Protein AF-A0A921GFJ2-F1 (afdb_monomer)

Sequence (1252 aa):
MSRNPRRTAALLASVALAALLACLGPRHALGQPVSKVVDPDTSSRWTSVFGDGSEGGYSTDQAGRIWVDKSVYASSQEARNAGLDVTLEDEQHGFVVGLSALSSAVSVREEGGPAHDVIFVVSTNRVLSDLPYGGRPQAAYLADALNASIARLMEQNDGAPVPTRVGVVGYSSDVVTLMPLDVYEPDAEGHYVRFSPGTGGTPGSLEVVASSMSGSGTENAALGSGSYLQRAVHVAADELVGAAGDQGSGSREPVLVAMGIETPPMASTSLFDPPSYEGDGTGFLGPLPGSRQTGYGTDALLATLLTMRYEAGRVSDAWGGAGGELSLYTVGLDTSETAAYLLETPLEQAAHELPGSGAAAGQDLRDNLRGAAQAYADAAAAGEQSVTLDLFGSGAGGLVAASVTLPTKDGLVPAGDPLALSPVDDYLPARSARALTWALGSAVGRSLGISYAAPASGGPDEDMPGGSRVQLSDRVGAGMRVARVDGIVYGSHLLSGALAAQAVKISLEDPYHPDATHEFSYLVEAMNARYGLGSETYDLFYQALADGQFSYASDDDFSNHASWYVNGTHGMVPSQGRSYTFATQEEVDAATDGDWKDRAPESVRARIEAAQAAGAAAVCETYFYIGNYRSQYDGGDVTLYDFVVMVETDLATGRQELLLSVPVEAVPALRADVSVREDGSATMSLDHALETTPIRLAYQVEPTPALSTLLKRMEAGEVVSDAELEGALGESPASNGLAGRLVYASAFTGSGDSAEAGATGGAWASQANPYYAFTRDTPLFERRGDAYVPLATMPVAGRTYYFERTVYSASFPSPDDTVPARVERAYAPYVMAVDDEDAPRHFAVRDGQCVALAGTPRRIAAEALGSVGKDPNATASAPYVERLSVEAPESGGVHLVSSLGNNGALVVPLGVRTGSLRVRKDVDGGPTGASFSFSVTLRDEDGEPLSGQVTYRVGDSAATAALDGDGSFSARLAGGQELVVEGLPAGTRYLVREDDYSGSGYLSLQTGGEGAIEADGEALASFTNAWRAGDLGIASVMAGNDAEPDRAVSFEVVVRGLFAAHPDEDALAFEATRHAGDQVSEERIVFSRVGGGTDGVARVEGLTGGSGVLVSGLPEGASYAVSEVDADALIADGYVIYAGSAEEVASGREATSAEGAIAGGDAVSAAYFVHVRERGSEPAPGPDPGPDPTPGPEPDPTPTPAGEVTDGQTDAEPLPESGDATSSLAVLLAAGACGTALAASGIAIVRRRGGR

Secondary structure (DSSP, 8-state):
------SHHHHHHHHHHHHHHTTTS-----PPPPEEEEPPP-TTTHHHHHS-SSTTEEEGGGTT-EEEEEEEESSHHHHHHTT-----S-TTT-EEEEEEEEEEEEEEEETTPPEEEEEEEEE-BTHHHHSEETTEEHHHHHHHHHHHHHHHHHHTTTT-SS--EEEEEEESSSEEEEEEEE-EE--TTS-SEEEE---TTPPPEEEE--EETT-PPP--EE-BSS--HHHHHHHHHHHHHHHTTSTTGGGEEEEEEEEEESSPPPEES-TTSPPP--S--TTEESPPTT---BS--HHHHHHHHHHHHHHHHHHHHHHTTTS-PPEEEEEEES--HHHHHHHS-HHHHHH---B--GGGTTSBHHHHHHHHHHHHHHHHHTT-SEEEEEEEE-BBTB-EEEEEEEE--TTSS-TT-TTTT---SEEEEESSGGGHHHHHHHHHHHHTT-----SEES-TT--STT--EEEEEEEBPTTEEEEEEEEEEETTEEE-SHHHHHHHHHHHH-TT-HHHHHHHHHHHHHHHHHH--TTHHHHHHHHHHHHTSEEEEETTEEEEEEEEEE-TTSPBPPBTTBS--B--HHHHHHHHTS-HHHHS-HHHHHHHHHHHHTT--EEEEEE----EEE-SSS-SEEETTS-EEEEEEETTT--EEEEEEEEGGGS-EEEEEEEE-TTS-EEEEEETTTT---EEEEEEEEE-HHHHHHHHHHHTT----HHHHHHHHSSPPEE-SSSEEEEESB-EES-GGG-EESEEEEEEEPTT-TTTB-SS-EEEEEEETTEEEE--S---TT-EEEEEEEEEEEE-SSTT--EEEEEEEEEEEEE--S-TTTHHHHEEEETTEEEEPTT-BS--S-EEEEEEE-SS-TT-S-SEEEEEEE---STT-EEEEEEE---EEEEEE----EEEEEEEEEEESSSTT-EEEEEEEEE-SSSPBP-SEEEEEETTEEEEEE--TTSEEEEEEETT-EEEEEEEETT-EEEEEE---GGGTEEEEEE--EEEPPTT-EEEEEEEEEE-TT-EEEEEEEESTT--TT--EEEEEEETTTTTT-TT-SEEEEEEEEEETTEEEEEEEEEEESTTSS-EEEEEEEE-TTEEEEE-SPPTT-EEEEEETTHHHHHHTT-EEEEESHHHHHTT-B-SEEEEEPPPTTPPEEEEEEEE---PPPPPPPPPPPP-PPP---------------------PPPP------HHHHHHHTTT--------------------

Organism: NCBI:txid1852386

Radius of gyration: 41.83 Å; Cα contacts (8 Å, |Δi|>4): 3041; chains: 1; bounding box: 129×104×136 Å

Foldseek 3Di:
DDDDDDPPVVVVVVVVVVVVVVVPDPPPPQFDAWDWDFFDFCQPVVCVVQAPPDDQKGWCLQALPKDKFKGKALACVRCVVSQRNDHDPPSGFKMKMKIFIFHAHEFEAAQLAFAAFEEEEEELALQQQVDDDPNHRLVQLLQVLCLLLLLVQLVSQVVHPDHHWYWYWYDFLAIDGQGQTARKDAPPVSGQWGWAPDPPPFAIKIHGRIAGPVRDDGDIGGHHHHAAQLVSLLVLLVSLLVCLPDPRLLRYAYEYEYEFEAAAHKFFLALAHTDRCPPDCVRIFADDPPDLWDEHKLVRLLSSLLSNLVSQVSSQVSRVPRHHGYAYEYEYELDDASRQLSRDALVVVVVGFHAFDDVRHPHGLSVLQLVQLLQLQVCQVVVHQKDWGFIWGTDNGGIDTDTRIHGHHHPSRDNVCSSRSHPHPYYFYASHSNLSSQLSNLSSCVSSSNAIDQFFDLADPDPQVQSFWKKKKFWFFFQKDFPWFQAKDAQSDGFRQLLLLVLLVCCVVPVPPVPSVVQPVLLVVLCCSPQVQVPCSNVQSVVCVVLQCRDHDDPVDTHFKFKFFAAPVRAAQDDPPGRHGGDHVLLLLLLLLLPVCPPNDPVSNVSLVVSVVSHGQWMKIWGFTFDWDQQPRNSYTDTPRNWTWIWIQGNNGSIIMIMTIGRSSRRHHFYKYWYAYPVRWIKIATDPNVRGRIIITMTMMRGDPQVVVVSVCSSVVDADDQVSVCVSRVHGFPDLLWQFTKTWRTDWDDADQPIFGSMKMKGWTFLCRVNWHAQAFFFKFDDDPPDTHFDQDQDAAQDKIWTKDKMWMDRDPDNRDTGTIDIDIDIDIAHHHDHPVCSVVQWDRDPRGITGHRSQTSDQAKDWPDWAARVAPQNSGHRTQKTKIWHHDDPRITMIMMTGTIIMITTHGNPAFWFKEKEAEAEADDDPPDKWKKKKWKAALVRAGRFHKWWKDWVPRIDIDGAHNRNMDMDMDDHGIMMMTTRGGFNIKMAMAIFDCQVQQWDKFKAQRIETGHGHYYRYIYIYIYGDAQWEKEYEAFAEHPTDQQDKWKKKKKWPQQCVVPLPDQKDWFWKWKDDPPDIDIDIWIWGDDPSHRMTMTMDIGHGHRIMMITPDGDAFIKMKMFIPCVVVLVVVAKFKAKEFLVRLLVLHRDRMYIDGRHHDRGYHYIYIYIYHYDDDDPDDDDDDPDDDDDDDDDDDDDDDDDDDDDDDDDDDDDDDDDDDPPSNVVSNRRHPHDDDDDDDDDDDDDDDDDD

Structure (mmCIF, N/CA/C/O backbone):
data_AF-A0A921GFJ2-F1
#
_entry.id   AF-A0A921GFJ2-F1
#
loop_
_atom_site.group_PDB
_atom_site.id
_atom_site.type_symbol
_atom_site.label_atom_id
_atom_site.label_alt_id
_atom_site.label_comp_id
_atom_site.label_asym_id
_atom_site.label_entity_id
_atom_site.label_seq_id
_atom_site.pdbx_PDB_ins_code
_atom_site.Cartn_x
_atom_site.Cartn_y
_atom_site.Cartn_z
_atom_site.occupancy
_atom_site.B_iso_or_equiv
_atom_site.auth_seq_id
_atom_site.auth_comp_id
_atom_site.auth_asym_id
_atom_site.auth_atom_id
_atom_site.pdbx_PDB_model_num
ATOM 1 N N . MET A 1 1 ? 20.291 -11.175 83.871 1.00 34.06 1 MET A N 1
ATOM 2 C CA . MET A 1 1 ? 20.021 -9.825 83.331 1.00 34.06 1 MET A CA 1
ATOM 3 C C . MET A 1 1 ? 19.312 -10.035 82.004 1.00 34.06 1 MET A C 1
ATOM 5 O O . MET A 1 1 ? 19.823 -10.824 81.236 1.00 34.06 1 MET A O 1
ATOM 9 N N . SER A 1 2 ? 18.176 -9.472 81.626 1.00 28.05 2 SER A N 1
ATOM 10 C CA . SER A 1 2 ? 17.088 -8.698 82.229 1.00 28.05 2 SER A CA 1
ATOM 11 C C . SER A 1 2 ? 16.191 -8.368 81.026 1.00 28.05 2 SER A C 1
ATOM 13 O O . SER A 1 2 ? 16.696 -7.957 79.987 1.00 28.05 2 SER A O 1
ATOM 15 N N . ARG A 1 3 ? 14.889 -8.605 81.159 1.00 36.38 3 ARG A N 1
ATOM 16 C CA . ARG A 1 3 ? 13.836 -8.486 80.138 1.00 36.38 3 ARG A CA 1
ATOM 17 C C . ARG A 1 3 ? 13.773 -7.119 79.433 1.00 36.38 3 ARG A C 1
ATOM 19 O O . ARG A 1 3 ? 14.025 -6.103 80.073 1.00 36.38 3 ARG A O 1
ATOM 26 N N . ASN A 1 4 ? 13.212 -7.092 78.215 1.00 26.41 4 ASN A N 1
ATOM 27 C CA . ASN A 1 4 ? 12.184 -6.092 77.880 1.00 26.41 4 ASN A CA 1
ATOM 28 C C . ASN A 1 4 ? 11.219 -6.558 76.753 1.00 26.41 4 ASN A C 1
ATOM 30 O O . ASN A 1 4 ? 11.607 -6.558 75.589 1.00 26.41 4 ASN A O 1
ATOM 34 N N . PRO A 1 5 ? 9.954 -6.922 77.065 1.00 31.17 5 PRO A N 1
ATOM 35 C CA . PRO A 1 5 ? 8.949 -7.394 76.110 1.00 31.17 5 PRO A CA 1
ATOM 36 C C . PRO A 1 5 ? 7.910 -6.295 75.810 1.00 31.17 5 PRO A C 1
ATOM 38 O O . PRO A 1 5 ? 6.738 -6.430 76.150 1.00 31.17 5 PRO A O 1
ATOM 41 N N . ARG A 1 6 ? 8.333 -5.152 75.253 1.00 29.98 6 ARG A N 1
ATOM 42 C CA . ARG A 1 6 ? 7.422 -4.010 74.997 1.00 29.98 6 ARG A CA 1
ATOM 43 C C . ARG A 1 6 ? 7.423 -3.452 73.570 1.00 29.98 6 ARG A C 1
ATOM 45 O O . ARG A 1 6 ? 6.707 -2.494 73.321 1.00 29.98 6 ARG A O 1
ATOM 52 N N . ARG A 1 7 ? 8.165 -4.038 72.620 1.00 30.73 7 ARG A N 1
ATOM 53 C CA . ARG A 1 7 ? 8.193 -3.551 71.221 1.00 30.73 7 ARG A CA 1
ATOM 54 C C . ARG A 1 7 ? 7.410 -4.399 70.214 1.00 30.73 7 ARG A C 1
ATOM 56 O O . ARG A 1 7 ? 7.023 -3.873 69.184 1.00 30.73 7 ARG A O 1
ATOM 63 N N . THR A 1 8 ? 7.080 -5.648 70.531 1.00 33.88 8 THR A N 1
ATOM 64 C CA . THR A 1 8 ? 6.290 -6.523 69.644 1.00 33.88 8 THR A CA 1
ATOM 65 C C . THR A 1 8 ? 4.775 -6.328 69.774 1.00 33.88 8 THR A C 1
ATOM 67 O O . THR A 1 8 ? 4.062 -6.499 68.796 1.00 33.88 8 THR A O 1
ATOM 70 N N . ALA A 1 9 ? 4.270 -5.874 70.927 1.00 30.89 9 ALA A N 1
ATOM 71 C CA . ALA A 1 9 ? 2.833 -5.630 71.114 1.00 30.89 9 ALA A CA 1
ATOM 72 C C . ALA A 1 9 ? 2.329 -4.324 70.459 1.00 30.89 9 ALA A C 1
ATOM 74 O O . ALA A 1 9 ? 1.153 -4.223 70.131 1.00 30.89 9 ALA A O 1
ATOM 75 N N . ALA A 1 10 ? 3.206 -3.338 70.233 1.00 30.81 10 ALA A N 1
ATOM 76 C CA . ALA A 1 10 ? 2.831 -2.073 69.592 1.00 30.81 10 ALA A CA 1
ATOM 77 C C . ALA A 1 10 ? 2.768 -2.175 68.057 1.00 30.81 10 ALA A C 1
ATOM 79 O O . ALA A 1 10 ? 1.974 -1.466 67.447 1.00 30.81 10 ALA A O 1
ATOM 80 N N . LEU A 1 11 ? 3.554 -3.075 67.446 1.00 34.09 11 LEU A N 1
ATOM 81 C CA . LEU A 1 11 ? 3.565 -3.306 65.995 1.00 34.09 11 LEU A CA 1
ATOM 82 C C . LEU A 1 11 ? 2.366 -4.161 65.541 1.00 34.09 11 LEU A C 1
ATOM 84 O O . LEU A 1 11 ? 1.743 -3.871 64.530 1.00 34.09 11 LEU A O 1
ATOM 88 N N . LEU A 1 12 ? 1.978 -5.165 66.338 1.00 33.78 12 LEU A N 1
ATOM 89 C CA . LEU A 1 12 ? 0.798 -5.999 66.067 1.00 33.78 12 LEU A CA 1
ATOM 90 C C . LEU A 1 12 ? -0.527 -5.240 66.265 1.00 33.78 12 LEU A C 1
ATOM 92 O O . LEU A 1 12 ? -1.475 -5.468 65.523 1.00 33.78 12 LEU A O 1
ATOM 96 N N . ALA A 1 13 ? -0.585 -4.287 67.203 1.00 31.19 13 ALA A N 1
ATOM 97 C CA . ALA A 1 13 ? -1.766 -3.442 67.396 1.00 31.19 13 ALA A CA 1
ATOM 98 C C . ALA A 1 13 ? -1.923 -2.357 66.312 1.00 31.19 13 ALA A C 1
ATOM 100 O O . ALA A 1 13 ? -3.045 -1.962 66.018 1.00 31.19 13 ALA A O 1
ATOM 101 N N . SER A 1 14 ? -0.831 -1.889 65.695 1.00 31.73 14 SER A N 1
ATOM 102 C CA . SER A 1 14 ? -0.886 -0.897 64.607 1.00 31.73 14 SER A CA 1
ATOM 103 C C . SER A 1 14 ? -1.180 -1.529 63.243 1.00 31.73 14 SER A C 1
ATOM 105 O O . SER A 1 14 ? -1.891 -0.917 62.453 1.00 31.73 14 SER A O 1
ATOM 107 N N . VAL A 1 15 ? -0.758 -2.777 63.003 1.00 39.94 15 VAL A N 1
ATOM 108 C CA . VAL A 1 15 ? -1.163 -3.550 61.811 1.00 39.94 15 VAL A CA 1
ATOM 109 C C . VAL A 1 15 ? -2.628 -4.001 61.905 1.00 39.94 15 VAL A C 1
ATOM 111 O O . VAL A 1 15 ? -3.358 -3.895 60.926 1.00 39.94 15 VAL A O 1
ATOM 114 N N . ALA A 1 16 ? -3.110 -4.398 63.090 1.00 32.12 16 ALA A N 1
ATOM 115 C CA . ALA A 1 16 ? -4.524 -4.734 63.287 1.00 32.12 16 ALA A CA 1
ATOM 116 C C . ALA A 1 16 ? -5.454 -3.504 63.228 1.00 32.12 16 ALA A C 1
ATOM 118 O O . ALA A 1 16 ? -6.573 -3.612 62.739 1.00 32.12 16 ALA A O 1
ATOM 119 N N . LEU A 1 17 ? -4.997 -2.324 63.677 1.00 30.31 17 LEU A N 1
ATOM 120 C CA . LEU A 1 17 ? -5.777 -1.083 63.592 1.00 30.31 17 LEU A CA 1
ATOM 121 C C . LEU A 1 17 ? -5.765 -0.487 62.169 1.00 30.31 17 LEU A C 1
ATOM 123 O O . LEU A 1 17 ? -6.775 0.068 61.756 1.00 30.31 17 LEU A O 1
ATOM 127 N N . ALA A 1 18 ? -4.690 -0.671 61.391 1.00 33.38 18 ALA A N 1
ATOM 128 C CA . ALA A 1 18 ? -4.658 -0.332 59.962 1.00 33.38 18 ALA A CA 1
ATOM 129 C C . ALA A 1 18 ? -5.535 -1.275 59.113 1.00 33.38 18 ALA A C 1
ATOM 131 O O . ALA A 1 18 ? -6.222 -0.808 58.209 1.00 33.38 18 ALA A O 1
ATOM 132 N N . ALA A 1 19 ? -5.599 -2.568 59.456 1.00 33.88 19 ALA A N 1
ATOM 133 C CA . ALA A 1 19 ? -6.513 -3.522 58.821 1.00 33.88 19 ALA A CA 1
ATOM 134 C C . ALA A 1 19 ? -7.995 -3.263 59.175 1.00 33.88 19 ALA A C 1
ATOM 136 O O . ALA A 1 19 ? -8.866 -3.440 58.329 1.00 33.88 19 ALA A O 1
ATOM 137 N N . LEU A 1 20 ? -8.295 -2.777 60.391 1.00 28.03 20 LEU A N 1
ATOM 138 C CA . LEU A 1 20 ? -9.662 -2.396 60.787 1.00 28.03 20 LEU A CA 1
ATOM 139 C C . LEU A 1 20 ? -10.108 -1.023 60.250 1.00 28.03 20 LEU A C 1
ATOM 141 O O . LEU A 1 20 ? -11.296 -0.845 59.994 1.00 28.03 20 LEU A O 1
ATOM 145 N N . LEU A 1 21 ? -9.195 -0.065 60.041 1.00 28.48 21 LEU A N 1
ATOM 146 C CA . LEU A 1 21 ? -9.516 1.217 59.390 1.00 28.48 21 LEU A CA 1
ATOM 147 C C . LEU A 1 21 ? -9.661 1.100 57.863 1.00 28.48 21 LEU A C 1
ATOM 149 O O . LEU A 1 21 ? -10.386 1.900 57.279 1.00 28.48 21 LEU A O 1
ATOM 153 N N . ALA A 1 22 ? -9.080 0.072 57.234 1.00 30.84 22 ALA A N 1
ATOM 154 C CA . ALA A 1 22 ? -9.350 -0.277 55.835 1.00 30.84 22 ALA A CA 1
ATOM 155 C C . ALA A 1 22 ? -10.758 -0.876 55.611 1.00 30.84 22 ALA A C 1
ATOM 157 O O . ALA A 1 22 ? -11.228 -0.919 54.480 1.00 30.84 22 ALA A O 1
ATOM 158 N N . CYS A 1 23 ? -11.457 -1.291 56.676 1.00 28.94 23 CYS A N 1
ATOM 159 C CA . CYS A 1 23 ? -12.802 -1.877 56.594 1.00 28.94 23 CYS A CA 1
ATOM 160 C C . CYS A 1 23 ? -13.945 -0.899 56.943 1.00 28.94 23 CYS A C 1
ATOM 162 O O . CYS A 1 23 ? -15.105 -1.301 56.915 1.00 28.94 23 CYS A O 1
ATOM 164 N N . LEU A 1 24 ? -13.652 0.358 57.308 1.00 28.03 24 LEU A N 1
ATOM 165 C CA . LEU A 1 24 ? -14.655 1.323 57.808 1.00 28.03 24 LEU A CA 1
ATOM 166 C C . LEU A 1 24 ? -14.545 2.738 57.207 1.00 28.03 24 LEU A C 1
ATOM 168 O O . LEU A 1 24 ? -15.257 3.643 57.643 1.00 28.03 24 LEU A O 1
ATOM 172 N N . GLY A 1 25 ? -13.687 2.951 56.207 1.00 24.30 25 GLY A N 1
ATOM 173 C CA . GLY A 1 25 ? -13.802 4.135 55.353 1.00 24.30 25 GLY A CA 1
ATOM 174 C C . GLY A 1 25 ? -15.041 4.006 54.458 1.00 24.30 25 GLY A C 1
ATOM 175 O O . GLY A 1 25 ? -15.358 2.882 54.060 1.00 24.30 25 GLY A O 1
ATOM 176 N N . PRO A 1 26 ? -15.758 5.098 54.126 1.00 25.86 26 PRO A N 1
ATOM 177 C CA . PRO A 1 26 ? -16.715 5.035 53.032 1.00 25.86 26 PRO A CA 1
ATOM 178 C C . PRO A 1 26 ? -15.967 4.474 51.821 1.00 25.86 26 PRO A C 1
ATOM 180 O O . PRO A 1 26 ? -14.937 5.024 51.426 1.00 25.86 26 PRO A O 1
ATOM 183 N N . ARG A 1 27 ? -16.442 3.343 51.286 1.00 30.50 27 ARG A N 1
ATOM 184 C CA . ARG A 1 27 ? -16.060 2.881 49.953 1.00 30.50 27 ARG A CA 1
ATOM 185 C C . ARG A 1 27 ? -16.503 3.992 49.007 1.00 30.50 27 ARG A C 1
ATOM 187 O O . ARG A 1 27 ? -17.652 4.025 48.585 1.00 30.50 27 ARG A O 1
ATOM 194 N N . HIS A 1 28 ? -15.632 4.964 48.755 1.00 28.77 28 HIS A N 1
ATOM 195 C CA . HIS A 1 28 ? -15.742 5.726 47.529 1.00 28.77 28 HIS A CA 1
ATOM 196 C C . HIS A 1 28 ? -15.616 4.677 46.434 1.00 28.77 28 HIS A C 1
ATOM 198 O O . HIS A 1 28 ? -14.606 3.975 46.385 1.00 28.77 28 HIS A O 1
ATOM 204 N N . ALA A 1 29 ? -16.681 4.498 45.653 1.00 36.25 29 ALA A N 1
ATOM 205 C CA . ALA A 1 29 ? -16.585 3.806 44.385 1.00 36.25 29 ALA A CA 1
ATOM 206 C C . ALA A 1 29 ? -15.440 4.493 43.636 1.00 36.25 29 ALA A C 1
ATOM 208 O O . ALA A 1 29 ? -15.558 5.656 43.256 1.00 36.25 29 ALA A O 1
ATOM 209 N N . LEU A 1 30 ? -14.281 3.837 43.562 1.00 37.72 30 LEU A N 1
ATOM 210 C CA . LEU A 1 30 ? -13.256 4.235 42.614 1.00 37.72 30 LEU A CA 1
ATOM 211 C C . LEU A 1 30 ? -13.945 4.088 41.261 1.00 37.72 30 LEU A C 1
ATOM 213 O O . LEU A 1 30 ? -14.386 2.985 40.934 1.00 37.72 30 LEU A O 1
ATOM 217 N N . GLY A 1 31 ? -14.148 5.203 40.556 1.00 46.19 31 GLY A N 1
ATOM 218 C CA . GLY A 1 31 ? -14.683 5.164 39.199 1.00 46.19 31 GLY A CA 1
ATOM 219 C C . GLY A 1 31 ? -13.863 4.164 38.392 1.00 46.19 31 GLY A C 1
ATOM 220 O O . GLY A 1 31 ? -12.639 4.116 38.543 1.00 46.19 31 GLY A O 1
ATOM 221 N N . GLN A 1 32 ? -14.530 3.307 37.617 1.00 56.31 32 GLN A N 1
ATOM 222 C CA . GLN A 1 32 ? -13.812 2.401 36.727 1.00 56.31 32 GLN A CA 1
ATOM 223 C C . GLN A 1 32 ? -12.907 3.242 35.810 1.00 56.31 32 GLN A C 1
ATOM 225 O O . GLN A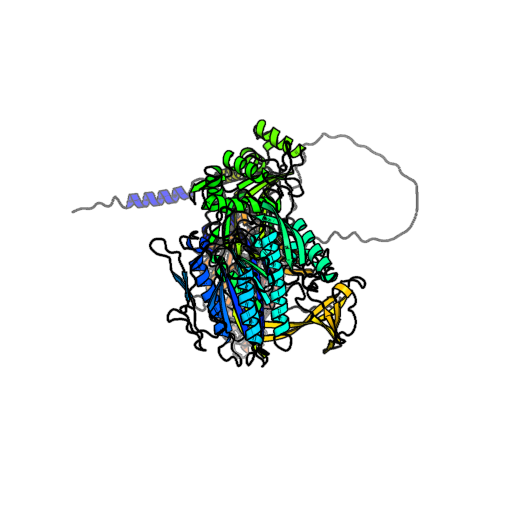 1 32 ? -13.362 4.265 35.302 1.00 56.31 32 GLN A O 1
ATOM 230 N N . PRO A 1 33 ? -11.625 2.884 35.643 1.00 67.25 33 PRO A N 1
ATOM 231 C CA . PRO A 1 33 ? -10.735 3.643 34.778 1.00 67.25 33 PRO A CA 1
ATOM 232 C C . PRO A 1 33 ? -11.185 3.515 33.320 1.00 67.25 33 PRO A C 1
ATOM 234 O O . PRO A 1 33 ? -11.686 2.465 32.911 1.00 67.25 33 PRO A O 1
ATOM 237 N N . VAL A 1 34 ? -10.966 4.572 32.536 1.00 82.44 34 VAL A N 1
ATOM 238 C CA . VAL A 1 34 ? -11.046 4.487 31.073 1.00 82.44 34 VAL A CA 1
ATOM 239 C C . VAL A 1 34 ? -10.042 3.426 30.623 1.00 82.44 34 VAL A C 1
ATOM 241 O O . VAL A 1 34 ? -8.900 3.405 31.085 1.00 82.44 34 VAL A O 1
ATOM 244 N N . SER A 1 35 ? -10.477 2.508 29.765 1.00 85.50 35 SER A N 1
ATOM 245 C CA . SER A 1 35 ? -9.622 1.439 29.239 1.00 85.50 35 SER A CA 1
ATOM 246 C C . SER A 1 35 ? -9.631 1.436 27.717 1.00 85.50 35 SER A C 1
ATOM 248 O O . SER A 1 35 ? -10.490 2.059 27.098 1.00 85.50 35 SER A O 1
ATOM 250 N N . LYS A 1 36 ? -8.655 0.760 27.111 1.00 90.88 36 LYS A N 1
ATOM 251 C CA . LYS A 1 36 ? -8.543 0.607 25.660 1.00 90.88 36 LYS A CA 1
ATOM 252 C C . LYS A 1 36 ? -8.832 -0.829 25.263 1.00 90.88 36 LYS A C 1
ATOM 254 O O . LYS A 1 36 ? -8.357 -1.756 25.913 1.00 90.88 36 LYS A O 1
ATOM 259 N N . VAL A 1 37 ? -9.566 -0.990 24.172 1.00 90.19 37 VAL A N 1
ATOM 260 C CA . VAL A 1 37 ? -9.749 -2.262 23.480 1.00 90.19 37 VAL A CA 1
ATOM 261 C C . VAL A 1 37 ? -9.349 -2.088 22.020 1.00 90.19 37 VAL A C 1
ATOM 263 O O . VAL A 1 37 ? -9.644 -1.061 21.413 1.00 90.19 37 VAL A O 1
ATOM 266 N N . VAL A 1 38 ? -8.649 -3.071 21.464 1.00 93.69 38 VAL A N 1
ATOM 267 C CA . VAL A 1 38 ? -8.256 -3.116 20.051 1.00 93.69 38 VAL A CA 1
ATOM 268 C C . VAL A 1 38 ? -8.571 -4.490 19.486 1.00 93.69 38 VAL A C 1
ATOM 270 O O . VAL A 1 38 ? -8.568 -5.486 20.216 1.00 93.69 38 VAL A O 1
ATOM 273 N N . ASP A 1 39 ? -8.871 -4.529 18.194 1.00 93.62 39 ASP A N 1
ATOM 274 C CA . ASP A 1 39 ? -9.025 -5.784 17.467 1.00 93.62 39 ASP A CA 1
ATOM 275 C C . ASP A 1 39 ? -7.667 -6.496 17.284 1.00 93.62 39 ASP A C 1
ATOM 277 O O . ASP A 1 39 ? -6.615 -5.869 17.445 1.00 93.62 39 ASP A O 1
ATOM 281 N N . PRO A 1 40 ? -7.652 -7.804 16.958 1.00 90.88 40 PRO A N 1
ATOM 282 C CA . PRO A 1 40 ? -6.409 -8.540 16.730 1.00 90.88 40 PRO A CA 1
ATOM 283 C C . PRO A 1 40 ? -5.528 -7.921 15.630 1.00 90.88 40 PRO A C 1
ATOM 285 O O . PRO A 1 40 ? -6.027 -7.516 14.581 1.00 90.88 40 PRO A O 1
ATOM 288 N N . ASP A 1 41 ? -4.209 -7.913 15.845 1.00 93.25 41 ASP A N 1
ATOM 289 C CA . ASP A 1 41 ? -3.224 -7.461 14.851 1.00 93.25 41 ASP A CA 1
ATOM 290 C C . ASP A 1 41 ? -3.204 -8.392 13.629 1.00 93.25 41 ASP A C 1
ATOM 292 O O . ASP A 1 41 ? -2.971 -9.598 13.745 1.00 93.25 41 ASP A O 1
ATOM 296 N N . THR A 1 42 ? -3.424 -7.823 12.444 1.00 93.31 42 THR A N 1
ATOM 297 C CA . THR A 1 42 ? -3.487 -8.550 11.166 1.00 93.31 42 THR A CA 1
ATOM 298 C C . THR A 1 42 ? -2.385 -8.141 10.197 1.00 93.31 42 THR A C 1
ATOM 300 O O . THR A 1 42 ? -2.338 -8.644 9.071 1.00 93.31 42 THR A O 1
ATOM 303 N N . SER A 1 43 ? -1.428 -7.326 10.647 1.00 90.69 43 SER A N 1
ATOM 304 C CA . SER A 1 43 ? -0.340 -6.791 9.821 1.00 90.69 43 SER A CA 1
ATOM 305 C C . SER A 1 43 ? 0.579 -7.853 9.194 1.00 90.69 43 SER A C 1
ATOM 307 O O . SER A 1 43 ? 1.245 -7.588 8.194 1.00 90.69 43 SER A O 1
ATOM 309 N N . SER A 1 44 ? 0.597 -9.080 9.728 1.00 90.12 44 SER A N 1
ATOM 310 C CA . SER A 1 44 ? 1.373 -10.223 9.207 1.00 90.12 44 SER A CA 1
ATOM 311 C C . SER A 1 44 ? 0.558 -11.201 8.350 1.00 90.12 44 SER A C 1
ATOM 313 O O . SER A 1 44 ? 1.094 -12.181 7.822 1.00 90.12 44 SER A O 1
ATOM 315 N N . ARG A 1 45 ? -0.745 -10.951 8.171 1.00 89.62 45 ARG A N 1
ATOM 316 C CA . ARG A 1 45 ? -1.677 -11.897 7.546 1.00 89.62 45 ARG A CA 1
ATOM 317 C C . ARG A 1 45 ? -1.422 -12.132 6.057 1.00 89.62 45 ARG A C 1
ATOM 319 O O . ARG A 1 45 ? -1.805 -13.183 5.539 1.00 89.62 45 ARG A O 1
ATOM 326 N N . TRP A 1 46 ? -0.735 -11.213 5.384 1.00 88.94 46 TRP A N 1
ATOM 327 C CA . TRP A 1 46 ? -0.296 -11.372 3.996 1.00 88.94 46 TRP A CA 1
ATOM 328 C C . TRP A 1 46 ? 0.467 -12.686 3.752 1.00 88.94 46 TRP A C 1
ATOM 330 O O . TRP A 1 46 ? 0.333 -13.277 2.683 1.00 88.94 46 TRP A O 1
ATOM 340 N N . THR A 1 47 ? 1.187 -13.201 4.756 1.00 86.38 47 THR A N 1
ATOM 341 C CA . THR A 1 47 ? 1.899 -14.492 4.684 1.00 86.38 47 THR A CA 1
ATOM 342 C C . THR A 1 47 ? 0.952 -15.658 4.395 1.00 86.38 47 THR A C 1
ATOM 344 O O . THR A 1 47 ? 1.252 -16.519 3.574 1.00 86.38 47 THR A O 1
ATOM 347 N N . SER A 1 48 ? -0.236 -15.654 5.004 1.00 85.19 48 SER A N 1
ATOM 348 C CA . SER A 1 48 ? -1.281 -16.650 4.742 1.00 85.19 48 SER A CA 1
ATOM 349 C C . SER A 1 48 ? -1.963 -16.455 3.386 1.00 85.19 48 SER A C 1
ATOM 351 O O . SER A 1 48 ? -2.429 -17.423 2.794 1.00 85.19 48 SER A O 1
ATOM 353 N N . VAL A 1 49 ? -2.018 -15.213 2.888 1.00 86.25 49 VAL A N 1
ATOM 354 C CA . VAL A 1 49 ? -2.646 -14.878 1.602 1.00 86.25 49 VAL A CA 1
ATOM 355 C C . VAL A 1 49 ? -1.774 -15.339 0.437 1.00 86.25 49 VAL A C 1
ATOM 357 O O . VAL A 1 49 ? -2.307 -15.865 -0.534 1.00 86.25 49 VAL A O 1
ATOM 360 N N . PHE A 1 50 ? -0.455 -15.161 0.525 1.00 86.94 50 PHE A N 1
ATOM 361 C CA . PHE A 1 50 ? 0.488 -15.556 -0.531 1.00 86.94 50 PHE A CA 1
ATOM 362 C C . PHE A 1 50 ? 1.104 -16.950 -0.320 1.00 86.94 50 PHE A C 1
ATOM 364 O O . PHE A 1 50 ? 1.821 -17.454 -1.188 1.00 86.94 50 PHE A O 1
ATOM 371 N N . GLY A 1 51 ? 0.811 -17.590 0.813 1.00 82.31 51 GLY A N 1
ATOM 372 C CA . GLY A 1 51 ? 1.252 -18.946 1.115 1.00 82.31 51 GLY A CA 1
ATOM 373 C C . GLY A 1 51 ? 0.440 -20.040 0.418 1.00 82.31 51 GLY A C 1
ATOM 374 O O . GLY A 1 51 ? -0.620 -19.798 -0.154 1.00 82.31 51 GLY A O 1
ATOM 375 N N . ASP A 1 52 ? 0.921 -21.282 0.495 1.00 78.19 52 ASP A N 1
ATOM 376 C CA . ASP A 1 52 ? 0.211 -22.473 -0.008 1.00 78.19 52 ASP A CA 1
ATOM 377 C C . ASP A 1 52 ? -0.569 -23.235 1.089 1.00 78.19 52 ASP A C 1
ATOM 379 O O . ASP A 1 52 ? -1.100 -24.321 0.851 1.00 78.19 52 ASP A O 1
ATOM 383 N N . GLY A 1 53 ? -0.632 -22.666 2.300 1.00 74.81 53 GLY A N 1
ATOM 384 C CA . GLY A 1 53 ? -1.225 -23.276 3.494 1.00 74.81 53 GLY A CA 1
ATOM 385 C C . GLY A 1 53 ? -0.245 -24.086 4.353 1.00 74.81 53 GLY A C 1
ATOM 386 O O . GLY A 1 53 ? -0.628 -24.527 5.437 1.00 74.81 53 GLY A O 1
ATOM 387 N N . SER A 1 54 ? 1.005 -24.267 3.910 1.00 78.00 54 SER A N 1
ATOM 388 C CA . SER A 1 54 ? 2.097 -24.824 4.717 1.00 78.00 54 SER A CA 1
ATOM 389 C C . SER A 1 54 ? 2.976 -23.729 5.335 1.00 78.00 54 SER A C 1
ATOM 391 O O . SER A 1 54 ? 3.068 -22.610 4.829 1.00 78.00 54 SER A O 1
ATOM 393 N N . GLU A 1 55 ? 3.625 -24.041 6.458 1.00 76.69 55 GLU A N 1
ATOM 394 C CA . GLU A 1 55 ? 4.592 -23.141 7.093 1.00 76.69 55 GLU A CA 1
ATOM 395 C C . GLU A 1 55 ? 5.798 -22.930 6.160 1.00 76.69 55 GLU A C 1
ATOM 397 O O . GLU A 1 55 ? 6.429 -23.896 5.731 1.00 76.69 55 GLU A O 1
ATOM 402 N N . GLY A 1 56 ? 6.092 -21.672 5.810 1.00 75.88 56 GLY A N 1
ATOM 403 C CA . GLY A 1 56 ? 7.142 -21.332 4.838 1.00 75.88 56 GLY A CA 1
ATOM 404 C C . GLY A 1 56 ? 6.808 -21.692 3.383 1.00 75.88 56 GLY A C 1
ATOM 405 O O . GLY A 1 56 ? 7.706 -21.749 2.541 1.00 75.88 56 GLY A O 1
ATOM 406 N N . GLY A 1 57 ? 5.541 -21.981 3.077 1.00 84.50 57 GLY A N 1
ATOM 407 C CA . GLY A 1 57 ? 5.075 -22.242 1.719 1.00 84.50 57 GLY A CA 1
ATOM 408 C C . GLY A 1 57 ? 4.708 -20.976 0.951 1.00 84.50 57 GLY A C 1
ATOM 409 O O . GLY A 1 57 ? 4.239 -20.007 1.543 1.00 84.50 57 GLY A O 1
ATOM 410 N N . TYR A 1 58 ? 4.874 -21.002 -0.371 1.00 89.25 58 TYR A N 1
ATOM 411 C CA . TYR A 1 58 ? 4.443 -19.954 -1.301 1.00 89.25 58 TYR A CA 1
ATOM 412 C C . TYR A 1 58 ? 3.685 -20.566 -2.478 1.00 89.25 58 TYR A C 1
ATOM 414 O O . TYR A 1 58 ? 4.049 -21.637 -2.977 1.00 89.25 58 TYR A O 1
ATOM 422 N N . SER A 1 59 ? 2.655 -19.864 -2.956 1.00 90.38 59 SER A N 1
ATOM 423 C CA . SER A 1 59 ? 1.926 -20.238 -4.165 1.00 90.38 59 SER A CA 1
ATOM 424 C C . SER A 1 59 ? 1.749 -19.064 -5.119 1.00 90.38 59 SER A C 1
ATOM 426 O O . SER A 1 59 ? 1.292 -17.984 -4.756 1.00 90.38 59 SER A O 1
ATOM 428 N N . THR A 1 60 ? 2.000 -19.328 -6.398 1.00 90.50 60 THR A N 1
ATOM 429 C CA . THR A 1 60 ? 1.739 -18.380 -7.495 1.00 90.50 60 THR A CA 1
ATOM 430 C C . THR A 1 60 ? 0.248 -18.228 -7.827 1.00 90.50 60 THR A C 1
ATOM 432 O O . THR A 1 60 ? -0.103 -17.454 -8.714 1.00 90.50 60 THR A O 1
ATOM 435 N N . ASP A 1 61 ? -0.655 -18.925 -7.125 1.00 87.81 61 ASP A N 1
ATOM 436 C CA . ASP A 1 61 ? -2.106 -18.819 -7.339 1.00 87.81 61 ASP A CA 1
ATOM 437 C C . ASP A 1 61 ? -2.639 -17.394 -7.125 1.00 87.81 61 ASP A C 1
ATOM 439 O O . ASP A 1 61 ? -3.572 -16.959 -7.803 1.00 87.81 61 ASP A O 1
ATOM 443 N N . GLN A 1 62 ? -2.018 -16.662 -6.199 1.00 86.81 62 GLN A N 1
ATOM 444 C CA . GLN A 1 62 ? -2.350 -15.275 -5.887 1.00 86.81 62 GLN A CA 1
ATOM 445 C C . GLN A 1 62 ? -1.381 -14.275 -6.532 1.00 86.81 62 GLN A C 1
ATOM 447 O O . GLN A 1 62 ? -1.457 -13.095 -6.210 1.00 86.81 62 GLN A O 1
ATOM 452 N N . ALA A 1 63 ? -0.498 -14.710 -7.441 1.00 86.06 63 ALA A N 1
ATOM 453 C CA . ALA A 1 63 ? 0.512 -13.845 -8.046 1.00 86.06 63 ALA A CA 1
ATOM 454 C C . ALA A 1 63 ? -0.122 -12.647 -8.769 1.00 86.06 63 ALA A C 1
ATOM 456 O O . ALA A 1 63 ? -0.947 -12.823 -9.667 1.00 86.06 63 ALA A O 1
ATOM 457 N N . GLY A 1 64 ? 0.283 -11.437 -8.382 1.00 84.25 64 GLY A N 1
ATOM 458 C CA . GLY A 1 64 ? -0.277 -10.166 -8.844 1.00 84.25 64 GLY A CA 1
ATOM 459 C C . GLY A 1 64 ? -1.353 -9.590 -7.916 1.00 84.25 64 GLY A C 1
ATOM 460 O O . GLY A 1 64 ? -1.744 -8.434 -8.068 1.00 84.25 64 GLY A O 1
ATOM 461 N N . ARG A 1 65 ? -1.849 -10.342 -6.930 1.00 89.31 65 ARG A N 1
ATOM 462 C CA . ARG A 1 65 ? -2.862 -9.830 -6.002 1.00 89.31 65 ARG A CA 1
ATOM 463 C C . ARG A 1 65 ? -2.275 -8.743 -5.098 1.00 89.31 65 ARG A C 1
ATOM 465 O O . ARG A 1 65 ? -1.269 -8.963 -4.430 1.00 89.31 65 ARG A O 1
ATOM 472 N N . ILE A 1 66 ? -2.975 -7.611 -5.040 1.00 90.81 66 ILE A N 1
ATOM 473 C CA . ILE A 1 66 ? -2.741 -6.526 -4.080 1.00 90.81 66 ILE A CA 1
ATOM 474 C C . ILE A 1 66 ? -3.410 -6.900 -2.756 1.00 90.81 66 ILE A C 1
ATOM 476 O O . ILE A 1 66 ? -4.576 -7.298 -2.735 1.00 90.81 66 ILE A O 1
ATOM 480 N N . TRP A 1 67 ? -2.659 -6.778 -1.670 1.00 93.38 67 TRP A N 1
ATOM 481 C CA . TRP A 1 67 ? -3.102 -6.940 -0.295 1.00 93.38 67 TRP A CA 1
ATOM 482 C C . TRP A 1 67 ? -3.001 -5.599 0.428 1.00 93.38 67 TRP A C 1
ATOM 484 O O . TRP A 1 67 ? -1.990 -4.902 0.324 1.00 93.38 67 TRP A O 1
ATOM 494 N N . VAL A 1 68 ? -4.048 -5.257 1.169 1.00 95.38 68 VAL A N 1
ATOM 495 C CA . VAL A 1 68 ? -4.105 -4.064 2.011 1.00 95.38 68 VAL A CA 1
ATOM 496 C C . VAL A 1 68 ? -4.625 -4.433 3.393 1.00 95.38 68 VAL A C 1
ATOM 498 O O . VAL A 1 68 ? -5.381 -5.392 3.543 1.00 95.38 68 VAL A O 1
ATOM 501 N N . ASP A 1 69 ? -4.211 -3.682 4.407 1.00 96.12 69 ASP A N 1
ATOM 502 C CA . ASP A 1 69 ? -4.588 -3.939 5.795 1.00 96.12 69 ASP A CA 1
ATOM 503 C C . ASP A 1 69 ? -4.658 -2.656 6.612 1.00 96.12 69 ASP A C 1
ATOM 505 O O . ASP A 1 69 ? -3.941 -1.686 6.354 1.00 96.12 69 ASP A O 1
ATOM 509 N N . LYS A 1 70 ? -5.502 -2.698 7.640 1.00 97.25 70 LYS A N 1
ATOM 510 C CA . LYS A 1 70 ? -5.500 -1.743 8.736 1.00 97.25 70 LYS A CA 1
ATOM 511 C C . LYS A 1 70 ? -5.302 -2.504 10.039 1.00 97.25 70 LYS A C 1
ATOM 513 O O . LYS A 1 70 ? -6.016 -3.464 10.311 1.00 97.25 70 LYS A O 1
ATOM 518 N N . SER A 1 71 ? -4.392 -2.022 10.873 1.00 96.50 71 SER A N 1
ATOM 519 C CA . SER A 1 71 ? -4.169 -2.542 12.223 1.00 96.50 71 SER A CA 1
ATOM 520 C C . SER A 1 71 ? -4.110 -1.383 13.220 1.00 96.50 71 SER A C 1
ATOM 522 O O . SER A 1 71 ? -3.604 -0.310 12.889 1.00 96.50 71 SER A O 1
ATOM 524 N N . VAL A 1 72 ? -4.648 -1.577 14.427 1.00 97.88 72 VAL A N 1
ATOM 525 C CA . VAL A 1 72 ? -4.708 -0.549 15.480 1.00 97.88 72 VAL A CA 1
ATOM 526 C C . VAL A 1 72 ? -4.058 -1.084 16.750 1.00 97.88 72 VAL A C 1
ATOM 528 O O . VAL A 1 72 ? -4.322 -2.214 17.150 1.00 97.88 72 VAL A O 1
ATOM 531 N N . TYR A 1 73 ? -3.222 -0.272 17.393 1.00 97.56 73 TYR A N 1
ATOM 532 C CA . TYR A 1 73 ? -2.445 -0.656 18.570 1.00 97.56 73 TYR A CA 1
ATOM 533 C C . TYR A 1 73 ? -2.786 0.237 19.758 1.00 97.56 73 TYR A C 1
ATOM 535 O O . TYR A 1 73 ? -2.865 1.463 19.629 1.00 97.56 73 TYR A O 1
ATOM 543 N N . ALA A 1 74 ? -2.960 -0.375 20.930 1.00 95.81 74 ALA A N 1
ATOM 544 C CA . ALA A 1 74 ? -3.316 0.334 22.151 1.00 95.81 74 ALA A CA 1
ATOM 545 C C . ALA A 1 74 ? -2.091 0.911 22.868 1.00 95.81 74 ALA A C 1
ATOM 547 O O . ALA A 1 74 ? -2.259 1.722 23.770 1.00 95.81 74 ALA A O 1
ATOM 548 N N . SER A 1 75 ? -0.864 0.516 22.529 1.00 95.69 75 SER A N 1
ATOM 549 C CA . SER A 1 75 ? 0.343 1.052 23.170 1.00 95.69 75 SER A CA 1
ATOM 550 C C . SER A 1 75 ? 1.526 1.157 22.217 1.00 95.69 75 SER A C 1
ATOM 552 O O . SER A 1 75 ? 1.617 0.433 21.222 1.00 95.69 75 SER A O 1
ATOM 554 N N . SER A 1 76 ? 2.494 1.995 22.587 1.00 96.06 76 SER A N 1
ATOM 555 C CA . SER A 1 76 ? 3.783 2.110 21.902 1.00 96.06 76 SER A CA 1
ATOM 556 C C . SER A 1 76 ? 4.526 0.770 21.847 1.00 96.06 76 SER A C 1
ATOM 558 O O . SER A 1 76 ? 5.235 0.470 20.889 1.00 96.06 76 SER A O 1
ATOM 560 N N . GLN A 1 77 ? 4.378 -0.063 22.884 1.00 95.31 77 GLN A N 1
ATOM 561 C CA . GLN A 1 77 ? 5.031 -1.369 22.940 1.00 95.31 77 GLN A CA 1
ATOM 562 C C . GLN A 1 77 ? 4.389 -2.382 21.986 1.00 95.31 77 GLN A C 1
ATOM 564 O O . GLN A 1 77 ? 5.112 -3.155 21.361 1.00 95.31 77 GLN A O 1
ATOM 569 N N . GLU A 1 78 ? 3.060 -2.388 21.870 1.00 95.25 78 GLU A N 1
ATOM 570 C CA . GLU A 1 78 ? 2.347 -3.229 20.901 1.00 95.25 78 GLU A CA 1
ATOM 571 C C . GLU A 1 78 ? 2.718 -2.852 19.466 1.00 95.25 78 GLU A C 1
ATOM 573 O O . GLU A 1 78 ? 3.092 -3.730 18.692 1.00 95.25 78 GLU A O 1
ATOM 578 N N . ALA A 1 79 ? 2.721 -1.553 19.147 1.00 94.44 79 ALA A N 1
ATOM 579 C CA . ALA A 1 79 ? 3.142 -1.055 17.840 1.00 94.44 79 ALA A CA 1
ATOM 580 C C . ALA A 1 79 ? 4.587 -1.481 17.506 1.00 94.44 79 ALA A C 1
ATOM 582 O O . ALA A 1 79 ? 4.837 -2.037 16.435 1.00 94.44 79 ALA A O 1
ATOM 583 N N . ARG A 1 80 ? 5.523 -1.335 18.459 1.00 93.19 80 ARG A N 1
ATOM 584 C CA . ARG A 1 80 ? 6.920 -1.784 18.307 1.00 93.19 80 ARG A CA 1
ATOM 585 C C . ARG A 1 80 ? 7.044 -3.285 18.074 1.00 93.19 80 ARG A C 1
ATOM 587 O O . ARG A 1 80 ? 7.828 -3.707 17.228 1.00 93.19 80 ARG A O 1
ATOM 594 N N . ASN A 1 81 ? 6.267 -4.096 18.792 1.00 92.06 81 ASN A N 1
ATOM 595 C CA . ASN A 1 81 ? 6.251 -5.548 18.591 1.00 92.06 81 ASN A CA 1
ATOM 596 C C . ASN A 1 81 ? 5.741 -5.927 17.192 1.00 92.06 81 ASN A C 1
ATOM 598 O O . ASN A 1 81 ? 6.199 -6.921 16.634 1.00 92.06 81 ASN A O 1
ATOM 602 N N . ALA A 1 82 ? 4.840 -5.123 16.626 1.00 90.50 82 ALA A N 1
ATOM 603 C CA . ALA A 1 82 ? 4.336 -5.276 15.266 1.00 90.50 82 ALA A CA 1
ATOM 604 C C . ALA A 1 82 ? 5.242 -4.637 14.193 1.00 90.50 82 ALA A C 1
ATOM 606 O O . ALA A 1 82 ? 4.874 -4.617 13.021 1.00 90.50 82 ALA A O 1
ATOM 607 N N . GLY A 1 83 ? 6.416 -4.105 14.557 1.00 89.12 83 GLY A N 1
ATOM 608 C CA . GLY A 1 83 ? 7.377 -3.514 13.620 1.00 89.12 83 GLY A CA 1
ATOM 609 C C . GLY A 1 83 ? 7.163 -2.030 13.304 1.00 89.12 83 GLY A C 1
ATOM 610 O O . GLY A 1 83 ? 7.752 -1.533 12.349 1.00 89.12 83 GLY A O 1
ATOM 611 N N . LEU A 1 84 ? 6.346 -1.314 14.083 1.00 91.25 84 LEU A N 1
ATOM 612 C CA . LEU A 1 84 ? 6.207 0.144 14.011 1.00 91.25 84 LEU A CA 1
ATOM 613 C C . LEU A 1 84 ? 6.950 0.788 15.188 1.00 91.25 84 LEU A C 1
ATOM 615 O O . LEU A 1 84 ? 6.451 0.798 16.315 1.00 91.25 84 LEU A O 1
ATOM 619 N N . ASP A 1 85 ? 8.150 1.318 14.944 1.00 89.12 85 ASP A N 1
ATOM 620 C CA . ASP A 1 85 ? 8.954 1.982 15.980 1.00 89.12 85 ASP A CA 1
ATOM 621 C C . ASP A 1 85 ? 8.475 3.416 16.240 1.00 89.12 85 ASP A C 1
ATOM 623 O O . ASP A 1 85 ? 9.089 4.396 15.825 1.00 89.12 85 ASP A O 1
ATOM 627 N N . VAL A 1 86 ? 7.317 3.522 16.893 1.00 89.44 86 VAL A N 1
ATOM 628 C CA . VAL A 1 86 ? 6.661 4.788 17.236 1.00 89.44 86 VAL A CA 1
ATOM 629 C C . VAL A 1 86 ? 6.408 4.886 18.740 1.00 89.44 86 VAL A C 1
ATOM 631 O O . VAL A 1 86 ? 6.411 3.887 19.471 1.00 89.44 86 VAL A O 1
ATOM 634 N N . THR A 1 87 ? 6.218 6.113 19.224 1.00 91.88 87 THR A N 1
ATOM 635 C CA . THR A 1 87 ? 5.872 6.395 20.623 1.00 91.88 87 THR A CA 1
ATOM 636 C C . THR A 1 87 ? 4.657 7.310 20.669 1.00 91.88 87 THR A C 1
ATOM 638 O O . THR A 1 87 ? 4.688 8.382 20.069 1.00 91.88 87 THR A O 1
ATOM 641 N N . LEU A 1 88 ? 3.609 6.878 21.373 1.00 94.00 88 LEU A N 1
ATOM 642 C CA . LEU A 1 88 ? 2.374 7.633 21.552 1.00 94.00 88 LEU A CA 1
ATOM 643 C C . LEU A 1 88 ? 2.601 8.892 22.389 1.00 94.00 88 LEU A C 1
ATOM 645 O O . LEU A 1 88 ? 3.263 8.847 23.429 1.00 94.00 88 LEU A O 1
ATOM 649 N N . GLU A 1 89 ? 1.989 9.998 21.968 1.00 91.75 89 GLU A N 1
ATOM 650 C CA . GLU A 1 89 ? 1.954 11.232 22.761 1.00 91.75 89 GLU A CA 1
ATOM 651 C C . GLU A 1 89 ? 1.032 11.095 23.985 1.00 91.75 89 GLU A C 1
ATOM 653 O O . GLU A 1 89 ? 1.422 11.439 25.104 1.00 91.75 89 GLU A O 1
ATOM 658 N N . ASP A 1 90 ? -0.156 10.514 23.792 1.00 93.56 90 ASP A N 1
ATOM 659 C CA . ASP A 1 90 ? -1.080 10.128 24.861 1.00 93.56 90 ASP A CA 1
ATOM 660 C C . ASP A 1 90 ? -1.143 8.597 24.980 1.00 93.56 90 ASP A C 1
ATOM 662 O O . ASP A 1 90 ? -1.984 7.921 24.388 1.00 93.56 90 ASP A O 1
ATOM 666 N N . GLU A 1 91 ? -0.249 8.021 25.786 1.00 93.62 91 GLU A N 1
ATOM 667 C CA . GLU A 1 91 ? -0.228 6.574 26.037 1.00 93.62 91 GLU A CA 1
ATOM 668 C C . GLU A 1 91 ? -1.506 6.081 26.750 1.00 93.62 91 GLU A C 1
ATOM 670 O O . GLU A 1 91 ? -1.808 4.887 26.716 1.00 93.62 91 GLU A O 1
ATOM 675 N N . GLN A 1 92 ? -2.275 6.961 27.401 1.00 91.44 92 GLN A N 1
ATOM 676 C CA . GLN A 1 92 ? -3.483 6.578 28.134 1.00 91.44 92 GLN A CA 1
ATOM 677 C C . GLN A 1 92 ? -4.699 6.490 27.211 1.00 91.44 92 GLN A C 1
ATOM 679 O O . GLN A 1 92 ? -5.437 5.508 27.285 1.00 91.44 92 GLN A O 1
ATOM 684 N N . HIS A 1 93 ? -4.875 7.460 26.312 1.00 94.56 93 HIS A N 1
ATOM 685 C CA . HIS A 1 93 ? -6.089 7.578 25.499 1.00 94.56 93 HIS A CA 1
ATOM 686 C C . HIS A 1 93 ? -5.867 7.532 23.984 1.00 94.56 93 HIS A C 1
ATOM 688 O O . HIS A 1 93 ? -6.837 7.405 23.239 1.00 94.56 93 HIS A O 1
ATOM 694 N N . GLY A 1 94 ? -4.621 7.612 23.521 1.00 96.62 94 GLY A N 1
ATOM 695 C CA . GLY A 1 94 ? -4.275 7.531 22.107 1.00 96.62 94 GLY A CA 1
ATOM 696 C C . GLY A 1 94 ? -4.123 6.100 21.586 1.00 96.62 94 GLY A C 1
ATOM 697 O O . GLY A 1 94 ? -3.956 5.147 22.362 1.00 96.62 94 GLY A O 1
ATOM 698 N N . PHE A 1 95 ? -4.152 5.971 20.259 1.00 98.38 95 PHE A N 1
ATOM 699 C CA . PHE A 1 95 ? -3.915 4.736 19.506 1.00 98.38 95 PHE A CA 1
ATOM 700 C C . PHE A 1 95 ? -2.940 4.984 18.359 1.00 98.38 95 PHE A C 1
ATOM 702 O O . PHE A 1 95 ? -2.949 6.059 17.762 1.00 98.38 95 PHE A O 1
ATOM 709 N N . VAL A 1 96 ? -2.144 3.970 18.015 1.00 98.12 96 VAL A N 1
ATOM 710 C CA . VAL A 1 96 ? -1.378 3.953 16.759 1.00 98.12 96 VAL A CA 1
ATOM 711 C C . VAL A 1 96 ? -2.206 3.214 15.720 1.00 98.12 96 VAL A C 1
ATOM 713 O O . VAL A 1 96 ? -2.671 2.107 15.986 1.00 98.12 96 VAL A O 1
ATOM 716 N N . VAL A 1 97 ? -2.354 3.786 14.532 1.00 98.25 97 VAL A N 1
ATOM 717 C CA . VAL A 1 97 ? -2.996 3.137 13.390 1.00 98.25 97 VAL A CA 1
ATOM 718 C C . VAL A 1 97 ? -1.958 2.908 12.296 1.00 98.25 97 VAL A C 1
ATOM 720 O O . VAL A 1 97 ? -1.197 3.806 11.936 1.00 98.25 97 VAL A O 1
ATOM 723 N N . GLY A 1 98 ? -1.916 1.676 11.790 1.00 97.25 98 GLY A N 1
ATOM 724 C CA . GLY A 1 98 ? -1.066 1.256 10.685 1.00 97.25 98 GLY A CA 1
ATOM 725 C C . GLY A 1 98 ? -1.896 0.928 9.448 1.00 97.25 98 GLY A C 1
ATOM 726 O O . GLY A 1 98 ? -2.674 -0.025 9.488 1.00 97.25 98 GLY A O 1
ATOM 727 N N . LEU A 1 99 ? -1.698 1.660 8.350 1.00 97.75 99 LEU A N 1
ATOM 728 C CA . LEU A 1 99 ? -2.271 1.339 7.034 1.00 97.75 99 LEU A CA 1
ATOM 729 C C . LEU A 1 99 ? -1.197 0.691 6.170 1.00 97.75 99 LEU A C 1
ATOM 731 O O . LEU A 1 99 ? -0.159 1.306 5.938 1.00 97.75 99 LEU A O 1
ATOM 735 N N . SER A 1 100 ? -1.427 -0.540 5.720 1.00 95.75 100 SER A N 1
ATOM 736 C CA . SER A 1 100 ? -0.401 -1.370 5.081 1.00 95.75 100 SER A CA 1
ATOM 737 C C . SER A 1 100 ? -0.788 -1.763 3.658 1.00 95.75 100 SER A C 1
ATOM 739 O O . SER A 1 100 ? -1.957 -2.034 3.390 1.00 95.75 100 SER A O 1
ATOM 741 N N . ALA A 1 101 ? 0.199 -1.854 2.765 1.00 94.25 101 ALA A N 1
ATOM 742 C CA . ALA A 1 101 ? 0.033 -2.375 1.411 1.00 94.25 101 ALA A CA 1
ATOM 743 C C . ALA A 1 101 ? 1.185 -3.318 1.030 1.00 94.25 101 ALA A C 1
ATOM 745 O O . ALA A 1 101 ? 2.349 -3.078 1.356 1.00 94.25 101 ALA A O 1
ATOM 746 N N . LEU A 1 102 ? 0.857 -4.400 0.327 1.00 92.81 102 LEU A N 1
ATOM 747 C CA . LEU A 1 102 ? 1.806 -5.364 -0.225 1.00 92.81 102 LEU A CA 1
ATOM 748 C C . LEU A 1 102 ? 1.221 -5.981 -1.499 1.00 92.81 102 LEU A C 1
ATOM 750 O O . LEU A 1 102 ? 0.009 -6.026 -1.685 1.00 92.81 102 LEU A O 1
ATOM 754 N N . SER A 1 103 ? 2.069 -6.503 -2.370 1.00 91.25 103 SER A N 1
ATOM 755 C CA . SER A 1 103 ? 1.666 -7.287 -3.532 1.00 91.25 103 SER A CA 1
ATOM 756 C C . SER A 1 103 ? 2.433 -8.607 -3.598 1.00 91.25 103 SER A C 1
ATOM 758 O O . SER A 1 103 ? 3.328 -8.885 -2.800 1.00 91.25 103 SER A O 1
ATOM 760 N N . SER A 1 104 ? 2.105 -9.424 -4.589 1.00 88.38 104 SER A N 1
ATOM 761 C CA . SER A 1 104 ? 2.920 -10.556 -5.018 1.00 88.38 104 SER A CA 1
ATOM 762 C C . SER A 1 104 ? 3.222 -10.436 -6.506 1.00 88.38 104 SER A C 1
ATOM 764 O O . SER A 1 104 ? 2.437 -9.867 -7.266 1.00 88.38 104 SER A O 1
ATOM 766 N N . ALA A 1 105 ? 4.349 -10.984 -6.944 1.00 84.62 105 ALA A N 1
ATOM 767 C CA . ALA A 1 105 ? 4.718 -10.998 -8.352 1.00 84.62 105 ALA A CA 1
ATOM 768 C C . ALA A 1 105 ? 5.376 -12.329 -8.719 1.00 84.62 105 ALA A C 1
ATOM 770 O O . ALA A 1 105 ? 5.989 -12.985 -7.881 1.00 84.62 105 ALA A O 1
ATOM 771 N N . VAL A 1 106 ? 5.242 -12.738 -9.978 1.00 85.12 106 VAL A N 1
ATOM 772 C CA . VAL A 1 106 ? 5.853 -13.970 -10.479 1.00 85.12 106 VAL A CA 1
ATOM 773 C C . VAL A 1 106 ? 6.493 -13.722 -11.833 1.00 85.12 106 VAL A C 1
ATOM 775 O O . VAL A 1 106 ? 5.897 -13.069 -12.689 1.00 85.12 106 VAL A O 1
ATOM 778 N N . SER A 1 107 ? 7.675 -14.292 -12.021 1.00 82.56 107 SER A N 1
ATOM 779 C CA . SER A 1 107 ? 8.317 -14.466 -13.316 1.00 82.56 107 SER A CA 1
ATOM 780 C C . SER A 1 107 ? 8.422 -15.962 -13.607 1.00 82.56 107 SER A C 1
ATOM 782 O O . SER A 1 107 ? 8.806 -16.741 -12.736 1.00 82.56 107 SER A O 1
ATOM 784 N N . VAL A 1 108 ? 8.043 -16.387 -14.813 1.00 83.06 108 VAL A N 1
ATOM 785 C CA . VAL A 1 108 ? 8.139 -17.791 -15.239 1.00 83.06 108 VAL A CA 1
ATOM 786 C C . VAL A 1 108 ? 8.998 -17.860 -16.490 1.00 83.06 108 VAL A C 1
ATOM 788 O O . VAL A 1 108 ? 8.641 -17.288 -17.518 1.00 83.06 108 VAL A O 1
ATOM 791 N N . ARG A 1 109 ? 10.102 -18.598 -16.406 1.00 80.38 109 ARG A N 1
ATOM 792 C CA . ARG A 1 109 ? 11.066 -18.797 -17.486 1.00 80.38 109 ARG A CA 1
ATOM 793 C C . ARG A 1 109 ? 11.194 -20.277 -17.833 1.00 80.38 109 ARG A C 1
ATOM 795 O O . ARG A 1 109 ? 11.235 -21.118 -16.944 1.00 80.38 109 ARG A O 1
ATOM 802 N N . GLU A 1 110 ? 11.332 -20.583 -19.117 1.00 76.12 110 GLU A N 1
ATOM 803 C CA . GLU A 1 110 ? 11.712 -21.916 -19.602 1.00 76.12 110 GLU A CA 1
ATOM 804 C C . GLU A 1 110 ? 13.257 -22.010 -19.712 1.00 76.12 110 GLU A C 1
ATOM 806 O O . GLU A 1 110 ? 13.906 -21.145 -20.309 1.00 76.12 110 GLU A O 1
ATOM 811 N N . GLU A 1 111 ? 13.875 -23.032 -19.110 1.00 69.88 111 GLU A N 1
ATOM 812 C CA . GLU A 1 111 ? 15.295 -23.368 -19.275 1.00 69.88 111 GLU A CA 1
ATOM 813 C C . GLU A 1 111 ? 15.545 -23.832 -20.720 1.00 69.88 111 GLU A C 1
ATOM 815 O O . GLU A 1 111 ? 14.754 -24.580 -21.293 1.00 69.88 111 GLU A O 1
ATOM 820 N N . GLY A 1 112 ? 16.668 -23.403 -21.308 1.00 59.69 112 GLY A N 1
ATOM 821 C CA . GLY A 1 112 ? 16.996 -23.679 -22.714 1.00 59.69 112 GLY A CA 1
ATOM 822 C C . GLY A 1 112 ? 16.583 -22.581 -23.703 1.00 59.69 112 GLY A C 1
ATOM 823 O O . GLY A 1 112 ? 16.681 -22.796 -24.910 1.00 59.69 112 GLY A O 1
ATOM 824 N N . GLY A 1 113 ? 16.155 -21.408 -23.213 1.00 64.12 113 GLY A N 1
ATOM 825 C CA . GLY A 1 113 ? 16.017 -20.192 -24.028 1.00 64.12 113 GLY A CA 1
ATOM 826 C C . GLY A 1 113 ? 17.325 -19.789 -24.737 1.00 64.12 113 GLY A C 1
ATOM 827 O O . GLY A 1 113 ? 18.392 -20.311 -24.393 1.00 64.12 113 GLY A O 1
ATOM 828 N N . PRO A 1 114 ? 17.264 -18.892 -25.739 1.00 73.06 114 PRO A N 1
ATOM 829 C CA . PRO A 1 114 ? 18.443 -18.489 -26.500 1.00 73.06 114 PRO A CA 1
ATOM 830 C C . PRO A 1 114 ? 19.517 -17.892 -25.580 1.00 73.06 114 PRO A C 1
ATOM 832 O O . PRO A 1 114 ? 19.228 -17.326 -24.526 1.00 73.06 114 PRO A O 1
ATOM 835 N N . ALA A 1 115 ? 20.781 -18.061 -25.959 1.00 86.38 115 ALA A N 1
ATOM 836 C CA . ALA A 1 115 ? 21.875 -17.325 -25.333 1.00 86.38 115 ALA A CA 1
ATOM 837 C C . ALA A 1 115 ? 21.833 -15.853 -25.783 1.00 86.38 115 ALA A C 1
ATOM 839 O O . ALA A 1 115 ? 21.076 -15.501 -26.679 1.00 86.38 115 ALA A O 1
ATOM 840 N N . HIS A 1 116 ? 22.638 -14.978 -25.187 1.00 90.75 116 HIS A N 1
ATOM 841 C CA . HIS A 1 116 ? 22.587 -13.550 -25.526 1.00 90.75 116 HIS A CA 1
ATOM 842 C C . HIS A 1 116 ? 23.966 -13.002 -25.866 1.00 90.75 116 HIS A C 1
ATOM 844 O O . HIS A 1 116 ? 24.971 -13.441 -25.308 1.00 90.75 116 HIS A O 1
ATOM 850 N N . ASP A 1 117 ? 24.003 -12.031 -26.769 1.00 94.81 117 ASP A N 1
ATOM 851 C CA . ASP A 1 117 ? 25.154 -11.164 -26.984 1.00 94.81 117 ASP A CA 1
ATOM 852 C C . ASP A 1 117 ? 24.793 -9.771 -26.469 1.00 94.81 117 ASP A C 1
ATOM 854 O O . ASP A 1 117 ? 24.098 -9.013 -27.143 1.00 94.81 117 ASP A O 1
ATOM 858 N N . VAL A 1 118 ? 25.230 -9.459 -25.245 1.00 97.25 118 VAL A N 1
ATOM 859 C CA . VAL A 1 118 ? 24.845 -8.231 -24.536 1.00 97.25 118 VAL A CA 1
ATOM 860 C C . VAL A 1 118 ? 25.986 -7.223 -24.564 1.00 97.25 118 VAL A C 1
ATOM 862 O O . VAL A 1 118 ? 27.073 -7.515 -24.069 1.00 97.25 118 VAL A O 1
ATOM 865 N N . ILE A 1 119 ? 25.757 -6.015 -25.077 1.00 98.56 119 ILE A N 1
ATOM 866 C CA . ILE A 1 119 ? 26.730 -4.917 -24.977 1.00 98.56 119 ILE A CA 1
ATOM 867 C C . ILE A 1 119 ? 26.188 -3.812 -24.076 1.00 98.56 119 ILE A C 1
ATOM 869 O O . ILE A 1 119 ? 25.124 -3.256 -24.330 1.00 98.56 119 ILE A O 1
ATOM 873 N N . PHE A 1 120 ? 26.956 -3.456 -23.046 1.00 98.69 120 PHE A N 1
ATOM 874 C CA . PHE A 1 120 ? 26.707 -2.276 -22.224 1.00 98.69 120 PHE A CA 1
ATOM 875 C C . PHE A 1 120 ? 27.426 -1.064 -22.819 1.00 98.69 120 PHE A C 1
ATOM 877 O O . PHE A 1 120 ? 28.652 -1.052 -22.910 1.00 98.69 120 PHE A O 1
ATOM 884 N N . VAL A 1 121 ? 26.684 -0.025 -23.189 1.00 98.56 121 VAL A N 1
ATOM 885 C CA . VAL A 1 121 ? 27.223 1.294 -23.540 1.00 98.56 121 VAL A CA 1
ATOM 886 C C . VAL A 1 121 ? 27.076 2.192 -22.319 1.00 98.56 121 VAL A C 1
ATOM 888 O O . VAL A 1 121 ? 25.959 2.494 -21.929 1.00 98.56 121 VAL A O 1
ATOM 891 N N . VAL A 1 122 ? 28.172 2.612 -21.690 1.00 97.81 122 VAL A N 1
ATOM 892 C CA . VAL A 1 122 ? 28.138 3.357 -20.419 1.00 97.81 122 VAL A CA 1
ATOM 893 C C . VAL A 1 122 ? 28.860 4.692 -20.500 1.00 97.81 122 VAL A C 1
ATOM 895 O O . VAL A 1 122 ? 29.938 4.803 -21.086 1.00 97.81 122 VAL A O 1
ATOM 898 N N . SER A 1 123 ? 28.294 5.715 -19.862 1.00 95.38 123 SER A N 1
ATOM 899 C CA . SER A 1 123 ? 28.969 7.003 -19.731 1.00 95.38 123 SER A CA 1
ATOM 900 C C . SER A 1 123 ? 30.248 6.858 -18.902 1.00 95.38 123 SER A C 1
ATOM 902 O O . SER A 1 123 ? 30.250 6.333 -17.790 1.00 95.38 123 SER A O 1
ATOM 904 N N . THR A 1 124 ? 31.352 7.368 -19.432 1.00 95.12 124 THR A N 1
ATOM 905 C CA . THR A 1 124 ? 32.623 7.588 -18.735 1.00 95.12 124 THR A CA 1
ATOM 906 C C . THR A 1 124 ? 32.879 9.086 -18.597 1.00 95.12 124 THR A C 1
ATOM 908 O O . THR A 1 124 ? 34.008 9.565 -18.677 1.00 95.12 124 THR A O 1
ATOM 911 N N . ASN A 1 125 ? 31.821 9.871 -18.394 1.00 91.75 125 ASN A N 1
ATOM 912 C CA . ASN A 1 125 ? 31.959 11.299 -18.161 1.00 91.75 125 ASN A CA 1
ATOM 913 C C . ASN A 1 125 ? 32.553 11.584 -16.769 1.00 91.75 125 ASN A C 1
ATOM 915 O O . ASN A 1 125 ? 32.231 10.939 -15.770 1.00 91.75 125 ASN A O 1
ATOM 919 N N . ARG A 1 126 ? 33.402 12.608 -16.691 1.00 89.31 126 ARG A N 1
ATOM 920 C CA . ARG A 1 126 ? 34.086 13.065 -15.480 1.00 89.31 126 ARG A CA 1
ATOM 921 C C . ARG A 1 126 ? 33.137 13.437 -14.339 1.00 89.31 126 ARG A C 1
ATOM 923 O O . ARG A 1 126 ? 33.522 13.278 -13.182 1.00 89.31 126 ARG A O 1
ATOM 930 N N . VAL A 1 127 ? 31.908 13.856 -14.643 1.00 87.19 127 VAL A N 1
ATOM 931 C CA . VAL A 1 127 ? 30.858 14.125 -13.647 1.00 87.19 127 VAL A CA 1
ATOM 932 C C . VAL A 1 127 ? 30.689 12.950 -12.675 1.00 87.19 127 VAL A C 1
ATOM 934 O O . VAL A 1 127 ? 30.611 13.177 -11.472 1.00 87.19 127 VAL A O 1
ATOM 937 N N . LEU A 1 128 ? 30.788 11.705 -13.156 1.00 89.44 128 LEU A N 1
ATOM 938 C CA . LEU A 1 128 ? 30.682 10.505 -12.318 1.00 89.44 128 LEU A CA 1
ATOM 939 C C . LEU A 1 128 ? 31.791 10.392 -11.255 1.00 89.44 128 LEU A C 1
ATOM 941 O O . LEU A 1 128 ? 31.624 9.712 -10.242 1.00 89.44 128 LEU A O 1
ATOM 945 N N . SER A 1 129 ? 32.943 11.025 -11.481 1.00 86.56 129 SER A N 1
ATOM 946 C CA . SER A 1 129 ? 34.044 11.081 -10.513 1.00 86.56 129 SER A CA 1
ATOM 947 C C . SER A 1 129 ? 33.981 12.314 -9.615 1.00 86.56 129 SER A C 1
ATOM 949 O O . SER A 1 129 ? 34.492 12.255 -8.496 1.00 86.56 129 SER A O 1
ATOM 951 N N . ASP A 1 130 ? 33.457 13.430 -10.124 1.00 82.56 130 ASP A N 1
ATOM 952 C CA . ASP A 1 130 ? 33.505 14.732 -9.455 1.00 82.56 130 ASP A CA 1
ATOM 953 C C . ASP A 1 130 ? 32.280 14.960 -8.540 1.00 82.56 130 ASP A C 1
ATOM 955 O O . ASP A 1 130 ? 32.408 15.668 -7.540 1.00 82.56 130 ASP A O 1
ATOM 959 N N . LEU A 1 131 ? 31.126 14.339 -8.828 1.00 79.12 131 LEU A N 1
ATOM 960 C CA . LEU A 1 131 ? 29.930 14.378 -7.977 1.00 79.12 131 LEU A CA 1
ATOM 961 C C . LEU A 1 131 ? 29.870 13.140 -7.064 1.00 79.12 131 LEU A C 1
ATOM 963 O O . LEU A 1 131 ? 29.748 12.016 -7.558 1.00 79.12 131 LEU A O 1
ATOM 967 N N . PRO A 1 132 ? 29.977 13.294 -5.732 1.00 77.19 132 PRO A N 1
ATOM 968 C CA . PRO A 1 132 ? 29.762 12.193 -4.805 1.00 77.19 132 PRO A CA 1
ATOM 969 C C . PRO A 1 132 ? 28.266 11.977 -4.524 1.00 77.19 132 PRO A C 1
ATOM 971 O O . PRO A 1 132 ? 27.498 12.926 -4.439 1.00 77.19 132 PRO A O 1
ATOM 974 N N . TYR A 1 133 ? 27.873 10.727 -4.286 1.00 72.12 133 TYR A N 1
ATOM 975 C CA . TYR A 1 133 ? 26.573 10.332 -3.744 1.00 72.12 133 TYR A CA 1
ATOM 976 C C . TYR A 1 133 ? 26.786 9.413 -2.534 1.00 72.12 133 TYR A C 1
ATOM 978 O O . TYR A 1 133 ? 27.550 8.442 -2.607 1.00 72.12 133 TYR A O 1
ATOM 986 N N . GLY A 1 134 ? 26.172 9.725 -1.389 1.00 67.75 134 GLY A N 1
ATOM 987 C CA . GLY A 1 134 ? 26.382 8.967 -0.145 1.00 67.75 134 GLY A CA 1
ATOM 988 C C . GLY A 1 134 ? 27.853 8.912 0.300 1.00 67.75 134 GLY A C 1
ATOM 989 O O . GLY A 1 134 ? 28.309 7.906 0.839 1.00 67.75 134 GLY A O 1
ATOM 990 N N . GLY A 1 135 ? 28.636 9.956 -0.001 1.00 77.00 135 GLY A N 1
ATOM 991 C CA . GLY A 1 135 ? 30.071 10.025 0.308 1.00 77.00 135 GLY A CA 1
ATOM 992 C C . GLY A 1 135 ? 30.990 9.203 -0.611 1.00 77.00 135 GLY A C 1
ATOM 993 O O . GLY A 1 135 ? 32.189 9.119 -0.336 1.00 77.00 135 GLY A O 1
ATOM 994 N N . ARG A 1 136 ? 30.468 8.610 -1.696 1.00 84.12 136 ARG A N 1
ATOM 995 C CA . ARG A 1 136 ? 31.226 7.823 -2.692 1.00 84.12 136 ARG A CA 1
ATOM 996 C C . ARG A 1 136 ? 31.060 8.438 -4.093 1.00 84.12 136 ARG A C 1
ATOM 998 O O . ARG A 1 136 ? 29.963 8.892 -4.396 1.00 84.12 136 ARG A O 1
ATOM 1005 N N . PRO A 1 137 ? 32.074 8.438 -4.975 1.00 89.12 137 PRO A N 1
ATOM 1006 C CA . PRO A 1 137 ? 31.894 8.861 -6.369 1.00 89.12 137 PRO A CA 1
ATOM 1007 C C . PRO A 1 137 ? 30.863 7.994 -7.104 1.00 89.12 137 PRO A C 1
ATOM 1009 O O . PRO A 1 137 ? 30.869 6.772 -6.935 1.00 89.12 137 PRO A O 1
ATOM 1012 N N . GLN A 1 138 ? 30.022 8.593 -7.952 1.00 90.31 138 GLN A N 1
ATOM 1013 C CA . GLN A 1 138 ? 29.003 7.865 -8.726 1.00 90.31 138 GLN A CA 1
ATOM 1014 C C . GLN A 1 138 ? 29.607 6.763 -9.623 1.00 90.31 138 GLN A C 1
ATOM 1016 O O . GLN A 1 138 ? 29.027 5.690 -9.769 1.00 90.31 138 GLN A O 1
ATOM 1021 N N . ALA A 1 139 ? 30.826 6.966 -10.134 1.00 92.56 139 ALA A N 1
ATOM 1022 C CA . ALA A 1 139 ? 31.567 5.987 -10.935 1.00 92.56 139 ALA A CA 1
ATOM 1023 C C . ALA A 1 139 ? 31.831 4.655 -10.205 1.00 92.56 139 ALA A C 1
ATOM 1025 O O . ALA A 1 139 ? 31.938 3.611 -10.847 1.00 92.56 139 ALA A O 1
ATOM 1026 N N . ALA A 1 140 ? 31.928 4.672 -8.870 1.00 93.44 140 ALA A N 1
ATOM 1027 C CA . ALA A 1 140 ? 32.063 3.447 -8.085 1.00 93.44 140 ALA A CA 1
ATOM 1028 C C . ALA A 1 140 ? 30.774 2.613 -8.127 1.00 93.44 140 ALA A C 1
ATOM 1030 O O . ALA A 1 140 ? 30.844 1.402 -8.300 1.00 93.44 140 ALA A O 1
ATOM 1031 N N . TYR A 1 141 ? 29.608 3.263 -8.049 1.00 92.50 141 TYR A N 1
ATOM 1032 C CA . TYR A 1 141 ? 28.320 2.580 -8.167 1.00 92.50 141 TYR A CA 1
ATOM 1033 C C . TYR A 1 141 ? 28.104 2.011 -9.572 1.00 92.50 141 TYR A C 1
ATOM 1035 O O . TYR A 1 141 ? 27.593 0.906 -9.699 1.00 92.50 141 TYR A O 1
ATOM 1043 N N . LEU A 1 142 ? 28.552 2.711 -10.621 1.00 95.44 142 LEU A N 1
ATOM 1044 C CA . LEU A 1 142 ? 28.536 2.172 -11.986 1.00 95.44 142 LEU A CA 1
ATOM 1045 C C . LEU A 1 142 ? 29.367 0.882 -12.102 1.00 95.44 142 LEU A C 1
ATOM 1047 O O . LEU A 1 142 ? 28.926 -0.075 -12.732 1.00 95.44 142 LEU A O 1
ATOM 1051 N N . ALA A 1 143 ? 30.553 0.835 -11.485 1.00 96.81 143 ALA A N 1
ATOM 1052 C CA . ALA A 1 143 ? 31.374 -0.376 -11.470 1.00 96.81 143 ALA A CA 1
ATOM 1053 C C . ALA A 1 143 ? 30.685 -1.525 -10.710 1.00 96.81 143 ALA A C 1
ATOM 1055 O O . ALA A 1 143 ? 30.651 -2.646 -11.215 1.00 96.81 143 ALA A O 1
ATOM 1056 N N . ASP A 1 144 ? 30.102 -1.244 -9.539 1.00 94.38 144 ASP A N 1
ATOM 1057 C CA . ASP A 1 144 ? 29.329 -2.218 -8.753 1.00 94.38 144 ASP A CA 1
ATOM 1058 C C . ASP A 1 144 ? 28.147 -2.775 -9.585 1.00 94.38 144 ASP A C 1
ATOM 1060 O O . ASP A 1 144 ? 27.943 -3.989 -9.657 1.00 94.38 144 ASP A O 1
ATOM 1064 N N . ALA A 1 145 ? 27.430 -1.897 -10.292 1.00 93.38 145 ALA A N 1
ATOM 1065 C CA . ALA A 1 145 ? 26.287 -2.235 -11.134 1.00 93.38 145 ALA A CA 1
ATOM 1066 C C . ALA A 1 145 ? 26.652 -3.107 -12.345 1.00 93.38 145 ALA A C 1
ATOM 1068 O O . ALA A 1 145 ? 25.982 -4.107 -12.624 1.00 93.38 145 ALA A O 1
ATOM 1069 N N . LEU A 1 146 ? 27.736 -2.759 -13.046 1.00 97.44 146 LEU A N 1
ATOM 1070 C CA . LEU A 1 146 ? 28.269 -3.559 -14.150 1.00 97.44 146 LEU A CA 1
ATOM 1071 C C . LEU A 1 146 ? 28.729 -4.933 -13.663 1.00 97.44 146 LEU A C 1
ATOM 1073 O O . LEU A 1 146 ? 28.412 -5.933 -14.299 1.00 97.44 146 LEU A O 1
ATOM 1077 N N . ASN A 1 147 ? 29.423 -5.008 -12.524 1.00 97.62 147 ASN A N 1
ATOM 1078 C CA . ASN A 1 147 ? 29.874 -6.281 -11.963 1.00 97.62 147 ASN A CA 1
ATOM 1079 C C . ASN A 1 147 ? 28.704 -7.220 -11.652 1.00 97.62 147 ASN A C 1
ATOM 1081 O O . ASN A 1 147 ? 28.749 -8.383 -12.047 1.00 97.62 147 ASN A O 1
ATOM 1085 N N . ALA A 1 148 ? 27.651 -6.715 -11.003 1.00 91.12 148 ALA A N 1
ATOM 1086 C CA . ALA A 1 148 ? 26.455 -7.502 -10.705 1.00 91.12 148 ALA A CA 1
ATOM 1087 C C . ALA A 1 148 ? 25.746 -7.982 -11.986 1.00 91.12 148 ALA A C 1
ATOM 1089 O O . ALA A 1 148 ? 25.409 -9.159 -12.113 1.00 91.12 148 ALA A O 1
ATOM 1090 N N . SER A 1 149 ? 25.583 -7.086 -12.963 1.00 93.81 149 SER A N 1
ATOM 1091 C CA . SER A 1 149 ? 24.908 -7.376 -14.236 1.00 93.81 149 SER A CA 1
ATOM 1092 C C . SER A 1 149 ? 25.678 -8.396 -15.082 1.00 93.81 149 SER A C 1
ATOM 1094 O O . SER A 1 149 ? 25.095 -9.340 -15.615 1.00 93.81 149 SER A O 1
ATOM 1096 N N . ILE A 1 150 ? 27.004 -8.253 -15.167 1.00 96.12 150 ILE A N 1
ATOM 1097 C CA . ILE A 1 150 ? 27.875 -9.186 -15.888 1.00 96.12 150 ILE A CA 1
ATOM 1098 C C . ILE A 1 150 ? 27.906 -10.547 -15.184 1.00 96.12 150 ILE A C 1
ATOM 1100 O O . ILE A 1 150 ? 27.772 -11.569 -15.854 1.00 96.12 150 ILE A O 1
ATOM 1104 N N . ALA A 1 151 ? 28.028 -10.583 -13.851 1.00 91.81 151 ALA A N 1
ATOM 1105 C CA . ALA A 1 151 ? 27.996 -11.832 -13.090 1.00 91.81 151 ALA A CA 1
ATOM 1106 C C . ALA A 1 151 ? 26.716 -12.628 -13.376 1.00 91.81 151 ALA A C 1
ATOM 1108 O O . ALA A 1 151 ? 26.790 -13.804 -13.731 1.00 91.81 151 ALA A O 1
ATOM 1109 N N . ARG A 1 152 ? 25.561 -11.953 -13.337 1.00 86.50 152 ARG A N 1
ATOM 1110 C CA . ARG A 1 152 ? 24.249 -12.541 -13.627 1.00 86.50 152 ARG A CA 1
ATOM 1111 C C . ARG A 1 152 ? 24.167 -13.159 -15.026 1.00 86.50 152 ARG A C 1
ATOM 1113 O O . ARG A 1 152 ? 23.578 -14.228 -15.193 1.00 86.50 152 ARG A O 1
ATOM 1120 N N . LEU A 1 153 ? 24.746 -12.497 -16.031 1.00 89.62 153 LEU A N 1
ATOM 1121 C CA . LEU A 1 153 ? 24.826 -13.017 -17.399 1.00 89.62 153 LEU A CA 1
ATOM 1122 C C . LEU A 1 153 ? 25.777 -14.215 -17.500 1.00 89.62 153 LEU A C 1
ATOM 1124 O O . LEU A 1 153 ? 25.464 -15.176 -18.197 1.00 89.62 153 LEU A O 1
ATOM 1128 N N . MET A 1 154 ? 26.918 -14.191 -16.807 1.00 91.88 154 MET A N 1
ATOM 1129 C CA . MET A 1 154 ? 27.885 -15.296 -16.832 1.00 91.88 154 MET A CA 1
ATOM 1130 C C . MET A 1 154 ? 27.364 -16.550 -16.119 1.00 91.88 154 MET A C 1
ATOM 1132 O O . MET A 1 154 ? 27.645 -17.656 -16.573 1.00 91.88 154 MET A O 1
ATOM 1136 N N . GLU A 1 155 ? 26.537 -16.406 -15.080 1.00 85.00 155 GLU A N 1
ATOM 1137 C CA . GLU A 1 155 ? 25.829 -17.526 -14.437 1.00 85.00 155 GLU A CA 1
ATOM 1138 C C . GLU A 1 155 ? 24.929 -18.302 -15.410 1.00 85.00 155 GLU A C 1
ATOM 1140 O O . GLU A 1 155 ? 24.729 -19.502 -15.236 1.00 85.00 155 GLU A O 1
ATOM 1145 N N . GLN A 1 156 ? 24.419 -17.658 -16.471 1.00 79.06 156 GLN A N 1
ATOM 1146 C CA . GLN A 1 156 ? 23.615 -18.335 -17.500 1.00 79.06 156 GLN A CA 1
ATOM 1147 C C . GLN A 1 156 ? 24.401 -19.383 -18.290 1.00 79.06 156 GLN A C 1
ATOM 1149 O O . GLN A 1 156 ? 23.801 -20.231 -18.946 1.00 79.06 156 GLN A O 1
ATOM 1154 N N . ASN A 1 157 ? 25.732 -19.329 -18.251 1.00 86.19 157 ASN A N 1
ATOM 1155 C CA . ASN A 1 157 ? 26.579 -20.221 -19.031 1.00 86.19 157 ASN A CA 1
ATOM 1156 C C . ASN A 1 157 ? 26.766 -21.597 -18.381 1.00 86.19 157 ASN A C 1
ATOM 1158 O O . ASN A 1 157 ? 27.270 -22.508 -19.043 1.00 86.19 157 ASN A O 1
ATOM 1162 N N . ASP A 1 158 ? 26.373 -21.775 -17.117 1.00 78.19 158 ASP A N 1
ATOM 1163 C CA . ASP A 1 158 ? 26.623 -23.017 -16.391 1.00 78.19 158 ASP A CA 1
ATOM 1164 C C . ASP A 1 158 ? 25.746 -24.159 -16.942 1.00 78.19 158 ASP A C 1
ATOM 1166 O O . ASP A 1 158 ? 24.527 -24.189 -16.785 1.00 78.19 158 ASP A O 1
ATOM 1170 N N . GLY A 1 159 ? 26.368 -25.091 -17.673 1.00 66.31 159 GLY A N 1
ATOM 1171 C CA . GLY A 1 159 ? 25.673 -26.186 -18.364 1.00 66.31 159 GLY A CA 1
ATOM 1172 C C . GLY A 1 159 ? 25.008 -25.819 -19.702 1.00 66.31 159 GLY A C 1
ATOM 1173 O O . GLY A 1 159 ? 24.395 -26.694 -20.319 1.00 66.31 159 GLY A O 1
ATOM 1174 N N . ALA A 1 160 ? 25.155 -24.581 -20.189 1.00 74.06 160 ALA A N 1
ATOM 1175 C CA . ALA A 1 160 ? 24.551 -24.130 -21.445 1.00 74.06 160 ALA A CA 1
ATOM 1176 C C . ALA A 1 160 ? 25.314 -24.636 -22.694 1.00 74.06 160 ALA A C 1
ATOM 1178 O O . ALA A 1 160 ? 26.548 -24.618 -22.725 1.00 74.06 160 ALA A O 1
ATOM 1179 N N . PRO A 1 161 ? 24.617 -25.065 -23.769 1.00 75.94 161 PRO A N 1
ATOM 1180 C CA . PRO A 1 161 ? 25.258 -25.550 -24.996 1.00 75.94 161 PRO A CA 1
ATOM 1181 C C . PRO A 1 161 ? 25.881 -24.429 -25.845 1.00 75.94 161 PRO A C 1
ATOM 1183 O O . PRO A 1 161 ? 26.844 -24.671 -26.575 1.00 75.94 161 PRO A O 1
ATOM 1186 N N . VAL A 1 162 ? 25.333 -23.215 -25.760 1.00 85.62 162 VAL A N 1
ATOM 1187 C CA . VAL A 1 162 ? 25.836 -21.996 -26.402 1.00 85.62 162 VAL A CA 1
ATOM 1188 C C . VAL A 1 162 ? 25.970 -20.943 -25.302 1.00 85.62 162 VAL A C 1
ATOM 1190 O O . VAL A 1 162 ? 24.979 -20.694 -24.621 1.00 85.62 162 VAL A O 1
ATOM 1193 N N . PRO A 1 163 ? 27.156 -20.345 -25.088 1.00 90.00 163 PRO A N 1
ATOM 1194 C CA . PRO A 1 163 ? 27.329 -19.369 -24.022 1.00 90.00 163 PRO A CA 1
ATOM 1195 C C . PRO A 1 163 ? 26.832 -17.983 -24.443 1.00 90.00 163 PRO A C 1
ATOM 1197 O O . PRO A 1 163 ? 27.047 -17.559 -25.588 1.00 90.00 163 PRO A O 1
ATOM 1200 N N . THR A 1 164 ? 26.240 -17.283 -23.481 1.00 91.62 164 THR A N 1
ATOM 1201 C CA . THR A 1 164 ? 26.029 -15.835 -23.454 1.00 91.62 164 THR A CA 1
ATOM 1202 C C . THR A 1 164 ? 27.374 -15.114 -23.391 1.00 91.62 164 THR A C 1
ATOM 1204 O O . THR A 1 164 ? 28.266 -15.511 -22.633 1.00 91.62 164 THR A O 1
ATOM 1207 N N . ARG A 1 165 ? 27.514 -14.049 -24.184 1.00 95.06 165 ARG A N 1
ATOM 1208 C CA . ARG A 1 165 ? 28.690 -13.172 -24.229 1.00 95.06 165 ARG A CA 1
ATOM 1209 C C . ARG A 1 165 ? 28.319 -11.764 -23.799 1.00 95.06 165 ARG A C 1
ATOM 1211 O O . ARG A 1 165 ? 27.170 -11.343 -23.928 1.00 95.06 165 ARG A O 1
ATOM 1218 N N . VAL A 1 166 ? 29.312 -11.034 -23.311 1.00 97.62 166 VAL A N 1
ATOM 1219 C CA . VAL A 1 166 ? 29.149 -9.663 -22.846 1.00 97.62 166 VAL A CA 1
ATOM 1220 C C . VAL A 1 166 ? 30.243 -8.756 -23.395 1.00 97.62 166 VAL A C 1
ATOM 1222 O O . VAL A 1 166 ? 31.387 -9.179 -23.537 1.00 97.62 166 VAL A O 1
ATOM 1225 N N . GLY A 1 167 ? 29.888 -7.515 -23.711 1.00 98.00 167 GLY A N 1
ATOM 1226 C CA . GLY A 1 167 ? 30.810 -6.443 -24.070 1.00 98.00 167 GLY A CA 1
ATOM 1227 C C . GLY A 1 167 ? 30.505 -5.163 -23.292 1.00 98.00 167 GLY A C 1
ATOM 1228 O O . GLY A 1 167 ? 29.392 -4.968 -22.804 1.00 98.00 167 GLY A O 1
ATOM 1229 N N . VAL A 1 168 ? 31.495 -4.279 -23.169 1.00 98.62 168 VAL A N 1
ATOM 1230 C CA . VAL A 1 168 ? 31.366 -2.977 -22.499 1.00 98.62 168 VAL A CA 1
ATOM 1231 C C . VAL A 1 168 ? 32.072 -1.905 -23.323 1.00 98.62 168 VAL A C 1
ATOM 1233 O O . VAL A 1 168 ? 33.283 -1.971 -23.545 1.00 98.62 168 VAL A O 1
ATOM 1236 N N . VAL A 1 169 ? 31.317 -0.890 -23.733 1.00 98.69 169 VAL A N 1
ATOM 1237 C CA . VAL A 1 169 ? 31.784 0.297 -24.453 1.00 98.69 169 VAL A CA 1
ATOM 1238 C C . VAL A 1 169 ? 31.574 1.515 -23.558 1.00 98.69 169 VAL A C 1
ATOM 1240 O O . VAL A 1 169 ? 30.459 1.815 -23.146 1.00 98.69 169 VAL A O 1
ATOM 1243 N N . GLY A 1 170 ? 32.648 2.228 -23.240 1.00 97.69 170 GLY A N 1
ATOM 1244 C CA . GLY A 1 170 ? 32.616 3.442 -22.431 1.00 97.69 170 GLY A CA 1
ATOM 1245 C C . GLY A 1 170 ? 32.695 4.686 -23.302 1.00 97.69 170 GLY A C 1
ATOM 1246 O O . GLY A 1 170 ? 33.456 4.701 -24.273 1.00 97.69 170 GLY A O 1
ATOM 1247 N N . TYR A 1 171 ? 31.956 5.740 -22.953 1.00 96.94 171 TYR A N 1
ATOM 1248 C CA . TYR A 1 171 ? 31.950 6.969 -23.745 1.00 96.94 171 TYR A CA 1
ATOM 1249 C C . TYR A 1 171 ? 31.998 8.270 -22.936 1.00 96.94 171 TYR A C 1
ATOM 1251 O O . TYR A 1 171 ? 31.284 8.479 -21.960 1.00 96.94 171 TYR A O 1
ATOM 1259 N N . SER A 1 172 ? 32.815 9.197 -23.421 1.00 94.31 172 SER A N 1
ATOM 1260 C CA . SER A 1 172 ? 32.784 10.624 -23.107 1.00 94.31 172 SER A CA 1
ATOM 1261 C C . SER A 1 172 ? 32.803 11.383 -24.439 1.00 94.31 172 SER A C 1
ATOM 1263 O O . SER A 1 172 ? 31.982 11.083 -25.299 1.00 94.31 172 SER A O 1
ATOM 1265 N N . SER A 1 173 ? 33.731 12.313 -24.675 1.00 92.31 173 SER A N 1
ATOM 1266 C CA . SER A 1 173 ? 34.086 12.708 -26.053 1.00 92.31 173 SER A CA 1
ATOM 1267 C C . SER A 1 173 ? 34.945 11.665 -26.770 1.00 92.31 173 SER A C 1
ATOM 1269 O O . SER A 1 173 ? 34.909 11.592 -27.998 1.00 92.31 173 SER A O 1
ATOM 1271 N N . ASP A 1 174 ? 35.648 10.831 -26.003 1.00 92.69 174 ASP A N 1
ATOM 1272 C CA . ASP A 1 174 ? 36.333 9.634 -26.483 1.00 92.69 174 ASP A CA 1
ATOM 1273 C C . ASP A 1 174 ? 35.441 8.401 -26.279 1.00 92.69 174 ASP A C 1
ATOM 1275 O O . ASP A 1 174 ? 34.718 8.315 -25.285 1.00 92.69 174 ASP A O 1
ATOM 1279 N N . VAL A 1 175 ? 35.509 7.436 -27.199 1.00 96.81 175 VAL A N 1
ATOM 1280 C CA . VAL A 1 175 ? 34.791 6.151 -27.119 1.00 96.81 175 VAL A CA 1
ATOM 1281 C C . VAL A 1 175 ? 35.817 5.027 -27.056 1.00 96.81 175 VAL A C 1
ATOM 1283 O O . VAL A 1 175 ? 36.700 4.962 -27.911 1.00 96.81 175 VAL A O 1
ATOM 1286 N N . VAL A 1 176 ? 35.696 4.156 -26.054 1.00 97.31 176 VAL A N 1
ATOM 1287 C CA . VAL A 1 176 ? 36.630 3.056 -25.777 1.00 97.31 176 VAL A CA 1
ATOM 1288 C C . VAL A 1 176 ? 35.844 1.757 -25.637 1.00 97.31 176 VAL A C 1
ATOM 1290 O O . VAL A 1 176 ? 34.901 1.694 -24.852 1.00 97.31 176 VAL A O 1
ATOM 1293 N N . THR A 1 177 ? 36.244 0.703 -26.347 1.00 98.00 177 THR A N 1
ATOM 1294 C CA . THR A 1 177 ? 35.744 -0.658 -26.099 1.00 98.00 177 THR A CA 1
ATOM 1295 C C . THR A 1 177 ? 36.550 -1.253 -24.947 1.00 98.00 177 THR A C 1
ATOM 1297 O O . THR A 1 177 ? 37.659 -1.740 -25.150 1.00 98.00 177 THR A O 1
ATOM 1300 N N . LEU A 1 178 ? 36.023 -1.171 -23.721 1.00 98.06 178 LEU A N 1
ATOM 1301 C CA . LEU A 1 178 ? 36.693 -1.701 -22.528 1.00 98.06 178 LEU A CA 1
ATOM 1302 C C . LEU A 1 178 ? 36.778 -3.228 -22.595 1.00 98.06 178 LEU A C 1
ATOM 1304 O O . LEU A 1 178 ? 37.826 -3.827 -22.346 1.00 98.06 178 LEU A O 1
ATOM 1308 N N . MET A 1 179 ? 35.651 -3.847 -22.940 1.00 98.31 179 MET A N 1
ATOM 1309 C CA . MET A 1 179 ? 35.489 -5.291 -23.053 1.00 98.31 179 MET A CA 1
ATOM 1310 C C . MET A 1 179 ? 34.882 -5.596 -24.426 1.00 98.31 179 MET A C 1
ATOM 1312 O O . MET A 1 179 ? 33.711 -5.277 -24.639 1.00 98.31 179 MET A O 1
ATOM 1316 N N . PRO A 1 180 ? 35.650 -6.163 -25.371 1.00 97.12 180 PRO A N 1
ATOM 1317 C CA . PRO A 1 180 ? 35.084 -6.740 -26.589 1.00 97.12 180 PRO A CA 1
ATOM 1318 C C . PRO A 1 180 ? 34.072 -7.846 -26.265 1.00 97.12 180 PRO A C 1
ATOM 1320 O O . PRO A 1 180 ? 34.114 -8.429 -25.187 1.00 97.12 180 PRO A O 1
ATOM 1323 N N . LEU A 1 181 ? 33.169 -8.159 -27.190 1.00 96.06 181 LEU A N 1
ATOM 1324 C CA . LEU A 1 181 ? 32.121 -9.149 -26.942 1.00 96.06 181 LEU A CA 1
ATOM 1325 C C . LEU A 1 181 ? 32.703 -10.567 -26.749 1.00 96.06 181 LEU A C 1
ATOM 1327 O O . LEU A 1 181 ? 33.126 -11.214 -27.708 1.00 96.06 181 LEU A O 1
ATOM 1331 N N . ASP A 1 182 ? 32.703 -11.073 -25.512 1.00 95.88 182 ASP A N 1
ATOM 1332 C CA . ASP A 1 182 ? 33.255 -12.391 -25.168 1.00 95.88 182 ASP A CA 1
ATOM 1333 C C . ASP A 1 182 ? 32.656 -12.977 -23.872 1.00 95.88 182 ASP A C 1
ATOM 1335 O O . ASP A 1 182 ? 31.833 -12.359 -23.199 1.00 95.88 182 ASP A O 1
ATOM 1339 N N . VAL A 1 183 ? 33.063 -14.197 -23.517 1.00 95.56 183 VAL A N 1
ATOM 1340 C CA . VAL A 1 183 ? 32.867 -14.788 -22.188 1.00 95.56 183 VAL A CA 1
ATOM 1341 C C . VAL A 1 183 ? 34.021 -14.367 -21.279 1.00 95.56 183 VAL A C 1
ATOM 1343 O O . VAL A 1 183 ? 35.191 -14.468 -21.661 1.00 95.56 183 VAL A O 1
ATOM 1346 N N . TYR A 1 184 ? 33.697 -13.933 -20.063 1.00 96.31 184 TYR A N 1
ATOM 1347 C CA . TYR A 1 184 ? 34.666 -13.397 -19.113 1.00 96.31 184 TYR A CA 1
ATOM 1348 C C . TYR A 1 184 ? 34.666 -14.163 -17.793 1.00 96.31 184 TYR A C 1
ATOM 1350 O O . TYR A 1 184 ? 33.615 -14.548 -17.287 1.00 96.31 184 TYR A O 1
ATOM 1358 N N . GLU A 1 185 ? 35.853 -14.321 -17.211 1.00 95.94 185 GLU A N 1
ATOM 1359 C CA . GLU A 1 185 ? 36.036 -14.758 -15.827 1.00 95.94 185 GLU A CA 1
ATOM 1360 C C . GLU A 1 185 ? 36.373 -13.545 -14.943 1.00 95.94 185 GLU A C 1
ATOM 1362 O O . GLU A 1 185 ? 37.220 -12.725 -15.334 1.00 95.94 185 GLU A O 1
ATOM 1367 N N . PRO A 1 186 ? 35.735 -13.407 -13.766 1.00 96.81 186 PRO A N 1
ATOM 1368 C CA . PRO A 1 186 ? 36.052 -12.334 -12.837 1.00 96.81 186 PRO A CA 1
ATOM 1369 C C . PRO A 1 186 ? 37.412 -12.563 -12.165 1.00 96.81 186 PRO A C 1
ATOM 1371 O O . PRO A 1 186 ? 37.996 -13.648 -12.224 1.00 96.81 186 PRO A O 1
ATOM 1374 N N . ASP A 1 187 ? 37.917 -11.537 -11.485 1.00 95.69 187 ASP A N 1
ATOM 1375 C CA . ASP A 1 187 ? 39.091 -11.677 -10.628 1.00 95.69 187 ASP A CA 1
ATOM 1376 C C . ASP A 1 187 ? 38.801 -12.462 -9.329 1.00 95.69 187 ASP A C 1
ATOM 1378 O O . ASP A 1 187 ? 37.710 -12.988 -9.107 1.00 95.69 187 ASP A O 1
ATOM 1382 N N . ALA A 1 188 ? 39.801 -12.565 -8.447 1.00 93.94 188 ALA A N 1
ATOM 1383 C CA . ALA A 1 188 ? 39.696 -13.333 -7.204 1.00 93.94 188 ALA A CA 1
ATOM 1384 C C . ALA A 1 188 ? 38.639 -12.793 -6.221 1.00 93.94 188 ALA A C 1
ATOM 1386 O O . ALA A 1 188 ? 38.223 -13.521 -5.319 1.00 93.94 188 ALA A O 1
ATOM 1387 N N . GLU A 1 189 ? 38.220 -11.537 -6.381 1.00 93.19 189 GLU A N 1
ATOM 1388 C CA . GLU A 1 189 ? 37.181 -10.896 -5.581 1.00 93.19 189 GLU A CA 1
ATOM 1389 C C . GLU A 1 189 ? 35.802 -10.936 -6.263 1.00 93.19 189 GLU A C 1
ATOM 1391 O O . GLU A 1 189 ? 34.833 -10.436 -5.697 1.00 93.19 189 GLU A O 1
ATOM 1396 N N . GLY A 1 190 ? 35.688 -11.549 -7.446 1.00 93.88 190 GLY A N 1
ATOM 1397 C CA . GLY A 1 190 ? 34.435 -11.635 -8.196 1.00 93.88 190 GLY A CA 1
ATOM 1398 C C . GLY A 1 190 ? 34.143 -10.406 -9.061 1.00 93.88 190 GLY A C 1
ATOM 1399 O O . GLY A 1 190 ? 33.004 -10.221 -9.482 1.00 93.88 190 GLY A O 1
ATOM 1400 N N . HIS A 1 191 ? 35.133 -9.547 -9.326 1.00 97.06 191 HIS A N 1
ATOM 1401 C CA . HIS A 1 191 ? 34.935 -8.312 -10.085 1.00 97.06 191 HIS A CA 1
ATOM 1402 C C . HIS A 1 191 ? 35.354 -8.475 -11.552 1.00 97.06 191 HIS A C 1
ATOM 1404 O O . HIS A 1 191 ? 36.357 -9.118 -11.860 1.00 97.06 191 HIS A O 1
ATOM 1410 N N . TYR A 1 192 ? 34.621 -7.823 -12.455 1.00 97.81 192 TYR A N 1
ATOM 1411 C CA . TYR A 1 192 ? 34.943 -7.708 -13.878 1.00 97.81 192 TYR A CA 1
ATOM 1412 C C . TYR A 1 192 ? 35.559 -6.345 -14.217 1.00 97.81 192 TYR A C 1
ATOM 1414 O O . TYR A 1 192 ? 36.521 -6.261 -14.985 1.00 97.81 192 TYR A O 1
ATOM 1422 N N . VAL A 1 193 ? 35.043 -5.284 -13.592 1.00 97.81 193 VAL A N 1
ATOM 1423 C CA . VAL A 1 193 ? 35.522 -3.901 -13.697 1.00 97.81 193 VAL A CA 1
ATOM 1424 C C . VAL A 1 193 ? 35.725 -3.275 -12.312 1.00 97.81 193 VAL A C 1
ATOM 1426 O O . VAL A 1 193 ? 35.109 -3.682 -11.325 1.00 97.81 193 VAL A O 1
ATOM 1429 N N . ARG A 1 194 ? 36.589 -2.261 -12.214 1.00 96.56 194 ARG A N 1
ATOM 1430 C CA . ARG A 1 194 ? 36.832 -1.479 -10.993 1.00 96.56 194 ARG A CA 1
ATOM 1431 C C . ARG A 1 194 ? 36.921 0.010 -11.294 1.00 96.56 194 ARG A C 1
ATOM 1433 O O . ARG A 1 194 ? 37.523 0.417 -12.281 1.00 96.56 194 ARG A O 1
ATOM 1440 N N . PHE A 1 195 ? 36.390 0.831 -10.393 1.00 95.31 195 PHE A N 1
ATOM 1441 C CA . PHE A 1 195 ? 36.665 2.263 -10.407 1.00 95.31 195 PHE A CA 1
ATOM 1442 C C . PHE A 1 195 ? 37.987 2.571 -9.694 1.00 95.31 195 PHE A C 1
ATOM 1444 O O . PHE A 1 195 ? 38.204 2.163 -8.551 1.00 95.31 195 PHE A O 1
ATOM 1451 N N . SER A 1 196 ? 38.846 3.335 -10.361 1.00 93.50 196 SER A N 1
ATOM 1452 C CA . SER A 1 196 ? 40.127 3.809 -9.848 1.00 93.50 196 SER A CA 1
ATOM 1453 C C . SER A 1 196 ? 40.073 5.334 -9.693 1.00 93.50 196 SER A C 1
ATOM 1455 O O . SER A 1 196 ? 39.941 6.052 -10.693 1.00 93.50 196 SER A O 1
ATOM 1457 N N . PRO A 1 197 ? 40.125 5.874 -8.459 1.00 87.06 197 PRO A N 1
ATOM 1458 C CA . PRO A 1 197 ? 40.101 7.313 -8.252 1.00 87.06 197 PRO A CA 1
ATOM 1459 C C . PRO A 1 197 ? 41.405 7.935 -8.761 1.00 87.06 197 PRO A C 1
ATOM 1461 O O . PRO A 1 197 ? 42.506 7.509 -8.404 1.00 87.06 197 PRO A O 1
ATOM 1464 N N . GLY A 1 198 ? 41.286 8.979 -9.578 1.00 81.06 198 GLY A N 1
ATOM 1465 C CA . GLY A 1 198 ? 42.443 9.702 -10.099 1.00 81.06 198 GLY A CA 1
ATOM 1466 C C . GLY A 1 198 ? 43.268 10.340 -8.975 1.00 81.06 198 GLY A C 1
ATOM 1467 O O . GLY A 1 198 ? 42.737 10.741 -7.937 1.00 81.06 198 GLY A O 1
ATOM 1468 N N . THR A 1 199 ? 44.585 10.463 -9.164 1.00 76.56 199 THR A N 1
ATOM 1469 C CA . THR A 1 199 ? 45.489 11.060 -8.162 1.00 76.56 199 THR A CA 1
ATOM 1470 C C . THR A 1 199 ? 46.180 12.312 -8.698 1.00 76.56 199 THR A C 1
ATOM 1472 O O . THR A 1 199 ? 46.588 12.393 -9.855 1.00 76.56 199 THR A O 1
ATOM 1475 N N . GLY A 1 200 ? 46.311 13.345 -7.859 1.00 67.19 200 GLY A N 1
ATOM 1476 C CA . GLY A 1 200 ? 47.068 14.552 -8.218 1.00 67.19 200 GLY A CA 1
ATOM 1477 C C . GLY A 1 200 ? 46.537 15.312 -9.444 1.00 67.19 200 GLY A C 1
ATOM 1478 O O . GLY A 1 200 ? 47.332 15.903 -10.170 1.00 67.19 200 GLY A O 1
ATOM 1479 N N . GLY A 1 201 ? 45.221 15.291 -9.685 1.00 66.25 201 GLY A N 1
ATOM 1480 C CA . GLY A 1 201 ? 44.576 15.999 -10.799 1.00 66.25 201 GLY A CA 1
ATOM 1481 C C . GLY A 1 201 ? 44.402 15.182 -12.084 1.00 66.25 201 GLY A C 1
ATOM 1482 O O . GLY A 1 201 ? 43.829 15.699 -13.041 1.00 66.25 201 GLY A O 1
ATOM 1483 N N . THR A 1 202 ? 44.839 13.917 -12.119 1.00 77.25 202 THR A N 1
ATOM 1484 C CA . THR A 1 202 ? 44.391 12.989 -13.174 1.00 77.25 202 THR A CA 1
ATOM 1485 C C . THR A 1 202 ? 42.905 12.660 -12.995 1.00 77.25 202 THR A C 1
ATOM 1487 O O . THR A 1 202 ? 42.438 12.596 -11.855 1.00 77.25 202 THR A O 1
ATOM 1490 N N . PRO A 1 203 ? 42.132 12.509 -14.087 1.00 79.44 203 PRO A N 1
ATOM 1491 C CA . PRO A 1 203 ? 40.781 11.959 -14.003 1.00 79.44 203 PRO A CA 1
ATOM 1492 C C . PRO A 1 203 ? 40.818 10.529 -13.452 1.00 79.44 203 PRO A C 1
ATOM 1494 O O . PRO A 1 203 ? 41.814 9.827 -13.635 1.00 79.44 203 PRO A O 1
ATOM 1497 N N . GLY A 1 204 ? 39.748 10.111 -12.772 1.00 90.44 204 GLY A N 1
ATOM 1498 C CA . GLY A 1 204 ? 39.556 8.696 -12.444 1.00 90.44 204 GLY A CA 1
ATOM 1499 C C . GLY A 1 204 ? 39.386 7.841 -13.699 1.00 90.44 204 GLY A C 1
ATOM 1500 O O . GLY A 1 204 ? 39.219 8.373 -14.797 1.00 90.44 204 GLY A O 1
ATOM 1501 N N . SER A 1 205 ? 39.415 6.523 -13.543 1.00 94.81 205 SER A N 1
ATOM 1502 C CA . SER A 1 205 ? 39.234 5.563 -14.638 1.00 94.81 205 SER A CA 1
ATOM 1503 C C . SER A 1 205 ? 38.326 4.403 -14.241 1.00 94.81 205 SER A C 1
ATOM 1505 O O . SER A 1 205 ? 38.267 4.017 -13.073 1.00 94.81 205 SER A O 1
ATOM 1507 N N . LEU A 1 206 ? 37.637 3.841 -15.233 1.00 96.56 206 LEU A N 1
ATOM 1508 C CA . LEU A 1 206 ? 37.000 2.532 -15.156 1.00 96.56 206 LEU A CA 1
ATOM 1509 C C . LEU A 1 206 ? 37.970 1.505 -15.755 1.00 96.56 206 LEU A C 1
ATOM 1511 O O . LEU A 1 206 ? 38.336 1.594 -16.928 1.00 96.56 206 LEU A O 1
ATOM 1515 N N . GLU A 1 207 ? 38.443 0.583 -14.924 1.00 97.00 207 GLU A N 1
ATOM 1516 C CA . GLU A 1 207 ? 39.492 -0.380 -15.255 1.00 97.00 207 GLU A CA 1
ATOM 1517 C C . GLU A 1 207 ? 38.920 -1.793 -15.375 1.00 97.00 207 GLU A C 1
ATOM 1519 O O . GLU A 1 207 ? 38.153 -2.222 -14.514 1.00 97.00 207 GLU A O 1
ATOM 1524 N N . VAL A 1 208 ? 39.311 -2.532 -16.413 1.00 97.62 208 VAL A N 1
ATOM 1525 C CA . VAL A 1 208 ? 38.908 -3.934 -16.590 1.00 97.62 208 VAL A CA 1
ATOM 1526 C C . VAL A 1 208 ? 39.886 -4.836 -15.848 1.00 97.62 208 VAL A C 1
ATOM 1528 O O . VAL A 1 208 ? 41.097 -4.770 -16.057 1.00 97.62 208 VAL A O 1
ATOM 1531 N N . VAL A 1 209 ? 39.350 -5.695 -14.984 1.00 97.25 209 VAL A N 1
ATOM 1532 C CA . VAL A 1 209 ? 40.114 -6.681 -14.202 1.00 97.25 209 VAL A CA 1
ATOM 1533 C C . VAL A 1 209 ? 39.768 -8.128 -14.574 1.00 97.25 209 VAL A C 1
ATOM 1535 O O . VAL A 1 209 ? 40.495 -9.042 -14.188 1.00 97.25 209 VAL A O 1
ATOM 1538 N N . ALA A 1 210 ? 38.703 -8.327 -15.359 1.00 95.81 210 ALA A N 1
ATOM 1539 C CA . ALA A 1 210 ? 38.297 -9.620 -15.898 1.00 95.81 210 ALA A CA 1
ATOM 1540 C C . ALA A 1 210 ? 39.314 -10.210 -16.887 1.00 95.81 210 ALA A C 1
ATOM 1542 O O . ALA A 1 210 ? 40.030 -9.488 -17.586 1.00 95.81 210 ALA A O 1
ATOM 1543 N N . SER A 1 211 ? 39.296 -11.537 -17.019 1.00 94.88 211 SER A N 1
ATOM 1544 C CA . SER A 1 211 ? 40.027 -12.264 -18.061 1.00 94.88 211 SER A CA 1
ATOM 1545 C C . SER A 1 211 ? 39.070 -12.770 -19.140 1.00 94.88 211 SER A C 1
ATOM 1547 O O . SER A 1 211 ? 38.077 -13.422 -18.837 1.00 94.88 211 SER A O 1
ATOM 1549 N N . SER A 1 212 ? 39.372 -12.476 -20.405 1.00 95.25 212 SER A N 1
ATOM 1550 C CA . SER A 1 212 ? 38.615 -12.976 -21.560 1.00 95.25 212 SER A CA 1
ATOM 1551 C C . SER A 1 212 ? 38.968 -14.440 -21.851 1.00 95.25 212 SER A C 1
ATOM 1553 O O . SER A 1 212 ? 40.147 -14.803 -21.921 1.00 95.25 212 SER A O 1
ATOM 1555 N N . MET A 1 213 ? 37.952 -15.274 -22.083 1.00 90.62 213 MET A N 1
ATOM 1556 C CA . MET A 1 213 ? 38.121 -16.699 -22.389 1.00 90.62 213 MET A CA 1
ATOM 1557 C C . MET A 1 213 ? 38.711 -16.944 -23.783 1.00 90.62 213 MET A C 1
ATOM 1559 O O . MET A 1 213 ? 39.443 -17.916 -23.984 1.00 90.62 213 MET A O 1
ATOM 1563 N N . SER A 1 214 ? 38.433 -16.062 -24.749 1.00 87.00 214 SER A N 1
ATOM 1564 C CA . SER A 1 214 ? 39.036 -16.115 -26.089 1.00 87.00 214 SER A CA 1
ATOM 1565 C C . SER A 1 214 ? 40.446 -15.508 -26.155 1.00 87.00 214 SER A C 1
ATOM 1567 O O . SER A 1 214 ? 41.152 -15.699 -27.149 1.00 87.00 214 SER A O 1
ATOM 1569 N N . GLY A 1 215 ? 40.881 -14.804 -25.102 1.00 85.81 215 GLY A N 1
ATOM 1570 C CA . GLY A 1 215 ? 42.131 -14.040 -25.076 1.00 85.81 215 GLY A CA 1
ATOM 1571 C C . GLY A 1 215 ? 42.044 -12.682 -25.786 1.00 85.81 215 GLY A C 1
ATOM 1572 O O . GLY A 1 215 ? 43.072 -12.160 -26.226 1.00 85.81 215 GLY A O 1
ATOM 1573 N N . SER A 1 216 ? 40.838 -12.126 -25.919 1.00 87.62 216 SER A N 1
ATOM 1574 C CA . SER A 1 216 ? 40.589 -10.783 -26.445 1.00 87.62 216 SER A CA 1
ATOM 1575 C C . SER A 1 216 ? 41.234 -9.712 -25.559 1.00 87.62 216 SER A C 1
ATOM 1577 O O . 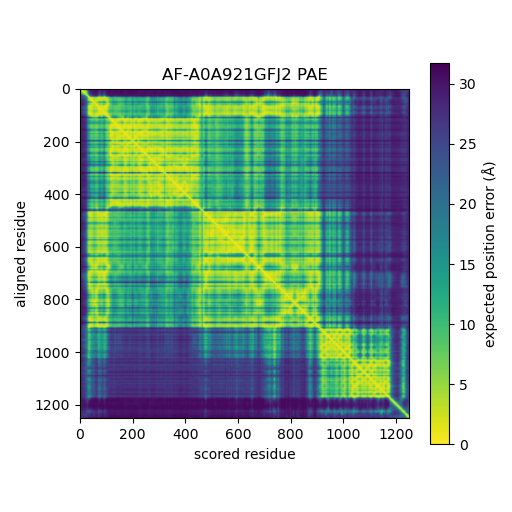SER A 1 216 ? 41.240 -9.812 -24.332 1.00 87.62 216 SER A O 1
ATOM 1579 N N . GLY A 1 217 ? 41.817 -8.687 -26.188 1.00 87.94 217 GLY A N 1
ATOM 1580 C CA . GLY A 1 217 ? 42.458 -7.581 -25.474 1.00 87.94 217 GLY A CA 1
ATOM 1581 C C . GLY A 1 217 ? 41.422 -6.664 -24.828 1.00 87.94 217 GLY A C 1
ATOM 1582 O O . GLY A 1 217 ? 40.497 -6.230 -25.506 1.00 87.94 217 GLY A O 1
ATOM 1583 N N . THR A 1 218 ? 41.583 -6.372 -23.538 1.00 94.62 218 THR A N 1
ATOM 1584 C CA . THR A 1 218 ? 40.747 -5.425 -22.786 1.00 94.62 218 THR A CA 1
ATOM 1585 C C . THR A 1 218 ? 41.457 -4.082 -22.612 1.00 94.62 218 THR A C 1
ATOM 1587 O O . THR A 1 218 ? 42.691 -4.013 -22.629 1.00 94.62 218 THR A O 1
ATOM 1590 N N . GLU A 1 219 ? 40.685 -3.009 -22.436 1.00 96.25 219 GLU A N 1
ATOM 1591 C CA . GLU A 1 219 ? 41.194 -1.647 -22.228 1.00 96.25 219 GLU A CA 1
ATOM 1592 C C . GLU A 1 219 ? 40.540 -0.958 -21.019 1.00 96.25 219 GLU A C 1
ATOM 1594 O O . GLU A 1 219 ? 39.441 -1.304 -20.595 1.00 96.25 219 GLU A O 1
ATOM 1599 N N . ASN A 1 220 ? 41.218 0.056 -20.471 1.00 95.69 220 ASN A N 1
ATOM 1600 C CA . ASN A 1 220 ? 40.692 0.906 -19.400 1.00 95.69 220 ASN A CA 1
ATOM 1601 C C . ASN A 1 220 ? 40.202 2.234 -19.986 1.00 95.69 220 ASN A C 1
ATOM 1603 O O . ASN A 1 220 ? 40.880 2.818 -20.832 1.00 95.69 220 ASN A O 1
ATOM 1607 N N . ALA A 1 221 ? 39.094 2.768 -19.476 1.00 95.12 221 ALA A N 1
ATOM 1608 C CA . ALA A 1 221 ? 38.570 4.062 -19.904 1.00 95.12 221 ALA A CA 1
ATOM 1609 C C . ALA A 1 221 ? 38.820 5.144 -18.846 1.00 95.12 221 ALA A C 1
ATOM 1611 O O . ALA A 1 221 ? 38.381 5.031 -17.701 1.00 95.12 221 ALA A O 1
ATOM 1612 N N . ALA A 1 222 ? 39.509 6.221 -19.226 1.00 93.56 222 ALA A N 1
ATOM 1613 C CA . ALA A 1 222 ? 39.618 7.414 -18.389 1.00 93.56 222 ALA A CA 1
ATOM 1614 C C . ALA A 1 222 ? 38.290 8.186 -18.382 1.00 93.56 222 ALA A C 1
ATOM 1616 O O . ALA A 1 222 ? 37.624 8.285 -19.412 1.00 93.56 222 ALA A O 1
ATOM 1617 N N . LEU A 1 223 ? 37.928 8.770 -17.238 1.00 92.94 223 LEU A N 1
ATOM 1618 C CA . LEU A 1 223 ? 36.714 9.566 -17.119 1.00 92.94 223 LEU A CA 1
ATOM 1619 C C . LEU A 1 223 ? 36.936 10.978 -17.694 1.00 92.94 223 LEU A C 1
ATOM 1621 O O . LEU A 1 223 ? 37.617 11.816 -17.093 1.00 92.94 223 LEU A O 1
ATOM 1625 N N . GLY A 1 224 ? 36.390 11.225 -18.886 1.00 90.56 224 GLY A N 1
ATOM 1626 C CA . GLY A 1 224 ? 36.643 12.403 -19.725 1.00 90.56 224 GLY A CA 1
ATOM 1627 C C . GLY A 1 224 ? 35.490 13.413 -19.770 1.00 90.56 224 GLY A C 1
ATOM 1628 O O . GLY A 1 224 ? 34.446 13.227 -19.159 1.00 90.56 224 GLY A O 1
ATOM 1629 N N . SER A 1 225 ? 35.659 14.524 -20.490 1.00 88.50 225 SER A N 1
ATOM 1630 C CA . SER A 1 225 ? 34.575 15.498 -20.726 1.00 88.50 225 SER A CA 1
ATOM 1631 C C . SER A 1 225 ? 33.780 15.169 -21.991 1.00 88.50 225 SER A C 1
ATOM 1633 O O . SER A 1 225 ? 34.362 14.640 -22.933 1.00 88.50 225 SER A O 1
ATOM 1635 N N . GLY A 1 226 ? 32.519 15.599 -22.074 1.00 88.38 226 GLY A N 1
ATOM 1636 C CA . GLY A 1 226 ? 31.655 15.399 -23.248 1.00 88.38 226 GLY A CA 1
ATOM 1637 C C . GLY A 1 226 ? 30.799 14.131 -23.157 1.00 88.38 226 GLY A C 1
ATOM 1638 O O . GLY A 1 226 ? 31.023 13.294 -22.285 1.00 88.38 226 GLY A O 1
ATOM 1639 N N . SER A 1 227 ? 29.800 14.018 -24.033 1.00 91.69 227 SER A N 1
ATOM 1640 C CA . SER A 1 227 ? 28.809 12.931 -24.029 1.00 91.69 227 SER A CA 1
ATOM 1641 C C . SER A 1 227 ? 28.489 12.499 -25.465 1.00 91.69 227 SER A C 1
ATOM 1643 O O . SER A 1 227 ? 27.512 12.944 -26.059 1.00 91.69 227 SER A O 1
ATOM 1645 N N . TYR A 1 228 ? 29.360 11.688 -26.070 1.00 95.81 228 TYR A N 1
ATOM 1646 C CA . TYR A 1 228 ? 29.284 11.291 -27.480 1.00 95.81 228 TYR A CA 1
ATOM 1647 C C . TYR A 1 228 ? 28.577 9.939 -27.682 1.00 95.81 228 TYR A C 1
ATOM 1649 O O . TYR A 1 228 ? 29.091 9.032 -28.345 1.00 95.81 228 TYR A O 1
ATOM 1657 N N . LEU A 1 229 ? 27.377 9.808 -27.105 1.00 96.12 229 LEU A N 1
ATOM 1658 C CA . LEU A 1 229 ? 26.580 8.575 -27.125 1.00 96.12 229 LEU A CA 1
ATOM 1659 C C . LEU A 1 229 ? 26.329 8.057 -28.552 1.00 96.12 229 LEU A C 1
ATOM 1661 O O . LEU A 1 229 ? 26.412 6.854 -28.787 1.00 96.12 229 LEU A O 1
ATOM 1665 N N . GLN A 1 230 ? 26.110 8.959 -29.517 1.00 97.25 230 GLN A N 1
ATOM 1666 C CA . GLN A 1 230 ? 25.913 8.616 -30.931 1.00 97.25 230 GLN A CA 1
ATOM 1667 C C . GLN A 1 230 ? 27.002 7.673 -31.468 1.00 97.25 230 GLN A C 1
ATOM 1669 O O . GLN A 1 230 ? 26.700 6.655 -32.087 1.00 97.25 230 GLN A O 1
ATOM 1674 N N . ARG A 1 231 ? 28.278 7.997 -31.223 1.00 97.62 231 ARG A N 1
ATOM 1675 C CA . ARG A 1 231 ? 29.407 7.177 -31.682 1.00 97.62 231 ARG A CA 1
ATOM 1676 C C . ARG A 1 231 ? 29.538 5.893 -30.869 1.00 97.62 231 ARG A C 1
ATOM 1678 O O . ARG A 1 231 ? 29.912 4.868 -31.425 1.00 97.62 231 ARG A O 1
ATOM 1685 N N . ALA A 1 232 ? 29.234 5.937 -29.576 1.00 98.12 232 ALA A N 1
ATOM 1686 C CA . ALA A 1 232 ? 29.299 4.762 -28.714 1.00 98.12 232 ALA A CA 1
ATOM 1687 C C . ALA A 1 232 ? 28.306 3.673 -29.148 1.00 98.12 232 ALA A C 1
ATOM 1689 O O . ALA A 1 232 ? 28.686 2.508 -29.251 1.00 98.12 232 ALA A O 1
ATOM 1690 N N . VAL A 1 233 ? 27.076 4.065 -29.496 1.00 98.06 233 VAL A N 1
ATOM 1691 C CA . VAL A 1 233 ? 26.062 3.160 -30.061 1.00 98.06 233 VAL A CA 1
ATOM 1692 C C . VAL A 1 233 ? 26.513 2.594 -31.408 1.00 98.06 233 VAL A C 1
ATOM 1694 O O . VAL A 1 233 ? 26.372 1.397 -31.630 1.00 98.06 233 VAL A O 1
ATOM 1697 N N . HIS A 1 234 ? 27.118 3.410 -32.277 1.00 98.38 234 HIS A N 1
ATOM 1698 C CA . HIS A 1 234 ? 27.679 2.932 -33.546 1.00 98.38 234 HIS A CA 1
ATOM 1699 C C . HIS A 1 234 ? 28.771 1.866 -33.348 1.00 98.38 234 HIS A C 1
ATOM 1701 O O . HIS A 1 234 ? 28.725 0.816 -33.983 1.00 98.38 234 HIS A O 1
ATOM 1707 N N . VAL A 1 235 ? 29.715 2.097 -32.428 1.00 98.44 235 VAL A N 1
ATOM 1708 C CA . VAL A 1 235 ? 30.780 1.129 -32.105 1.00 98.44 235 VAL A CA 1
ATOM 1709 C C . VAL A 1 235 ? 30.201 -0.164 -31.523 1.00 98.44 235 VAL A C 1
ATOM 1711 O O . VAL A 1 235 ? 30.614 -1.251 -31.915 1.00 98.44 235 VAL A O 1
ATOM 1714 N N . ALA A 1 236 ? 29.214 -0.073 -30.629 1.00 98.31 236 ALA A N 1
ATOM 1715 C CA . ALA A 1 236 ? 28.539 -1.254 -30.092 1.00 98.31 236 ALA A CA 1
ATOM 1716 C C . ALA A 1 236 ? 27.774 -2.034 -31.177 1.00 98.31 236 ALA A C 1
ATOM 1718 O O . ALA A 1 236 ? 27.824 -3.262 -31.226 1.00 98.31 236 ALA A O 1
ATOM 1719 N N . ALA A 1 237 ? 27.101 -1.333 -32.088 1.00 97.62 237 ALA A N 1
ATOM 1720 C CA . ALA A 1 237 ? 26.400 -1.956 -33.200 1.00 97.62 237 ALA A CA 1
ATOM 1721 C C . ALA A 1 237 ? 27.359 -2.623 -34.200 1.00 97.62 237 ALA A C 1
ATOM 1723 O O . ALA A 1 237 ? 27.014 -3.663 -34.754 1.00 97.62 237 ALA A O 1
ATOM 1724 N N . ASP A 1 238 ? 28.553 -2.068 -34.439 1.00 97.19 238 ASP A N 1
ATOM 1725 C CA . ASP A 1 238 ? 29.593 -2.713 -35.258 1.00 97.19 238 ASP A CA 1
ATOM 1726 C C . ASP A 1 238 ? 30.009 -4.071 -34.667 1.00 97.19 238 ASP A C 1
ATOM 1728 O O . ASP A 1 238 ? 30.101 -5.059 -35.401 1.00 97.19 238 ASP A O 1
ATOM 1732 N N . GLU A 1 239 ? 30.201 -4.142 -33.345 1.00 96.56 239 GLU A N 1
ATOM 1733 C CA . GLU A 1 239 ? 30.515 -5.388 -32.631 1.00 96.56 239 GLU A CA 1
ATOM 1734 C C . GLU A 1 239 ? 29.379 -6.420 -32.776 1.00 96.56 239 GLU A C 1
ATOM 1736 O O . GLU A 1 239 ? 29.631 -7.566 -33.153 1.00 96.56 239 GLU A O 1
ATOM 1741 N N . LEU A 1 240 ? 28.115 -6.018 -32.576 1.00 96.19 240 LEU A N 1
ATOM 1742 C CA . LEU A 1 240 ? 26.954 -6.911 -32.732 1.00 96.19 240 LEU A CA 1
ATOM 1743 C C . LEU A 1 240 ? 26.743 -7.374 -34.181 1.00 96.19 240 LEU A C 1
ATOM 1745 O O . LEU A 1 240 ? 26.404 -8.534 -34.419 1.00 96.19 240 LEU A O 1
ATOM 1749 N N . VAL A 1 241 ? 26.952 -6.505 -35.174 1.00 95.38 241 VAL A N 1
ATOM 1750 C CA . VAL A 1 241 ? 26.888 -6.888 -36.596 1.00 95.38 241 VAL A CA 1
ATOM 1751 C C . VAL A 1 241 ? 28.008 -7.873 -36.939 1.00 95.38 241 VAL A C 1
ATOM 1753 O O . VAL A 1 241 ? 27.772 -8.834 -37.673 1.00 95.38 241 VAL A O 1
ATOM 1756 N N . GLY A 1 242 ? 29.213 -7.675 -36.397 1.00 93.31 242 GLY A N 1
ATOM 1757 C CA . GLY A 1 242 ? 30.313 -8.632 -36.527 1.00 93.31 242 GLY A CA 1
ATOM 1758 C C . GLY A 1 242 ? 29.961 -9.998 -35.931 1.00 93.31 242 GLY A C 1
ATOM 1759 O O . GLY A 1 242 ? 30.153 -11.028 -36.582 1.00 93.31 242 GLY A O 1
ATOM 1760 N N . ALA A 1 243 ? 29.365 -9.989 -34.738 1.00 92.50 243 ALA A N 1
ATOM 1761 C CA . ALA A 1 243 ? 28.962 -11.174 -33.988 1.00 92.50 243 ALA A CA 1
ATOM 1762 C C . ALA A 1 243 ? 27.876 -12.019 -34.677 1.00 92.50 243 ALA A C 1
ATOM 1764 O O . ALA A 1 243 ? 27.848 -13.241 -34.504 1.00 92.50 243 ALA A O 1
ATOM 1765 N N . ALA A 1 244 ? 27.036 -11.416 -35.526 1.00 89.75 244 ALA A N 1
ATOM 1766 C CA . ALA A 1 244 ? 26.034 -12.136 -36.318 1.00 89.75 244 ALA A CA 1
ATOM 1767 C C . ALA A 1 244 ? 26.652 -13.248 -37.195 1.00 89.75 244 ALA A C 1
ATOM 1769 O O . ALA A 1 244 ? 26.010 -14.263 -37.488 1.00 89.75 244 ALA A O 1
ATOM 1770 N N . GLY A 1 245 ? 27.916 -13.076 -37.603 1.00 86.00 245 GLY A N 1
ATOM 1771 C CA . GLY A 1 245 ? 28.674 -14.045 -38.396 1.00 86.00 245 GLY A CA 1
ATOM 1772 C C . GLY A 1 245 ? 29.302 -15.197 -37.600 1.00 86.00 245 GLY A C 1
ATOM 1773 O O . GLY A 1 245 ? 29.847 -16.119 -38.216 1.00 86.00 245 GLY A O 1
ATOM 1774 N N . ASP A 1 246 ? 29.246 -15.167 -36.267 1.00 87.19 246 ASP A N 1
ATOM 1775 C CA . ASP A 1 246 ? 29.911 -16.149 -35.414 1.00 87.19 246 ASP A CA 1
ATOM 1776 C C . ASP A 1 246 ? 29.186 -17.498 -35.356 1.00 87.19 246 ASP A C 1
ATOM 1778 O O . ASP A 1 246 ? 27.976 -17.631 -35.554 1.00 87.19 246 ASP A O 1
ATOM 1782 N N . GLN A 1 247 ? 29.935 -18.550 -35.016 1.00 77.25 247 GLN A N 1
ATOM 1783 C CA . GLN A 1 247 ? 29.348 -19.866 -34.795 1.00 77.25 247 GLN A CA 1
ATOM 1784 C C . GLN A 1 247 ? 28.390 -19.831 -33.588 1.00 77.25 247 GLN A C 1
ATOM 1786 O O . GLN A 1 247 ? 28.778 -19.469 -32.476 1.00 77.25 247 GLN A O 1
ATOM 1791 N N . GLY A 1 248 ? 27.143 -20.259 -33.808 1.00 75.88 248 GLY A N 1
ATOM 1792 C CA . GLY A 1 248 ? 26.097 -20.277 -32.779 1.00 75.88 248 GLY A CA 1
ATOM 1793 C C . GLY A 1 248 ? 25.253 -19.000 -32.696 1.00 75.88 248 GLY A C 1
ATOM 1794 O O . GLY A 1 248 ? 24.377 -18.951 -31.842 1.00 75.88 248 GLY A O 1
ATOM 1795 N N . SER A 1 249 ? 25.458 -18.010 -33.579 1.00 81.50 249 SER A N 1
ATOM 1796 C CA . SER A 1 249 ? 24.659 -16.769 -33.612 1.00 81.50 249 SER A CA 1
ATOM 1797 C C . SER A 1 249 ? 23.158 -17.014 -33.807 1.00 81.50 249 SER A C 1
ATOM 1799 O O . SER A 1 249 ? 22.347 -16.357 -33.178 1.00 81.50 249 SER A O 1
ATOM 1801 N N . GLY A 1 250 ? 22.763 -18.038 -34.572 1.00 78.50 250 GLY A N 1
ATOM 1802 C CA . GLY A 1 250 ? 21.353 -18.441 -34.718 1.00 78.50 250 GLY A CA 1
ATOM 1803 C C . GLY A 1 250 ? 20.719 -19.091 -33.478 1.00 78.50 250 GLY A C 1
ATOM 1804 O O . GLY A 1 250 ? 19.616 -19.618 -33.560 1.00 78.50 250 GLY A O 1
ATOM 1805 N N . SER A 1 251 ? 21.439 -19.145 -32.360 1.00 83.12 251 SER A N 1
ATOM 1806 C CA . SER A 1 251 ? 20.928 -19.536 -31.041 1.00 83.12 251 SER A CA 1
ATOM 1807 C C . SER A 1 251 ? 21.216 -18.455 -29.997 1.00 83.12 251 SER A C 1
ATOM 1809 O O . SER A 1 251 ? 21.170 -18.740 -28.799 1.00 83.12 251 SER A O 1
ATOM 1811 N N . ARG A 1 252 ? 21.561 -17.247 -30.460 1.00 86.75 252 ARG A N 1
ATOM 1812 C CA . ARG A 1 252 ? 21.759 -16.060 -29.643 1.00 86.75 252 ARG A CA 1
ATOM 1813 C C . ARG A 1 252 ? 20.796 -14.952 -30.053 1.00 86.75 252 ARG A C 1
ATOM 1815 O O . ARG A 1 252 ? 20.385 -14.913 -31.209 1.00 86.75 252 ARG A O 1
ATOM 1822 N N . GLU A 1 253 ? 20.518 -14.047 -29.127 1.00 90.38 253 GLU A N 1
ATOM 1823 C CA . GLU A 1 253 ? 19.808 -12.793 -29.385 1.00 90.38 253 GLU A CA 1
ATOM 1824 C C . GLU A 1 253 ? 20.723 -11.585 -29.100 1.00 90.38 253 GLU A C 1
ATOM 1826 O O . GLU A 1 253 ? 21.459 -11.600 -28.102 1.00 90.38 253 GLU A O 1
ATOM 1831 N N . PRO A 1 254 ? 20.736 -10.555 -29.971 1.00 94.56 254 PRO A N 1
ATOM 1832 C CA . PRO A 1 254 ? 21.523 -9.347 -29.770 1.00 94.56 254 PRO A CA 1
ATOM 1833 C C . PRO A 1 254 ? 20.810 -8.393 -28.809 1.00 94.56 254 PRO A C 1
ATOM 1835 O O . PRO A 1 254 ? 19.632 -8.082 -28.979 1.00 94.56 254 PRO A O 1
ATOM 1838 N N . VAL A 1 255 ? 21.547 -7.880 -27.823 1.00 96.06 255 VAL A N 1
ATOM 1839 C CA . VAL A 1 255 ? 21.026 -6.957 -26.808 1.00 96.06 255 VAL A CA 1
ATOM 1840 C C . VAL A 1 255 ? 21.984 -5.785 -26.629 1.00 96.06 255 VAL A C 1
ATOM 1842 O O . VAL A 1 255 ? 23.192 -5.965 -26.454 1.00 96.06 255 VAL A O 1
ATOM 1845 N N . LEU A 1 256 ? 21.443 -4.571 -26.615 1.00 98.06 256 LEU A N 1
ATOM 1846 C CA . LEU A 1 256 ? 22.183 -3.346 -26.337 1.00 98.06 256 LEU A CA 1
ATOM 1847 C C . LEU A 1 256 ? 21.574 -2.647 -25.119 1.00 98.06 256 LEU A C 1
ATOM 1849 O O . LEU A 1 256 ? 20.379 -2.375 -25.089 1.00 98.06 256 LEU A O 1
ATOM 1853 N N . VAL A 1 257 ? 22.400 -2.348 -24.117 1.00 97.88 257 VAL A N 1
ATOM 1854 C CA . VAL A 1 257 ? 21.996 -1.607 -22.914 1.00 97.88 257 VAL A CA 1
ATOM 1855 C C . VAL A 1 257 ? 22.769 -0.295 -22.869 1.00 97.88 257 VAL A C 1
ATOM 1857 O O . VAL A 1 257 ? 23.971 -0.302 -22.605 1.00 97.88 257 VAL A O 1
ATOM 1860 N N . ALA A 1 258 ? 22.113 0.832 -23.145 1.00 97.44 258 ALA A N 1
ATOM 1861 C CA . ALA A 1 258 ? 22.754 2.143 -23.234 1.00 97.44 258 ALA A CA 1
ATOM 1862 C C . ALA A 1 258 ? 22.436 3.035 -22.027 1.00 97.44 258 ALA A C 1
ATOM 1864 O O . ALA A 1 258 ? 21.293 3.401 -21.780 1.00 97.44 258 ALA A O 1
ATOM 1865 N N . MET A 1 259 ? 23.465 3.427 -21.284 1.00 95.75 259 MET A N 1
ATOM 1866 C CA . MET A 1 259 ? 23.364 4.246 -20.084 1.00 95.75 259 MET A CA 1
ATOM 1867 C C . MET A 1 259 ? 23.805 5.688 -20.348 1.00 95.75 259 MET A C 1
ATOM 1869 O O . MET A 1 259 ? 24.929 5.921 -20.797 1.00 95.75 259 MET A O 1
ATOM 1873 N N . GLY A 1 260 ? 22.931 6.644 -20.024 1.00 92.75 260 GLY A N 1
ATOM 1874 C CA . GLY A 1 260 ? 23.180 8.083 -20.082 1.00 92.75 260 GLY A CA 1
ATOM 1875 C C . GLY A 1 260 ? 23.148 8.760 -18.709 1.00 92.75 260 GLY A C 1
ATOM 1876 O O . GLY A 1 260 ? 22.740 8.172 -17.710 1.00 92.75 260 GLY A O 1
ATOM 1877 N N . ILE A 1 261 ? 23.613 10.010 -18.668 1.00 90.38 261 ILE A N 1
ATOM 1878 C CA . ILE A 1 261 ? 23.613 10.883 -17.482 1.00 90.38 261 ILE A CA 1
ATOM 1879 C C . ILE A 1 261 ? 23.143 12.288 -17.884 1.00 90.38 261 ILE A C 1
ATOM 1881 O O . ILE A 1 261 ? 23.185 12.608 -19.076 1.00 90.38 261 ILE A O 1
ATOM 1885 N N . GLU A 1 262 ? 22.809 13.142 -16.912 1.00 87.75 262 GLU A N 1
ATOM 1886 C CA . GLU A 1 262 ? 22.417 14.553 -17.099 1.00 87.75 262 GLU A CA 1
ATOM 1887 C C . GLU A 1 262 ? 23.553 15.426 -17.673 1.00 87.75 262 GLU A C 1
ATOM 1889 O O . GLU A 1 262 ? 24.209 16.222 -16.997 1.00 87.75 262 GLU A O 1
ATOM 1894 N N . THR A 1 263 ? 23.844 15.228 -18.959 1.00 87.00 263 THR A N 1
ATOM 1895 C CA . THR A 1 263 ? 24.832 15.985 -19.725 1.00 87.00 263 THR A CA 1
ATOM 1896 C C . THR A 1 263 ? 24.347 16.194 -21.156 1.00 87.00 263 THR A C 1
ATOM 1898 O O . THR A 1 263 ? 23.894 15.240 -21.792 1.00 87.00 263 THR A O 1
ATOM 1901 N N . PRO A 1 264 ? 24.497 17.405 -21.721 1.00 87.31 264 PRO A N 1
ATOM 1902 C CA . PRO A 1 264 ? 24.102 17.648 -23.101 1.00 87.31 264 PRO A CA 1
ATOM 1903 C C . PRO A 1 264 ? 24.836 16.740 -24.100 1.00 87.31 264 PRO A C 1
ATOM 1905 O O . PRO A 1 264 ? 26.065 16.608 -24.007 1.00 87.31 264 PRO A O 1
ATOM 1908 N N . PRO A 1 265 ? 24.118 16.145 -25.072 1.00 91.31 265 PRO A N 1
ATOM 1909 C CA . PRO A 1 265 ? 24.716 15.230 -26.029 1.00 91.31 265 PRO A CA 1
ATOM 1910 C C . PRO A 1 265 ? 25.619 15.969 -27.020 1.00 91.31 265 PRO A C 1
ATOM 1912 O O . PRO A 1 265 ? 25.314 17.063 -27.496 1.00 91.31 265 PRO A O 1
ATOM 1915 N N . MET A 1 266 ? 26.731 15.326 -27.357 1.00 93.25 266 MET A N 1
ATOM 1916 C CA . MET A 1 266 ? 27.584 15.639 -28.497 1.00 93.25 266 MET A CA 1
ATOM 1917 C C . MET A 1 266 ? 27.214 14.702 -29.646 1.00 93.25 266 MET A C 1
ATOM 1919 O O . MET A 1 266 ? 27.038 13.502 -29.438 1.00 93.25 266 MET A O 1
ATOM 1923 N N . ALA A 1 267 ? 27.171 15.236 -30.865 1.00 95.69 267 ALA A N 1
ATOM 1924 C CA . ALA A 1 267 ? 26.908 14.445 -32.060 1.00 95.69 267 ALA A CA 1
ATOM 1925 C C . ALA A 1 267 ? 27.739 14.917 -33.262 1.00 95.69 267 ALA A C 1
ATOM 1927 O O . ALA A 1 267 ? 28.421 15.939 -33.223 1.00 95.69 267 ALA A O 1
ATOM 1928 N N . SER A 1 268 ? 27.649 14.177 -34.357 1.00 96.38 268 SER A N 1
ATOM 1929 C CA . SER A 1 268 ? 28.189 14.481 -35.669 1.00 96.38 268 SER A CA 1
ATOM 1930 C C . SER A 1 268 ? 27.081 14.432 -36.714 1.00 96.38 268 SER A C 1
ATOM 1932 O O . SER A 1 268 ? 26.151 13.627 -36.651 1.00 96.38 268 SER A O 1
ATOM 1934 N N . THR A 1 269 ? 27.229 15.279 -37.728 1.00 96.38 269 THR A N 1
ATOM 1935 C CA . THR A 1 269 ? 26.398 15.262 -38.940 1.00 96.38 269 THR A CA 1
ATOM 1936 C C . THR A 1 269 ? 26.596 13.996 -39.790 1.00 96.38 269 THR A C 1
ATOM 1938 O O . THR A 1 269 ? 25.742 13.678 -40.618 1.00 96.38 269 THR A O 1
ATOM 1941 N N . SER A 1 270 ? 27.678 13.237 -39.573 1.00 95.75 270 SER A N 1
ATOM 1942 C CA . SER A 1 270 ? 27.916 11.929 -40.199 1.00 95.75 270 SER A CA 1
ATOM 1943 C C . SER A 1 270 ? 27.116 10.824 -39.499 1.00 95.75 270 SER A C 1
ATOM 1945 O O . SER A 1 270 ? 27.667 10.041 -38.735 1.00 95.75 270 SER A O 1
ATOM 1947 N N . LEU A 1 271 ? 25.809 10.757 -39.767 1.00 94.44 271 LEU A N 1
ATOM 1948 C CA . LEU A 1 271 ? 24.878 9.868 -39.049 1.00 94.44 271 LEU A CA 1
ATOM 1949 C C . LEU A 1 271 ? 25.221 8.371 -39.136 1.00 94.44 271 LEU A C 1
ATOM 1951 O O . LEU A 1 271 ? 25.024 7.642 -38.177 1.00 94.44 271 LEU A O 1
ATOM 1955 N N . PHE A 1 272 ? 25.705 7.897 -40.286 1.00 95.19 272 PHE A N 1
ATOM 1956 C CA . PHE A 1 272 ? 25.870 6.457 -40.556 1.00 95.19 272 PHE A CA 1
ATOM 1957 C C . PHE A 1 272 ? 27.297 5.933 -40.329 1.00 95.19 272 PHE A C 1
ATOM 1959 O O . PHE A 1 272 ? 27.541 4.742 -40.503 1.00 95.19 272 PHE A O 1
ATOM 1966 N N . ASP A 1 273 ? 28.229 6.835 -40.017 1.00 95.69 273 ASP A N 1
ATOM 1967 C CA . ASP A 1 273 ? 29.648 6.564 -39.744 1.00 95.69 273 ASP A CA 1
ATOM 1968 C C . ASP A 1 273 ? 30.232 7.752 -38.940 1.00 95.69 273 ASP A C 1
ATOM 1970 O O . ASP A 1 273 ? 30.947 8.604 -39.488 1.00 95.69 273 ASP A O 1
ATOM 1974 N N . PRO A 1 274 ? 29.820 7.926 -37.668 1.00 96.62 274 PRO A N 1
ATOM 1975 C CA . PRO A 1 274 ? 30.226 9.066 -36.850 1.00 96.62 274 PRO A CA 1
ATOM 1976 C C . PRO A 1 274 ? 31.730 9.003 -36.491 1.00 96.62 274 PRO A C 1
ATOM 1978 O O . PRO A 1 274 ? 32.173 8.048 -35.846 1.00 96.62 274 PRO A O 1
ATOM 1981 N N . PRO A 1 275 ? 32.546 10.024 -36.833 1.00 96.12 275 PRO A N 1
ATOM 1982 C CA . PRO A 1 275 ? 34.006 10.009 -36.663 1.00 96.12 275 PRO A CA 1
ATOM 1983 C C . PRO A 1 275 ? 34.460 10.258 -35.216 1.00 96.12 275 PRO A C 1
ATOM 1985 O O . PRO A 1 275 ? 33.678 10.733 -34.390 1.00 96.12 275 PRO A O 1
ATOM 1988 N N . SER A 1 276 ? 35.731 9.952 -34.899 1.00 94.06 276 SER A N 1
ATOM 1989 C CA . SER A 1 276 ? 36.316 10.250 -33.583 1.00 94.06 276 SER A CA 1
ATOM 1990 C C . SER A 1 276 ? 36.499 11.751 -33.440 1.00 94.06 276 SER A C 1
ATOM 1992 O O . SER A 1 276 ? 36.760 12.456 -34.419 1.00 94.06 276 SER A O 1
ATOM 1994 N N . TYR A 1 277 ? 36.353 12.255 -32.218 1.00 92.50 277 TYR A N 1
ATOM 1995 C CA . TYR A 1 277 ? 36.579 13.665 -31.953 1.00 92.50 277 TYR A CA 1
ATOM 1996 C C . TYR A 1 277 ? 38.065 13.934 -31.686 1.00 92.50 277 TYR A C 1
ATOM 1998 O O . TYR A 1 277 ? 38.565 13.744 -30.587 1.00 92.50 277 TYR A O 1
ATOM 2006 N N . GLU A 1 278 ? 38.770 14.443 -32.695 1.00 90.00 278 GLU A N 1
ATOM 2007 C CA . GLU A 1 278 ? 40.208 14.756 -32.612 1.00 90.00 278 GLU A CA 1
ATOM 2008 C C . GLU A 1 278 ? 40.484 16.229 -32.219 1.00 90.00 278 GLU A C 1
ATOM 2010 O O . GLU A 1 278 ? 41.571 16.762 -32.451 1.00 90.00 278 GLU A O 1
ATOM 2015 N N . GLY A 1 279 ? 39.483 16.931 -31.668 1.00 85.62 279 GLY A N 1
ATOM 2016 C CA . GLY A 1 279 ? 39.581 18.341 -31.261 1.00 85.62 279 GLY A CA 1
ATOM 2017 C C . GLY A 1 279 ? 39.177 19.380 -32.320 1.00 85.62 279 GLY A C 1
ATOM 2018 O O . GLY A 1 279 ? 39.147 20.572 -32.007 1.00 85.62 279 GLY A O 1
ATOM 2019 N N . ASP A 1 280 ? 38.859 18.963 -33.551 1.00 86.12 280 ASP A N 1
ATOM 2020 C CA . ASP A 1 280 ? 38.243 19.817 -34.579 1.00 86.12 280 ASP A CA 1
ATOM 2021 C C . ASP A 1 280 ? 36.716 19.688 -34.519 1.00 86.12 280 ASP A C 1
ATOM 2023 O O . ASP A 1 280 ? 36.165 18.608 -34.705 1.00 86.12 280 ASP A O 1
ATOM 2027 N N . GLY A 1 281 ? 36.027 20.802 -34.262 1.00 84.69 281 GLY A N 1
ATOM 2028 C CA . GLY A 1 281 ? 34.566 20.851 -34.174 1.00 84.69 281 GLY A CA 1
ATOM 2029 C C . GLY A 1 281 ? 33.835 20.853 -35.517 1.00 84.69 281 GLY A C 1
ATOM 2030 O O . GLY A 1 281 ? 32.607 20.916 -35.542 1.00 84.69 281 GLY A O 1
ATOM 2031 N N . THR A 1 282 ? 34.548 20.830 -36.645 1.00 88.94 282 THR A N 1
ATOM 2032 C CA . THR A 1 282 ? 33.926 20.845 -37.974 1.00 88.94 282 THR A CA 1
ATOM 2033 C C . THR A 1 282 ? 33.067 19.595 -38.191 1.00 88.94 282 THR A C 1
ATOM 2035 O O . THR A 1 282 ? 33.568 18.477 -38.171 1.00 88.94 282 THR A O 1
ATOM 2038 N N . GLY A 1 283 ? 31.768 19.787 -38.438 1.00 90.56 283 GLY A N 1
ATOM 2039 C CA . GLY A 1 283 ? 30.817 18.688 -38.651 1.00 90.56 283 GLY A CA 1
ATOM 2040 C C . GLY A 1 283 ? 30.272 18.054 -37.366 1.00 90.56 283 GLY A C 1
ATOM 2041 O O . GLY A 1 283 ? 29.497 17.100 -37.468 1.00 90.56 283 GLY A O 1
ATOM 2042 N N . PHE A 1 284 ? 30.637 18.589 -36.196 1.00 94.69 284 PHE A N 1
ATOM 2043 C CA . PHE A 1 284 ? 30.095 18.208 -34.893 1.00 94.69 284 PHE A CA 1
ATOM 2044 C C . PHE A 1 284 ? 29.004 19.181 -34.421 1.00 94.69 284 PHE A C 1
ATOM 2046 O O . PHE A 1 284 ? 28.974 20.348 -34.816 1.00 94.69 284 PHE A O 1
ATOM 2053 N N . LEU A 1 285 ? 28.111 18.671 -33.577 1.00 94.88 285 LEU A N 1
ATOM 2054 C CA . LEU A 1 285 ? 26.929 19.321 -33.017 1.00 94.88 285 LEU A CA 1
ATOM 2055 C C . LEU A 1 285 ? 26.945 19.190 -31.486 1.00 94.88 285 LEU A C 1
ATOM 2057 O O . LEU A 1 285 ? 27.576 18.277 -30.943 1.00 94.88 285 LEU A O 1
ATOM 2061 N N . GLY A 1 286 ? 26.217 20.072 -30.801 1.00 91.06 286 GLY A N 1
ATOM 2062 C CA . GLY A 1 286 ? 26.180 20.111 -29.337 1.00 91.06 286 GLY A CA 1
ATOM 2063 C C . GLY A 1 286 ? 27.451 20.703 -28.706 1.00 91.06 286 GLY A C 1
ATOM 2064 O O . GLY A 1 286 ? 28.314 21.248 -29.404 1.00 91.06 286 GLY A O 1
ATOM 2065 N N . PRO A 1 287 ? 27.590 20.644 -27.370 1.00 90.06 287 PRO A N 1
ATOM 2066 C CA . PRO A 1 287 ? 28.714 21.257 -26.683 1.00 90.06 287 PRO A CA 1
ATOM 2067 C C . PRO A 1 287 ? 29.973 20.396 -26.797 1.00 90.06 287 PRO A C 1
ATOM 2069 O O . PRO A 1 287 ? 30.051 19.270 -26.306 1.00 90.06 287 PRO A O 1
ATOM 2072 N N . LEU A 1 288 ? 31.002 20.972 -27.416 1.00 89.88 288 LEU A N 1
ATOM 2073 C CA . LEU A 1 288 ? 32.281 20.298 -27.628 1.00 89.88 288 LEU A CA 1
ATOM 2074 C C . LEU A 1 288 ? 33.205 20.418 -26.401 1.00 89.88 288 LEU A C 1
ATOM 2076 O O . LEU A 1 288 ? 33.162 21.443 -25.705 1.00 89.88 288 LEU A O 1
ATOM 2080 N N . PRO A 1 289 ? 34.093 19.436 -26.150 1.00 86.12 289 PRO A N 1
ATOM 2081 C CA . PRO A 1 289 ? 35.106 19.499 -25.100 1.00 86.12 289 PRO A CA 1
ATOM 2082 C C . PRO A 1 289 ? 35.896 20.808 -25.112 1.00 86.12 289 PRO A C 1
ATOM 2084 O O . PRO A 1 289 ? 36.407 21.241 -26.145 1.00 86.12 289 PRO A O 1
ATOM 2087 N N . GLY A 1 290 ? 36.001 21.447 -23.945 1.00 78.56 290 GLY A N 1
ATOM 2088 C CA . GLY A 1 290 ? 36.711 22.719 -23.778 1.00 78.56 290 GLY A CA 1
ATOM 2089 C C . GLY A 1 290 ? 35.976 23.954 -24.318 1.00 78.56 290 GLY A C 1
ATOM 2090 O O . GLY A 1 290 ? 36.504 25.065 -24.206 1.00 78.56 290 GLY A O 1
ATOM 2091 N N . SER A 1 291 ? 34.768 23.802 -24.871 1.00 81.81 291 SER A N 1
ATOM 2092 C CA . SER A 1 291 ? 33.906 24.931 -25.228 1.00 81.81 291 SER A CA 1
ATOM 2093 C C . SER A 1 291 ? 33.234 25.543 -23.986 1.00 81.81 291 SER A C 1
ATOM 2095 O O . SER A 1 291 ? 33.173 24.936 -22.920 1.00 81.81 291 SER A O 1
ATOM 2097 N N . ARG A 1 292 ? 32.734 26.781 -24.112 1.00 80.75 292 ARG A N 1
ATOM 2098 C CA . ARG A 1 292 ? 31.847 27.411 -23.110 1.00 80.75 292 ARG A CA 1
ATOM 2099 C C . ARG A 1 292 ? 30.367 27.266 -23.475 1.00 80.75 292 ARG A C 1
ATOM 2101 O O . ARG A 1 292 ? 29.551 28.034 -22.977 1.00 80.75 292 ARG A O 1
ATOM 2108 N N . GLN A 1 293 ? 30.047 26.389 -24.424 1.00 83.56 293 GLN A N 1
ATOM 2109 C CA . GLN A 1 293 ? 28.671 26.157 -24.843 1.00 83.56 293 GLN A CA 1
ATOM 2110 C C . GLN A 1 293 ? 27.979 25.266 -23.818 1.00 83.56 293 GLN A C 1
ATOM 2112 O O . GLN A 1 293 ? 28.580 24.335 -23.286 1.00 83.56 293 GLN A O 1
ATOM 2117 N N . THR A 1 294 ? 26.721 25.573 -23.551 1.00 73.38 294 THR A N 1
ATOM 2118 C CA . THR A 1 294 ? 25.846 24.836 -22.647 1.00 73.38 294 THR A CA 1
ATOM 2119 C C . THR A 1 294 ? 24.462 24.702 -23.289 1.00 73.38 294 THR A C 1
ATOM 2121 O O . THR A 1 294 ? 24.153 25.365 -24.286 1.00 73.38 294 THR A O 1
ATOM 2124 N N . GLY A 1 295 ? 23.627 23.827 -22.732 1.00 78.19 295 GLY A N 1
ATOM 2125 C CA . GLY A 1 295 ? 22.248 23.620 -23.175 1.00 78.19 295 GLY A CA 1
ATOM 2126 C C . GLY A 1 295 ? 22.069 22.454 -24.146 1.00 78.19 295 GLY A C 1
ATOM 2127 O O . GLY A 1 295 ? 22.977 22.102 -24.902 1.00 78.19 295 GLY A O 1
ATOM 2128 N N . TYR A 1 296 ? 20.874 21.875 -24.105 1.00 85.31 296 TYR A N 1
ATOM 2129 C CA . TYR A 1 296 ? 20.472 20.690 -24.852 1.00 85.31 296 TYR A CA 1
ATOM 2130 C C . TYR A 1 296 ? 19.854 21.066 -26.206 1.00 85.31 296 TYR A C 1
ATOM 2132 O O . TYR A 1 296 ? 18.675 21.399 -26.300 1.00 85.31 296 TYR A O 1
ATOM 2140 N N . GLY A 1 297 ? 20.677 21.093 -27.255 1.00 90.38 297 GLY A N 1
ATOM 2141 C CA . GLY A 1 297 ? 20.225 21.419 -28.608 1.00 90.38 297 GLY A CA 1
ATOM 2142 C C . GLY A 1 297 ? 19.443 20.281 -29.267 1.00 90.38 297 GLY A C 1
ATOM 2143 O O . GLY A 1 297 ? 19.808 19.110 -29.141 1.00 90.38 297 GLY A O 1
ATOM 2144 N N . THR A 1 298 ? 18.395 20.625 -30.023 1.00 93.88 298 THR A N 1
ATOM 2145 C CA . THR A 1 298 ? 17.670 19.671 -30.877 1.00 93.88 298 THR A CA 1
ATOM 2146 C C . THR A 1 298 ? 18.523 19.173 -32.047 1.00 93.88 298 THR A C 1
ATOM 2148 O O . THR A 1 298 ? 18.228 18.121 -32.609 1.00 93.88 298 THR A O 1
ATOM 2151 N N . ASP A 1 299 ? 19.610 19.876 -32.388 1.00 94.88 299 ASP A N 1
ATOM 2152 C CA . ASP A 1 299 ? 20.585 19.461 -33.398 1.00 94.88 299 ASP A CA 1
ATOM 2153 C C . ASP A 1 299 ? 21.301 18.149 -33.046 1.00 94.88 299 ASP A C 1
ATOM 2155 O O . ASP A 1 299 ? 21.223 17.173 -33.797 1.00 94.88 299 ASP A O 1
ATOM 2159 N N . ALA A 1 300 ? 21.974 18.103 -31.898 1.00 94.56 300 ALA A N 1
ATOM 2160 C CA . ALA A 1 300 ? 22.708 16.931 -31.445 1.00 94.56 300 ALA A CA 1
ATOM 2161 C C . ALA A 1 300 ? 21.770 15.789 -31.034 1.00 94.56 300 ALA A C 1
ATOM 2163 O O . ALA A 1 300 ? 22.073 14.619 -31.285 1.00 94.56 300 ALA A O 1
ATOM 2164 N N . LEU A 1 301 ? 20.615 16.126 -30.456 1.00 93.81 301 LEU A N 1
ATOM 2165 C CA . LEU A 1 301 ? 19.590 15.163 -30.067 1.00 93.81 301 LEU A CA 1
ATOM 2166 C C . LEU A 1 301 ? 19.047 14.392 -31.281 1.00 93.81 301 LEU A C 1
ATOM 2168 O O . LEU A 1 301 ? 19.109 13.163 -31.307 1.00 93.81 301 LEU A O 1
ATOM 2172 N N . LEU A 1 302 ? 18.596 15.103 -32.323 1.00 94.44 302 LEU A N 1
ATOM 2173 C CA . LEU A 1 302 ? 18.057 14.477 -33.533 1.00 94.44 302 LEU A CA 1
ATOM 2174 C C . LEU A 1 302 ? 19.112 13.628 -34.252 1.00 94.44 302 LEU A C 1
ATOM 2176 O O . LEU A 1 302 ? 18.815 12.515 -34.684 1.00 94.44 302 LEU A O 1
ATOM 2180 N N . ALA A 1 303 ? 20.350 14.122 -34.365 1.00 96.19 303 ALA A N 1
ATOM 2181 C CA . ALA A 1 303 ? 21.436 13.363 -34.983 1.00 96.19 303 ALA A CA 1
ATOM 2182 C C . ALA A 1 303 ? 21.727 12.049 -34.233 1.00 96.19 303 ALA A C 1
ATOM 2184 O O . ALA A 1 303 ? 21.945 11.008 -34.861 1.00 96.19 303 ALA A O 1
ATOM 2185 N N . THR A 1 304 ? 21.674 12.078 -32.899 1.00 96.12 304 THR A N 1
ATOM 2186 C CA . THR A 1 304 ? 21.863 10.887 -32.062 1.00 96.12 304 THR A CA 1
ATOM 2187 C C . THR A 1 304 ? 20.730 9.880 -32.267 1.00 96.12 304 THR A C 1
ATOM 2189 O O . THR A 1 304 ? 21.015 8.733 -32.605 1.00 96.12 304 THR A O 1
ATOM 2192 N N . LEU A 1 305 ? 19.464 10.310 -32.180 1.00 94.38 305 LEU A N 1
ATOM 2193 C CA . LEU A 1 305 ? 18.289 9.442 -32.365 1.00 94.38 305 LEU A CA 1
ATOM 2194 C C . LEU A 1 305 ? 18.254 8.787 -33.755 1.00 94.38 305 LEU A C 1
ATOM 2196 O O . LEU A 1 305 ? 18.052 7.578 -33.871 1.00 94.38 305 LEU A O 1
ATOM 2200 N N . LEU A 1 306 ? 18.527 9.553 -34.819 1.00 95.19 306 LEU A N 1
ATOM 2201 C CA . LEU A 1 306 ? 18.597 9.013 -36.184 1.00 95.19 306 LEU A CA 1
ATOM 2202 C C . LEU A 1 306 ? 19.695 7.953 -36.333 1.00 95.19 306 LEU A C 1
ATOM 2204 O O . LEU A 1 306 ? 19.514 6.977 -37.061 1.00 95.19 306 LEU A O 1
ATOM 2208 N N . THR A 1 307 ? 20.822 8.137 -35.644 1.00 96.56 307 THR A N 1
ATOM 2209 C CA . THR A 1 307 ? 21.916 7.160 -35.645 1.00 96.56 307 THR A CA 1
ATOM 2210 C C . THR A 1 307 ? 21.520 5.912 -34.877 1.00 96.56 307 THR A C 1
ATOM 2212 O O . THR A 1 307 ? 21.626 4.826 -35.428 1.00 96.56 307 THR A O 1
ATOM 2215 N N . MET A 1 308 ? 20.986 6.047 -33.660 1.00 95.62 308 MET A N 1
ATOM 2216 C CA . MET A 1 308 ? 20.502 4.906 -32.874 1.00 95.62 308 MET A CA 1
ATOM 2217 C C . MET A 1 308 ? 19.513 4.064 -33.684 1.00 95.62 308 MET A C 1
ATOM 2219 O O . MET A 1 308 ? 19.636 2.845 -33.732 1.00 95.62 308 MET A O 1
ATOM 2223 N N . ARG A 1 309 ? 18.571 4.709 -34.382 1.00 93.00 309 ARG A N 1
ATOM 2224 C CA . ARG A 1 309 ? 17.573 4.016 -35.204 1.00 93.00 309 ARG A CA 1
ATOM 2225 C C . ARG A 1 309 ? 18.189 3.315 -36.410 1.00 93.00 309 ARG A C 1
ATOM 2227 O O . ARG A 1 309 ? 17.813 2.191 -36.735 1.00 93.00 309 ARG A O 1
ATOM 2234 N N . TYR A 1 310 ? 19.146 3.967 -37.069 1.00 94.75 310 TYR A N 1
ATOM 2235 C CA . TYR A 1 310 ? 19.897 3.359 -38.163 1.00 94.75 310 TYR A CA 1
ATOM 2236 C C . TYR A 1 310 ? 20.649 2.116 -37.685 1.00 94.75 310 TYR A C 1
ATOM 2238 O O . TYR A 1 310 ? 20.612 1.085 -38.357 1.00 94.75 310 TYR A O 1
ATOM 2246 N N . GLU A 1 311 ? 21.294 2.214 -36.525 1.00 96.19 311 GLU A N 1
ATOM 2247 C CA . GLU A 1 311 ? 22.085 1.142 -35.937 1.00 96.19 311 GLU A CA 1
ATOM 2248 C C . GLU A 1 311 ? 21.224 -0.033 -35.468 1.00 96.19 311 GLU A C 1
ATOM 2250 O O . GLU A 1 311 ? 21.547 -1.180 -35.778 1.00 96.19 311 GLU A O 1
ATOM 2255 N N . ALA A 1 312 ? 20.075 0.232 -34.842 1.00 93.25 312 ALA A N 1
ATOM 2256 C CA . ALA A 1 312 ? 19.122 -0.805 -34.451 1.00 93.25 312 ALA A CA 1
ATOM 2257 C C . ALA A 1 312 ? 18.613 -1.615 -35.654 1.00 93.25 312 ALA A C 1
ATOM 2259 O O . ALA A 1 312 ? 18.616 -2.849 -35.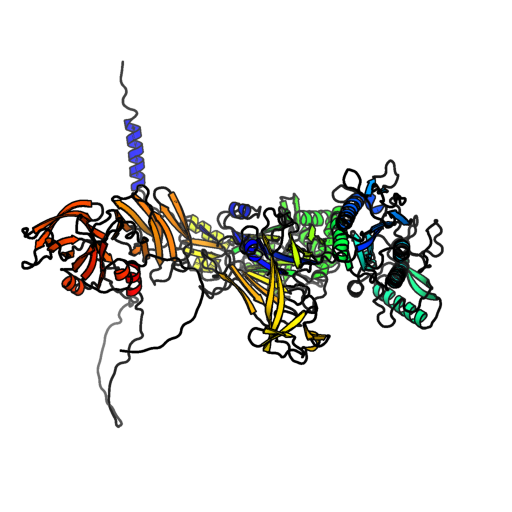629 1.00 93.25 312 ALA A O 1
ATOM 2260 N N . GLY A 1 313 ? 18.264 -0.933 -36.752 1.00 91.62 313 GLY A N 1
ATOM 2261 C CA . GLY A 1 313 ? 17.893 -1.601 -38.000 1.00 91.62 313 GLY A CA 1
ATOM 2262 C C . GLY A 1 313 ? 19.051 -2.401 -38.604 1.00 91.62 313 GLY A C 1
ATOM 2263 O O . GLY A 1 313 ? 18.861 -3.530 -39.043 1.00 91.62 313 GLY A O 1
ATOM 2264 N N . ARG A 1 314 ? 20.273 -1.853 -38.578 1.00 93.00 314 ARG A N 1
ATOM 2265 C CA . ARG A 1 314 ? 21.469 -2.506 -39.135 1.00 93.00 314 ARG A CA 1
ATOM 2266 C C . ARG A 1 314 ? 21.841 -3.788 -38.385 1.00 93.00 314 ARG A C 1
ATOM 2268 O O . ARG A 1 314 ? 22.236 -4.761 -39.028 1.00 93.00 314 ARG A O 1
ATOM 2275 N N . VAL A 1 315 ? 21.715 -3.799 -37.057 1.00 94.62 315 VAL A N 1
ATOM 2276 C CA . VAL A 1 315 ? 21.897 -5.011 -36.245 1.00 94.62 315 VAL A CA 1
ATOM 2277 C C . VAL A 1 315 ? 20.781 -6.008 -36.552 1.00 94.62 315 VAL A C 1
ATOM 2279 O O . VAL A 1 315 ? 21.074 -7.135 -36.936 1.00 94.62 315 VAL A O 1
ATOM 2282 N N . SER A 1 316 ? 19.516 -5.594 -36.495 1.00 91.75 316 SER A N 1
ATOM 2283 C CA . SER A 1 316 ? 18.375 -6.487 -36.750 1.00 91.75 316 SER A CA 1
ATOM 2284 C C . SER A 1 316 ? 18.440 -7.153 -38.134 1.00 91.75 316 SER A C 1
ATOM 2286 O O . SER A 1 316 ? 18.244 -8.363 -38.260 1.00 91.75 316 SER A O 1
ATOM 2288 N N . ASP A 1 317 ? 18.832 -6.406 -39.171 1.00 90.31 317 ASP A N 1
ATOM 2289 C CA . ASP A 1 317 ? 19.049 -6.931 -40.525 1.00 90.31 317 ASP A CA 1
ATOM 2290 C C . ASP A 1 317 ? 20.164 -7.994 -40.582 1.00 90.31 317 ASP A C 1
ATOM 2292 O O . ASP A 1 317 ? 20.072 -8.956 -41.351 1.00 90.31 317 ASP A O 1
ATOM 2296 N N . ALA A 1 318 ? 21.224 -7.840 -39.782 1.00 91.00 318 ALA A N 1
ATOM 2297 C CA . ALA A 1 318 ? 22.323 -8.804 -39.722 1.00 91.00 318 ALA A CA 1
ATOM 2298 C C . ALA A 1 318 ? 21.915 -10.118 -39.024 1.00 91.00 318 ALA A C 1
ATOM 2300 O O . ALA A 1 318 ? 22.434 -11.180 -39.376 1.00 91.00 318 ALA A O 1
ATOM 2301 N N . TRP A 1 319 ? 20.966 -10.061 -38.085 1.00 88.50 319 TRP A N 1
ATOM 2302 C CA . TRP A 1 319 ? 20.552 -11.181 -37.229 1.00 88.50 319 TRP A CA 1
ATOM 2303 C C . TRP A 1 319 ? 19.266 -11.912 -37.695 1.00 88.50 319 TRP A C 1
ATOM 2305 O O . TRP A 1 319 ? 19.072 -13.093 -37.376 1.00 88.50 319 TRP A O 1
ATOM 2315 N N . GLY A 1 320 ? 18.435 -11.281 -38.539 1.00 64.75 320 GLY A N 1
ATOM 2316 C CA . GLY A 1 320 ? 17.079 -11.707 -38.948 1.00 64.75 320 GLY A CA 1
ATOM 2317 C C . GLY A 1 320 ? 16.909 -13.040 -39.708 1.00 64.75 320 GLY A C 1
ATOM 2318 O O . GLY A 1 320 ? 15.816 -13.350 -40.180 1.00 64.75 320 GLY A O 1
ATOM 2319 N N . GLY A 1 321 ? 17.953 -13.863 -39.837 1.00 53.59 321 GLY A N 1
ATOM 2320 C CA . GLY A 1 321 ? 17.848 -15.230 -40.367 1.00 53.59 321 GLY A CA 1
ATOM 2321 C C . GLY A 1 321 ? 17.567 -16.307 -39.309 1.00 53.59 321 GLY A C 1
ATOM 2322 O O . GLY A 1 321 ? 17.039 -17.363 -39.662 1.00 53.59 321 GLY A O 1
ATOM 2323 N N . ALA A 1 322 ? 17.939 -16.062 -38.044 1.00 48.94 322 ALA A N 1
ATOM 2324 C CA . ALA A 1 322 ? 17.799 -17.023 -36.941 1.00 48.94 322 ALA A CA 1
ATOM 2325 C C . ALA A 1 322 ? 17.956 -16.435 -35.516 1.00 48.94 322 ALA A C 1
ATOM 2327 O O . ALA A 1 322 ? 17.698 -17.171 -34.572 1.00 48.94 322 ALA A O 1
ATOM 2328 N N . GLY A 1 323 ? 18.385 -15.176 -35.337 1.00 52.03 323 GLY A N 1
ATOM 2329 C CA . GLY A 1 323 ? 18.808 -14.645 -34.030 1.00 52.03 323 GLY A CA 1
ATOM 2330 C C . GLY A 1 323 ? 18.049 -13.415 -33.515 1.00 52.03 323 GLY A C 1
ATOM 2331 O O . GLY A 1 323 ? 18.594 -12.675 -32.713 1.00 52.03 323 GLY A O 1
ATOM 2332 N N . GLY A 1 324 ? 16.812 -13.187 -33.965 1.00 64.69 324 GLY A N 1
ATOM 2333 C CA . GLY A 1 324 ? 15.939 -12.144 -33.403 1.00 64.69 324 GLY A CA 1
ATOM 2334 C C . GLY A 1 324 ? 16.204 -10.712 -33.895 1.00 64.69 324 GLY A C 1
ATOM 2335 O O . GLY A 1 324 ? 17.094 -10.464 -34.710 1.00 64.69 324 GLY A O 1
ATOM 2336 N N . GLU A 1 325 ? 15.354 -9.789 -33.442 1.00 84.56 325 GLU A N 1
ATOM 2337 C CA . GLU A 1 325 ? 15.493 -8.331 -33.590 1.00 84.56 325 GLU A CA 1
ATOM 2338 C C . GLU A 1 325 ? 16.386 -7.795 -32.454 1.00 84.56 325 GLU A C 1
ATOM 2340 O O . GLU A 1 325 ? 16.514 -8.455 -31.423 1.00 84.56 325 GLU A O 1
ATOM 2345 N N . LEU A 1 326 ? 17.049 -6.645 -32.636 1.00 92.06 326 LEU A N 1
ATOM 2346 C CA . LEU A 1 326 ? 17.821 -6.035 -31.547 1.00 92.06 326 LEU A CA 1
ATOM 2347 C C . LEU A 1 326 ? 16.885 -5.593 -30.423 1.00 92.06 326 LEU A C 1
ATOM 2349 O O . LEU A 1 326 ? 16.054 -4.724 -30.656 1.00 92.06 326 LEU A O 1
ATOM 2353 N N . SER A 1 327 ? 17.130 -6.087 -29.209 1.00 92.94 327 SER A N 1
ATOM 2354 C CA . SER A 1 327 ? 16.561 -5.503 -27.993 1.00 92.94 327 SER A CA 1
ATOM 2355 C C . SER A 1 327 ? 17.447 -4.353 -27.505 1.00 92.94 327 SER A C 1
ATOM 2357 O O . SER A 1 327 ? 18.619 -4.568 -27.167 1.00 92.94 327 SER A O 1
ATOM 2359 N N . LEU A 1 328 ? 16.911 -3.136 -27.460 1.00 94.88 328 LEU A N 1
ATOM 2360 C CA . LEU A 1 328 ? 17.588 -1.926 -27.004 1.00 94.88 328 LEU A CA 1
ATOM 2361 C C . LEU A 1 328 ? 16.935 -1.370 -25.736 1.00 94.88 328 LEU A C 1
ATOM 2363 O O . LEU A 1 328 ? 15.870 -0.756 -25.775 1.00 94.88 328 LEU A O 1
ATOM 2367 N N . TYR A 1 329 ? 17.649 -1.501 -24.623 1.00 94.69 329 TYR A N 1
ATOM 2368 C CA . TYR A 1 329 ? 17.270 -0.942 -23.328 1.00 94.69 329 TYR A CA 1
ATOM 2369 C C . TYR A 1 329 ? 18.125 0.276 -22.998 1.00 94.69 329 TYR A C 1
ATOM 2371 O O . TYR A 1 329 ? 19.328 0.293 -23.283 1.00 94.69 329 TYR A O 1
ATOM 2379 N N . THR A 1 330 ? 17.548 1.280 -22.346 1.00 95.31 330 THR A N 1
ATOM 2380 C CA . THR A 1 330 ? 18.296 2.454 -21.881 1.00 95.31 330 THR A CA 1
ATOM 2381 C C . THR A 1 330 ? 18.215 2.630 -20.370 1.00 95.31 330 THR A C 1
ATOM 2383 O O . THR A 1 330 ? 17.248 2.235 -19.725 1.00 95.31 330 THR A O 1
ATOM 2386 N N . VAL A 1 331 ? 19.261 3.217 -19.784 1.00 92.69 331 VAL A N 1
ATOM 2387 C CA . VAL A 1 331 ? 19.339 3.540 -18.351 1.00 92.69 331 VAL A CA 1
ATOM 2388 C C . VAL A 1 331 ? 19.710 5.009 -18.178 1.00 92.69 331 VAL A C 1
ATOM 2390 O O . VAL A 1 331 ? 20.733 5.450 -18.696 1.00 92.69 331 VAL A O 1
ATOM 2393 N N . GLY A 1 332 ? 18.917 5.774 -17.433 1.00 90.69 332 GLY A N 1
ATOM 2394 C CA . GLY A 1 332 ? 19.169 7.203 -17.205 1.00 90.69 332 GLY A CA 1
ATOM 2395 C C . GLY A 1 332 ? 19.594 7.498 -15.773 1.00 90.69 332 GLY A C 1
ATOM 2396 O O . GLY A 1 332 ? 18.767 7.414 -14.873 1.00 90.69 332 GLY A O 1
ATOM 2397 N N . LEU A 1 333 ? 20.862 7.843 -15.527 1.00 88.50 333 LEU A N 1
ATOM 2398 C CA . LEU A 1 333 ? 21.307 8.268 -14.194 1.00 88.50 333 LEU A CA 1
ATOM 2399 C C . LEU A 1 333 ? 21.015 9.746 -13.970 1.00 88.50 333 LEU A C 1
ATOM 2401 O O . LEU A 1 333 ? 21.669 10.597 -14.579 1.00 88.50 333 LEU A O 1
ATOM 2405 N N . ASP A 1 334 ? 20.100 10.010 -13.040 1.00 78.38 334 ASP A N 1
ATOM 2406 C CA . ASP A 1 334 ? 19.704 11.357 -12.620 1.00 78.38 334 ASP A CA 1
ATOM 2407 C C . ASP A 1 334 ? 19.321 12.250 -13.816 1.00 78.38 334 ASP A C 1
ATOM 2409 O O . ASP A 1 334 ? 19.602 13.442 -13.844 1.00 78.38 334 ASP A O 1
ATOM 2413 N N . THR A 1 335 ? 18.751 11.640 -14.862 1.00 84.06 335 THR A N 1
ATOM 2414 C CA . THR A 1 335 ? 18.402 12.316 -16.114 1.00 84.06 335 THR A CA 1
ATOM 2415 C C . THR A 1 335 ? 17.021 12.953 -16.036 1.00 84.06 335 THR A C 1
ATOM 2417 O O . THR A 1 335 ? 16.053 12.309 -15.633 1.00 84.06 335 THR A O 1
ATOM 2420 N N . SER A 1 336 ? 16.923 14.186 -16.518 1.00 76.38 336 SER A N 1
ATOM 2421 C CA . SER A 1 336 ? 15.714 15.004 -16.589 1.00 76.38 336 SER A CA 1
ATOM 2422 C C . SER A 1 336 ? 15.591 15.680 -17.960 1.00 76.38 336 SER A C 1
ATOM 2424 O O . SER A 1 336 ? 16.550 15.725 -18.740 1.00 76.38 336 SER A O 1
ATOM 2426 N N . GLU A 1 337 ? 14.392 16.174 -18.279 1.00 80.44 337 GLU A N 1
ATOM 2427 C CA . GLU A 1 337 ? 14.086 16.917 -19.508 1.00 80.44 337 GLU A CA 1
ATOM 2428 C C . GLU A 1 337 ? 14.692 16.272 -20.776 1.00 80.44 337 GLU A C 1
ATOM 2430 O O . GLU A 1 337 ? 14.303 15.191 -21.215 1.00 80.44 337 GLU A O 1
ATOM 2435 N N . THR A 1 338 ? 15.695 16.922 -21.378 1.00 81.06 338 THR A N 1
ATOM 2436 C CA . THR A 1 338 ? 16.236 16.511 -22.676 1.00 81.06 338 THR A CA 1
ATOM 2437 C C . THR A 1 338 ? 17.166 15.299 -22.591 1.00 81.06 338 THR A C 1
ATOM 2439 O O . THR A 1 338 ? 17.281 14.558 -23.569 1.00 81.06 338 THR A O 1
ATOM 2442 N N . ALA A 1 339 ? 17.846 15.084 -21.459 1.00 85.50 339 ALA A N 1
ATOM 2443 C CA . ALA A 1 339 ? 18.689 13.902 -21.284 1.00 85.50 339 ALA A CA 1
ATOM 2444 C C . ALA A 1 339 ? 17.832 12.633 -21.169 1.00 85.50 339 ALA A C 1
ATOM 2446 O O . ALA A 1 339 ? 18.169 11.622 -21.780 1.00 85.50 339 ALA A O 1
ATOM 2447 N N . ALA A 1 340 ? 16.705 12.716 -20.452 1.00 86.81 340 ALA A N 1
ATOM 2448 C CA . ALA A 1 340 ? 15.720 11.640 -20.362 1.00 86.81 340 ALA A CA 1
ATOM 2449 C C . ALA A 1 340 ? 15.037 11.397 -21.718 1.00 86.81 340 ALA A C 1
ATOM 2451 O O . ALA A 1 340 ? 15.050 10.269 -22.204 1.00 86.81 340 ALA A O 1
ATOM 2452 N N . TYR A 1 341 ? 14.598 12.456 -22.412 1.00 89.19 341 TYR A N 1
ATOM 2453 C CA . TYR A 1 341 ? 13.983 12.339 -23.741 1.00 89.19 341 TYR A CA 1
ATOM 2454 C C . TYR A 1 341 ? 14.848 11.568 -24.748 1.00 89.19 341 TYR A C 1
ATOM 2456 O O . TYR A 1 341 ? 14.324 10.816 -25.561 1.00 89.19 341 TYR A O 1
ATOM 2464 N N . LEU A 1 342 ? 16.179 11.721 -24.722 1.00 91.06 342 LEU A N 1
ATOM 2465 C CA . LEU A 1 342 ? 17.084 10.968 -25.604 1.00 91.06 342 LEU A CA 1
ATOM 2466 C C . LEU A 1 342 ? 17.040 9.447 -25.364 1.00 91.06 342 LEU A C 1
ATOM 2468 O O . LEU A 1 342 ? 17.316 8.678 -26.284 1.00 91.06 342 LEU A O 1
ATOM 2472 N N . LEU A 1 343 ? 16.758 9.036 -24.130 1.00 92.69 343 LEU A N 1
ATOM 2473 C CA . LEU A 1 343 ? 16.789 7.649 -23.674 1.00 92.69 343 LEU A CA 1
ATOM 2474 C C . LEU A 1 343 ? 15.401 7.000 -23.677 1.00 92.69 343 LEU A C 1
ATOM 2476 O O . LEU A 1 343 ? 15.326 5.782 -23.711 1.00 92.69 343 LEU A O 1
ATOM 2480 N N . GLU A 1 344 ? 14.334 7.788 -23.657 1.00 88.94 344 GLU A N 1
ATOM 2481 C CA . GLU A 1 344 ? 12.943 7.340 -23.566 1.00 88.94 344 GLU A CA 1
ATOM 2482 C C . GLU A 1 344 ? 12.439 6.541 -24.779 1.00 88.94 344 GLU A C 1
ATOM 2484 O O . GLU A 1 344 ? 12.910 6.680 -25.918 1.00 88.94 344 GLU A O 1
ATOM 2489 N N . THR A 1 345 ? 11.409 5.733 -24.533 1.00 87.69 345 THR A N 1
ATOM 2490 C CA . THR A 1 345 ? 10.630 5.043 -25.569 1.00 87.69 345 THR A CA 1
ATOM 2491 C C . THR A 1 345 ? 9.831 6.040 -26.427 1.00 87.69 345 THR A C 1
ATOM 2493 O O . THR A 1 345 ? 9.582 7.177 -26.013 1.00 87.69 345 THR A O 1
ATOM 2496 N N . PRO A 1 346 ? 9.347 5.643 -27.623 1.00 83.25 346 PRO A N 1
ATOM 2497 C CA . PRO A 1 346 ? 8.472 6.501 -28.429 1.00 83.25 346 PRO A CA 1
ATOM 2498 C C . PRO A 1 346 ? 7.204 6.970 -27.697 1.00 83.25 346 PRO A C 1
ATOM 2500 O O . PRO A 1 346 ? 6.718 8.073 -27.954 1.00 83.25 346 PRO A O 1
ATOM 2503 N N . LEU A 1 347 ? 6.662 6.137 -26.797 1.00 77.00 347 LEU A N 1
ATOM 2504 C CA . LEU A 1 347 ? 5.460 6.452 -26.024 1.00 77.00 347 LEU A CA 1
ATOM 2505 C C . LEU A 1 347 ? 5.737 7.559 -25.000 1.00 77.00 347 LEU A C 1
ATOM 2507 O O . LEU A 1 347 ? 5.006 8.546 -24.953 1.00 77.00 347 LEU A O 1
ATOM 2511 N N . GLU A 1 348 ? 6.818 7.431 -24.233 1.00 77.25 348 GLU A N 1
ATOM 2512 C CA . GLU A 1 348 ? 7.224 8.422 -23.229 1.00 77.25 348 GLU A CA 1
ATOM 2513 C C . GLU A 1 348 ? 7.593 9.762 -23.881 1.00 77.25 348 GLU A C 1
ATOM 2515 O O . GLU A 1 348 ? 7.075 10.811 -23.488 1.00 77.25 348 GLU A O 1
ATOM 2520 N N . GLN A 1 349 ? 8.352 9.730 -24.985 1.00 83.25 349 GLN A N 1
ATOM 2521 C CA . GLN A 1 349 ? 8.683 10.924 -25.774 1.00 83.25 349 GLN A CA 1
ATOM 2522 C C . GLN A 1 349 ? 7.440 11.669 -26.285 1.00 83.25 349 GLN A C 1
ATOM 2524 O O . GLN A 1 349 ? 7.469 12.888 -26.497 1.00 83.25 349 GLN A O 1
ATOM 2529 N N . ALA A 1 350 ? 6.336 10.961 -26.541 1.00 78.88 350 ALA A N 1
ATOM 2530 C CA . ALA A 1 350 ? 5.108 11.593 -27.001 1.00 78.88 350 ALA A CA 1
ATOM 2531 C C . ALA A 1 350 ? 4.480 12.477 -25.914 1.00 78.88 350 ALA A C 1
ATOM 2533 O O . ALA A 1 350 ? 3.917 13.522 -26.262 1.00 78.88 350 ALA A O 1
ATOM 2534 N N . ALA A 1 351 ? 4.618 12.100 -24.639 1.00 70.56 351 ALA A N 1
ATOM 2535 C CA . ALA A 1 351 ? 4.052 12.787 -23.480 1.00 70.56 351 ALA A CA 1
ATOM 2536 C C . ALA A 1 351 ? 4.991 13.843 -22.859 1.00 70.56 351 ALA A C 1
ATOM 2538 O O . ALA A 1 351 ? 4.502 14.808 -22.277 1.00 70.56 351 ALA A O 1
ATOM 2539 N N . HIS A 1 352 ? 6.308 13.717 -23.032 1.00 76.62 352 HIS A N 1
ATOM 2540 C CA . HIS A 1 352 ? 7.312 14.583 -22.404 1.00 76.62 352 HIS A CA 1
ATOM 2541 C C . HIS A 1 352 ? 7.376 15.996 -23.029 1.00 76.62 352 HIS A C 1
ATOM 2543 O O . HIS A 1 352 ? 7.670 16.153 -24.215 1.00 76.62 352 HIS A O 1
ATOM 2549 N N . GLU A 1 353 ? 7.120 17.049 -22.245 1.00 79.75 353 GLU A N 1
ATOM 2550 C CA . GLU A 1 353 ? 7.334 18.444 -22.670 1.00 79.75 353 GLU A CA 1
ATOM 2551 C C . GLU A 1 353 ? 8.815 18.848 -22.591 1.00 79.75 353 GLU A C 1
ATOM 2553 O O . GLU A 1 353 ? 9.469 18.629 -21.576 1.00 79.75 353 GLU A O 1
ATOM 2558 N N . LEU A 1 354 ? 9.347 19.504 -23.627 1.00 83.56 354 LEU A N 1
ATOM 2559 C CA . LEU A 1 354 ? 10.738 19.965 -23.650 1.00 83.56 354 LEU A CA 1
ATOM 2560 C C . LEU A 1 354 ? 10.809 21.497 -23.679 1.00 83.56 354 LEU A C 1
ATOM 2562 O O . LEU A 1 354 ? 10.846 22.092 -24.762 1.00 83.56 354 LEU A O 1
ATOM 2566 N N . PRO A 1 355 ? 10.844 22.183 -22.525 1.00 81.06 355 PRO A N 1
ATOM 2567 C CA . PRO A 1 355 ? 10.850 23.638 -22.496 1.00 81.06 355 PRO A CA 1
ATOM 2568 C C . PRO A 1 355 ? 12.129 24.213 -23.124 1.00 81.06 355 PRO A C 1
ATOM 2570 O O . PRO A 1 355 ? 13.257 23.953 -22.711 1.00 81.06 355 PRO A O 1
ATOM 2573 N N . GLY A 1 356 ? 11.958 25.057 -24.138 1.00 84.00 356 GLY A N 1
ATOM 2574 C CA . GLY A 1 356 ? 13.062 25.735 -24.801 1.00 84.00 356 GLY A CA 1
ATOM 2575 C C . GLY A 1 356 ? 13.661 26.866 -23.963 1.00 84.00 356 GLY A C 1
ATOM 2576 O O . GLY A 1 356 ? 12.973 27.585 -23.236 1.00 84.00 356 GLY A O 1
ATOM 2577 N N . SER A 1 357 ? 14.966 27.093 -24.131 1.00 83.81 357 SER A N 1
ATOM 2578 C CA . SER A 1 357 ? 15.702 28.215 -23.532 1.00 83.81 357 SER A CA 1
ATOM 2579 C C . SER A 1 357 ? 16.366 29.091 -24.600 1.00 83.81 357 SER A C 1
ATOM 2581 O O . SER A 1 357 ? 16.409 28.740 -25.779 1.00 83.81 357 SER A O 1
ATOM 2583 N N . GLY A 1 358 ? 16.889 30.262 -24.219 1.00 87.44 358 GLY A N 1
ATOM 2584 C CA . GLY A 1 358 ? 17.593 31.152 -25.152 1.00 87.44 358 GLY A CA 1
ATOM 2585 C C . GLY A 1 358 ? 16.730 31.547 -26.360 1.00 87.44 358 GLY A C 1
ATOM 2586 O O . GLY A 1 358 ? 15.651 32.113 -26.200 1.00 87.44 358 GLY A O 1
ATOM 2587 N N . ALA A 1 359 ? 17.195 31.247 -27.576 1.00 88.50 359 ALA A N 1
ATOM 2588 C CA . ALA A 1 359 ? 16.463 31.499 -28.822 1.00 88.50 359 ALA A CA 1
ATOM 2589 C C . ALA A 1 359 ? 15.161 30.683 -28.961 1.00 88.50 359 ALA A C 1
ATOM 2591 O O . ALA A 1 359 ? 14.309 31.052 -29.769 1.00 88.50 359 ALA A O 1
ATOM 2592 N N . ALA A 1 360 ? 15.003 29.615 -28.177 1.00 87.81 360 ALA A N 1
ATOM 2593 C CA . ALA A 1 360 ? 13.807 28.779 -28.121 1.00 87.81 360 ALA A CA 1
ATOM 2594 C C . ALA A 1 360 ? 12.910 29.083 -26.905 1.00 87.81 360 ALA A C 1
ATOM 2596 O O . ALA A 1 360 ? 11.978 28.334 -26.636 1.00 87.81 360 ALA A O 1
ATOM 2597 N N . ALA A 1 361 ? 13.169 30.162 -26.153 1.00 87.62 361 ALA A N 1
ATOM 2598 C CA . ALA A 1 361 ? 12.397 30.488 -24.954 1.00 87.62 361 ALA A CA 1
ATOM 2599 C C . ALA A 1 361 ? 10.882 30.572 -25.235 1.00 87.62 361 ALA A C 1
ATOM 2601 O O . ALA A 1 361 ? 10.450 31.319 -26.118 1.00 87.62 361 ALA A O 1
ATOM 2602 N N . GLY A 1 362 ? 10.089 29.825 -24.459 1.00 82.62 362 GLY A N 1
ATOM 2603 C CA . GLY A 1 362 ? 8.629 29.752 -24.596 1.00 82.62 362 GLY A CA 1
ATOM 2604 C C . GLY A 1 362 ? 8.123 28.838 -25.720 1.00 82.62 362 GLY A C 1
ATOM 2605 O O . GLY A 1 362 ? 6.947 28.919 -26.065 1.00 82.62 362 GLY A O 1
ATOM 2606 N N . GLN A 1 363 ? 8.990 28.011 -26.310 1.00 86.94 363 GLN A N 1
ATOM 2607 C CA . GLN A 1 363 ? 8.624 26.959 -27.264 1.00 86.94 363 GLN A CA 1
ATOM 2608 C C . GLN A 1 363 ? 8.835 25.583 -26.627 1.00 86.94 363 GLN A C 1
ATOM 2610 O O . GLN A 1 363 ? 9.763 25.422 -25.839 1.00 86.94 363 GLN A O 1
ATOM 2615 N N . ASP A 1 364 ? 8.017 24.602 -27.005 1.00 88.12 364 ASP A N 1
ATOM 2616 C CA . ASP A 1 364 ? 8.277 23.187 -26.729 1.00 88.12 364 ASP A CA 1
ATOM 2617 C C . ASP A 1 364 ? 9.175 22.624 -27.846 1.00 88.12 364 ASP A C 1
ATOM 2619 O O . ASP A 1 364 ? 8.801 22.589 -29.023 1.00 88.12 364 ASP A O 1
ATOM 2623 N N . LEU A 1 365 ? 10.396 22.217 -27.498 1.00 89.94 365 LEU A N 1
ATOM 2624 C CA . LEU A 1 365 ? 11.383 21.678 -28.433 1.00 89.94 365 LEU A CA 1
ATOM 2625 C C . LEU A 1 365 ? 10.930 20.352 -29.059 1.00 89.94 365 LEU A C 1
ATOM 2627 O O . LEU A 1 365 ? 11.392 20.023 -30.156 1.00 89.94 365 LEU A O 1
ATOM 2631 N N . ARG A 1 366 ? 9.990 19.627 -28.438 1.00 88.62 366 ARG A N 1
ATOM 2632 C CA . ARG A 1 366 ? 9.367 18.424 -29.014 1.00 88.62 366 ARG A CA 1
ATOM 2633 C C . ARG A 1 366 ? 8.709 18.720 -30.360 1.00 88.62 366 ARG A C 1
ATOM 2635 O O . ARG A 1 366 ? 8.826 17.929 -31.295 1.00 88.62 366 ARG A O 1
ATOM 2642 N N . ASP A 1 367 ? 8.071 19.881 -30.502 1.00 88.25 367 ASP A N 1
ATOM 2643 C CA . ASP A 1 367 ? 7.441 20.277 -31.764 1.00 88.25 367 ASP A CA 1
ATOM 2644 C C . ASP A 1 367 ? 8.482 20.606 -32.843 1.00 88.25 367 ASP A C 1
ATOM 2646 O O . ASP A 1 367 ? 8.285 20.282 -34.019 1.00 88.25 367 ASP A O 1
ATOM 2650 N N . ASN A 1 368 ? 9.628 21.182 -32.455 1.00 91.81 368 ASN A N 1
ATOM 2651 C CA . ASN A 1 368 ? 10.754 21.385 -33.370 1.00 91.81 368 ASN A CA 1
ATOM 2652 C C . ASN A 1 368 ? 11.315 20.044 -33.875 1.00 91.81 368 ASN A C 1
ATOM 2654 O O . ASN A 1 368 ? 11.532 19.896 -35.078 1.00 91.81 368 ASN A O 1
ATOM 2658 N N . LEU A 1 369 ? 11.481 19.059 -32.987 1.00 91.19 369 LEU A N 1
ATOM 2659 C CA . LEU A 1 369 ? 11.947 17.713 -33.340 1.00 91.19 369 LEU A CA 1
ATOM 2660 C C . LEU A 1 369 ? 10.965 16.986 -34.263 1.00 91.19 369 LEU A C 1
ATOM 2662 O O . LEU A 1 369 ? 11.388 16.463 -35.291 1.00 91.19 369 LEU A O 1
ATOM 2666 N N . ARG A 1 370 ? 9.659 17.015 -33.960 1.00 88.44 370 ARG A N 1
ATOM 2667 C CA . ARG A 1 370 ? 8.606 16.435 -34.816 1.00 88.44 370 ARG A CA 1
ATOM 2668 C C . ARG A 1 370 ? 8.618 17.039 -36.218 1.00 88.44 370 ARG A C 1
ATOM 2670 O O . ARG A 1 370 ? 8.581 16.313 -37.211 1.00 88.44 370 ARG A O 1
ATOM 2677 N N . GLY A 1 371 ? 8.701 18.368 -36.310 1.00 90.31 371 GLY A N 1
ATOM 2678 C CA . GLY A 1 371 ? 8.779 19.068 -37.592 1.00 90.31 371 GLY A CA 1
ATOM 2679 C C . GLY A 1 371 ? 10.030 18.689 -38.390 1.00 90.31 371 GLY A C 1
ATOM 2680 O O . GLY A 1 371 ? 9.950 18.448 -39.595 1.00 90.31 371 GLY A O 1
ATOM 2681 N N . ALA A 1 372 ? 11.176 18.583 -37.716 1.00 92.94 372 ALA A N 1
ATOM 2682 C CA . ALA A 1 372 ? 12.435 18.186 -38.331 1.00 92.94 372 ALA A CA 1
ATOM 2683 C C . ALA A 1 372 ? 12.439 16.717 -38.790 1.00 92.94 372 ALA A C 1
ATOM 2685 O O . ALA A 1 372 ? 12.918 16.423 -39.885 1.00 92.94 372 ALA A O 1
ATOM 2686 N N . ALA A 1 373 ? 11.861 15.809 -38.001 1.00 91.38 373 ALA A N 1
ATOM 2687 C CA . ALA A 1 373 ? 11.700 14.398 -38.341 1.00 91.38 373 ALA A CA 1
ATOM 2688 C C . ALA A 1 373 ? 10.789 14.197 -39.555 1.00 91.38 373 ALA A C 1
ATOM 2690 O O . ALA A 1 373 ? 11.135 13.441 -40.462 1.00 91.38 373 ALA A O 1
ATOM 2691 N N . GLN A 1 374 ? 9.673 14.930 -39.624 1.00 90.88 374 GLN A N 1
ATOM 2692 C CA . GLN A 1 374 ? 8.797 14.909 -40.794 1.00 90.88 374 GLN A CA 1
ATOM 2693 C C . GLN A 1 374 ? 9.523 15.419 -42.043 1.00 90.88 374 GLN A C 1
ATOM 2695 O O . GLN A 1 374 ? 9.489 14.764 -43.080 1.00 90.88 374 GLN A O 1
ATOM 2700 N N . ALA A 1 375 ? 10.229 16.550 -41.945 1.00 92.19 375 ALA A N 1
ATOM 2701 C CA . ALA A 1 375 ? 10.995 17.090 -43.068 1.00 92.19 375 ALA A CA 1
ATOM 2702 C C . ALA A 1 375 ? 12.099 16.124 -43.533 1.00 92.19 375 ALA A C 1
ATOM 2704 O O . ALA A 1 375 ? 12.341 15.989 -44.734 1.00 92.19 375 ALA A O 1
ATOM 2705 N N . TYR A 1 376 ? 12.739 15.417 -42.597 1.00 93.56 376 TYR A N 1
ATOM 2706 C CA . TYR A 1 376 ? 13.685 14.350 -42.907 1.00 93.56 376 TYR A CA 1
ATOM 2707 C C . TYR A 1 376 ? 13.018 13.191 -43.657 1.00 93.56 376 TYR A C 1
ATOM 2709 O O . TYR A 1 376 ? 13.524 12.771 -44.699 1.00 93.56 376 TYR A O 1
ATOM 2717 N N . ALA A 1 377 ? 11.881 12.695 -43.157 1.00 90.81 377 ALA A N 1
ATOM 2718 C CA . ALA A 1 377 ? 11.130 11.603 -43.773 1.00 90.81 377 ALA A CA 1
ATOM 2719 C C . ALA A 1 377 ? 10.643 11.969 -45.185 1.00 90.81 377 ALA A C 1
ATOM 2721 O O . ALA A 1 377 ? 10.789 11.173 -46.113 1.00 90.81 377 ALA A O 1
ATOM 2722 N N . ASP A 1 378 ? 10.140 13.192 -45.373 1.00 90.44 378 ASP A N 1
ATOM 2723 C CA . ASP A 1 378 ? 9.670 13.699 -46.664 1.00 90.44 378 ASP A CA 1
ATOM 2724 C C . ASP A 1 378 ? 10.815 13.790 -47.684 1.00 90.44 378 ASP A C 1
ATOM 2726 O O . ASP A 1 378 ? 10.672 13.342 -48.825 1.00 90.44 378 ASP A O 1
ATOM 2730 N N . ALA A 1 379 ? 11.971 14.327 -47.277 1.00 92.94 379 ALA A N 1
ATOM 2731 C CA . ALA A 1 379 ? 13.155 14.416 -48.129 1.00 92.94 379 ALA A CA 1
ATOM 2732 C C . ALA A 1 379 ? 13.697 13.023 -48.500 1.00 92.94 379 ALA A C 1
ATOM 2734 O O . ALA A 1 379 ? 14.027 12.768 -49.662 1.00 92.94 379 ALA A O 1
ATOM 2735 N N . ALA A 1 380 ? 13.736 12.095 -47.537 1.00 90.69 380 ALA A N 1
ATOM 2736 C CA . ALA A 1 380 ? 14.128 10.708 -47.774 1.00 90.69 380 ALA A CA 1
ATOM 2737 C C . ALA A 1 380 ? 13.175 10.004 -48.759 1.00 90.69 380 ALA A C 1
ATOM 2739 O O . ALA A 1 380 ? 13.638 9.407 -49.732 1.00 90.69 380 ALA A O 1
ATOM 2740 N N . ALA A 1 381 ? 11.857 10.152 -48.578 1.00 89.25 381 ALA A N 1
ATOM 2741 C CA . ALA A 1 381 ? 10.838 9.592 -49.470 1.00 89.25 381 ALA A CA 1
ATOM 2742 C C . ALA A 1 381 ? 10.868 10.216 -50.879 1.00 89.25 381 ALA A C 1
ATOM 2744 O O . ALA A 1 381 ? 10.550 9.554 -51.870 1.00 89.25 381 ALA A O 1
ATOM 2745 N N . ALA A 1 382 ? 11.283 11.481 -50.992 1.00 92.25 382 ALA A N 1
ATOM 2746 C CA . ALA A 1 382 ? 11.524 12.157 -52.266 1.00 92.25 382 ALA A CA 1
ATOM 2747 C C . ALA A 1 382 ? 12.829 11.711 -52.961 1.00 92.25 382 ALA A C 1
ATOM 2749 O O . ALA A 1 382 ? 13.085 12.110 -54.102 1.00 92.25 382 ALA A O 1
ATOM 2750 N N . GLY A 1 383 ? 13.643 10.870 -52.312 1.00 92.44 383 GLY A N 1
ATOM 2751 C CA . GLY A 1 383 ? 14.925 10.393 -52.828 1.00 92.44 383 GLY A CA 1
ATOM 2752 C C . GLY A 1 383 ? 16.035 11.447 -52.792 1.00 92.44 383 GLY A C 1
ATOM 2753 O O . GLY A 1 383 ? 17.007 11.341 -53.547 1.00 92.44 383 GLY A O 1
ATOM 2754 N N . GLU A 1 384 ? 15.898 12.480 -51.957 1.00 95.62 384 GLU A N 1
ATOM 2755 C CA . GLU A 1 384 ? 16.973 13.439 -51.703 1.00 95.62 384 GLU A CA 1
ATOM 2756 C C . GLU A 1 384 ? 18.116 12.748 -50.943 1.00 95.62 384 GLU A C 1
ATOM 2758 O O . GLU A 1 384 ? 17.892 11.753 -50.258 1.00 95.62 384 GLU A O 1
ATOM 2763 N N . GLN A 1 385 ? 19.355 13.239 -51.090 1.00 94.00 385 GLN A N 1
ATOM 2764 C CA . GLN A 1 385 ? 20.546 12.659 -50.430 1.00 94.00 385 GLN A CA 1
ATOM 2765 C C . GLN A 1 385 ? 20.875 13.324 -49.089 1.00 94.00 385 GLN A C 1
ATOM 2767 O O . GLN A 1 385 ? 21.645 12.788 -48.291 1.00 94.00 385 GLN A O 1
ATOM 2772 N N . SER A 1 386 ? 20.334 14.518 -48.866 1.00 95.69 386 SER A N 1
ATOM 2773 C CA . SER A 1 386 ? 20.509 15.285 -47.643 1.00 95.69 386 SER A CA 1
ATOM 2774 C C . SER A 1 386 ? 19.389 16.302 -47.501 1.00 95.69 386 SER A C 1
ATOM 2776 O O . SER A 1 386 ? 18.933 16.836 -48.511 1.00 95.69 386 SER A O 1
ATOM 2778 N N . VAL A 1 387 ? 19.050 16.650 -46.266 1.00 96.44 387 VAL A N 1
ATOM 2779 C CA . VAL A 1 387 ? 18.062 17.674 -45.919 1.00 96.44 387 VAL A CA 1
ATOM 2780 C C . VAL A 1 387 ? 18.705 18.729 -45.018 1.00 96.44 387 VAL A C 1
ATOM 2782 O O . VAL A 1 387 ? 19.516 18.395 -44.154 1.00 96.44 387 VAL A O 1
ATOM 2785 N N . THR A 1 388 ? 18.371 20.005 -45.217 1.00 97.31 388 THR A N 1
ATOM 2786 C CA . THR A 1 388 ? 18.740 21.085 -44.288 1.00 97.31 388 THR A CA 1
ATOM 2787 C C . THR A 1 388 ? 17.557 21.376 -43.372 1.00 97.31 388 THR A C 1
ATOM 2789 O O . THR A 1 388 ? 16.470 21.682 -43.854 1.00 97.31 388 THR A O 1
ATOM 2792 N N . LEU A 1 389 ? 17.780 21.280 -42.064 1.00 96.69 389 LEU A N 1
ATOM 2793 C CA . LEU A 1 389 ? 16.771 21.404 -41.018 1.00 96.69 389 LEU A CA 1
ATOM 2794 C C . LEU A 1 389 ? 17.071 22.625 -40.150 1.00 96.69 389 LEU A C 1
ATOM 2796 O O . LEU A 1 389 ? 18.227 22.866 -39.796 1.00 96.69 389 LEU A O 1
ATOM 2800 N N . ASP A 1 390 ? 16.028 23.367 -39.792 1.00 96.25 390 ASP A N 1
ATOM 2801 C CA . ASP A 1 390 ? 16.120 24.469 -38.837 1.00 96.25 390 ASP A CA 1
ATOM 2802 C C . ASP A 1 390 ? 15.887 23.927 -37.419 1.00 96.25 390 ASP A C 1
ATOM 2804 O O . ASP A 1 390 ? 14.772 23.577 -37.026 1.00 96.25 390 ASP A O 1
ATOM 2808 N N . LEU A 1 391 ? 16.979 23.828 -36.670 1.00 96.00 391 LEU A N 1
ATOM 2809 C CA . LEU A 1 391 ? 17.075 23.250 -35.333 1.00 96.00 391 LEU A CA 1
ATOM 2810 C C . LEU A 1 391 ? 17.617 24.291 -34.345 1.00 96.00 391 LEU A C 1
ATOM 2812 O O . LEU A 1 391 ? 17.894 25.444 -34.692 1.00 96.00 391 LEU A O 1
ATOM 2816 N N . PHE A 1 392 ? 17.793 23.877 -33.097 1.00 95.31 392 PHE A N 1
ATOM 2817 C CA . PHE A 1 392 ? 18.442 24.660 -32.058 1.00 95.31 392 PHE A CA 1
ATOM 2818 C C . PHE A 1 392 ? 19.729 23.970 -31.615 1.00 95.31 392 PHE A C 1
ATOM 2820 O O . PHE A 1 392 ? 19.712 22.784 -31.310 1.00 95.31 392 PHE A O 1
ATOM 2827 N N . GLY A 1 393 ? 20.831 24.716 -31.566 1.00 92.75 393 GLY A N 1
ATOM 2828 C CA . GLY A 1 393 ? 22.130 24.243 -31.093 1.00 92.75 393 GLY A CA 1
ATOM 2829 C C . GLY A 1 393 ? 22.550 24.861 -29.764 1.00 92.75 393 GLY A C 1
ATOM 2830 O O . GLY A 1 393 ? 22.004 25.878 -29.323 1.00 92.75 393 GLY A O 1
ATOM 2831 N N . SER A 1 394 ? 23.549 24.253 -29.126 1.00 91.19 394 SER A N 1
ATOM 2832 C CA . SER A 1 394 ? 24.098 24.703 -27.841 1.00 91.19 394 SER A CA 1
ATOM 2833 C C . SER A 1 394 ? 24.867 26.026 -27.966 1.00 91.19 394 SER A C 1
ATOM 2835 O O . SER A 1 394 ? 25.666 26.240 -28.882 1.00 91.19 394 SER A O 1
ATOM 2837 N N . GLY A 1 395 ? 24.669 26.928 -27.004 1.00 88.00 395 GLY A N 1
ATOM 2838 C CA . GLY A 1 395 ? 25.260 28.268 -26.990 1.00 88.00 395 GLY A CA 1
ATOM 2839 C C . GLY A 1 395 ? 25.810 28.648 -25.617 1.00 88.00 395 GLY A C 1
ATOM 2840 O O . GLY A 1 395 ? 25.582 27.971 -24.626 1.00 88.00 395 GLY A O 1
ATOM 2841 N N . ALA A 1 396 ? 26.560 29.749 -25.523 1.00 83.56 396 ALA A N 1
ATOM 2842 C CA . ALA A 1 396 ? 27.180 30.168 -24.255 1.00 83.56 396 ALA A CA 1
ATOM 2843 C C . ALA A 1 396 ? 26.193 30.748 -23.214 1.00 83.56 396 ALA A C 1
ATOM 2845 O O . ALA A 1 396 ? 26.603 31.078 -22.105 1.00 83.56 396 ALA A O 1
ATOM 2846 N N . GLY A 1 397 ? 24.921 30.934 -23.580 1.00 78.94 397 GLY A N 1
ATOM 2847 C CA . GLY A 1 397 ? 23.880 31.522 -22.730 1.00 78.94 397 GLY A CA 1
ATOM 2848 C C . GLY A 1 397 ? 22.501 30.902 -22.962 1.00 78.94 397 GLY A C 1
ATOM 2849 O O . GLY A 1 397 ? 21.503 31.610 -22.863 1.00 78.94 397 GLY A O 1
ATOM 2850 N N . GLY A 1 398 ? 22.460 29.620 -23.336 1.00 84.12 398 GLY A N 1
ATOM 2851 C CA . GLY A 1 398 ? 21.255 28.907 -23.770 1.00 84.12 398 GLY A CA 1
ATOM 2852 C C . GLY A 1 398 ? 21.264 28.593 -25.267 1.00 84.12 398 GLY A C 1
ATOM 2853 O O . GLY A 1 398 ? 22.280 28.784 -25.944 1.00 84.12 398 GLY A O 1
ATOM 2854 N N . LEU A 1 399 ? 20.131 28.110 -25.779 1.00 91.69 399 LEU A N 1
ATOM 2855 C CA . LEU A 1 399 ? 20.024 27.626 -27.157 1.00 91.69 399 LEU A CA 1
ATOM 2856 C C . LEU A 1 399 ? 20.099 28.751 -28.196 1.00 91.69 399 LEU A C 1
ATOM 2858 O O . LEU A 1 399 ? 19.640 29.873 -27.967 1.00 91.69 399 LEU A O 1
ATOM 2862 N N . VAL A 1 400 ? 20.652 28.436 -29.366 1.00 94.25 400 VAL A N 1
ATOM 2863 C CA . VAL A 1 400 ? 20.743 29.323 -30.535 1.00 94.25 400 VAL A CA 1
ATOM 2864 C C . VAL A 1 400 ? 20.137 28.646 -31.760 1.00 94.25 400 VAL A C 1
ATOM 2866 O O . VAL A 1 400 ? 20.215 27.433 -31.891 1.00 94.25 400 VAL A O 1
ATOM 2869 N N . ALA A 1 401 ? 19.544 29.412 -32.677 1.00 94.06 401 ALA A N 1
ATOM 2870 C CA . ALA A 1 401 ? 19.061 28.851 -33.938 1.00 94.06 401 ALA A CA 1
ATOM 2871 C C . ALA A 1 401 ? 20.232 28.300 -34.772 1.00 94.06 401 ALA A C 1
ATOM 2873 O O . ALA A 1 401 ? 21.261 28.968 -34.920 1.00 94.06 401 ALA A O 1
ATOM 2874 N N . ALA A 1 402 ? 20.059 27.105 -35.330 1.00 92.50 402 ALA A N 1
ATOM 2875 C CA . ALA A 1 402 ? 21.063 26.380 -36.093 1.00 92.50 402 ALA A CA 1
ATOM 2876 C C . ALA A 1 402 ? 20.427 25.745 -37.338 1.00 92.50 402 ALA A C 1
ATOM 2878 O O . ALA A 1 402 ? 19.470 24.989 -37.230 1.00 92.50 402 ALA A O 1
ATOM 2879 N N . SER A 1 403 ? 20.977 26.011 -38.525 1.00 94.56 403 SER A N 1
ATOM 2880 C CA . SER A 1 403 ? 20.589 25.287 -39.742 1.00 94.56 403 SER A CA 1
ATOM 2881 C C . SER A 1 403 ? 21.580 24.151 -39.982 1.00 94.56 403 SER A C 1
ATOM 2883 O O . SER A 1 403 ? 22.759 24.395 -40.256 1.00 94.56 403 SER A O 1
ATOM 2885 N N . VAL A 1 404 ? 21.110 22.911 -39.871 1.00 95.88 404 VAL A N 1
ATOM 2886 C CA . VAL A 1 404 ? 21.941 21.700 -39.895 1.00 95.88 404 VAL A CA 1
ATOM 2887 C C . VAL A 1 404 ? 21.601 20.878 -41.129 1.00 95.88 404 VAL A C 1
ATOM 2889 O O . VAL A 1 404 ? 20.436 20.629 -41.410 1.00 95.88 404 VAL A O 1
ATOM 2892 N N . THR A 1 405 ? 22.614 20.463 -41.891 1.00 96.62 405 THR A N 1
ATOM 2893 C CA . THR A 1 405 ? 22.415 19.578 -43.049 1.00 96.62 405 THR A CA 1
ATOM 2894 C C . THR A 1 405 ? 22.760 18.149 -42.666 1.00 96.62 405 THR A C 1
ATOM 2896 O O . THR A 1 405 ? 23.892 17.890 -42.261 1.00 96.62 405 THR A O 1
ATOM 2899 N N . LEU A 1 406 ? 21.796 17.239 -42.803 1.00 96.19 406 LEU A N 1
ATOM 2900 C CA . LEU A 1 406 ? 21.925 15.827 -42.446 1.00 96.19 406 LEU A CA 1
ATOM 2901 C C . LEU A 1 406 ? 21.719 14.929 -43.675 1.00 96.19 406 LEU A C 1
ATOM 2903 O O . LEU A 1 406 ? 20.876 15.248 -44.518 1.00 96.19 406 LEU A O 1
ATOM 2907 N N . PRO A 1 407 ? 22.454 13.811 -43.803 1.00 96.12 407 PRO A N 1
ATOM 2908 C CA . PRO A 1 407 ? 22.224 12.832 -44.858 1.00 96.12 407 PRO A CA 1
ATOM 2909 C C . PRO A 1 407 ? 20.910 12.072 -44.637 1.00 96.12 407 PRO A C 1
ATOM 2911 O O . PRO A 1 407 ? 20.570 11.704 -43.513 1.00 96.12 407 PRO A O 1
ATOM 2914 N N . THR A 1 408 ? 20.185 11.801 -45.717 1.00 93.44 408 THR A N 1
ATOM 2915 C CA . THR A 1 408 ? 18.891 11.100 -45.691 1.00 93.44 408 THR A CA 1
ATOM 2916 C C . THR A 1 408 ? 19.050 9.625 -46.061 1.00 93.44 408 THR A C 1
ATOM 2918 O O . THR A 1 408 ? 19.873 9.266 -46.907 1.00 93.44 408 THR A O 1
ATOM 2921 N N . LYS A 1 409 ? 18.251 8.750 -45.439 1.00 91.62 409 LYS A N 1
ATOM 2922 C CA . LYS A 1 409 ? 18.128 7.332 -45.806 1.00 91.62 409 LYS A CA 1
ATOM 2923 C C . LYS A 1 409 ? 16.658 6.924 -45.863 1.00 91.62 409 LYS A C 1
ATOM 2925 O O . LYS A 1 409 ? 15.907 7.176 -44.923 1.00 91.62 409 LYS A O 1
ATOM 2930 N N . ASP A 1 410 ? 16.270 6.298 -46.973 1.00 87.31 410 ASP A N 1
ATOM 2931 C CA . ASP A 1 410 ? 14.902 5.818 -47.189 1.00 87.31 410 ASP A CA 1
ATOM 2932 C C . ASP A 1 410 ? 14.492 4.799 -46.115 1.00 87.31 410 ASP A C 1
ATOM 2934 O O . ASP A 1 410 ? 15.300 3.966 -45.697 1.00 87.31 410 ASP A O 1
ATOM 2938 N N . GLY A 1 411 ? 13.247 4.901 -45.650 1.00 82.25 411 GLY A N 1
ATOM 2939 C CA . GLY A 1 411 ? 12.682 4.045 -44.604 1.00 82.25 411 GLY A CA 1
ATOM 2940 C C . GLY A 1 411 ? 13.245 4.242 -43.191 1.00 82.25 411 GLY A C 1
ATOM 2941 O O . GLY A 1 411 ? 12.772 3.567 -42.281 1.00 82.25 411 GLY A O 1
ATOM 2942 N N . LEU A 1 412 ? 14.210 5.151 -42.973 1.00 88.12 412 LEU A N 1
ATOM 2943 C CA . LEU A 1 412 ? 14.784 5.361 -41.640 1.00 88.12 412 LEU A CA 1
ATOM 2944 C C . LEU A 1 412 ? 13.761 5.964 -40.670 1.00 88.12 412 LEU A C 1
ATOM 2946 O O . LEU A 1 412 ? 13.636 5.466 -39.563 1.00 88.12 412 LEU A O 1
ATOM 2950 N N . VAL A 1 413 ? 13.007 6.986 -41.082 1.00 86.88 413 VAL A N 1
ATOM 2951 C CA . VAL A 1 413 ? 11.895 7.560 -40.301 1.00 86.88 413 VAL A CA 1
ATOM 2952 C C . VAL A 1 413 ? 10.580 7.258 -41.033 1.00 86.88 413 VAL A C 1
ATOM 2954 O O . VAL A 1 413 ? 10.457 7.632 -42.204 1.00 86.88 413 VAL A O 1
ATOM 2957 N N . PRO A 1 414 ? 9.598 6.577 -40.410 1.00 73.75 414 PRO A N 1
ATOM 2958 C CA . PRO A 1 414 ? 8.329 6.264 -41.062 1.00 73.75 414 PRO A CA 1
ATOM 2959 C C . PRO A 1 414 ? 7.503 7.527 -41.345 1.00 73.75 414 PRO A C 1
ATOM 2961 O O . PRO A 1 414 ? 7.168 8.279 -40.438 1.00 73.75 414 PRO A O 1
ATOM 2964 N N . ALA A 1 415 ? 7.080 7.728 -42.597 1.00 65.38 415 ALA A N 1
ATOM 2965 C CA . ALA A 1 415 ? 6.320 8.921 -42.997 1.00 65.38 415 ALA A CA 1
ATOM 2966 C C . ALA A 1 415 ? 4.930 9.056 -42.332 1.00 65.38 415 ALA A C 1
ATOM 2968 O O . ALA A 1 415 ? 4.337 10.130 -42.372 1.00 65.38 415 ALA A O 1
ATOM 2969 N N . GLY A 1 416 ? 4.387 7.967 -41.774 1.00 65.94 416 GLY A N 1
ATOM 2970 C CA . GLY A 1 416 ? 3.092 7.947 -41.082 1.00 65.94 416 GLY A CA 1
ATOM 2971 C C . GLY A 1 416 ? 3.179 8.107 -39.563 1.00 65.94 416 GLY A C 1
ATOM 2972 O O . GLY A 1 416 ? 2.135 8.238 -38.932 1.00 65.94 416 GLY A O 1
ATOM 2973 N N . ASP A 1 417 ? 4.389 8.088 -38.998 1.00 67.56 417 ASP A N 1
ATOM 2974 C CA . ASP A 1 417 ? 4.622 8.190 -37.558 1.00 67.56 417 ASP A CA 1
ATOM 2975 C C . ASP A 1 417 ? 5.916 8.980 -37.274 1.00 67.56 417 ASP A C 1
ATOM 2977 O O . ASP A 1 417 ? 6.970 8.399 -37.000 1.00 67.56 417 ASP A O 1
ATOM 2981 N N . PRO A 1 418 ? 5.867 10.322 -37.375 1.00 54.44 418 PRO A N 1
ATOM 2982 C CA . PRO A 1 418 ? 7.026 11.186 -37.142 1.00 54.44 418 PRO A CA 1
ATOM 2983 C C . PRO A 1 418 ? 7.500 11.203 -35.676 1.00 54.44 418 PRO A C 1
ATOM 2985 O O . PRO A 1 418 ? 8.506 11.848 -35.383 1.00 54.44 418 PRO A O 1
ATOM 2988 N N . LEU A 1 419 ? 6.789 10.521 -34.764 1.00 58.94 419 LEU A N 1
ATOM 2989 C CA . LEU A 1 419 ? 7.153 10.334 -33.356 1.00 58.94 419 LEU A CA 1
ATOM 2990 C C . LEU A 1 419 ? 7.947 9.046 -33.100 1.00 58.94 419 LEU A C 1
ATOM 2992 O O . LEU A 1 419 ? 8.609 8.943 -32.071 1.00 58.94 419 LEU A O 1
ATOM 2996 N N . ALA A 1 420 ? 7.978 8.108 -34.047 1.00 67.25 420 ALA A N 1
ATOM 2997 C CA . ALA A 1 420 ? 8.809 6.909 -33.975 1.00 67.25 420 ALA A CA 1
ATOM 2998 C C . ALA A 1 420 ? 10.293 7.212 -34.284 1.00 67.25 420 ALA A C 1
ATOM 3000 O O . ALA A 1 420 ? 10.889 6.618 -35.184 1.00 67.25 420 ALA A O 1
ATOM 3001 N N . LEU A 1 421 ? 10.902 8.174 -33.583 1.00 78.31 421 LEU A N 1
ATOM 3002 C CA . LEU A 1 421 ? 12.335 8.476 -33.686 1.00 78.31 421 LEU A CA 1
ATOM 3003 C C . LEU A 1 421 ? 13.167 7.535 -32.819 1.00 78.31 421 LEU A C 1
ATOM 3005 O O . LEU A 1 421 ? 14.181 7.016 -33.288 1.00 78.31 421 LEU A O 1
ATOM 3009 N N . SER A 1 422 ? 12.732 7.316 -31.577 1.00 88.19 422 SER A N 1
ATOM 3010 C CA . SER A 1 422 ? 13.416 6.428 -30.644 1.00 88.19 422 SER A CA 1
ATOM 3011 C C . SER A 1 422 ? 13.309 4.964 -31.097 1.00 88.19 422 SER A C 1
ATOM 3013 O O . SER A 1 422 ? 12.220 4.513 -31.458 1.00 88.19 422 SER A O 1
ATOM 3015 N N . PRO A 1 423 ? 14.425 4.217 -31.137 1.00 89.81 423 PRO A N 1
ATOM 3016 C CA . PRO A 1 423 ? 14.429 2.764 -31.294 1.00 89.81 423 PRO A CA 1
ATOM 3017 C C . PRO A 1 423 ? 14.445 2.020 -29.947 1.00 89.81 423 PRO A C 1
ATOM 3019 O O . PRO A 1 423 ? 14.760 0.839 -29.929 1.00 89.81 423 PRO A O 1
ATOM 3022 N N . VAL A 1 424 ? 14.224 2.717 -28.830 1.00 91.69 424 VAL A N 1
ATOM 3023 C CA . VAL A 1 424 ? 14.319 2.142 -27.483 1.00 91.69 424 VAL A CA 1
ATOM 3024 C C . VAL A 1 424 ? 13.070 1.328 -27.162 1.00 91.69 424 VAL A C 1
ATOM 3026 O O . VAL A 1 424 ? 11.954 1.830 -27.317 1.00 91.69 424 VAL A O 1
ATOM 3029 N N . ASP A 1 425 ? 13.278 0.104 -26.680 1.00 87.75 425 ASP A N 1
ATOM 3030 C CA . ASP A 1 425 ? 12.214 -0.812 -26.266 1.00 87.75 425 ASP A CA 1
ATOM 3031 C C . ASP A 1 425 ? 11.740 -0.549 -24.833 1.00 87.75 425 ASP A C 1
ATOM 3033 O O . ASP A 1 425 ? 10.551 -0.674 -24.549 1.00 87.75 425 ASP A O 1
ATOM 3037 N N . ASP A 1 426 ? 12.661 -0.189 -23.932 1.00 85.75 426 ASP A N 1
ATOM 3038 C CA . ASP A 1 426 ? 12.367 0.120 -22.527 1.00 85.75 426 ASP A CA 1
ATOM 3039 C C . ASP A 1 426 ? 13.383 1.128 -21.966 1.00 85.75 426 ASP A C 1
ATOM 3041 O O . ASP A 1 426 ? 14.585 1.034 -22.256 1.00 85.75 426 ASP A O 1
ATOM 3045 N N . TYR A 1 427 ? 12.906 2.058 -21.139 1.00 87.06 427 TYR A N 1
ATOM 3046 C CA . TYR A 1 427 ? 13.716 3.070 -20.462 1.00 87.06 427 TYR A CA 1
ATOM 3047 C C . TYR A 1 427 ? 13.639 2.885 -18.947 1.00 87.06 427 TYR A C 1
ATOM 3049 O O . TYR A 1 427 ? 12.571 2.900 -18.343 1.00 87.06 427 TYR A O 1
ATOM 3057 N N . LEU A 1 428 ? 14.803 2.719 -18.318 1.00 84.00 428 LEU A N 1
ATOM 3058 C CA . LEU A 1 428 ? 14.927 2.406 -16.896 1.00 84.00 428 LEU A CA 1
ATOM 3059 C C . LEU A 1 428 ? 15.598 3.579 -16.157 1.00 84.00 428 LEU A C 1
ATOM 3061 O O . LEU A 1 428 ? 16.833 3.697 -16.160 1.00 84.00 428 LEU A O 1
ATOM 3065 N N . PRO A 1 429 ? 14.825 4.480 -15.525 1.00 80.06 429 PRO A N 1
ATOM 3066 C CA . PRO A 1 429 ? 15.378 5.632 -14.825 1.00 80.06 429 PRO A CA 1
ATOM 3067 C C . PRO A 1 429 ? 16.063 5.227 -13.510 1.00 80.06 429 PRO A C 1
ATOM 3069 O O . PRO A 1 429 ? 15.513 4.532 -12.658 1.00 80.06 429 PRO A O 1
ATOM 3072 N N . ALA A 1 430 ? 17.270 5.741 -13.299 1.00 79.62 430 ALA A N 1
ATOM 3073 C CA . ALA A 1 430 ? 18.046 5.631 -12.073 1.00 79.62 430 ALA A CA 1
ATOM 3074 C C . ALA A 1 430 ? 18.199 7.025 -11.443 1.00 79.62 430 ALA A C 1
ATOM 3076 O O . ALA A 1 430 ? 19.210 7.696 -11.631 1.00 79.62 430 ALA A O 1
ATOM 3077 N N . ARG A 1 431 ? 17.214 7.465 -10.646 1.00 73.50 431 ARG A N 1
ATOM 3078 C CA . ARG A 1 431 ? 17.211 8.795 -9.986 1.00 73.50 431 ARG A CA 1
ATOM 3079 C C . ARG A 1 431 ? 18.306 8.982 -8.924 1.00 73.50 431 ARG A C 1
ATOM 3081 O O . ARG A 1 431 ? 18.410 10.025 -8.295 1.00 73.50 431 ARG A O 1
ATOM 3088 N N . SER A 1 432 ? 19.123 7.962 -8.677 1.00 74.44 432 SER A N 1
ATOM 3089 C CA . SER A 1 432 ? 20.294 8.075 -7.819 1.00 74.44 432 SER A CA 1
ATOM 3090 C C . SER A 1 432 ? 21.377 7.080 -8.227 1.00 74.44 432 SER A C 1
ATOM 3092 O O . SER A 1 432 ? 21.115 6.064 -8.874 1.00 74.44 432 SER A O 1
ATOM 3094 N N . ALA A 1 433 ? 22.612 7.320 -7.785 1.00 81.62 433 ALA A N 1
ATOM 3095 C CA . ALA A 1 433 ? 23.729 6.442 -8.125 1.00 81.62 433 ALA A CA 1
ATOM 3096 C C . ALA A 1 433 ? 23.574 5.013 -7.578 1.00 81.62 433 ALA A C 1
ATOM 3098 O O . ALA A 1 433 ? 24.025 4.072 -8.225 1.00 81.62 433 ALA A O 1
ATOM 3099 N N . ARG A 1 434 ? 22.908 4.820 -6.428 1.00 76.88 434 ARG A N 1
ATOM 3100 C CA . ARG A 1 434 ? 22.639 3.470 -5.889 1.00 76.88 434 ARG A CA 1
ATOM 3101 C C . ARG A 1 434 ? 21.653 2.673 -6.748 1.00 76.88 434 ARG A C 1
ATOM 3103 O O . ARG A 1 434 ? 21.723 1.448 -6.737 1.00 76.88 434 ARG A O 1
ATOM 3110 N N . ALA A 1 435 ? 20.783 3.348 -7.499 1.00 75.25 435 ALA A N 1
ATOM 3111 C CA . ALA A 1 435 ? 19.778 2.710 -8.345 1.00 75.25 435 ALA A CA 1
ATOM 3112 C C . ALA A 1 435 ? 20.375 2.063 -9.605 1.00 75.25 435 ALA A C 1
ATOM 3114 O O . ALA A 1 435 ? 19.736 1.219 -10.223 1.00 75.25 435 ALA A O 1
ATOM 3115 N N . LEU A 1 436 ? 21.614 2.412 -9.978 1.00 85.12 436 LEU A N 1
ATOM 3116 C CA . LEU A 1 436 ? 22.269 1.899 -11.187 1.00 85.12 436 LEU A CA 1
ATOM 3117 C C . LEU A 1 436 ? 22.351 0.374 -11.240 1.00 85.12 436 LEU A C 1
ATOM 3119 O O . LEU A 1 436 ? 22.118 -0.208 -12.296 1.00 85.12 436 LEU A O 1
ATOM 3123 N N . THR A 1 437 ? 22.675 -0.274 -10.117 1.00 84.06 437 THR A N 1
ATOM 3124 C CA . THR A 1 437 ? 22.753 -1.742 -10.032 1.00 84.06 437 THR A CA 1
ATOM 3125 C C . THR A 1 437 ? 21.429 -2.390 -10.402 1.00 84.06 437 THR A C 1
ATOM 3127 O O . THR A 1 437 ? 21.409 -3.435 -11.048 1.00 84.06 437 THR A O 1
ATOM 3130 N N . TRP A 1 438 ? 20.325 -1.749 -10.038 1.00 76.31 438 TRP A N 1
ATOM 3131 C CA . TRP A 1 438 ? 18.985 -2.259 -10.266 1.00 76.31 438 TRP A CA 1
ATOM 3132 C C . TRP A 1 438 ? 18.463 -1.938 -11.658 1.00 76.31 438 TRP A C 1
ATOM 3134 O O . TRP A 1 438 ? 17.923 -2.835 -12.296 1.00 76.31 438 TRP A O 1
ATOM 3144 N N . ALA A 1 439 ? 18.694 -0.728 -12.168 1.00 82.56 439 ALA A N 1
ATOM 3145 C CA . ALA A 1 439 ? 18.308 -0.376 -13.529 1.00 82.56 439 ALA A CA 1
ATOM 3146 C C . ALA A 1 439 ? 19.057 -1.249 -14.554 1.00 82.56 439 ALA A C 1
ATOM 3148 O O . ALA A 1 439 ? 18.442 -1.864 -15.422 1.00 82.56 439 ALA A O 1
ATOM 3149 N N . LEU A 1 440 ? 20.379 -1.414 -14.400 1.00 88.31 440 LEU A N 1
ATOM 3150 C CA . LEU A 1 440 ? 21.155 -2.325 -15.251 1.00 88.31 440 LEU A CA 1
ATOM 3151 C C . LEU A 1 440 ? 20.769 -3.795 -15.031 1.00 88.31 440 LEU A C 1
ATOM 3153 O O . LEU A 1 440 ? 20.629 -4.543 -15.999 1.00 88.31 440 LEU A O 1
ATOM 3157 N N . GLY A 1 441 ? 20.530 -4.203 -13.781 1.00 83.25 441 GLY A N 1
ATOM 3158 C CA . GLY A 1 441 ? 20.044 -5.545 -13.461 1.00 83.25 441 GLY A CA 1
ATOM 3159 C C . GLY A 1 441 ? 18.674 -5.848 -14.075 1.00 83.25 441 GLY A C 1
ATOM 3160 O O . GLY A 1 441 ? 18.445 -6.967 -14.525 1.00 83.25 441 GLY A O 1
ATOM 3161 N N . SER A 1 442 ? 17.792 -4.853 -14.163 1.00 80.44 442 SER A N 1
ATOM 3162 C CA . SER A 1 442 ? 16.468 -4.975 -14.779 1.00 80.44 442 SER A CA 1
ATOM 3163 C C . SER A 1 442 ? 16.568 -5.043 -16.290 1.00 80.44 442 SER A C 1
ATOM 3165 O O . SER A 1 442 ? 15.934 -5.916 -16.867 1.00 80.44 442 SER A O 1
ATOM 3167 N N . ALA A 1 443 ? 17.436 -4.252 -16.930 1.00 86.56 443 ALA A N 1
ATOM 3168 C CA . ALA A 1 443 ? 17.736 -4.414 -18.356 1.00 86.56 443 ALA A CA 1
ATOM 3169 C C . ALA A 1 443 ? 18.225 -5.842 -18.672 1.00 86.56 443 ALA A C 1
ATOM 3171 O O . ALA A 1 443 ? 17.776 -6.463 -19.634 1.00 86.56 443 ALA A O 1
ATOM 3172 N N . VAL A 1 444 ? 19.097 -6.401 -17.820 1.00 87.12 444 VAL A N 1
ATOM 3173 C CA . VAL A 1 444 ? 19.528 -7.808 -17.913 1.00 87.12 444 VAL A CA 1
ATOM 3174 C C . VAL A 1 444 ? 18.379 -8.782 -17.638 1.00 87.12 444 VAL A C 1
ATOM 3176 O O . VAL A 1 444 ? 18.262 -9.800 -18.308 1.00 87.12 444 VAL A O 1
ATOM 3179 N N . GLY A 1 445 ? 17.509 -8.501 -16.671 1.00 80.69 445 GLY A N 1
ATOM 3180 C CA . GLY A 1 445 ? 16.318 -9.309 -16.414 1.00 80.69 445 GLY A CA 1
ATOM 3181 C C . GLY A 1 445 ? 15.409 -9.377 -17.641 1.00 80.69 445 GLY A C 1
ATOM 3182 O O . GLY A 1 445 ? 15.091 -10.475 -18.098 1.00 80.69 445 GLY A O 1
ATOM 3183 N N . ARG A 1 446 ? 15.068 -8.216 -18.218 1.00 80.75 446 ARG A N 1
ATOM 3184 C CA . ARG A 1 446 ? 14.231 -8.080 -19.419 1.00 80.75 446 ARG A CA 1
ATOM 3185 C C . ARG A 1 446 ? 14.824 -8.843 -20.595 1.00 80.75 446 ARG A C 1
ATOM 3187 O O . ARG A 1 446 ? 14.093 -9.592 -21.239 1.00 80.75 446 ARG A O 1
ATOM 3194 N N . SER A 1 447 ? 16.138 -8.734 -20.808 1.00 80.81 447 SER A N 1
ATOM 3195 C CA . SER A 1 447 ? 16.814 -9.481 -21.870 1.00 80.81 447 SER A CA 1
ATOM 3196 C C . SER A 1 447 ? 16.749 -10.994 -21.665 1.00 80.81 447 SER A C 1
ATOM 3198 O O . SER A 1 447 ? 16.607 -11.731 -22.626 1.00 80.81 447 SER A O 1
ATOM 3200 N N . LEU A 1 448 ? 16.748 -11.472 -20.418 1.00 78.12 448 LEU A N 1
ATOM 3201 C CA . LEU A 1 448 ? 16.590 -12.891 -20.083 1.00 78.12 448 LEU A CA 1
ATOM 3202 C C . LEU A 1 448 ? 15.120 -13.361 -20.017 1.00 78.12 448 LEU A C 1
ATOM 3204 O O . LEU A 1 448 ? 14.863 -14.490 -19.584 1.00 78.12 448 LEU A O 1
ATOM 3208 N N . GLY A 1 449 ? 14.155 -12.517 -20.400 1.00 75.62 449 GLY A N 1
ATOM 3209 C CA . GLY A 1 449 ? 12.718 -12.804 -20.315 1.00 75.62 449 GLY A CA 1
ATOM 3210 C C . GLY A 1 449 ? 12.148 -12.764 -18.892 1.00 75.62 449 GLY A C 1
ATOM 3211 O O . GLY A 1 449 ? 11.054 -13.273 -18.649 1.00 75.62 449 GLY A O 1
ATOM 3212 N N . ILE A 1 450 ? 12.882 -12.185 -17.940 1.00 74.69 450 ILE A N 1
ATOM 3213 C CA . ILE A 1 450 ? 12.459 -11.978 -16.553 1.00 74.69 450 ILE A CA 1
ATOM 3214 C C . ILE A 1 450 ? 11.856 -10.577 -16.457 1.00 74.69 450 ILE A C 1
ATOM 3216 O O . ILE A 1 450 ? 12.563 -9.571 -16.462 1.00 74.69 450 ILE A O 1
ATOM 3220 N N . SER A 1 451 ? 10.533 -10.508 -16.355 1.00 70.56 451 SER A N 1
ATOM 3221 C CA . SER A 1 451 ? 9.812 -9.247 -16.196 1.00 70.56 451 SER A CA 1
ATOM 3222 C C . SER A 1 451 ? 8.778 -9.346 -15.094 1.00 70.56 451 SER A C 1
ATOM 3224 O O . SER A 1 451 ? 8.014 -10.311 -15.038 1.00 70.56 451 SER A O 1
ATOM 3226 N N . TYR A 1 452 ? 8.689 -8.295 -14.291 1.00 72.69 452 TYR A N 1
ATOM 3227 C CA . TYR A 1 452 ? 7.656 -8.144 -13.284 1.00 72.69 452 TYR A CA 1
ATOM 3228 C C . TYR A 1 452 ? 6.729 -7.002 -13.678 1.00 72.69 452 TYR A C 1
ATOM 3230 O O . TYR A 1 452 ? 7.177 -5.925 -14.065 1.00 72.69 452 TYR A O 1
ATOM 3238 N N . ALA A 1 453 ? 5.427 -7.246 -13.590 1.00 71.88 453 ALA A N 1
ATOM 3239 C CA . ALA A 1 453 ? 4.424 -6.219 -13.815 1.00 71.88 453 ALA A CA 1
ATOM 3240 C C . ALA A 1 453 ? 4.063 -5.551 -12.488 1.00 71.88 453 ALA A C 1
ATOM 3242 O O . ALA A 1 453 ? 3.800 -6.244 -11.500 1.00 71.88 453 ALA A O 1
ATOM 3243 N N . ALA A 1 454 ? 4.009 -4.218 -12.484 1.00 76.88 454 ALA A N 1
ATOM 3244 C CA . ALA A 1 454 ? 3.385 -3.474 -11.400 1.00 76.88 454 ALA A CA 1
ATOM 3245 C C . ALA A 1 454 ? 1.933 -3.956 -11.223 1.00 76.88 454 ALA A C 1
ATOM 3247 O O . ALA A 1 454 ? 1.240 -4.215 -12.213 1.00 76.88 454 ALA A O 1
ATOM 3248 N N . PRO A 1 455 ? 1.447 -4.118 -9.984 1.00 81.12 455 PRO A N 1
ATOM 3249 C CA . PRO A 1 455 ? 0.155 -4.737 -9.748 1.00 81.12 455 PRO A CA 1
ATOM 3250 C C . PRO A 1 455 ? -1.010 -3.789 -10.046 1.00 81.12 455 PRO A C 1
ATOM 3252 O O . PRO A 1 455 ? -2.108 -4.263 -10.349 1.00 81.12 455 PRO A O 1
ATOM 3255 N N . ALA A 1 456 ? -0.765 -2.479 -10.006 1.00 83.31 456 ALA A N 1
ATOM 3256 C CA . ALA A 1 456 ? -1.726 -1.421 -10.291 1.00 83.31 456 ALA A CA 1
ATOM 3257 C C . ALA A 1 456 ? -1.253 -0.502 -11.434 1.00 83.31 456 ALA A C 1
ATOM 3259 O O . ALA A 1 456 ? -0.074 -0.504 -11.787 1.00 83.31 456 ALA A O 1
ATOM 3260 N N . SER A 1 457 ? -2.179 0.264 -12.008 1.00 76.06 457 SER A N 1
ATOM 3261 C CA . SER A 1 457 ? -1.935 1.320 -13.002 1.00 76.06 457 SER A CA 1
ATOM 3262 C C . SER A 1 457 ? -2.786 2.570 -12.699 1.00 76.06 457 SER A C 1
ATOM 3264 O O . SER A 1 457 ? -3.522 2.572 -11.714 1.00 76.06 457 SER A O 1
ATOM 3266 N N . GLY A 1 458 ? -2.698 3.635 -13.509 1.00 62.94 458 GLY A N 1
ATOM 3267 C CA . GLY A 1 458 ? -3.512 4.861 -13.378 1.00 62.94 458 GLY A CA 1
ATOM 3268 C C . GLY A 1 458 ? -4.974 4.711 -13.818 1.00 62.94 458 GLY A C 1
ATOM 3269 O O . GLY A 1 458 ? -5.736 5.664 -13.825 1.00 62.94 458 GLY A O 1
ATOM 3270 N N . GLY A 1 459 ? -5.405 3.502 -14.176 1.00 62.81 459 GLY A N 1
ATOM 3271 C CA . GLY A 1 459 ? -6.691 3.286 -14.835 1.00 62.81 459 GLY A CA 1
ATOM 3272 C C . GLY A 1 459 ? -6.624 3.532 -16.352 1.00 62.81 459 GLY A C 1
ATOM 3273 O O . GLY A 1 459 ? -5.579 3.903 -16.879 1.00 62.81 459 GLY A O 1
ATOM 3274 N N . PRO A 1 460 ? -7.710 3.242 -17.086 1.00 53.44 460 PRO A N 1
ATOM 3275 C CA . PRO A 1 460 ? -7.720 3.204 -18.555 1.00 53.44 460 PRO A CA 1
ATOM 3276 C C . PRO A 1 460 ? -7.636 4.570 -19.267 1.00 53.44 460 PRO A C 1
ATOM 3278 O O . PRO A 1 460 ? -7.471 4.573 -20.483 1.00 53.44 460 PRO A O 1
ATOM 3281 N N . ASP A 1 461 ? -7.723 5.694 -18.540 1.00 50.09 461 ASP A N 1
ATOM 3282 C CA . ASP A 1 461 ? -7.723 7.060 -19.100 1.00 50.09 461 ASP A CA 1
ATOM 3283 C C . ASP A 1 461 ? -6.729 8.035 -18.406 1.00 50.09 461 ASP A C 1
ATOM 3285 O O . ASP A 1 461 ? -6.649 9.201 -18.800 1.00 50.09 461 ASP A O 1
ATOM 3289 N N . GLU A 1 462 ? -5.951 7.598 -17.401 1.00 51.03 462 GLU A N 1
ATOM 3290 C CA . GLU A 1 462 ? -4.930 8.431 -16.732 1.00 51.03 462 GLU A CA 1
ATOM 3291 C C . GLU A 1 462 ? -3.502 7.944 -17.049 1.00 51.03 462 GLU A C 1
ATOM 3293 O O . GLU A 1 462 ? -2.834 7.314 -16.231 1.00 51.03 462 GLU A O 1
ATOM 3298 N N . ASP A 1 463 ? -2.998 8.298 -18.234 1.00 40.88 463 ASP A N 1
ATOM 3299 C CA . ASP A 1 463 ? -1.576 8.169 -18.611 1.00 40.88 463 ASP A CA 1
ATOM 3300 C C . ASP A 1 463 ? -0.750 9.382 -18.124 1.00 40.88 463 ASP A C 1
ATOM 3302 O O . ASP A 1 463 ? 0.093 9.930 -18.836 1.00 40.88 463 ASP A O 1
ATOM 3306 N N . MET A 1 464 ? -1.018 9.867 -16.909 1.00 36.62 464 MET A N 1
ATOM 3307 C CA . MET A 1 464 ? -0.180 10.891 -16.278 1.00 36.62 464 MET A CA 1
ATOM 3308 C C . MET A 1 464 ? 0.957 10.202 -15.503 1.00 36.62 464 MET A C 1
ATOM 3310 O O . MET A 1 464 ? 0.691 9.261 -14.744 1.00 36.62 464 MET A O 1
ATOM 3314 N N . PRO A 1 465 ? 2.215 10.673 -15.609 1.00 34.03 465 PRO A N 1
ATOM 3315 C CA . PRO A 1 465 ? 3.279 10.272 -14.691 1.00 34.03 465 PRO A CA 1
ATOM 3316 C C . PRO A 1 465 ? 2.814 10.470 -13.235 1.00 34.03 465 PRO A C 1
ATOM 3318 O O . PRO A 1 465 ? 2.399 11.566 -12.867 1.00 34.03 465 PRO A O 1
ATOM 3321 N N . GLY A 1 466 ? 2.826 9.407 -12.419 1.00 43.38 466 GLY A N 1
ATOM 3322 C CA . GLY A 1 466 ? 2.329 9.426 -11.029 1.00 43.38 466 GLY A CA 1
ATOM 3323 C C . GLY A 1 466 ? 0.866 8.987 -10.812 1.00 43.38 466 GLY A C 1
ATOM 3324 O O . GLY A 1 466 ? 0.430 8.920 -9.659 1.00 43.38 466 GLY A O 1
ATOM 3325 N N . GLY A 1 467 ? 0.119 8.637 -11.873 1.00 51.69 467 GLY A N 1
ATOM 3326 C CA . GLY A 1 467 ? -1.291 8.206 -11.794 1.00 51.69 467 GLY A CA 1
ATOM 3327 C C . GLY A 1 467 ? -1.517 6.802 -11.211 1.00 51.69 467 GLY A C 1
ATOM 3328 O O . GLY A 1 467 ? -2.556 6.524 -10.618 1.00 51.69 467 GLY A O 1
ATOM 3329 N N . SER A 1 468 ? -0.527 5.910 -11.297 1.00 74.56 468 SER A N 1
ATOM 3330 C CA . SER A 1 468 ? -0.651 4.526 -10.815 1.00 74.56 468 SER A CA 1
ATOM 3331 C C . SER A 1 468 ? -0.450 4.423 -9.305 1.00 74.56 468 SER A C 1
ATOM 3333 O O . SER A 1 468 ? 0.688 4.469 -8.831 1.00 74.56 468 SER A O 1
ATOM 3335 N N . ARG A 1 469 ? -1.535 4.282 -8.531 1.00 83.19 469 ARG A N 1
ATOM 3336 C CA . ARG A 1 469 ? -1.479 4.380 -7.061 1.00 83.19 469 ARG A CA 1
ATOM 3337 C C . ARG A 1 469 ? -2.327 3.338 -6.341 1.00 83.19 469 ARG A C 1
ATOM 3339 O O . ARG A 1 469 ? -3.375 2.920 -6.828 1.00 83.19 469 ARG A O 1
ATOM 3346 N N . VAL A 1 470 ? -1.887 2.977 -5.138 1.00 90.62 470 VAL A N 1
ATOM 3347 C CA . VAL A 1 470 ? -2.720 2.308 -4.132 1.00 90.62 470 VAL A CA 1
ATOM 3348 C C . VAL A 1 470 ? -3.157 3.359 -3.121 1.00 90.62 470 VAL A C 1
ATOM 3350 O O . VAL A 1 470 ? -2.325 4.003 -2.481 1.00 90.62 470 VAL A O 1
ATOM 3353 N N . GLN A 1 471 ? -4.464 3.559 -3.010 1.00 92.62 471 GLN A N 1
ATOM 3354 C CA . GLN A 1 471 ? -5.078 4.546 -2.131 1.00 92.62 471 GLN A CA 1
ATOM 3355 C C . GLN A 1 471 ? -5.668 3.850 -0.912 1.00 92.62 471 GLN A C 1
ATOM 3357 O O . GLN A 1 471 ? -6.293 2.802 -1.038 1.00 92.62 471 GLN A O 1
ATOM 3362 N N . LEU A 1 472 ? -5.462 4.430 0.262 1.00 96.62 472 LEU A N 1
ATOM 3363 C CA . LEU A 1 472 ? -6.007 3.976 1.533 1.00 96.62 472 LEU A CA 1
ATOM 3364 C C . LEU A 1 472 ? -6.533 5.200 2.276 1.00 96.62 472 LEU A C 1
ATOM 3366 O O . LEU A 1 472 ? -5.783 6.152 2.469 1.00 96.62 472 LEU A O 1
ATOM 3370 N N . SER A 1 473 ? -7.792 5.189 2.698 1.00 96.75 473 SER A N 1
ATOM 3371 C CA . SER A 1 473 ? -8.358 6.240 3.544 1.00 96.75 473 SER A CA 1
ATOM 3372 C C . SER A 1 473 ? -8.821 5.684 4.883 1.00 96.75 473 SER A C 1
ATOM 3374 O O . SER A 1 473 ? -9.213 4.520 4.978 1.00 96.75 473 SER A O 1
ATOM 3376 N N . ASP A 1 474 ? -8.776 6.515 5.920 1.00 98.25 474 ASP A N 1
ATOM 3377 C CA . ASP A 1 474 ? -9.366 6.235 7.225 1.00 98.25 474 ASP A CA 1
ATOM 3378 C C . ASP A 1 474 ? -10.096 7.468 7.751 1.00 98.25 474 ASP A C 1
ATOM 3380 O O . ASP A 1 474 ? -9.492 8.504 8.037 1.00 98.25 474 ASP A O 1
ATOM 3384 N N . ARG A 1 475 ? -11.412 7.346 7.923 1.00 97.88 475 ARG A N 1
ATOM 3385 C CA . ARG A 1 475 ? -12.195 8.354 8.641 1.00 97.88 475 ARG A CA 1
ATOM 3386 C C . ARG A 1 475 ? -11.961 8.206 10.136 1.00 97.88 475 ARG A C 1
ATOM 3388 O O . ARG A 1 475 ? -12.265 7.161 10.709 1.00 97.88 475 ARG A O 1
ATOM 3395 N N . VAL A 1 476 ? -11.474 9.261 10.777 1.00 97.69 476 VAL A N 1
ATOM 3396 C CA . VAL A 1 476 ? -11.217 9.284 12.221 1.00 97.69 476 VAL A CA 1
ATOM 3397 C C . VAL A 1 476 ? -12.544 9.255 12.985 1.00 97.69 476 VAL A C 1
ATOM 3399 O O . VAL A 1 476 ? -13.556 9.806 12.541 1.00 97.69 476 VAL A O 1
ATOM 3402 N N . GLY A 1 477 ? -12.565 8.552 14.119 1.00 95.81 477 GLY A N 1
ATOM 3403 C CA . GLY A 1 477 ? -13.771 8.387 14.924 1.00 95.81 477 GLY A CA 1
ATOM 3404 C C . GLY A 1 477 ? -14.260 9.696 15.547 1.00 95.81 477 GLY A C 1
ATOM 3405 O O . GLY A 1 477 ? -13.504 10.646 15.746 1.00 95.81 477 GLY A O 1
ATOM 3406 N N . ALA A 1 478 ? -15.554 9.755 15.866 1.00 93.38 478 ALA A N 1
ATOM 3407 C CA . ALA A 1 478 ? -16.140 10.919 16.520 1.00 93.38 478 ALA A CA 1
ATOM 3408 C C . ALA A 1 478 ? -15.458 11.201 17.868 1.00 93.38 478 ALA A C 1
ATOM 3410 O O . ALA A 1 478 ? -15.202 10.287 18.649 1.00 93.38 478 ALA A O 1
ATOM 3411 N N . GLY A 1 479 ? -15.152 12.472 18.140 1.00 92.69 479 GLY A N 1
ATOM 3412 C CA . GLY A 1 479 ? -14.420 12.876 19.344 1.00 92.69 479 GLY A CA 1
ATOM 3413 C C . GLY A 1 479 ? -12.933 12.509 19.360 1.00 92.69 479 GLY A C 1
ATOM 3414 O O . GLY A 1 479 ? -12.272 12.801 20.356 1.00 92.69 479 GLY A O 1
ATOM 3415 N N . MET A 1 480 ? -12.398 11.935 18.280 1.00 96.06 480 MET A N 1
ATOM 3416 C CA . MET A 1 480 ? -10.969 11.692 18.075 1.00 96.06 480 MET A CA 1
ATOM 3417 C C . MET A 1 480 ? -10.421 12.611 16.973 1.00 96.06 480 MET A C 1
ATOM 3419 O O . MET A 1 480 ? -11.173 13.141 16.155 1.00 96.06 480 MET A O 1
ATOM 3423 N N . ARG A 1 481 ? -9.103 12.805 16.958 1.00 96.00 481 ARG A N 1
ATOM 3424 C CA . ARG A 1 481 ? -8.358 13.539 15.925 1.00 96.00 481 ARG A CA 1
ATOM 3425 C C . ARG A 1 481 ? -7.004 12.883 15.676 1.00 96.00 481 ARG A C 1
ATOM 3427 O O . ARG A 1 481 ? -6.491 12.192 16.555 1.00 96.00 481 ARG A O 1
ATOM 3434 N N . VAL A 1 482 ? -6.408 13.123 14.515 1.00 97.50 482 VAL A N 1
ATOM 3435 C CA . VAL A 1 482 ? -5.002 12.813 14.250 1.00 97.50 482 VAL A CA 1
ATOM 3436 C C . VAL A 1 482 ? -4.145 13.700 15.154 1.00 97.50 482 VAL A C 1
ATOM 3438 O O . VAL A 1 482 ? -4.257 14.926 15.134 1.00 97.50 482 VAL A O 1
ATOM 3441 N N . ALA A 1 483 ? -3.324 13.068 15.987 1.00 95.31 483 ALA A N 1
ATOM 3442 C CA . ALA A 1 483 ? -2.364 13.752 16.849 1.00 95.31 483 ALA A CA 1
ATOM 3443 C C . ALA A 1 483 ? -1.067 14.025 16.085 1.00 95.31 483 ALA A C 1
ATOM 3445 O O . ALA A 1 483 ? -0.530 15.129 16.102 1.00 95.31 483 ALA A O 1
ATOM 3446 N N . ARG A 1 484 ? -0.588 12.991 15.383 1.00 94.56 484 ARG A N 1
ATOM 3447 C CA . ARG A 1 484 ? 0.701 12.986 14.701 1.00 94.56 484 ARG A CA 1
ATOM 3448 C C . ARG A 1 484 ? 0.693 11.992 13.551 1.00 94.56 484 ARG A C 1
ATOM 3450 O O . ARG A 1 484 ? 0.178 10.886 13.689 1.00 94.56 484 ARG A O 1
ATOM 3457 N N . VAL A 1 485 ? 1.332 12.354 12.447 1.00 96.69 485 VAL A N 1
ATOM 3458 C CA . VAL A 1 485 ? 1.713 11.411 11.393 1.00 96.69 485 VAL A CA 1
ATOM 3459 C C . VAL A 1 485 ? 3.185 11.057 11.605 1.00 96.69 485 VAL A C 1
ATOM 3461 O O . VAL A 1 485 ? 4.055 11.896 11.394 1.00 96.69 485 VAL A O 1
ATOM 3464 N N . ASP A 1 486 ? 3.472 9.838 12.066 1.00 94.62 486 ASP A N 1
ATOM 3465 C CA . ASP A 1 486 ? 4.841 9.416 12.401 1.00 94.62 486 ASP A CA 1
ATOM 3466 C C . ASP A 1 486 ? 5.697 9.172 11.151 1.00 94.62 486 ASP A C 1
ATOM 3468 O O . ASP A 1 486 ? 6.906 9.407 11.170 1.00 94.62 486 ASP A O 1
ATOM 3472 N N . GLY A 1 487 ? 5.073 8.709 10.063 1.00 93.62 487 GLY A N 1
ATOM 3473 C CA . GLY A 1 487 ? 5.723 8.521 8.769 1.00 93.62 487 GLY A CA 1
ATOM 3474 C C . GLY A 1 487 ? 5.505 7.143 8.154 1.00 93.62 487 GLY A C 1
ATOM 3475 O O . GLY A 1 487 ? 4.626 6.380 8.559 1.00 93.62 487 GLY A O 1
ATOM 3476 N N . ILE A 1 488 ? 6.305 6.838 7.134 1.00 92.69 488 ILE A N 1
ATOM 3477 C CA . ILE A 1 488 ? 6.165 5.620 6.326 1.00 92.69 488 ILE A CA 1
ATOM 3478 C C . ILE A 1 488 ? 7.243 4.613 6.720 1.00 92.69 488 ILE A C 1
ATOM 3480 O O . ILE A 1 488 ? 8.436 4.897 6.634 1.00 92.69 488 ILE A O 1
ATOM 3484 N N . VAL A 1 489 ? 6.826 3.422 7.127 1.00 90.50 489 VAL A N 1
ATOM 3485 C CA . VAL A 1 489 ? 7.688 2.295 7.471 1.00 90.50 489 VAL A CA 1
ATOM 3486 C C . VAL A 1 489 ? 7.814 1.355 6.276 1.00 90.50 489 VAL A C 1
ATOM 3488 O O . VAL A 1 489 ? 6.813 0.930 5.698 1.00 90.50 489 VAL A O 1
ATOM 3491 N N . TYR A 1 490 ? 9.049 1.004 5.922 1.00 83.88 490 TYR A N 1
ATOM 3492 C CA . TYR A 1 490 ? 9.374 -0.020 4.927 1.00 83.88 490 TYR A CA 1
ATOM 3493 C C . TYR A 1 490 ? 10.619 -0.793 5.375 1.00 83.88 490 TYR A C 1
ATOM 3495 O O . TYR A 1 490 ? 11.630 -0.199 5.755 1.00 83.88 490 TYR A O 1
ATOM 3503 N N . GLY A 1 491 ? 10.569 -2.128 5.357 1.00 80.12 491 GLY A N 1
ATOM 3504 C CA . GLY A 1 491 ? 11.643 -2.943 5.935 1.00 80.12 491 GLY A CA 1
ATOM 3505 C C . GLY A 1 491 ? 11.910 -2.554 7.396 1.00 80.12 491 GLY A C 1
ATOM 3506 O O . GLY A 1 491 ? 10.998 -2.554 8.218 1.00 80.12 491 GLY A O 1
ATOM 3507 N N . SER A 1 492 ? 13.155 -2.189 7.709 1.00 79.62 492 SER A N 1
ATOM 3508 C CA . SER A 1 492 ? 13.574 -1.664 9.020 1.00 79.62 492 SER A CA 1
ATOM 3509 C C . SER A 1 492 ? 13.700 -0.134 9.072 1.00 79.62 492 SER A C 1
ATOM 3511 O O . SER A 1 492 ? 14.324 0.397 9.990 1.00 79.62 492 SER A O 1
ATOM 3513 N N . HIS A 1 493 ? 13.207 0.580 8.060 1.00 83.62 493 HIS A N 1
ATOM 3514 C CA . HIS A 1 493 ? 13.375 2.024 7.918 1.00 83.62 493 HIS A CA 1
ATOM 3515 C C . HIS A 1 493 ? 12.073 2.764 8.222 1.00 83.62 493 HIS A C 1
ATOM 3517 O O . HIS A 1 493 ? 11.004 2.349 7.781 1.00 83.62 493 HIS A O 1
ATOM 3523 N N . LEU A 1 494 ? 12.187 3.892 8.929 1.00 88.94 494 LEU A N 1
ATOM 3524 C CA . LEU A 1 494 ? 11.117 4.869 9.114 1.00 88.94 494 LEU A CA 1
ATOM 3525 C C . LEU A 1 494 ? 11.457 6.137 8.331 1.00 88.94 494 LEU A C 1
ATOM 3527 O O . LEU A 1 494 ? 12.473 6.788 8.575 1.00 88.94 494 LEU A O 1
ATOM 3531 N N . LEU A 1 495 ? 10.579 6.499 7.406 1.00 90.12 495 LEU A N 1
ATOM 3532 C CA . LEU A 1 495 ? 10.611 7.756 6.684 1.00 90.12 495 LEU A CA 1
ATOM 3533 C C . LEU A 1 495 ? 9.793 8.795 7.453 1.00 90.12 495 LEU A C 1
ATOM 3535 O O . LEU A 1 495 ? 8.595 8.940 7.223 1.00 90.12 495 LEU A O 1
ATOM 3539 N N . SER A 1 496 ? 10.437 9.495 8.387 1.00 91.19 496 SER A N 1
ATOM 3540 C CA . SER A 1 496 ? 9.759 10.427 9.300 1.00 91.19 496 SER A CA 1
ATOM 3541 C C . SER A 1 496 ? 9.394 11.774 8.665 1.00 91.19 496 SER A C 1
ATOM 3543 O O . SER A 1 496 ? 8.513 12.469 9.155 1.00 91.19 496 SER A O 1
ATOM 3545 N N . GLY A 1 497 ? 10.075 12.159 7.579 1.00 92.56 497 GLY A N 1
ATOM 3546 C CA . GLY A 1 497 ? 9.941 13.482 6.956 1.00 92.56 497 GLY A CA 1
ATOM 3547 C C . GLY A 1 497 ? 10.967 14.520 7.429 1.00 92.56 497 GLY A C 1
ATOM 3548 O O . GLY A 1 497 ? 11.011 15.619 6.877 1.00 92.56 497 GLY A O 1
ATOM 3549 N N . ALA A 1 498 ? 11.858 14.166 8.364 1.00 93.12 498 ALA A N 1
ATOM 3550 C CA . ALA A 1 498 ? 12.935 15.045 8.834 1.00 93.12 498 ALA A CA 1
ATOM 3551 C C . ALA A 1 498 ? 13.808 15.585 7.685 1.00 93.12 498 ALA A C 1
ATOM 3553 O O . ALA A 1 498 ? 14.100 16.780 7.632 1.00 93.12 498 ALA A O 1
ATOM 3554 N N . LEU A 1 499 ? 14.155 14.727 6.716 1.00 89.81 499 LEU A N 1
ATOM 3555 C CA . LEU A 1 499 ? 14.937 15.120 5.541 1.00 89.81 499 LEU A CA 1
ATOM 3556 C C . LEU A 1 499 ? 14.186 16.119 4.647 1.00 89.81 499 LEU A C 1
ATOM 3558 O O . LEU A 1 499 ? 14.792 17.070 4.161 1.00 89.81 499 LEU A O 1
ATOM 3562 N N . ALA A 1 500 ? 12.868 15.956 4.479 1.00 92.38 500 ALA A N 1
ATOM 3563 C CA . ALA A 1 500 ? 12.041 16.908 3.736 1.00 92.38 500 ALA A CA 1
ATOM 3564 C C . ALA A 1 500 ? 12.042 18.281 4.421 1.00 92.38 500 ALA A C 1
ATOM 3566 O O . ALA A 1 500 ? 12.277 19.306 3.780 1.00 92.38 500 ALA A O 1
ATOM 3567 N N . ALA A 1 501 ? 11.864 18.297 5.744 1.00 94.94 501 ALA A N 1
ATOM 3568 C CA . ALA A 1 501 ? 11.900 19.521 6.533 1.00 94.94 501 ALA A CA 1
ATOM 3569 C C . ALA A 1 501 ? 13.268 20.218 6.482 1.00 94.94 501 ALA A C 1
ATOM 3571 O O . ALA A 1 501 ? 13.349 21.438 6.304 1.00 94.94 501 ALA A O 1
ATOM 3572 N N . GLN A 1 502 ? 14.350 19.442 6.581 1.00 93.69 502 GLN A N 1
ATOM 3573 C CA . GLN A 1 502 ? 15.716 19.933 6.439 1.00 93.69 502 GLN A CA 1
ATOM 3574 C C . GLN A 1 502 ? 15.959 20.527 5.045 1.00 93.69 502 GLN A C 1
ATOM 3576 O O . GLN A 1 502 ? 16.480 21.640 4.946 1.00 93.69 502 GLN A O 1
ATOM 3581 N N . ALA A 1 503 ? 15.574 19.812 3.983 1.00 90.19 503 ALA A N 1
ATOM 3582 C CA . ALA A 1 503 ? 15.783 20.227 2.599 1.00 90.19 503 ALA A CA 1
ATOM 3583 C C . ALA A 1 503 ? 15.048 21.534 2.281 1.00 90.19 503 ALA A C 1
ATOM 3585 O O . ALA A 1 503 ? 15.668 22.464 1.764 1.00 90.19 503 ALA A O 1
ATOM 3586 N N . VAL A 1 504 ? 13.769 21.653 2.658 1.00 93.12 504 VAL A N 1
ATOM 3587 C CA . VAL A 1 504 ? 12.976 22.882 2.467 1.00 93.12 504 VAL A CA 1
ATOM 3588 C C . VAL A 1 504 ? 13.604 24.050 3.224 1.00 93.12 504 VAL A C 1
ATOM 3590 O O . VAL A 1 504 ? 13.838 25.109 2.641 1.00 93.12 504 VAL A O 1
ATOM 3593 N N . LYS A 1 505 ? 13.931 23.863 4.509 1.00 93.06 505 LYS A N 1
ATOM 3594 C CA . LYS A 1 505 ? 14.515 24.930 5.328 1.00 93.06 505 LYS A CA 1
ATOM 3595 C C . LYS A 1 505 ? 15.846 25.419 4.758 1.00 93.06 505 LYS A C 1
ATOM 3597 O O . LYS A 1 505 ? 16.010 26.619 4.552 1.00 93.06 505 LYS A O 1
ATOM 3602 N N . ILE A 1 506 ? 16.785 24.506 4.494 1.00 90.38 506 ILE A N 1
ATOM 3603 C CA . ILE A 1 506 ? 18.114 24.871 3.990 1.00 90.38 506 ILE A CA 1
ATOM 3604 C C . ILE A 1 506 ? 17.997 25.522 2.612 1.00 90.38 506 ILE A C 1
ATOM 3606 O O . ILE A 1 506 ? 18.618 26.554 2.398 1.00 90.38 506 ILE A O 1
ATOM 3610 N N . SER A 1 507 ? 17.182 24.983 1.703 1.00 88.50 507 SER A N 1
ATOM 3611 C CA . SER A 1 507 ? 17.080 25.503 0.330 1.00 88.50 507 SER A CA 1
ATOM 3612 C C . SER A 1 507 ? 16.451 26.890 0.259 1.00 88.50 507 SER A C 1
ATOM 3614 O O . SER A 1 507 ? 16.851 27.713 -0.564 1.00 88.50 507 SER A O 1
ATOM 3616 N N . LEU A 1 508 ? 15.470 27.179 1.119 1.00 87.94 508 LEU A N 1
ATOM 3617 C CA . LEU A 1 508 ? 14.837 28.498 1.168 1.00 87.94 508 LEU A CA 1
ATOM 3618 C C . LEU A 1 508 ? 15.702 29.543 1.901 1.00 87.94 508 LEU A C 1
ATOM 3620 O O . LEU A 1 508 ? 15.562 30.738 1.632 1.00 87.94 508 LEU A O 1
ATOM 3624 N N . GLU A 1 509 ? 16.613 29.119 2.787 1.00 86.56 509 GLU A N 1
ATOM 3625 C CA . GLU A 1 509 ? 17.588 29.993 3.462 1.00 86.56 509 GLU A CA 1
ATOM 3626 C C . GLU A 1 509 ? 18.887 30.198 2.644 1.00 86.56 509 GLU A C 1
ATOM 3628 O O . GLU A 1 509 ? 19.423 31.311 2.618 1.00 86.56 509 GLU A O 1
ATOM 3633 N N . ASP A 1 510 ? 19.374 29.160 1.955 1.00 82.81 510 ASP A N 1
ATOM 3634 C CA . ASP A 1 510 ? 20.554 29.143 1.076 1.00 82.81 510 ASP A CA 1
ATOM 3635 C C . ASP A 1 510 ? 20.285 28.363 -0.234 1.00 82.81 510 ASP A C 1
ATOM 3637 O O . ASP A 1 510 ? 20.613 27.178 -0.347 1.00 82.81 510 ASP A O 1
ATOM 3641 N N . PRO A 1 511 ? 19.758 29.037 -1.275 1.00 76.88 511 PRO A N 1
ATOM 3642 C CA . PRO A 1 511 ? 19.413 28.406 -2.553 1.00 76.88 511 PRO A CA 1
ATOM 3643 C C . PRO A 1 511 ? 20.586 27.780 -3.324 1.00 76.88 511 PRO A C 1
ATOM 3645 O O . PRO A 1 511 ? 20.361 27.088 -4.317 1.00 76.88 511 PRO A O 1
ATOM 3648 N N . TYR A 1 512 ? 21.836 28.035 -2.921 1.00 73.56 512 TYR A N 1
ATOM 3649 C CA . TYR A 1 512 ? 23.032 27.512 -3.590 1.00 73.56 512 TYR A CA 1
ATOM 3650 C C . TYR A 1 512 ? 23.604 26.259 -2.917 1.00 73.56 512 TYR A C 1
ATOM 3652 O O . TYR A 1 512 ? 24.648 25.769 -3.356 1.00 73.56 512 TYR A O 1
ATOM 3660 N N . HIS A 1 513 ? 22.959 25.740 -1.867 1.00 73.00 513 HIS A N 1
ATOM 3661 C CA . HIS A 1 513 ? 23.385 24.506 -1.223 1.00 73.00 513 HIS A CA 1
ATOM 3662 C C . HIS A 1 513 ? 23.117 23.308 -2.157 1.00 73.00 513 HIS A C 1
ATOM 3664 O O . HIS A 1 513 ? 21.959 22.951 -2.356 1.00 73.00 513 HIS A O 1
ATOM 3670 N N . PRO A 1 514 ? 24.150 22.645 -2.712 1.00 62.50 514 PRO A N 1
ATOM 3671 C CA . PRO A 1 514 ? 23.974 21.699 -3.816 1.00 62.50 514 PRO A CA 1
ATOM 3672 C C . PRO A 1 514 ? 23.075 20.512 -3.448 1.00 62.50 514 PRO A C 1
ATOM 3674 O O . PRO A 1 514 ? 22.178 20.185 -4.215 1.00 62.50 514 PRO A O 1
ATOM 3677 N N . ASP A 1 515 ? 23.262 19.930 -2.258 1.00 65.62 515 ASP A N 1
ATOM 3678 C CA . ASP A 1 515 ? 22.507 18.737 -1.853 1.00 65.62 515 ASP A CA 1
ATOM 3679 C C . ASP A 1 515 ? 21.054 19.084 -1.476 1.00 65.62 515 ASP A C 1
ATOM 3681 O O . ASP A 1 515 ? 20.117 18.537 -2.040 1.00 65.62 515 ASP A O 1
ATOM 3685 N N . ALA A 1 516 ? 20.843 20.048 -0.570 1.00 71.38 516 ALA A N 1
ATOM 3686 C CA . ALA A 1 516 ? 19.504 20.460 -0.147 1.00 71.38 516 ALA A CA 1
ATOM 3687 C C . ALA A 1 516 ? 18.634 20.990 -1.299 1.00 71.38 516 ALA A C 1
ATOM 3689 O O . ALA A 1 516 ? 17.463 20.624 -1.369 1.00 71.38 516 ALA A O 1
ATOM 3690 N N . THR A 1 517 ? 19.190 21.804 -2.208 1.00 73.38 517 THR A N 1
ATOM 3691 C CA . THR A 1 517 ? 18.429 22.359 -3.340 1.00 73.38 517 THR A CA 1
ATOM 3692 C C . THR A 1 517 ? 17.991 21.266 -4.315 1.00 73.38 517 THR A C 1
ATOM 3694 O O . THR A 1 517 ? 16.886 21.348 -4.846 1.00 73.38 517 THR A O 1
ATOM 3697 N N . HIS A 1 518 ? 18.822 20.239 -4.518 1.00 71.81 518 HIS A N 1
ATOM 3698 C CA . HIS A 1 518 ? 18.467 19.063 -5.315 1.00 71.81 518 HIS A CA 1
ATOM 3699 C C . HIS A 1 518 ? 17.357 18.235 -4.645 1.00 71.81 518 HIS A C 1
ATOM 3701 O O . HIS A 1 518 ? 16.403 17.832 -5.297 1.00 71.81 518 HIS A O 1
ATOM 3707 N N . GLU A 1 519 ? 17.409 18.048 -3.325 1.00 77.12 519 GLU A N 1
ATOM 3708 C CA . GLU A 1 519 ? 16.339 17.343 -2.605 1.00 77.12 519 GLU A CA 1
ATOM 3709 C C . GLU A 1 519 ? 15.020 18.142 -2.592 1.00 77.12 519 GLU A C 1
ATOM 3711 O O . GLU A 1 519 ? 13.930 17.589 -2.734 1.00 77.12 519 GLU A O 1
ATOM 3716 N N . PHE A 1 520 ? 15.091 19.471 -2.476 1.00 84.88 520 PHE A N 1
ATOM 3717 C CA . PHE A 1 520 ? 13.908 20.330 -2.510 1.00 84.88 520 PHE A CA 1
ATOM 3718 C C . PHE A 1 520 ? 13.242 20.384 -3.893 1.00 84.88 520 PHE A C 1
ATOM 3720 O O . PHE A 1 520 ? 12.013 20.472 -3.957 1.00 84.88 520 PHE A O 1
ATOM 3727 N N . SER A 1 521 ? 13.999 20.302 -4.999 1.00 80.00 521 SER A N 1
ATOM 3728 C CA . SER A 1 521 ? 13.397 20.295 -6.342 1.00 80.00 521 SER A CA 1
ATOM 3729 C C . SER A 1 521 ? 12.452 19.115 -6.546 1.00 80.00 521 SER A C 1
ATOM 3731 O O . SER A 1 521 ? 11.413 19.294 -7.174 1.00 80.00 521 SER A O 1
ATOM 3733 N N . TYR A 1 522 ? 12.715 17.967 -5.920 1.00 78.38 522 TYR A N 1
ATOM 3734 C CA . TYR A 1 522 ? 11.809 16.822 -5.979 1.00 78.38 522 TYR A CA 1
ATOM 3735 C C . TYR A 1 522 ? 10.433 17.084 -5.357 1.00 78.38 522 TYR A C 1
ATOM 3737 O O . TYR A 1 522 ? 9.408 16.703 -5.922 1.00 78.38 522 TYR A O 1
ATOM 3745 N N . LEU A 1 523 ? 10.381 17.782 -4.219 1.00 86.62 523 LEU A N 1
ATOM 3746 C CA . LEU A 1 523 ? 9.108 18.172 -3.601 1.00 86.62 523 LEU A CA 1
ATOM 3747 C C . LEU A 1 523 ? 8.338 19.162 -4.484 1.00 86.62 523 LEU A C 1
ATOM 3749 O O . LEU A 1 523 ? 7.109 19.119 -4.558 1.00 86.62 523 LEU A O 1
ATOM 3753 N N . VAL A 1 524 ? 9.064 20.051 -5.168 1.00 86.25 524 VAL A N 1
ATOM 3754 C CA . VAL A 1 524 ? 8.478 21.003 -6.117 1.00 86.25 524 VAL A CA 1
ATOM 3755 C C . VAL A 1 524 ? 7.910 20.282 -7.341 1.00 86.25 524 VAL A C 1
ATOM 3757 O O . VAL A 1 524 ? 6.796 20.592 -7.766 1.00 86.25 524 VAL A O 1
ATOM 3760 N N . GLU A 1 525 ? 8.642 19.313 -7.887 1.00 78.19 525 GLU A N 1
ATOM 3761 C CA . GLU A 1 525 ? 8.201 18.468 -9.001 1.00 78.19 525 GLU A CA 1
ATOM 3762 C C . GLU A 1 525 ? 6.944 17.675 -8.642 1.00 78.19 525 GLU A C 1
ATOM 3764 O O . GLU A 1 525 ? 5.968 17.743 -9.386 1.00 78.19 525 GLU A O 1
ATOM 3769 N N . ALA A 1 526 ? 6.914 17.013 -7.481 1.00 78.38 526 ALA A N 1
ATOM 3770 C CA . ALA A 1 526 ? 5.751 16.249 -7.023 1.00 78.38 526 ALA A CA 1
ATOM 3771 C C . ALA A 1 526 ? 4.492 17.130 -6.888 1.00 78.38 526 ALA A C 1
ATOM 3773 O O . ALA A 1 526 ? 3.410 16.787 -7.371 1.00 78.38 526 ALA A O 1
ATOM 3774 N N . MET A 1 527 ? 4.633 18.322 -6.299 1.00 84.50 527 MET A N 1
ATOM 3775 C CA . MET A 1 527 ? 3.530 19.283 -6.184 1.00 84.50 527 MET A CA 1
ATOM 3776 C C . MET A 1 527 ? 3.040 19.782 -7.547 1.00 84.50 527 MET A C 1
ATOM 3778 O O . MET A 1 527 ? 1.834 19.938 -7.753 1.00 84.50 527 MET A O 1
ATOM 3782 N N . ASN A 1 528 ? 3.956 20.021 -8.485 1.00 81.00 528 ASN A N 1
ATOM 3783 C CA . ASN A 1 528 ? 3.612 20.477 -9.827 1.00 81.00 528 ASN A CA 1
ATOM 3784 C C . ASN A 1 528 ? 2.971 19.382 -10.677 1.00 81.00 528 ASN A C 1
ATOM 3786 O O . ASN A 1 528 ? 1.995 19.676 -11.364 1.00 81.00 528 ASN A O 1
ATOM 3790 N N . ALA A 1 529 ? 3.451 18.141 -10.583 1.00 73.56 529 ALA A N 1
ATOM 3791 C CA . ALA A 1 529 ? 2.855 16.993 -11.259 1.00 73.56 529 ALA A CA 1
ATOM 3792 C C . ALA A 1 529 ? 1.387 16.804 -10.851 1.00 73.56 529 ALA A C 1
ATOM 3794 O O . ALA A 1 529 ? 0.537 16.508 -11.688 1.00 73.56 529 ALA A O 1
ATOM 3795 N N . ARG A 1 530 ? 1.070 17.045 -9.573 1.00 75.56 530 ARG A N 1
ATOM 3796 C CA . ARG A 1 530 ? -0.282 16.860 -9.042 1.00 75.56 530 ARG A CA 1
ATOM 3797 C C . ARG A 1 530 ? -1.216 18.050 -9.239 1.00 75.56 530 ARG A C 1
ATOM 3799 O O . ARG A 1 530 ? -2.380 17.865 -9.583 1.00 75.56 530 ARG A O 1
ATOM 3806 N N . TYR A 1 531 ? -0.746 19.258 -8.939 1.00 81.12 531 TYR A N 1
ATOM 3807 C CA . TYR A 1 531 ? -1.609 20.439 -8.831 1.00 81.12 531 TYR A CA 1
ATOM 3808 C C . TYR A 1 531 ? -1.342 21.496 -9.906 1.00 81.12 531 TYR A C 1
ATOM 3810 O O . TYR A 1 531 ? -2.097 22.463 -9.999 1.00 81.12 531 TYR A O 1
ATOM 3818 N N . GLY A 1 532 ? -0.287 21.347 -10.715 1.00 82.25 532 GLY A N 1
ATOM 3819 C CA . GLY A 1 532 ? 0.020 22.274 -11.807 1.00 82.25 532 GLY A CA 1
ATOM 3820 C C . GLY A 1 532 ? 0.285 23.715 -11.352 1.00 82.25 532 GLY A C 1
ATOM 3821 O O . GLY A 1 532 ? -0.010 24.654 -12.088 1.00 82.25 532 GLY A O 1
ATOM 3822 N N . LEU A 1 533 ? 0.810 23.912 -10.137 1.00 85.25 533 LEU A N 1
ATOM 3823 C CA . LEU A 1 533 ? 0.993 25.237 -9.522 1.00 85.25 533 LEU A CA 1
ATOM 3824 C C . LEU A 1 533 ? 2.126 26.065 -10.166 1.00 85.25 533 LEU A C 1
ATOM 3826 O O . LEU A 1 533 ? 2.206 27.284 -9.990 1.00 85.25 533 LEU A O 1
ATOM 3830 N N . GLY A 1 534 ? 3.033 25.420 -10.899 1.00 84.94 534 GLY A N 1
ATOM 3831 C CA . GLY A 1 534 ? 4.215 26.040 -11.486 1.00 84.94 534 GLY A CA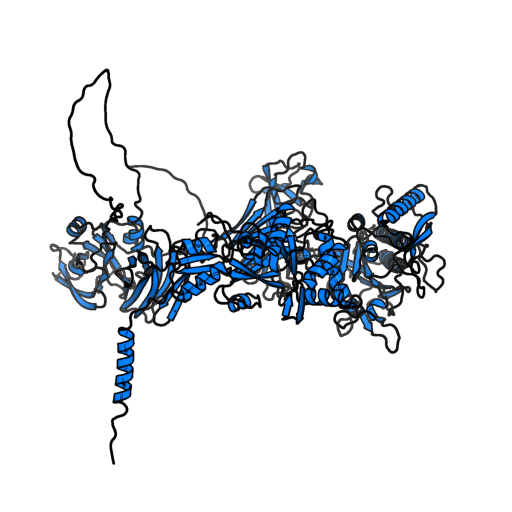 1
ATOM 3832 C C . GLY A 1 534 ? 5.108 26.686 -10.423 1.00 84.94 534 GLY A C 1
ATOM 3833 O O . GLY A 1 534 ? 5.564 26.043 -9.477 1.00 84.94 534 GLY A O 1
ATOM 3834 N N . SER A 1 535 ? 5.369 27.989 -10.568 1.00 84.31 535 SER A N 1
ATOM 3835 C CA . SER A 1 535 ? 6.182 28.741 -9.604 1.00 84.31 535 SER A CA 1
ATOM 3836 C C . SER A 1 535 ? 5.470 29.004 -8.273 1.00 84.31 535 SER A C 1
ATOM 3838 O O . SER A 1 535 ? 6.142 29.301 -7.288 1.00 84.31 535 SER A O 1
ATOM 3840 N N . GLU A 1 536 ? 4.134 28.909 -8.220 1.00 90.56 536 GLU A N 1
ATOM 3841 C CA . GLU A 1 536 ? 3.364 29.135 -6.985 1.00 90.56 536 GLU A CA 1
ATOM 3842 C C . GLU A 1 536 ? 3.660 28.074 -5.909 1.00 90.56 536 GLU A C 1
ATOM 3844 O O . GLU A 1 536 ? 3.460 28.324 -4.722 1.00 90.56 536 GLU A O 1
ATOM 3849 N N . THR A 1 537 ? 4.229 26.928 -6.292 1.00 91.62 537 THR A N 1
ATOM 3850 C CA . THR A 1 537 ? 4.723 25.900 -5.365 1.00 91.62 537 THR A CA 1
ATOM 3851 C C . THR A 1 537 ? 5.769 26.447 -4.388 1.00 91.62 537 THR A C 1
ATOM 3853 O O . THR A 1 537 ? 5.728 26.140 -3.198 1.00 91.62 537 THR A O 1
ATOM 3856 N N . TYR A 1 538 ? 6.676 27.316 -4.848 1.00 91.19 538 TYR A N 1
ATOM 3857 C CA . TYR A 1 538 ? 7.671 27.946 -3.971 1.00 91.19 538 TYR A CA 1
ATOM 3858 C C . TYR A 1 538 ? 7.022 28.900 -2.961 1.00 91.19 538 TYR A C 1
ATOM 3860 O O . TYR A 1 538 ? 7.435 28.941 -1.802 1.00 91.19 538 TYR A O 1
ATOM 3868 N N . ASP A 1 539 ? 5.988 29.637 -3.384 1.00 92.06 539 ASP A N 1
ATOM 3869 C CA . ASP A 1 539 ? 5.222 30.523 -2.503 1.00 92.06 539 ASP A CA 1
ATOM 3870 C C . ASP A 1 539 ? 4.531 29.723 -1.389 1.00 92.06 539 ASP A C 1
ATOM 3872 O O . ASP A 1 539 ? 4.523 30.168 -0.240 1.00 92.06 539 ASP A O 1
ATOM 3876 N N . LEU A 1 540 ? 3.989 28.541 -1.705 1.00 94.88 540 LEU A N 1
ATOM 3877 C CA . LEU A 1 540 ? 3.367 27.647 -0.727 1.00 94.88 540 LEU A CA 1
ATOM 3878 C C . LEU A 1 540 ? 4.373 27.187 0.337 1.00 94.88 540 LEU A C 1
ATOM 3880 O O . LEU A 1 540 ? 4.120 27.370 1.528 1.00 94.88 540 LEU A O 1
ATOM 3884 N N . PHE A 1 541 ? 5.529 26.651 -0.071 1.00 95.69 541 PHE A N 1
ATOM 3885 C CA . PHE A 1 541 ? 6.565 26.216 0.876 1.00 95.69 541 PHE A CA 1
ATOM 3886 C C . PHE A 1 541 ? 7.118 27.380 1.705 1.00 95.69 541 PHE A C 1
ATOM 3888 O O . PHE A 1 541 ? 7.368 27.224 2.900 1.00 95.69 541 PHE A O 1
ATOM 3895 N N . TYR A 1 542 ? 7.249 28.572 1.114 1.00 94.50 542 TYR A N 1
ATOM 3896 C CA . TYR A 1 542 ? 7.655 29.768 1.850 1.00 94.50 542 TYR A CA 1
ATOM 3897 C C . TYR A 1 542 ? 6.625 30.173 2.913 1.00 94.50 542 TYR A C 1
ATOM 3899 O O . TYR A 1 542 ? 6.998 30.516 4.035 1.00 94.50 542 TYR A O 1
ATOM 3907 N N . GLN A 1 543 ? 5.331 30.126 2.583 1.00 95.81 543 GLN A N 1
ATOM 3908 C CA . GLN A 1 543 ? 4.257 30.401 3.540 1.00 95.81 543 GLN A CA 1
ATOM 3909 C C . GLN A 1 543 ? 4.246 29.386 4.683 1.00 95.81 543 GLN A C 1
ATOM 3911 O O . GLN A 1 543 ? 4.174 29.793 5.839 1.00 95.81 543 GLN A O 1
ATOM 3916 N N . ALA A 1 544 ? 4.393 28.099 4.370 1.00 97.25 544 ALA A N 1
ATOM 3917 C CA . ALA A 1 544 ? 4.438 27.033 5.363 1.00 97.25 544 ALA A CA 1
ATOM 3918 C C . ALA A 1 544 ? 5.658 27.152 6.297 1.00 97.25 544 ALA A C 1
ATOM 3920 O O . ALA A 1 544 ? 5.517 27.014 7.512 1.00 97.25 544 ALA A O 1
ATOM 3921 N N . LEU A 1 545 ? 6.838 27.493 5.764 1.00 96.62 545 LEU A N 1
ATOM 3922 C CA . LEU A 1 545 ? 8.038 27.762 6.568 1.00 96.62 545 LEU A CA 1
ATOM 3923 C C . LEU A 1 545 ? 7.865 29.000 7.464 1.00 96.62 545 LEU A C 1
ATOM 3925 O O . LEU A 1 545 ? 8.292 28.998 8.616 1.00 96.62 545 LEU A O 1
ATOM 3929 N N . ALA A 1 546 ? 7.241 30.065 6.951 1.00 96.75 546 ALA A N 1
ATOM 3930 C CA . ALA A 1 546 ? 7.007 31.293 7.713 1.00 96.75 546 ALA A CA 1
ATOM 3931 C C . ALA A 1 546 ? 5.971 31.119 8.838 1.00 96.75 546 ALA A C 1
ATOM 3933 O O . ALA A 1 546 ? 6.087 31.777 9.872 1.00 96.75 546 ALA A O 1
ATOM 3934 N N . ASP A 1 547 ? 4.973 30.259 8.629 1.00 97.62 547 ASP A N 1
ATOM 3935 C CA . ASP A 1 547 ? 3.938 29.914 9.611 1.00 97.62 547 ASP A CA 1
ATOM 3936 C C . ASP A 1 547 ? 4.429 28.890 10.654 1.00 97.62 547 ASP A C 1
ATOM 3938 O O . ASP A 1 547 ? 3.909 28.840 11.764 1.00 97.62 547 ASP A O 1
ATOM 3942 N N . GLY A 1 548 ? 5.472 28.116 10.325 1.00 96.88 548 GLY A N 1
ATOM 3943 C CA . GLY A 1 548 ? 6.056 27.082 11.186 1.00 96.88 548 GLY A CA 1
ATOM 3944 C C . GLY A 1 548 ? 5.565 25.658 10.902 1.00 96.88 548 GLY A C 1
ATOM 3945 O O . GLY A 1 548 ? 6.020 24.729 11.567 1.00 96.88 548 GLY A O 1
ATOM 3946 N N . GLN A 1 549 ? 4.702 25.475 9.897 1.00 97.56 549 GLN A N 1
ATOM 3947 C CA . GLN A 1 549 ? 4.255 24.158 9.412 1.00 97.56 549 GLN A CA 1
ATOM 3948 C C . GLN A 1 549 ? 5.418 23.361 8.795 1.00 97.56 549 GLN A C 1
ATOM 3950 O O . GLN A 1 549 ? 5.499 22.142 8.939 1.00 97.56 549 GLN A O 1
ATOM 3955 N N . PHE A 1 550 ? 6.397 24.068 8.219 1.00 96.94 550 PHE A N 1
ATOM 3956 C CA . PHE A 1 550 ? 7.741 23.540 8.001 1.00 96.94 550 PHE A CA 1
ATOM 3957 C C . PHE A 1 550 ? 8.709 24.100 9.043 1.00 96.94 550 PHE A C 1
ATOM 3959 O O . PHE A 1 550 ? 8.841 25.314 9.202 1.00 96.94 550 PHE A O 1
ATOM 3966 N N . SER A 1 551 ? 9.438 23.224 9.731 1.00 96.50 551 SER A N 1
ATOM 3967 C CA . SER A 1 551 ? 10.514 23.612 10.644 1.00 96.50 551 SER A CA 1
ATOM 3968 C C . SER A 1 551 ? 11.525 22.479 10.803 1.00 96.50 551 SER A C 1
ATOM 3970 O O . SER A 1 551 ? 11.189 21.312 10.662 1.00 96.50 551 SER A O 1
ATOM 3972 N N . TYR A 1 552 ? 12.787 22.807 11.079 1.00 96.38 552 TYR A N 1
ATOM 3973 C CA . TYR A 1 552 ? 13.815 21.792 11.317 1.00 96.38 552 TYR A CA 1
ATOM 3974 C C . TYR A 1 552 ? 14.875 22.308 12.289 1.00 96.38 552 TYR A C 1
ATOM 3976 O O . TYR A 1 552 ? 15.569 23.296 12.002 1.00 96.38 552 TYR A O 1
ATOM 3984 N N . ALA A 1 553 ? 15.000 21.645 13.436 1.00 95.62 553 ALA A N 1
ATOM 3985 C CA . ALA A 1 553 ? 16.078 21.838 14.401 1.00 95.62 553 ALA A CA 1
ATOM 3986 C C . ALA A 1 553 ? 16.978 20.594 14.498 1.00 95.62 553 ALA A C 1
ATOM 3988 O O . ALA A 1 553 ? 18.199 20.740 14.594 1.00 95.62 553 ALA A O 1
ATOM 3989 N N . SER A 1 554 ? 16.389 19.396 14.436 1.00 94.06 554 SER A N 1
ATOM 3990 C CA . SER A 1 554 ? 17.077 18.098 14.369 1.00 94.06 554 SER A CA 1
ATOM 3991 C C . SER A 1 554 ? 16.134 17.007 13.846 1.00 94.06 554 SER A C 1
ATOM 3993 O O . SER A 1 554 ? 14.939 17.259 13.722 1.00 94.06 554 SER A O 1
ATOM 3995 N N . ASP A 1 555 ? 16.635 15.790 13.619 1.00 89.94 555 ASP A N 1
ATOM 3996 C CA . ASP A 1 555 ? 15.812 14.640 13.202 1.00 89.94 555 ASP A CA 1
ATOM 3997 C C . ASP A 1 555 ? 14.703 14.264 14.206 1.00 89.94 555 ASP A C 1
ATOM 3999 O O . ASP A 1 555 ? 13.726 13.632 13.816 1.00 89.94 555 ASP A O 1
ATOM 4003 N N . ASP A 1 556 ? 14.821 14.687 15.471 1.00 90.50 556 ASP A N 1
ATOM 4004 C CA . ASP A 1 556 ? 13.816 14.473 16.525 1.00 90.50 556 ASP A CA 1
ATOM 4005 C C . ASP A 1 556 ? 12.932 15.716 16.787 1.00 90.50 556 ASP A C 1
ATOM 4007 O O . ASP A 1 556 ? 12.013 15.659 17.600 1.00 90.50 556 ASP A O 1
ATOM 4011 N N . ASP A 1 557 ? 13.221 16.856 16.143 1.00 94.75 557 ASP A N 1
ATOM 4012 C CA . ASP A 1 557 ? 12.546 18.149 16.361 1.00 94.75 557 ASP A CA 1
ATOM 4013 C C . ASP A 1 557 ? 12.392 18.891 15.024 1.00 94.75 557 ASP A C 1
ATOM 4015 O O . ASP A 1 557 ? 13.278 19.645 14.588 1.00 94.75 557 ASP A O 1
ATOM 4019 N N . PHE A 1 558 ? 11.288 18.598 14.337 1.00 96.38 558 PHE A N 1
ATOM 4020 C CA . PHE A 1 558 ? 10.961 19.113 13.011 1.00 96.38 558 PHE A CA 1
ATOM 4021 C C . PHE A 1 558 ? 9.443 19.099 12.754 1.00 96.38 558 PHE A C 1
ATOM 4023 O O . PHE A 1 558 ? 8.684 18.435 13.455 1.00 96.38 558 PHE A O 1
ATOM 4030 N N . SER A 1 559 ? 9.029 19.808 11.703 1.00 96.62 559 SER A N 1
ATOM 4031 C CA . SER A 1 559 ? 7.692 19.770 11.104 1.00 96.62 559 SER A CA 1
ATOM 4032 C C . SER A 1 559 ? 7.829 19.766 9.580 1.00 96.62 559 SER A C 1
ATOM 4034 O O . SER A 1 559 ? 8.684 20.475 9.040 1.00 96.62 559 SER A O 1
ATOM 4036 N N . ASN A 1 560 ? 7.036 18.950 8.887 1.00 96.31 560 ASN A N 1
ATOM 4037 C CA . ASN A 1 560 ? 7.206 18.632 7.464 1.00 96.31 560 ASN A CA 1
ATOM 4038 C C . ASN A 1 560 ? 5.904 18.728 6.652 1.00 96.31 560 ASN A C 1
ATOM 4040 O O . ASN A 1 560 ? 5.756 18.009 5.660 1.00 96.31 560 ASN A O 1
ATOM 4044 N N . HIS A 1 561 ? 4.954 19.569 7.061 1.00 96.69 561 HIS A N 1
ATOM 4045 C CA . HIS A 1 561 ? 3.664 19.698 6.386 1.00 96.69 561 HIS A CA 1
ATOM 4046 C C . HIS A 1 561 ? 3.403 21.107 5.855 1.00 96.69 561 HIS A C 1
ATOM 4048 O O . HIS A 1 561 ? 4.026 22.092 6.249 1.00 96.69 561 HIS A O 1
ATOM 4054 N N . ALA A 1 562 ? 2.458 21.197 4.924 1.00 97.38 562 ALA A N 1
ATOM 4055 C CA . ALA A 1 562 ? 1.860 22.452 4.488 1.00 97.38 562 ALA A CA 1
ATOM 4056 C C . ALA A 1 562 ? 0.347 22.276 4.353 1.00 97.38 562 ALA A C 1
ATOM 4058 O O . ALA A 1 562 ? -0.121 21.187 4.012 1.00 97.38 562 ALA A O 1
ATOM 4059 N N . SER A 1 563 ? -0.408 23.348 4.595 1.00 97.75 563 SER A N 1
ATOM 4060 C CA . SER A 1 563 ? -1.867 23.293 4.613 1.00 97.75 563 SER A CA 1
ATOM 4061 C C . SER A 1 563 ? -2.558 24.340 3.743 1.00 97.75 563 SER A C 1
ATOM 4063 O O . SER A 1 563 ? -2.079 25.457 3.510 1.00 97.75 563 SER A O 1
ATOM 4065 N N . TRP A 1 564 ? -3.714 23.952 3.212 1.00 97.31 564 TRP A N 1
ATOM 4066 C CA . TRP A 1 564 ? -4.539 24.775 2.333 1.00 97.31 564 TRP A CA 1
ATOM 4067 C C . TRP A 1 564 ? -6.006 24.357 2.390 1.00 97.31 564 TRP A C 1
ATOM 4069 O O . TRP A 1 564 ? -6.357 23.263 2.822 1.00 97.31 564 TRP A O 1
ATOM 4079 N N . TYR A 1 565 ? -6.884 25.236 1.921 1.00 97.81 565 TYR A N 1
ATOM 4080 C CA . TYR A 1 565 ? -8.308 24.938 1.813 1.00 97.81 565 TYR A CA 1
ATOM 4081 C C . TYR A 1 565 ? -8.619 24.104 0.567 1.00 97.81 565 TYR A C 1
ATOM 4083 O O . TYR A 1 565 ? -8.137 24.408 -0.532 1.00 97.81 565 TYR A O 1
ATOM 4091 N N . VAL A 1 566 ? -9.483 23.102 0.730 1.00 96.69 566 VAL A N 1
ATOM 4092 C CA . VAL A 1 566 ? -9.970 22.230 -0.348 1.00 96.69 566 VAL A CA 1
ATOM 4093 C C . VAL A 1 566 ? -11.494 22.264 -0.451 1.00 96.69 566 VAL A C 1
ATOM 4095 O O . VAL A 1 566 ? -12.209 22.554 0.513 1.00 96.69 566 VAL A O 1
ATOM 4098 N N . ASN A 1 567 ? -12.004 22.019 -1.654 1.00 94.88 567 ASN A N 1
ATOM 4099 C CA . ASN A 1 567 ? -13.435 21.915 -1.932 1.00 94.88 567 ASN A CA 1
ATOM 4100 C C . ASN A 1 567 ? -13.957 20.486 -1.668 1.00 94.88 567 ASN A C 1
ATOM 4102 O O . ASN A 1 567 ? -13.192 19.587 -1.339 1.00 94.88 567 ASN A O 1
ATOM 4106 N N . GLY A 1 568 ? -15.259 20.249 -1.860 1.00 89.25 568 GLY A N 1
ATOM 4107 C CA . GLY A 1 568 ? -15.873 18.922 -1.661 1.00 89.25 568 GLY A CA 1
ATOM 4108 C C . GLY A 1 568 ? -15.455 17.831 -2.662 1.00 89.25 568 GLY A C 1
ATOM 4109 O O . GLY A 1 568 ? -15.969 16.723 -2.593 1.00 89.25 568 GLY A O 1
ATOM 4110 N N . THR A 1 569 ? -14.567 18.145 -3.608 1.00 88.00 569 THR A N 1
ATOM 4111 C CA . THR A 1 5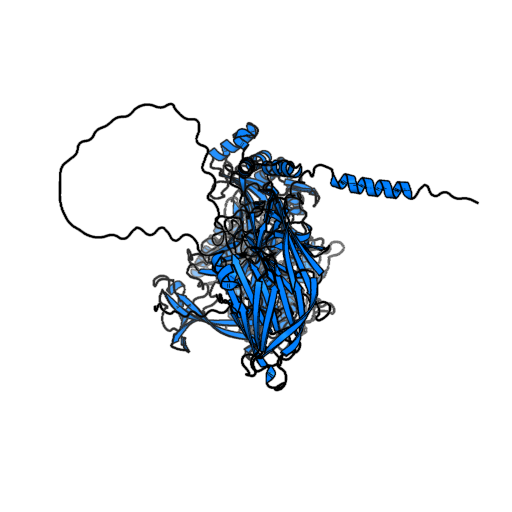69 ? -13.916 17.192 -4.525 1.00 88.00 569 THR A CA 1
ATOM 4112 C C . THR A 1 569 ? -12.415 17.065 -4.232 1.00 88.00 569 THR A C 1
ATOM 4114 O O . THR A 1 569 ? -11.662 16.646 -5.104 1.00 88.00 569 THR A O 1
ATOM 4117 N N . HIS A 1 570 ? -11.967 17.482 -3.040 1.00 88.50 570 HIS A N 1
ATOM 4118 C CA . HIS A 1 570 ? -10.564 17.473 -2.596 1.00 88.50 570 HIS A CA 1
ATOM 4119 C C . HIS A 1 570 ? -9.614 18.364 -3.427 1.00 88.50 570 HIS A C 1
ATOM 4121 O O . HIS A 1 570 ? -8.392 18.287 -3.316 1.00 88.50 570 HIS A O 1
ATOM 4127 N N . GLY A 1 571 ? -10.157 19.251 -4.269 1.00 90.44 571 GLY A N 1
ATOM 4128 C CA . GLY A 1 571 ? -9.382 20.183 -5.088 1.00 90.44 571 GLY A CA 1
ATOM 4129 C C . GLY A 1 571 ? -9.042 21.471 -4.336 1.00 90.44 571 GLY A C 1
ATOM 4130 O O . GLY A 1 571 ? -9.876 21.987 -3.588 1.00 90.44 571 GLY A O 1
ATOM 4131 N N . MET A 1 572 ? -7.846 22.023 -4.570 1.00 93.81 572 MET A N 1
ATOM 4132 C CA . MET A 1 572 ? -7.416 23.302 -3.987 1.00 93.81 572 MET A CA 1
ATOM 4133 C C . MET A 1 572 ? -8.394 24.439 -4.319 1.00 93.81 572 MET A C 1
ATOM 4135 O O . MET A 1 572 ? -8.846 24.588 -5.456 1.00 93.81 572 MET A O 1
ATOM 4139 N N . VAL A 1 573 ? -8.704 25.270 -3.323 1.00 95.38 573 VAL A N 1
ATOM 4140 C CA . VAL A 1 573 ? -9.583 26.436 -3.493 1.00 95.38 573 VAL A CA 1
ATOM 4141 C C . VAL A 1 573 ? -8.747 27.660 -3.878 1.00 95.38 573 VAL A C 1
ATOM 4143 O O . VAL A 1 573 ? -7.899 28.070 -3.084 1.00 95.38 573 VAL A O 1
ATOM 4146 N N . PRO A 1 574 ? -8.971 28.296 -5.041 1.00 91.94 574 PRO A N 1
ATOM 4147 C CA . PRO A 1 574 ? -8.206 29.468 -5.461 1.00 91.94 574 PRO A CA 1
ATOM 4148 C C . PRO A 1 574 ? -8.630 30.741 -4.712 1.00 91.94 574 PRO A C 1
ATOM 4150 O O . PRO A 1 574 ? -9.810 30.948 -4.423 1.00 91.94 574 PRO A O 1
ATOM 4153 N N . SER A 1 575 ? -7.683 31.649 -4.453 1.00 86.12 575 SER A N 1
ATOM 4154 C CA . SER A 1 575 ? -7.968 32.953 -3.837 1.00 86.12 575 SER A CA 1
ATOM 4155 C C . SER A 1 575 ? -6.944 34.021 -4.220 1.00 86.12 575 SER A C 1
ATOM 4157 O O . SER A 1 575 ? -5.780 33.741 -4.482 1.00 86.12 575 SER A O 1
ATOM 4159 N N . GLN A 1 576 ? -7.393 35.280 -4.271 1.00 79.94 576 GLN A N 1
ATOM 4160 C CA . GLN A 1 576 ? -6.558 36.466 -4.535 1.00 79.94 576 GLN A CA 1
ATOM 4161 C C . GLN A 1 576 ? -5.686 36.389 -5.808 1.00 79.94 576 GLN A C 1
ATOM 4163 O O . GLN A 1 576 ? -4.638 37.026 -5.883 1.00 79.94 576 GLN A O 1
ATOM 4168 N N . GLY A 1 577 ? -6.136 35.658 -6.832 1.00 79.31 577 GLY A N 1
ATOM 4169 C CA . GLY A 1 577 ? -5.405 35.497 -8.093 1.00 79.31 577 GLY A CA 1
ATOM 4170 C C . GLY A 1 577 ? -4.334 34.402 -8.083 1.00 79.31 577 GLY A C 1
ATOM 4171 O O . GLY A 1 577 ? -3.601 34.319 -9.061 1.00 79.31 577 GLY A O 1
ATOM 4172 N N . ARG A 1 578 ? -4.268 33.587 -7.020 1.00 85.81 578 ARG A N 1
ATOM 4173 C CA . ARG A 1 578 ? -3.474 32.354 -6.934 1.00 85.81 578 ARG A CA 1
ATOM 4174 C C . ARG A 1 578 ? -4.343 31.119 -7.138 1.00 85.81 578 ARG A C 1
ATOM 4176 O O . ARG A 1 578 ? -5.555 31.164 -6.898 1.00 85.81 578 ARG A O 1
ATOM 4183 N N . SER A 1 579 ? -3.710 30.012 -7.505 1.00 89.06 579 SER A N 1
ATOM 4184 C CA . SER A 1 579 ? -4.371 28.723 -7.752 1.00 89.06 579 SER A CA 1
ATOM 4185 C C . SER A 1 579 ? -4.788 27.991 -6.466 1.00 89.06 579 SER A C 1
ATOM 4187 O O . SER A 1 579 ? -5.534 27.020 -6.530 1.00 89.06 579 SER A O 1
ATOM 4189 N N . TYR A 1 580 ? -4.360 28.480 -5.295 1.00 94.50 580 TYR A N 1
ATOM 4190 C CA . TYR A 1 580 ? -4.637 27.896 -3.978 1.00 94.50 580 TYR A CA 1
ATOM 4191 C C . TYR A 1 580 ? -4.905 28.967 -2.901 1.00 94.50 580 TYR A C 1
ATOM 4193 O O . TYR A 1 580 ? -4.624 30.156 -3.091 1.00 94.50 580 TYR A O 1
ATOM 4201 N N . THR A 1 581 ? -5.417 28.534 -1.743 1.00 96.06 581 THR A N 1
ATOM 4202 C CA . THR A 1 581 ? -5.616 29.357 -0.538 1.00 96.06 581 THR A CA 1
ATOM 4203 C C . THR A 1 581 ? -4.920 28.692 0.642 1.00 96.06 581 THR A C 1
ATOM 4205 O O . THR A 1 581 ? -5.389 27.669 1.132 1.00 96.06 581 THR A O 1
ATOM 4208 N N . PHE A 1 582 ? -3.815 29.278 1.103 1.00 96.81 582 PHE A N 1
ATOM 4209 C CA . PHE A 1 582 ? -3.064 28.799 2.268 1.00 96.81 582 PHE A CA 1
ATOM 4210 C C . PHE A 1 582 ? -3.897 28.867 3.555 1.00 96.81 582 PHE A C 1
ATOM 4212 O O . PHE A 1 582 ? -4.544 29.891 3.807 1.00 96.81 582 PHE A O 1
ATOM 4219 N N . ALA A 1 583 ? -3.822 27.821 4.374 1.00 97.69 583 ALA A N 1
ATOM 4220 C CA . ALA A 1 583 ? -4.347 27.805 5.734 1.00 97.69 583 ALA A CA 1
ATOM 4221 C C . ALA A 1 583 ? -3.174 27.928 6.722 1.00 97.69 583 ALA A C 1
ATOM 4223 O O . ALA A 1 583 ? -2.145 27.293 6.549 1.00 97.69 583 ALA A O 1
ATOM 4224 N N . THR A 1 584 ? -3.283 28.793 7.724 1.00 97.94 584 THR A N 1
ATOM 4225 C CA . THR A 1 584 ? -2.311 28.885 8.830 1.00 97.94 584 THR A CA 1
ATOM 4226 C C . THR A 1 584 ? -2.607 27.820 9.884 1.00 97.94 584 THR A C 1
ATOM 4228 O O . THR A 1 584 ? -3.758 27.397 9.995 1.00 97.94 584 THR A O 1
ATOM 4231 N N . GLN A 1 585 ? -1.641 27.472 10.735 1.00 96.88 585 GLN A N 1
ATOM 4232 C CA . GLN A 1 585 ? -1.856 26.502 11.814 1.00 96.88 585 GLN A CA 1
ATOM 4233 C C . GLN A 1 585 ? -2.987 26.941 12.764 1.00 96.88 585 GLN A C 1
ATOM 4235 O O . GLN A 1 585 ? -3.799 26.123 13.171 1.00 96.88 585 GLN A O 1
ATOM 4240 N N . GLU A 1 586 ? -3.144 28.246 13.027 1.00 96.62 586 GLU A N 1
ATOM 4241 C CA . GLU A 1 586 ? -4.279 28.759 13.819 1.00 96.62 586 GLU A CA 1
ATOM 4242 C C . GLU A 1 586 ? -5.653 28.467 13.176 1.00 96.62 586 GLU A C 1
ATOM 4244 O O . GLU A 1 586 ? -6.648 28.309 13.883 1.00 96.62 586 GLU A O 1
ATOM 4249 N N . GLU A 1 587 ? -5.731 28.413 11.841 1.00 97.38 587 GLU A N 1
ATOM 4250 C CA . GLU A 1 587 ? -6.959 28.065 11.109 1.00 97.38 587 GLU A CA 1
ATOM 4251 C C . GLU A 1 587 ? -7.214 26.553 11.146 1.00 97.38 587 GLU A C 1
ATOM 4253 O O . GLU A 1 587 ? -8.361 26.144 11.324 1.00 97.38 587 GLU A O 1
ATOM 4258 N N . VAL A 1 588 ? -6.158 25.739 11.029 1.00 96.50 588 VAL A N 1
ATOM 4259 C CA . VAL A 1 588 ? -6.207 24.272 11.174 1.00 96.50 588 VAL A CA 1
ATOM 4260 C C . VAL A 1 588 ? -6.682 23.881 12.576 1.00 96.50 588 VAL A C 1
ATOM 4262 O O . VAL A 1 588 ? -7.634 23.111 12.717 1.00 96.50 588 VAL A O 1
ATOM 4265 N N . ASP A 1 589 ? -6.074 24.454 13.616 1.00 93.62 589 ASP A N 1
ATOM 4266 C CA . ASP A 1 589 ? -6.410 24.174 15.014 1.00 93.62 589 ASP A CA 1
ATOM 4267 C C . ASP A 1 589 ? -7.865 24.567 15.314 1.00 93.62 589 ASP A C 1
ATOM 4269 O O . ASP A 1 589 ? -8.596 23.839 15.988 1.00 93.62 589 ASP A O 1
ATOM 4273 N N . ALA A 1 590 ? -8.318 25.703 14.768 1.00 94.00 590 ALA A N 1
ATOM 4274 C CA . ALA A 1 590 ? -9.701 26.149 14.894 1.00 94.00 590 ALA A CA 1
ATOM 4275 C C . ALA A 1 590 ? -10.680 25.208 14.168 1.00 94.00 590 ALA A C 1
ATOM 4277 O O . ALA A 1 590 ? -11.729 24.873 14.720 1.00 94.00 590 ALA A O 1
ATOM 4278 N N . ALA A 1 591 ? -10.353 24.762 12.952 1.00 94.19 591 ALA A N 1
ATOM 4279 C CA . ALA A 1 591 ? -11.165 23.787 12.227 1.00 94.19 591 ALA A CA 1
ATOM 4280 C C . ALA A 1 591 ? -11.272 22.458 12.995 1.00 94.19 591 ALA A C 1
ATOM 4282 O O . ALA A 1 591 ? -12.375 21.938 13.156 1.00 94.19 591 ALA A O 1
ATOM 4283 N N . THR A 1 592 ? -10.155 21.969 13.539 1.00 91.88 592 THR A N 1
ATOM 4284 C CA . THR A 1 592 ? -10.065 20.717 14.317 1.00 91.88 592 THR A CA 1
ATOM 4285 C C . THR A 1 592 ? -10.856 20.781 15.625 1.00 91.88 592 THR A C 1
ATOM 4287 O O . THR A 1 592 ? -11.407 19.783 16.081 1.00 91.88 592 THR A O 1
ATOM 4290 N N . ASP A 1 593 ? -10.966 21.965 16.228 1.00 85.25 593 ASP A N 1
ATOM 4291 C CA . ASP A 1 593 ? -11.803 22.196 17.410 1.00 85.25 593 ASP A CA 1
ATOM 4292 C C . ASP A 1 593 ? -13.316 22.083 17.115 1.00 85.25 593 ASP A C 1
ATOM 4294 O O . ASP A 1 593 ? -14.117 21.959 18.043 1.00 85.25 593 ASP A O 1
ATOM 4298 N N . GLY A 1 594 ? -13.721 22.136 15.839 1.00 83.19 594 GLY A N 1
ATOM 4299 C CA . GLY A 1 594 ? -15.098 21.918 15.372 1.00 83.19 594 GLY A CA 1
ATOM 4300 C C . GLY A 1 594 ? -16.096 23.040 15.696 1.00 83.19 594 GLY A C 1
ATOM 4301 O O . GLY A 1 594 ? -17.208 23.041 15.175 1.00 83.19 594 GLY A O 1
ATOM 4302 N N . ASP A 1 595 ? -15.706 24.028 16.507 1.00 84.38 595 ASP A N 1
ATOM 4303 C CA . ASP A 1 595 ? -16.567 25.119 16.994 1.00 84.38 595 ASP A CA 1
ATOM 4304 C C . ASP A 1 595 ? -15.934 26.510 16.777 1.00 84.38 595 ASP A C 1
ATOM 4306 O O . ASP A 1 595 ? -16.089 27.467 17.544 1.00 84.38 595 ASP A O 1
ATOM 4310 N N . TRP A 1 596 ? -15.187 26.648 15.683 1.00 91.38 596 TRP A N 1
ATOM 4311 C CA . TRP A 1 596 ? -14.477 27.883 15.348 1.00 91.38 596 TRP A CA 1
ATOM 4312 C C . TRP A 1 596 ? -15.399 29.096 15.150 1.00 91.38 596 TRP A C 1
ATOM 4314 O O . TRP A 1 596 ? -14.960 30.234 15.311 1.00 91.38 596 TRP A O 1
ATOM 4324 N N . LYS A 1 597 ? -16.683 28.895 14.829 1.00 91.69 597 LYS A N 1
ATOM 4325 C CA . LYS A 1 597 ? -17.646 29.998 14.646 1.00 91.69 597 LYS A CA 1
ATOM 4326 C C . LYS A 1 597 ? -17.853 30.799 15.930 1.00 91.69 597 LYS A C 1
ATOM 4328 O O . LYS A 1 597 ? -17.949 32.033 15.872 1.00 91.69 597 LYS A O 1
ATOM 4333 N N . ASP A 1 598 ? -17.869 30.102 17.062 1.00 89.00 598 ASP A N 1
ATOM 4334 C CA . ASP A 1 598 ? -18.138 30.686 18.370 1.00 89.00 598 ASP A CA 1
ATOM 4335 C C . ASP A 1 598 ? -16.859 30.876 19.200 1.00 89.00 598 ASP A C 1
ATOM 4337 O O . ASP A 1 598 ? -16.773 31.845 19.962 1.00 89.00 598 ASP A O 1
ATOM 4341 N N . ARG A 1 599 ? -15.846 30.010 19.030 1.00 88.19 599 ARG A N 1
ATOM 4342 C CA . ARG A 1 599 ? -14.621 30.018 19.852 1.00 88.19 599 ARG A CA 1
ATOM 4343 C C . ARG A 1 599 ? -13.382 30.633 19.194 1.00 88.19 599 ARG A C 1
ATOM 4345 O O . ARG A 1 599 ? -12.513 31.110 19.928 1.00 88.19 599 ARG A O 1
ATOM 4352 N N . ALA A 1 600 ? -13.278 30.673 17.862 1.00 93.25 600 ALA A N 1
ATOM 4353 C CA . ALA A 1 600 ? -12.067 31.178 17.207 1.00 93.25 600 ALA A CA 1
ATOM 4354 C C . ALA A 1 600 ? -11.964 32.720 17.242 1.00 93.25 600 ALA A C 1
ATOM 4356 O O . ALA A 1 600 ? -12.982 33.423 17.241 1.00 93.25 600 ALA A O 1
ATOM 4357 N N . PRO A 1 601 ? -10.739 33.285 17.223 1.00 96.12 601 PRO A N 1
ATOM 4358 C CA . PRO A 1 601 ? -10.534 34.725 17.072 1.00 96.12 601 PRO A CA 1
ATOM 4359 C C . PRO A 1 601 ? -11.213 35.283 15.812 1.00 96.12 601 PRO A C 1
ATOM 4361 O O . PRO A 1 601 ? -11.244 34.628 14.772 1.00 96.12 601 PRO A O 1
ATOM 4364 N N . GLU A 1 602 ? -11.693 36.532 15.863 1.00 96.12 602 GLU A N 1
ATOM 4365 C CA . GLU A 1 602 ? -12.423 37.162 14.744 1.00 96.12 602 GLU A CA 1
ATOM 4366 C C . GLU A 1 602 ? -11.628 37.152 13.426 1.00 96.12 602 GLU A C 1
ATOM 4368 O O . GLU A 1 602 ? -12.211 36.955 12.363 1.00 96.12 602 GLU A O 1
ATOM 4373 N N . SER A 1 603 ? -10.301 37.311 13.489 1.00 95.25 603 SER A N 1
ATOM 4374 C CA . SER A 1 603 ? -9.417 37.252 12.318 1.00 95.25 603 SER A CA 1
ATOM 4375 C C . SER A 1 603 ? -9.349 35.865 11.680 1.00 95.25 603 SER A C 1
ATOM 4377 O O . SER A 1 603 ? -9.354 35.775 10.455 1.00 95.25 603 SER A O 1
ATOM 4379 N N . VAL A 1 604 ? -9.304 34.805 12.491 1.00 96.81 604 VAL A N 1
ATOM 4380 C CA . VAL A 1 604 ? -9.286 33.406 12.032 1.00 96.81 604 VAL A CA 1
ATOM 4381 C C . VAL A 1 604 ? -10.649 33.055 11.443 1.00 96.81 604 VAL A C 1
ATOM 4383 O O . VAL A 1 604 ? -10.744 32.640 10.290 1.00 96.81 604 VAL A O 1
ATOM 4386 N N . ARG A 1 605 ? -11.726 33.351 12.182 1.00 96.75 605 ARG A N 1
ATOM 4387 C CA . ARG A 1 605 ? -13.106 33.125 11.737 1.00 96.75 605 ARG A CA 1
ATOM 4388 C C . ARG A 1 605 ? -13.400 33.798 10.396 1.00 96.75 605 ARG A C 1
ATOM 4390 O O . ARG A 1 605 ? -13.935 33.157 9.501 1.00 96.75 605 ARG A O 1
ATOM 4397 N N . ALA A 1 606 ? -13.017 35.067 10.234 1.00 96.19 606 ALA A N 1
ATOM 4398 C CA . ALA A 1 606 ? -13.252 35.806 8.995 1.00 96.19 606 ALA A CA 1
ATOM 4399 C C . ALA A 1 606 ? -12.522 35.194 7.787 1.00 96.19 606 ALA A C 1
ATOM 4401 O O . ALA A 1 606 ? -13.025 35.270 6.665 1.00 96.19 606 ALA A O 1
ATOM 4402 N N . ARG A 1 607 ? -11.343 34.592 7.993 1.00 95.56 607 ARG A N 1
ATOM 4403 C CA . ARG A 1 607 ? -10.622 33.902 6.920 1.00 95.56 607 ARG A CA 1
ATOM 4404 C C . ARG A 1 607 ? -11.271 32.568 6.556 1.00 95.56 607 ARG A C 1
ATOM 4406 O O . ARG A 1 607 ? -11.465 32.331 5.365 1.00 95.56 607 ARG A O 1
ATOM 4413 N N . ILE A 1 608 ? -11.680 31.765 7.542 1.00 96.62 608 ILE A N 1
ATOM 4414 C CA . ILE A 1 608 ? -12.414 30.515 7.291 1.00 96.62 608 ILE A CA 1
ATOM 4415 C C . ILE A 1 608 ? -13.735 30.814 6.560 1.00 96.62 608 ILE A C 1
ATOM 4417 O O . ILE A 1 608 ? -14.033 30.188 5.545 1.00 96.62 608 ILE A O 1
ATOM 4421 N N . GLU A 1 609 ? -14.496 31.828 6.987 1.00 96.00 609 GLU A N 1
ATOM 4422 C CA . GLU A 1 609 ? -15.724 32.266 6.299 1.00 96.00 609 GLU A CA 1
ATOM 4423 C C . GLU A 1 609 ? -15.457 32.708 4.851 1.00 96.00 609 GLU A C 1
ATOM 4425 O O . GLU A 1 609 ? -16.236 32.393 3.948 1.00 96.00 609 GLU A O 1
ATOM 4430 N N . ALA A 1 610 ? -14.352 33.418 4.603 1.00 94.62 610 ALA A N 1
ATOM 4431 C CA . ALA A 1 610 ? -13.961 33.822 3.255 1.00 94.62 610 ALA A CA 1
ATOM 4432 C C . ALA A 1 610 ? -13.577 32.620 2.377 1.00 94.62 610 ALA A C 1
ATOM 4434 O O . ALA A 1 610 ? -13.949 32.588 1.203 1.00 94.62 610 ALA A O 1
ATOM 4435 N N . ALA A 1 611 ? -12.883 31.626 2.935 1.00 95.25 611 ALA A N 1
ATOM 4436 C CA . ALA A 1 611 ? -12.563 30.385 2.240 1.00 95.25 611 ALA A CA 1
ATOM 4437 C C . ALA A 1 611 ? -13.833 29.577 1.921 1.00 95.25 611 ALA A C 1
ATOM 4439 O O . ALA A 1 611 ? -14.008 29.143 0.782 1.00 95.25 611 ALA A O 1
ATOM 4440 N N . GLN A 1 612 ? -14.775 29.456 2.866 1.00 95.69 612 GLN A N 1
ATOM 4441 C CA . GLN A 1 612 ? -16.081 28.828 2.620 1.00 95.69 612 GLN A CA 1
ATOM 4442 C C . GLN A 1 612 ? -16.858 29.551 1.514 1.00 95.69 612 GLN A C 1
ATOM 4444 O O . GLN A 1 612 ? -17.424 28.912 0.628 1.00 95.69 612 GLN A O 1
ATOM 4449 N N . ALA A 1 613 ? -16.837 30.888 1.503 1.00 94.19 613 ALA A N 1
ATOM 4450 C CA . ALA A 1 613 ? -17.450 31.678 0.436 1.00 94.19 613 ALA A CA 1
ATOM 4451 C C . ALA A 1 613 ? -16.781 31.461 -0.937 1.00 94.19 613 ALA A C 1
ATOM 4453 O O . ALA A 1 613 ? -17.440 31.627 -1.965 1.00 94.19 613 ALA A O 1
ATOM 4454 N N . ALA A 1 614 ? -15.502 31.073 -0.961 1.00 94.12 614 ALA A N 1
ATOM 4455 C CA . ALA A 1 614 ? -14.766 30.682 -2.164 1.00 94.12 614 ALA A CA 1
ATOM 4456 C C . ALA A 1 614 ? -14.969 29.203 -2.561 1.00 94.12 614 ALA A C 1
ATOM 4458 O O . ALA A 1 614 ? -14.475 28.786 -3.606 1.00 94.12 614 ALA A O 1
ATOM 4459 N N . GLY A 1 615 ? -15.726 28.426 -1.776 1.00 95.38 615 GLY A N 1
ATOM 4460 C CA . GLY A 1 615 ? -16.058 27.026 -2.058 1.00 95.38 615 GLY A CA 1
ATOM 4461 C C . GLY A 1 615 ? -15.298 25.994 -1.220 1.00 95.38 615 GLY A C 1
ATOM 4462 O O . GLY A 1 615 ? -15.369 24.809 -1.542 1.00 95.38 615 GLY A O 1
ATOM 4463 N N . ALA A 1 616 ? -14.587 26.411 -0.167 1.00 97.31 616 ALA A N 1
ATOM 4464 C CA . ALA A 1 616 ? -13.922 25.484 0.745 1.00 97.31 616 ALA A CA 1
ATOM 4465 C C . ALA A 1 616 ? -14.921 24.670 1.577 1.00 97.31 616 ALA A C 1
ATOM 4467 O O . ALA A 1 616 ? -15.851 25.225 2.168 1.00 97.31 616 ALA A O 1
ATOM 4468 N N . ALA A 1 617 ? -14.681 23.363 1.644 1.00 97.50 617 ALA A N 1
ATOM 4469 C CA . ALA A 1 617 ? -15.395 22.415 2.494 1.00 97.50 617 ALA A CA 1
ATOM 4470 C C . ALA A 1 617 ? -14.515 21.919 3.654 1.00 97.50 617 ALA A C 1
ATOM 4472 O O . ALA A 1 617 ? -15.028 21.704 4.749 1.00 97.50 617 ALA A O 1
ATOM 4473 N N . ALA A 1 618 ? -13.201 21.819 3.441 1.00 97.94 618 ALA A N 1
ATOM 4474 C CA . ALA A 1 618 ? -12.242 21.333 4.426 1.00 97.94 618 ALA A CA 1
ATOM 4475 C C . ALA A 1 618 ? -10.926 22.132 4.385 1.00 97.94 618 ALA A C 1
ATOM 4477 O O . ALA A 1 618 ? -10.649 22.869 3.429 1.00 97.94 618 ALA A O 1
ATOM 4478 N N . VAL A 1 619 ? -10.115 21.977 5.431 1.00 98.00 619 VAL A N 1
ATOM 4479 C CA . VAL A 1 619 ? -8.682 22.311 5.423 1.00 98.00 619 VAL A CA 1
ATOM 4480 C C . VAL A 1 619 ? -7.903 21.011 5.283 1.00 98.00 619 VAL A C 1
ATOM 4482 O O . VAL A 1 619 ? -8.179 20.061 6.005 1.00 98.00 619 VAL A O 1
ATOM 4485 N N . CYS A 1 620 ? -6.950 20.967 4.359 1.00 97.75 620 CYS A N 1
ATOM 4486 C CA . CYS A 1 620 ? -6.086 19.822 4.108 1.00 97.75 620 CYS A CA 1
ATOM 4487 C C . CYS A 1 620 ? -4.674 20.132 4.605 1.00 97.75 620 CYS A C 1
ATOM 4489 O O . CYS A 1 620 ? -4.068 21.100 4.145 1.00 97.75 620 CYS A O 1
ATOM 4491 N N . GLU A 1 621 ? -4.136 19.295 5.485 1.00 97.88 621 GLU A N 1
ATOM 4492 C CA . GLU A 1 621 ? -2.714 19.244 5.829 1.00 97.88 621 GLU A CA 1
ATOM 4493 C C . GLU A 1 621 ? -2.055 18.133 5.010 1.00 97.88 621 GLU A C 1
ATOM 4495 O O . GLU A 1 621 ? -2.508 16.994 5.058 1.00 97.88 621 GLU A O 1
ATOM 4500 N N . THR A 1 622 ? -1.010 18.445 4.243 1.00 95.88 622 THR A N 1
ATOM 4501 C CA . THR A 1 622 ? -0.242 17.449 3.477 1.00 95.88 622 THR A CA 1
ATOM 4502 C C . THR A 1 622 ? 1.156 17.310 4.056 1.00 95.88 622 THR A C 1
ATOM 4504 O O . THR A 1 622 ? 1.859 18.311 4.198 1.00 95.88 622 THR A O 1
ATOM 4507 N N . TYR A 1 623 ? 1.563 16.077 4.352 1.00 95.88 623 TYR A N 1
ATOM 4508 C CA . TYR A 1 623 ? 2.882 15.737 4.884 1.00 95.88 623 TYR A CA 1
ATOM 4509 C C . TYR A 1 623 ? 3.821 15.312 3.759 1.00 95.88 623 TYR A C 1
ATOM 4511 O O . TYR A 1 623 ? 3.445 14.539 2.877 1.00 95.88 623 TYR A O 1
ATOM 4519 N N . PHE A 1 624 ? 5.055 15.809 3.814 1.00 93.38 624 PHE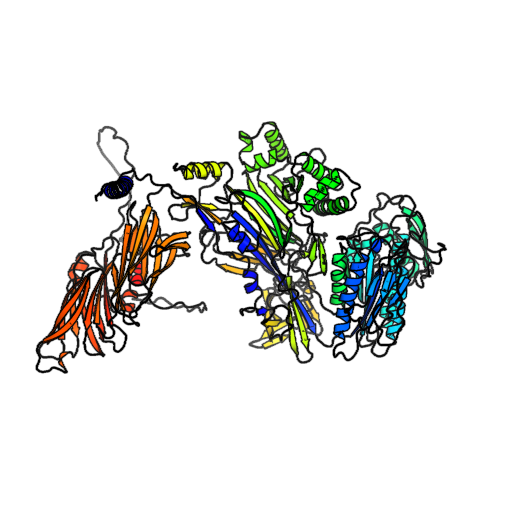 A N 1
ATOM 4520 C CA . PHE A 1 624 ? 6.052 15.624 2.766 1.00 93.38 624 PHE A CA 1
ATOM 4521 C C . PHE A 1 624 ? 7.208 14.756 3.243 1.00 93.38 624 PHE A C 1
ATOM 4523 O O . PHE A 1 624 ? 7.710 14.906 4.360 1.00 93.38 624 PHE A O 1
ATOM 4530 N N . TYR A 1 625 ? 7.676 13.879 2.365 1.00 90.38 625 TYR A N 1
ATOM 4531 C CA . TYR A 1 625 ? 8.748 12.941 2.659 1.00 90.38 625 TYR A CA 1
ATOM 4532 C C . TYR A 1 625 ? 9.835 13.034 1.596 1.00 90.38 625 TYR A C 1
ATOM 4534 O O . TYR A 1 625 ? 9.586 13.471 0.483 1.00 90.38 625 TYR A O 1
ATOM 4542 N N . ILE A 1 626 ? 11.060 12.653 1.947 1.00 84.25 626 ILE A N 1
ATOM 4543 C CA . ILE A 1 626 ? 12.153 12.468 0.992 1.00 84.25 626 ILE A CA 1
ATOM 4544 C C . ILE A 1 626 ? 12.899 11.218 1.423 1.00 84.25 626 ILE A C 1
ATOM 4546 O O . ILE A 1 626 ? 13.362 11.125 2.560 1.00 84.25 626 ILE A O 1
ATOM 4550 N N . GLY A 1 627 ? 13.010 10.263 0.510 1.00 76.62 627 GLY A N 1
ATOM 4551 C CA . GLY A 1 627 ? 13.792 9.047 0.663 1.00 76.62 627 GLY A CA 1
ATOM 4552 C C . GLY A 1 627 ? 13.767 8.252 -0.632 1.00 76.62 627 GLY A C 1
ATOM 4553 O O . GLY A 1 627 ? 13.060 8.622 -1.567 1.00 76.62 627 GLY A O 1
ATOM 4554 N N . ASN A 1 628 ? 14.492 7.135 -0.676 1.00 69.31 628 ASN A N 1
ATOM 4555 C CA . ASN A 1 628 ? 14.384 6.219 -1.808 1.00 69.31 628 ASN A CA 1
ATOM 4556 C C . ASN A 1 628 ? 14.068 4.825 -1.297 1.00 69.31 628 ASN A C 1
ATOM 4558 O O . ASN A 1 628 ? 14.619 4.374 -0.289 1.00 69.31 628 ASN A O 1
ATOM 4562 N N . TYR A 1 629 ? 13.211 4.160 -2.048 1.00 71.06 629 TYR A N 1
ATOM 4563 C CA . TYR A 1 629 ? 12.834 2.776 -1.889 1.00 71.06 629 TYR A CA 1
ATOM 4564 C C . TYR A 1 629 ? 13.132 2.064 -3.194 1.00 71.06 629 TYR A C 1
ATOM 4566 O O . TYR A 1 629 ? 12.930 2.611 -4.270 1.00 71.06 629 TYR A O 1
ATOM 4574 N N . ARG A 1 630 ? 13.635 0.841 -3.116 1.00 67.88 630 ARG A N 1
ATOM 4575 C CA . ARG A 1 630 ? 13.918 0.061 -4.316 1.00 67.88 630 ARG A CA 1
ATOM 4576 C C . ARG A 1 630 ? 12.594 -0.389 -4.926 1.00 67.88 630 ARG A C 1
ATOM 4578 O O . ARG A 1 630 ? 11.898 -1.183 -4.292 1.00 67.88 630 ARG A O 1
ATOM 4585 N N . SER A 1 631 ? 12.277 0.061 -6.143 1.00 70.62 631 SER A N 1
ATOM 4586 C CA . SER A 1 631 ? 11.135 -0.491 -6.870 1.00 70.62 631 SER A CA 1
ATOM 4587 C C . SER A 1 631 ? 11.434 -1.944 -7.095 1.00 70.62 631 SER A C 1
ATOM 4589 O O . SER A 1 631 ? 12.522 -2.332 -7.533 1.00 70.62 631 SER A O 1
ATOM 4591 N N . GLN A 1 632 ? 10.456 -2.764 -6.777 1.00 70.06 632 GLN A N 1
ATOM 4592 C CA . GLN A 1 632 ? 10.598 -4.151 -7.091 1.00 70.06 632 GLN A CA 1
ATOM 4593 C C . GLN A 1 632 ? 10.371 -4.285 -8.611 1.00 70.06 632 GLN A C 1
ATOM 4595 O O . GLN A 1 632 ? 11.211 -4.858 -9.297 1.00 70.06 632 GLN A O 1
ATOM 4600 N N . TYR A 1 633 ? 9.304 -3.734 -9.196 1.00 70.56 633 TYR A N 1
ATOM 4601 C CA . TYR A 1 633 ? 8.815 -4.061 -10.556 1.00 70.56 633 TYR A CA 1
ATOM 4602 C C . TYR A 1 633 ? 9.731 -3.663 -11.717 1.00 70.56 633 TYR A C 1
ATOM 4604 O O . TYR A 1 633 ? 10.035 -4.504 -12.564 1.00 70.56 633 TYR A O 1
ATOM 4612 N N . ASP A 1 634 ? 10.159 -2.410 -11.742 1.00 61.03 634 ASP A N 1
ATOM 4613 C CA . ASP A 1 634 ? 10.999 -1.813 -12.791 1.00 61.03 634 ASP A CA 1
ATOM 4614 C C . ASP A 1 634 ? 12.492 -1.784 -12.413 1.00 61.03 634 ASP A C 1
ATOM 4616 O O . ASP A 1 634 ? 13.346 -1.599 -13.277 1.00 61.03 634 ASP A O 1
ATOM 4620 N N . GLY A 1 635 ? 12.813 -2.004 -11.131 1.00 54.47 635 GLY A N 1
ATOM 4621 C CA . GLY A 1 635 ? 14.171 -1.915 -10.598 1.00 54.47 635 GLY A CA 1
ATOM 4622 C C . GLY A 1 635 ? 14.778 -0.511 -10.638 1.00 54.47 635 GLY A C 1
ATOM 4623 O O . GLY A 1 635 ? 15.990 -0.373 -10.547 1.00 54.47 635 GLY A O 1
ATOM 4624 N N . GLY A 1 636 ? 13.979 0.540 -10.756 1.00 55.25 636 GLY A N 1
ATOM 4625 C CA . GLY A 1 636 ? 14.358 1.911 -10.453 1.00 55.25 636 GLY A CA 1
ATOM 4626 C C . GLY A 1 636 ? 14.376 2.183 -8.943 1.00 55.25 636 GLY A C 1
ATOM 4627 O O . GLY A 1 636 ? 13.874 1.409 -8.121 1.00 55.25 636 GLY A O 1
ATOM 4628 N N . ASP A 1 637 ? 14.968 3.314 -8.551 1.00 53.97 637 ASP A N 1
ATOM 4629 C CA . ASP A 1 637 ? 14.693 3.894 -7.233 1.00 53.97 637 ASP A CA 1
ATOM 4630 C C . ASP A 1 637 ? 13.299 4.522 -7.300 1.00 53.97 637 ASP A C 1
ATOM 4632 O O . ASP A 1 637 ? 13.104 5.536 -7.976 1.00 53.97 637 ASP A O 1
ATOM 4636 N N . VAL A 1 638 ? 12.350 3.967 -6.549 1.00 60.53 638 VAL A N 1
ATOM 4637 C CA . VAL A 1 638 ? 11.133 4.696 -6.218 1.00 60.53 638 VAL A CA 1
ATOM 4638 C C . VAL A 1 638 ? 11.541 5.821 -5.316 1.00 60.53 638 VAL A C 1
ATOM 4640 O O . VAL A 1 638 ? 12.049 5.649 -4.203 1.00 60.53 638 VAL A O 1
ATOM 4643 N N . THR A 1 639 ? 11.303 7.003 -5.817 1.00 60.22 639 THR A N 1
ATOM 4644 C CA . THR A 1 639 ? 11.517 8.195 -5.048 1.00 60.22 639 THR A CA 1
ATOM 4645 C C . THR A 1 639 ? 10.336 8.378 -4.103 1.00 60.22 639 THR A C 1
ATOM 4647 O O . THR A 1 639 ? 9.200 8.606 -4.506 1.00 60.22 639 THR A O 1
ATOM 4650 N N . LEU A 1 640 ? 10.599 8.235 -2.803 1.00 66.50 640 LEU A N 1
ATOM 4651 C CA . LEU A 1 640 ? 9.593 8.274 -1.738 1.00 66.50 640 LEU A CA 1
ATOM 4652 C C . LEU A 1 640 ? 9.098 9.701 -1.431 1.00 66.50 640 LEU A C 1
ATOM 4654 O O . LEU A 1 640 ? 8.488 9.920 -0.387 1.00 66.50 640 LEU A O 1
ATOM 4658 N N . TYR A 1 641 ? 9.363 10.676 -2.303 1.00 67.25 641 TYR A N 1
ATOM 4659 C CA . TYR A 1 641 ? 8.819 12.031 -2.182 1.00 67.25 641 TYR A CA 1
ATOM 4660 C C . TYR A 1 641 ? 7.428 12.203 -2.774 1.00 67.25 641 TYR A C 1
ATOM 4662 O O . TYR A 1 641 ? 6.737 13.158 -2.435 1.00 67.25 641 TYR A O 1
ATOM 4670 N N . ASP A 1 642 ? 6.992 11.260 -3.605 1.00 71.94 642 ASP A N 1
ATOM 4671 C CA . ASP A 1 642 ? 5.650 11.265 -4.181 1.00 71.94 642 ASP A CA 1
ATOM 4672 C C . ASP A 1 642 ? 4.629 10.552 -3.275 1.00 71.94 642 ASP A C 1
ATOM 4674 O O . ASP A 1 642 ? 3.542 10.182 -3.704 1.00 71.94 642 ASP A O 1
ATOM 4678 N N . PHE A 1 643 ? 4.943 10.314 -1.998 1.00 83.25 643 PHE A N 1
ATOM 4679 C CA . PHE A 1 643 ? 3.933 9.837 -1.056 1.00 83.25 643 PHE A CA 1
ATOM 4680 C C . PHE A 1 643 ? 2.977 10.960 -0.721 1.00 83.25 643 PHE A C 1
ATOM 4682 O O . PHE A 1 643 ? 3.375 12.061 -0.353 1.00 83.25 643 PHE A O 1
ATOM 4689 N N . VAL A 1 644 ? 1.695 10.639 -0.787 1.00 86.25 644 VAL A N 1
ATOM 4690 C CA . VAL A 1 644 ? 0.651 11.556 -0.371 1.00 86.25 644 VAL A CA 1
ATOM 4691 C C . VAL A 1 644 ? 0.144 11.066 0.961 1.00 86.25 644 VAL A C 1
ATOM 4693 O O . VAL A 1 644 ? -0.489 10.014 1.025 1.00 86.25 644 VAL A O 1
ATOM 4696 N N . VAL A 1 645 ? 0.396 11.845 2.001 1.00 94.69 645 VAL A N 1
ATOM 4697 C CA . VAL A 1 645 ? -0.267 11.666 3.285 1.00 94.69 645 VAL A CA 1
ATOM 4698 C C . VAL A 1 645 ? -0.979 12.964 3.602 1.00 94.69 645 VAL A C 1
ATOM 4700 O O . VAL A 1 645 ? -0.338 14.004 3.745 1.00 94.69 645 VAL A O 1
ATOM 4703 N N . MET A 1 646 ? -2.304 12.910 3.635 1.00 95.75 646 MET A N 1
ATOM 4704 C CA . MET A 1 646 ? -3.152 14.076 3.849 1.00 95.75 646 MET A CA 1
ATOM 4705 C C . MET A 1 646 ? -4.082 13.837 5.025 1.00 95.75 646 MET A C 1
ATOM 4707 O O . MET A 1 646 ? -4.630 12.746 5.164 1.00 95.75 646 MET A O 1
ATOM 4711 N N . VAL A 1 647 ? -4.275 14.868 5.837 1.00 98.19 647 VAL A N 1
ATOM 4712 C CA . VAL A 1 647 ? -5.315 14.922 6.862 1.00 98.19 647 VAL A CA 1
ATOM 4713 C C . VAL A 1 647 ? -6.252 16.055 6.482 1.00 98.19 647 VAL A C 1
ATOM 4715 O O . VAL A 1 647 ? -5.866 17.224 6.478 1.00 98.19 647 VAL A O 1
ATOM 4718 N N . GLU A 1 648 ? -7.479 15.711 6.115 1.00 97.81 648 GLU A N 1
ATOM 4719 C CA . GLU A 1 648 ? -8.513 16.689 5.803 1.00 97.81 648 GLU A CA 1
ATOM 4720 C C . GLU A 1 648 ? -9.445 16.868 6.991 1.00 97.81 648 GLU A C 1
ATOM 4722 O O . GLU A 1 648 ? -10.003 15.899 7.497 1.00 97.81 648 GLU A O 1
ATOM 4727 N N . THR A 1 649 ? -9.632 18.115 7.414 1.00 97.75 649 THR A N 1
ATOM 4728 C CA . THR A 1 649 ? -10.531 18.500 8.503 1.00 97.75 649 THR A CA 1
ATOM 4729 C C . THR A 1 649 ? -11.741 19.230 7.933 1.00 97.75 649 THR A C 1
ATOM 4731 O O . THR A 1 649 ? -11.616 20.334 7.393 1.00 97.75 649 THR A O 1
ATOM 4734 N N . ASP A 1 650 ? -12.922 18.628 8.059 1.00 95.69 650 ASP A N 1
ATOM 4735 C CA . ASP A 1 650 ? -14.182 19.199 7.586 1.00 95.69 650 ASP A CA 1
ATOM 4736 C C . ASP A 1 650 ? -14.530 20.481 8.362 1.00 95.69 650 ASP A C 1
ATOM 4738 O O . ASP A 1 650 ? -14.633 20.491 9.589 1.00 95.69 650 ASP A O 1
ATOM 4742 N N . LEU A 1 651 ? -14.752 21.588 7.648 1.00 95.81 651 LEU A N 1
ATOM 4743 C CA . LEU A 1 651 ? -14.988 22.900 8.263 1.00 95.81 651 LEU A CA 1
ATOM 4744 C C . LEU A 1 651 ? -16.339 23.007 8.981 1.00 95.81 651 LEU A C 1
ATOM 4746 O O . LEU A 1 651 ? -16.559 23.969 9.723 1.00 95.81 651 LEU A O 1
ATOM 4750 N N . ALA A 1 652 ? -17.284 22.103 8.713 1.00 91.06 652 ALA A N 1
ATOM 4751 C CA . ALA A 1 652 ? -18.613 22.139 9.310 1.00 91.06 652 ALA A CA 1
ATOM 4752 C C . ALA A 1 652 ? -18.696 21.327 10.607 1.00 91.06 652 ALA A C 1
ATOM 4754 O O . ALA A 1 652 ? -19.465 21.696 11.494 1.00 91.06 652 ALA A O 1
ATOM 4755 N N . THR A 1 653 ? -17.933 20.242 10.699 1.00 89.75 653 THR A N 1
ATOM 4756 C CA . THR A 1 653 ? -18.034 19.229 11.754 1.00 89.75 653 THR A CA 1
ATOM 4757 C C . THR A 1 653 ? -16.749 19.053 12.557 1.00 89.75 653 THR A C 1
ATOM 4759 O O . THR A 1 653 ? -16.803 18.483 13.642 1.00 89.75 653 THR A O 1
ATOM 4762 N N . GLY A 1 654 ? -15.603 19.503 12.038 1.00 92.31 654 GLY A N 1
ATOM 4763 C CA . GLY A 1 654 ? -14.281 19.244 12.611 1.00 92.31 654 GLY A CA 1
ATOM 4764 C C . GLY A 1 654 ? -13.818 17.789 12.483 1.00 92.31 654 GLY A C 1
ATOM 4765 O O . GLY A 1 654 ? -12.772 17.442 13.024 1.00 92.31 654 GLY A O 1
ATOM 4766 N N . ARG A 1 655 ? -14.575 16.918 11.794 1.00 93.31 655 ARG A N 1
ATOM 4767 C CA . ARG A 1 655 ? -14.168 15.521 11.586 1.00 93.31 655 ARG A CA 1
ATOM 4768 C C . ARG A 1 655 ? -13.002 15.435 10.619 1.00 93.31 655 ARG A C 1
ATOM 4770 O O . ARG A 1 655 ? -12.925 16.212 9.668 1.00 93.31 655 ARG A O 1
ATOM 4777 N N . GLN A 1 656 ? -12.140 14.455 10.867 1.00 97.50 656 GLN A N 1
ATOM 4778 C CA . GLN A 1 656 ? -10.935 14.240 10.086 1.00 97.50 656 GLN A CA 1
ATOM 4779 C C . GLN A 1 656 ? -11.005 12.965 9.250 1.00 97.50 656 GLN A C 1
ATOM 4781 O O . GLN A 1 656 ? -11.496 11.930 9.705 1.00 97.50 656 GLN A O 1
ATOM 4786 N N . GLU A 1 657 ? -10.478 13.040 8.036 1.00 97.19 657 GLU A N 1
ATOM 4787 C CA . GLU A 1 657 ? -10.204 11.892 7.177 1.00 97.19 657 GLU A CA 1
ATOM 4788 C C . GLU A 1 657 ? -8.723 11.905 6.806 1.00 97.19 657 GLU A C 1
ATOM 4790 O O . GLU A 1 657 ? -8.192 12.917 6.345 1.00 97.19 657 GLU A O 1
ATOM 4795 N N . LEU A 1 658 ? -8.051 10.783 7.051 1.00 97.81 658 LEU A N 1
ATOM 4796 C CA . LEU A 1 658 ? -6.682 10.569 6.616 1.00 97.81 658 LEU A CA 1
ATOM 4797 C C . LEU A 1 658 ? -6.693 9.855 5.267 1.00 97.81 658 LEU A C 1
ATOM 4799 O O . LEU A 1 658 ? -7.401 8.865 5.095 1.00 97.81 658 LEU A O 1
ATOM 4803 N N . LEU A 1 659 ? -5.869 10.319 4.333 1.00 95.31 659 LEU A N 1
ATOM 4804 C CA . LEU A 1 659 ? -5.644 9.688 3.038 1.00 95.31 659 LEU A CA 1
ATOM 4805 C C . LEU A 1 659 ? -4.155 9.397 2.856 1.00 95.31 659 LEU A C 1
ATOM 4807 O O . LEU A 1 659 ? -3.319 10.297 2.894 1.00 95.31 659 LEU A O 1
ATOM 4811 N N . LEU A 1 660 ? -3.850 8.132 2.595 1.00 94.94 660 LEU A N 1
ATOM 4812 C CA . LEU A 1 660 ? -2.575 7.644 2.105 1.00 94.94 660 LEU A CA 1
ATOM 4813 C C . LEU A 1 660 ? -2.712 7.305 0.619 1.00 94.94 660 LEU A C 1
ATOM 4815 O O . LEU A 1 660 ? -3.546 6.493 0.228 1.00 94.94 660 LEU A O 1
ATOM 4819 N N . SER A 1 661 ? -1.848 7.870 -0.213 1.00 90.00 661 SER A N 1
ATOM 4820 C CA . SER A 1 661 ? -1.696 7.448 -1.602 1.00 90.00 661 SER A CA 1
ATOM 4821 C C . SER A 1 661 ? -0.261 7.017 -1.845 1.00 90.00 661 SER A C 1
ATOM 4823 O O . SER A 1 661 ? 0.657 7.837 -1.769 1.00 90.00 661 SER A O 1
ATOM 4825 N N . VAL A 1 662 ? -0.078 5.737 -2.152 1.00 88.81 662 VAL A N 1
ATOM 4826 C CA . VAL A 1 662 ? 1.220 5.100 -2.381 1.00 88.81 662 VAL A CA 1
ATOM 4827 C C . VAL A 1 662 ? 1.449 4.968 -3.889 1.00 88.81 662 VAL A C 1
ATOM 4829 O O . VAL A 1 662 ? 0.605 4.360 -4.555 1.00 88.81 662 VAL A O 1
ATOM 4832 N N . PRO A 1 663 ? 2.555 5.492 -4.449 1.00 83.25 663 PRO A N 1
ATOM 4833 C CA . PRO A 1 663 ? 2.935 5.205 -5.832 1.00 83.25 663 PRO A CA 1
ATOM 4834 C C . PRO A 1 663 ? 3.076 3.691 -6.028 1.00 83.25 663 PRO A C 1
ATOM 4836 O O . PRO A 1 663 ? 3.670 3.023 -5.182 1.00 83.25 663 PRO A O 1
ATOM 4839 N N . VAL A 1 664 ? 2.545 3.125 -7.117 1.00 80.94 664 VAL A N 1
ATOM 4840 C CA . VAL A 1 664 ? 2.506 1.660 -7.298 1.00 80.94 664 VAL A CA 1
ATOM 4841 C C . VAL A 1 664 ? 3.891 1.016 -7.241 1.00 80.94 664 VAL A C 1
ATOM 4843 O O . VAL A 1 664 ? 4.039 -0.075 -6.694 1.00 80.94 664 VAL A O 1
ATOM 4846 N N . GLU A 1 665 ? 4.912 1.701 -7.751 1.00 76.88 665 GLU A N 1
ATOM 4847 C CA . GLU A 1 665 ? 6.291 1.214 -7.745 1.00 76.88 665 GLU A CA 1
ATOM 4848 C C . GLU A 1 665 ? 6.816 1.049 -6.309 1.00 76.88 665 GLU A C 1
ATOM 4850 O O . GLU A 1 665 ? 7.620 0.158 -6.032 1.00 76.88 665 GLU A O 1
ATOM 4855 N N . ALA A 1 666 ? 6.300 1.853 -5.368 1.00 82.19 666 ALA A N 1
ATOM 4856 C CA . ALA A 1 666 ? 6.640 1.811 -3.947 1.00 82.19 666 ALA A CA 1
ATOM 4857 C C . ALA A 1 666 ? 5.945 0.677 -3.182 1.00 82.19 666 ALA A C 1
ATOM 4859 O O . ALA A 1 666 ? 6.273 0.443 -2.019 1.00 82.19 666 ALA A O 1
ATOM 4860 N N . VAL A 1 667 ? 4.965 -0.002 -3.792 1.00 87.94 667 VAL A N 1
ATOM 4861 C CA . VAL A 1 667 ? 4.252 -1.120 -3.166 1.00 87.94 667 VAL A CA 1
ATOM 4862 C C . VAL A 1 667 ? 5.136 -2.369 -3.244 1.00 87.94 667 VAL A C 1
ATOM 4864 O O . VAL A 1 667 ? 5.323 -2.901 -4.342 1.00 87.94 667 VAL A O 1
ATOM 4867 N N . PRO A 1 668 ? 5.652 -2.893 -2.118 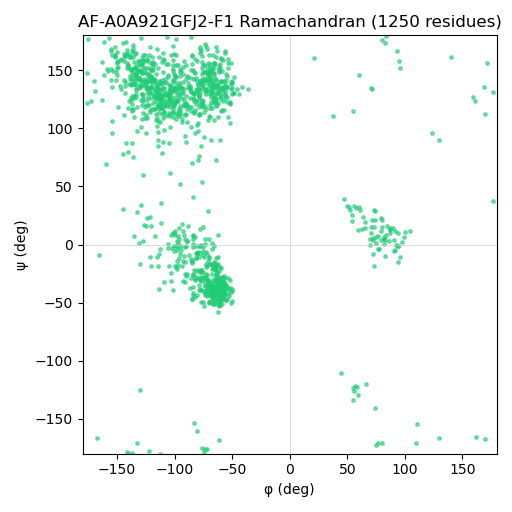1.00 87.81 668 PRO A N 1
ATOM 4868 C CA . PRO A 1 668 ? 6.544 -4.052 -2.129 1.00 87.81 668 PRO A CA 1
ATOM 4869 C C . PRO A 1 668 ? 5.841 -5.292 -2.710 1.00 87.81 668 PRO A C 1
ATOM 4871 O O . PRO A 1 668 ? 4.617 -5.408 -2.629 1.00 87.81 668 PRO A O 1
ATOM 4874 N N . ALA A 1 669 ? 6.590 -6.237 -3.281 1.00 85.25 669 ALA A N 1
ATOM 4875 C CA . ALA A 1 669 ? 6.059 -7.432 -3.935 1.00 85.25 669 ALA A CA 1
ATOM 4876 C C . ALA A 1 669 ? 6.778 -8.708 -3.490 1.00 85.25 669 ALA A C 1
ATOM 4878 O O . ALA A 1 669 ? 7.943 -8.916 -3.805 1.00 85.25 669 ALA A O 1
ATOM 4879 N N . LEU A 1 670 ? 6.084 -9.658 -2.867 1.00 86.31 670 LEU A N 1
ATOM 4880 C CA . LEU A 1 670 ? 6.705 -10.967 -2.671 1.00 86.31 670 LEU A CA 1
ATOM 4881 C C . LEU A 1 670 ? 6.852 -11.687 -4.022 1.00 86.31 670 LEU A C 1
ATOM 4883 O O . LEU A 1 670 ? 5.859 -12.102 -4.634 1.00 86.31 670 LEU A O 1
ATOM 4887 N N . ARG A 1 671 ? 8.097 -11.805 -4.482 1.00 84.50 671 ARG A N 1
ATOM 4888 C CA . ARG A 1 671 ? 8.470 -12.272 -5.819 1.00 84.50 671 ARG A CA 1
ATOM 4889 C C . ARG A 1 671 ? 8.834 -13.731 -5.856 1.00 84.50 671 ARG A C 1
ATOM 4891 O O . ARG A 1 671 ? 9.654 -14.168 -5.058 1.00 84.50 671 ARG A O 1
ATOM 4898 N N . ALA A 1 672 ? 8.303 -14.431 -6.846 1.00 86.38 672 ALA A N 1
ATOM 4899 C CA . ALA A 1 672 ? 8.741 -15.769 -7.196 1.00 86.38 672 ALA A CA 1
ATOM 4900 C C . ALA A 1 672 ? 9.347 -15.807 -8.600 1.00 86.38 672 ALA A C 1
ATOM 4902 O O . ALA A 1 672 ? 8.689 -15.451 -9.579 1.00 86.38 672 ALA A O 1
ATOM 4903 N N . ASP A 1 673 ? 10.566 -16.326 -8.693 1.00 85.69 673 ASP A N 1
ATOM 4904 C CA . ASP A 1 673 ? 11.197 -16.720 -9.946 1.00 85.69 673 ASP A CA 1
ATOM 4905 C C . ASP A 1 673 ? 10.990 -18.217 -10.145 1.00 85.69 673 ASP A C 1
ATOM 4907 O O . ASP A 1 673 ? 11.470 -19.037 -9.362 1.00 85.69 673 ASP A O 1
ATOM 4911 N N . VAL A 1 674 ? 10.275 -18.590 -11.202 1.00 88.12 674 VAL A N 1
ATOM 4912 C CA . VAL A 1 674 ? 10.031 -19.982 -11.575 1.00 88.12 674 VAL A CA 1
ATOM 4913 C C . VAL A 1 674 ? 10.843 -20.310 -12.820 1.00 88.12 674 VAL A C 1
ATOM 4915 O O . VAL A 1 674 ? 10.666 -19.690 -13.864 1.00 88.12 674 VAL A O 1
ATOM 4918 N N . SER A 1 675 ? 11.701 -21.325 -12.729 1.00 85.38 675 SER A N 1
ATOM 4919 C CA . SER A 1 675 ? 12.417 -21.896 -13.876 1.00 85.38 675 SER A CA 1
ATOM 4920 C C . SER A 1 675 ? 11.838 -23.267 -14.211 1.00 85.38 675 SER A C 1
ATOM 4922 O O . SER A 1 675 ? 11.840 -24.161 -13.365 1.00 85.38 675 SER A O 1
ATOM 4924 N N . VAL A 1 676 ? 11.321 -23.434 -15.424 1.00 87.44 676 VAL A N 1
ATOM 4925 C CA . VAL A 1 676 ? 10.700 -24.660 -15.940 1.00 87.44 676 VAL A CA 1
ATOM 4926 C C . VAL A 1 676 ? 11.667 -25.333 -16.907 1.00 87.44 676 VAL A C 1
ATOM 4928 O O . VAL A 1 676 ? 12.168 -24.694 -17.817 1.00 87.44 676 VAL A O 1
ATOM 4931 N N . ARG A 1 677 ? 11.964 -26.615 -16.721 1.00 83.56 677 ARG A N 1
ATOM 4932 C CA . ARG A 1 677 ? 12.866 -27.384 -17.590 1.00 83.56 677 ARG A CA 1
ATOM 4933 C C . ARG A 1 677 ? 12.133 -27.940 -18.803 1.00 83.56 677 ARG A C 1
ATOM 4935 O O . ARG A 1 677 ? 10.924 -28.145 -18.749 1.00 83.56 677 ARG A O 1
ATOM 4942 N N . GLU A 1 678 ? 12.881 -28.342 -19.835 1.00 77.94 678 GLU A N 1
ATOM 4943 C CA . GLU A 1 678 ? 12.321 -29.028 -21.016 1.00 77.94 678 GLU A CA 1
ATOM 4944 C C . GLU A 1 678 ? 11.472 -30.270 -20.667 1.00 77.94 678 GLU A C 1
ATOM 4946 O O . GLU A 1 678 ? 10.545 -30.620 -21.399 1.00 77.94 678 GLU A O 1
ATOM 4951 N N . ASP A 1 679 ? 11.763 -30.954 -19.551 1.00 81.75 679 ASP A N 1
ATOM 4952 C CA . ASP A 1 679 ? 11.000 -32.121 -19.084 1.00 81.75 679 ASP A CA 1
ATOM 4953 C C . ASP A 1 679 ? 9.709 -31.766 -18.316 1.00 81.75 679 ASP A C 1
ATOM 4955 O O . ASP A 1 679 ? 8.961 -32.660 -17.906 1.00 81.75 679 ASP A O 1
ATOM 4959 N N . GLY A 1 680 ? 9.429 -30.471 -18.140 1.00 83.00 680 GLY A N 1
ATOM 4960 C CA . GLY A 1 680 ? 8.284 -29.925 -17.417 1.00 83.00 680 GLY A CA 1
ATOM 4961 C C . GLY A 1 680 ? 8.452 -29.861 -15.896 1.00 83.00 680 GLY A C 1
ATOM 4962 O O . GLY A 1 680 ? 7.520 -29.432 -15.213 1.00 83.00 680 GLY A O 1
ATOM 4963 N N . SER A 1 681 ? 9.597 -30.282 -15.344 1.00 88.38 681 SER A N 1
ATOM 4964 C CA . SER A 1 681 ? 9.929 -30.029 -13.938 1.00 88.38 681 SER A CA 1
ATOM 4965 C C . SER A 1 681 ? 10.201 -28.543 -13.713 1.00 88.38 681 SER A C 1
ATOM 4967 O O . SER A 1 681 ? 10.672 -27.856 -14.611 1.00 88.38 681 SER A O 1
ATOM 4969 N N . ALA A 1 682 ? 9.905 -28.030 -12.519 1.00 92.69 682 ALA A N 1
ATOM 4970 C CA . ALA A 1 682 ? 10.123 -26.625 -12.201 1.00 92.69 682 ALA A CA 1
ATOM 4971 C C . ALA A 1 682 ? 10.903 -26.461 -10.895 1.00 92.69 682 ALA A C 1
ATOM 4973 O O . ALA A 1 682 ? 10.785 -27.277 -9.978 1.00 92.69 682 ALA A O 1
ATOM 4974 N N . THR A 1 683 ? 11.686 -25.394 -10.807 1.00 91.56 683 THR A N 1
ATOM 4975 C CA . THR A 1 683 ? 12.277 -24.879 -9.568 1.00 91.56 683 THR A CA 1
ATOM 4976 C C . THR A 1 683 ? 11.778 -23.468 -9.311 1.00 91.56 683 THR A C 1
ATOM 4978 O O . THR A 1 683 ? 11.423 -22.760 -10.251 1.00 91.56 683 THR A O 1
ATOM 4981 N N . MET A 1 684 ? 11.742 -23.076 -8.044 1.00 91.12 684 MET A N 1
ATOM 4982 C CA . MET A 1 684 ? 11.312 -21.757 -7.605 1.00 91.12 684 MET A CA 1
ATOM 4983 C C . MET A 1 684 ? 12.302 -21.188 -6.593 1.00 91.12 684 MET A C 1
ATOM 4985 O O . MET A 1 684 ? 12.796 -21.922 -5.738 1.00 91.12 684 MET A O 1
ATOM 4989 N N . SER A 1 685 ? 12.556 -19.890 -6.686 1.00 88.19 685 SER A N 1
ATOM 4990 C CA . SER A 1 685 ? 13.232 -19.081 -5.669 1.00 88.19 685 SER A CA 1
ATOM 4991 C C . SER A 1 685 ? 12.368 -17.870 -5.335 1.00 88.19 685 SER A C 1
ATOM 4993 O O . SER A 1 685 ? 11.593 -17.420 -6.184 1.00 88.19 685 SER A O 1
ATOM 4995 N N . LEU A 1 686 ? 12.491 -17.352 -4.113 1.00 84.88 686 LEU A N 1
ATOM 4996 C CA . LEU A 1 686 ? 11.865 -16.089 -3.737 1.00 84.88 686 LEU A CA 1
ATOM 4997 C C . LEU A 1 686 ? 12.916 -14.983 -3.689 1.00 84.88 686 LEU A C 1
ATOM 4999 O O . LEU A 1 686 ? 13.957 -15.142 -3.056 1.00 84.88 686 LEU A O 1
ATOM 5003 N N . ASP A 1 687 ? 12.641 -13.864 -4.349 1.00 74.69 687 ASP A N 1
ATOM 5004 C CA . ASP A 1 687 ? 13.564 -12.729 -4.385 1.00 74.69 687 ASP A CA 1
ATOM 5005 C C . ASP A 1 687 ? 13.411 -11.894 -3.102 1.00 74.69 687 ASP A C 1
ATOM 5007 O O . ASP A 1 687 ? 12.315 -11.423 -2.789 1.00 74.69 687 ASP A O 1
ATOM 5011 N N . HIS A 1 688 ? 14.499 -11.747 -2.332 1.00 69.50 688 HIS A N 1
ATOM 5012 C CA . HIS A 1 688 ? 14.568 -10.951 -1.094 1.00 69.50 688 HIS A CA 1
ATOM 5013 C C . HIS A 1 688 ? 13.410 -11.192 -0.097 1.00 69.50 688 HIS A C 1
ATOM 5015 O O . HIS A 1 688 ? 12.908 -10.265 0.549 1.00 69.50 688 HIS A O 1
ATOM 5021 N N . ALA A 1 689 ? 12.965 -12.443 0.061 1.00 69.19 689 ALA A N 1
ATOM 5022 C CA . ALA A 1 689 ? 11.783 -12.771 0.865 1.00 69.19 689 ALA A CA 1
ATOM 5023 C C . ALA A 1 689 ? 11.896 -12.380 2.352 1.00 69.19 689 ALA A C 1
ATOM 5025 O O . ALA A 1 689 ? 10.888 -12.043 2.968 1.00 69.19 689 ALA A O 1
ATOM 5026 N N . LEU A 1 690 ? 13.106 -12.379 2.925 1.00 64.56 690 LEU A N 1
ATOM 5027 C CA . LEU A 1 690 ? 13.347 -11.935 4.308 1.00 64.56 690 LEU A CA 1
ATOM 5028 C C . LEU A 1 690 ? 13.219 -10.419 4.497 1.00 64.56 690 LEU A C 1
ATOM 5030 O O . LEU A 1 690 ? 12.945 -9.961 5.604 1.00 64.56 690 LEU A O 1
ATOM 5034 N N . GLU A 1 691 ? 13.445 -9.647 3.436 1.00 68.62 691 GLU A N 1
ATOM 5035 C CA . GLU A 1 691 ? 13.460 -8.181 3.468 1.00 68.62 691 GLU A CA 1
ATOM 5036 C C . GLU A 1 691 ? 12.117 -7.587 3.023 1.00 68.62 691 GLU A C 1
ATOM 5038 O O . GLU A 1 691 ? 11.820 -6.425 3.306 1.00 68.62 691 GLU A O 1
ATOM 5043 N N . THR A 1 692 ? 11.285 -8.383 2.344 1.00 78.94 692 THR A N 1
ATOM 5044 C CA . THR A 1 692 ? 9.996 -7.939 1.816 1.00 78.94 692 THR A CA 1
ATOM 5045 C C . THR A 1 692 ? 8.938 -7.916 2.916 1.00 78.94 692 THR A C 1
ATOM 5047 O O . THR A 1 692 ? 8.309 -8.923 3.234 1.00 78.94 692 THR A O 1
ATOM 5050 N N . THR A 1 693 ? 8.718 -6.732 3.483 1.00 85.69 693 THR A N 1
ATOM 5051 C CA . THR A 1 693 ? 7.598 -6.430 4.381 1.00 85.69 693 THR A CA 1
ATOM 5052 C C . THR A 1 693 ? 6.618 -5.468 3.707 1.00 85.69 693 THR A C 1
ATOM 5054 O O . THR A 1 693 ? 7.014 -4.753 2.783 1.00 85.69 693 THR A O 1
ATOM 5057 N N . PRO A 1 694 ? 5.339 -5.429 4.131 1.00 92.00 694 PRO A N 1
ATOM 5058 C CA . PRO A 1 694 ? 4.410 -4.407 3.666 1.00 92.00 694 PRO A CA 1
ATOM 5059 C C . PRO A 1 694 ? 4.964 -3.003 3.897 1.00 92.00 694 PRO A C 1
ATOM 5061 O O . PRO A 1 694 ? 5.593 -2.749 4.926 1.00 92.00 694 PRO A O 1
ATOM 5064 N N . ILE A 1 695 ? 4.673 -2.084 2.978 1.00 92.06 695 ILE A N 1
ATOM 5065 C CA . ILE A 1 695 ? 4.854 -0.657 3.245 1.00 92.06 695 ILE A CA 1
ATOM 5066 C C . ILE A 1 695 ? 3.710 -0.187 4.134 1.00 92.06 695 ILE A C 1
ATOM 5068 O O . ILE A 1 695 ? 2.567 -0.602 3.925 1.00 92.06 695 ILE A O 1
ATOM 5072 N N . ARG A 1 696 ? 4.007 0.625 5.153 1.00 93.62 696 ARG A N 1
ATOM 5073 C CA . ARG A 1 696 ? 3.034 0.977 6.193 1.00 93.62 696 ARG A CA 1
ATOM 5074 C C . ARG A 1 696 ? 3.090 2.457 6.526 1.00 93.62 696 ARG A C 1
ATOM 5076 O O . ARG A 1 696 ? 4.153 2.953 6.867 1.00 93.62 696 ARG A O 1
ATOM 5083 N N . LEU A 1 697 ? 1.962 3.153 6.498 1.00 96.19 697 LEU A N 1
ATOM 5084 C CA . LEU A 1 697 ? 1.851 4.455 7.155 1.00 96.19 697 LEU A CA 1
ATOM 5085 C C . LEU A 1 697 ? 1.537 4.237 8.633 1.00 96.19 697 LEU A C 1
ATOM 5087 O O . LEU A 1 697 ? 0.589 3.517 8.942 1.00 96.19 697 LEU A O 1
ATOM 5091 N N . ALA A 1 698 ? 2.292 4.885 9.516 1.00 96.56 698 ALA A N 1
ATOM 5092 C CA . ALA A 1 698 ? 1.987 4.974 10.938 1.00 96.56 698 ALA A CA 1
ATOM 5093 C C . ALA A 1 698 ? 1.522 6.394 11.292 1.00 96.56 698 ALA A C 1
ATOM 5095 O O . ALA A 1 698 ? 2.194 7.379 10.975 1.00 96.56 698 ALA A O 1
ATOM 5096 N N . TYR A 1 699 ? 0.376 6.495 11.959 1.00 97.69 699 TYR A N 1
ATOM 5097 C CA . TYR A 1 699 ? -0.119 7.740 12.544 1.00 97.69 699 TYR A CA 1
ATOM 5098 C C . TYR A 1 699 ? -0.819 7.469 13.871 1.00 97.69 699 TYR A C 1
ATOM 5100 O O . TYR A 1 699 ? -1.210 6.341 14.180 1.00 97.69 699 TYR A O 1
ATOM 5108 N N . GLN A 1 700 ? -0.970 8.523 14.659 1.00 97.81 700 GLN A N 1
ATOM 5109 C CA . GLN A 1 700 ? -1.554 8.480 15.987 1.00 97.81 700 GLN A CA 1
ATOM 5110 C C . GLN A 1 700 ? -2.887 9.203 15.979 1.00 97.81 700 GLN A C 1
ATOM 5112 O O . GLN A 1 700 ? -3.010 10.290 15.410 1.00 97.81 700 GLN A O 1
ATOM 5117 N N . VAL A 1 701 ? -3.866 8.623 16.659 1.00 98.12 701 VAL A N 1
ATOM 5118 C CA . VAL A 1 701 ? -5.141 9.280 16.944 1.00 98.12 701 VAL A CA 1
ATOM 5119 C C . VAL A 1 701 ? -5.312 9.448 18.441 1.00 98.12 701 VAL A C 1
ATOM 5121 O O . VAL A 1 701 ? -4.961 8.559 19.216 1.00 98.12 701 VAL A O 1
ATOM 5124 N N . GLU A 1 702 ? -5.870 10.579 18.849 1.00 96.69 702 GLU A N 1
ATOM 5125 C CA . GLU A 1 702 ? -6.099 10.917 20.251 1.00 96.69 702 GLU A CA 1
ATOM 5126 C C . GLU A 1 702 ? -7.441 11.636 20.452 1.00 96.69 702 GLU A C 1
ATOM 5128 O O . GLU A 1 702 ? -8.018 12.151 19.488 1.00 96.69 702 GLU A O 1
ATOM 5133 N N . PRO A 1 703 ? -7.955 11.708 21.692 1.00 95.75 703 PRO A N 1
ATOM 5134 C CA . PRO A 1 703 ? -9.171 12.455 21.983 1.00 95.75 703 PRO A CA 1
ATOM 5135 C C . PRO A 1 703 ? -9.057 13.943 21.636 1.00 95.75 703 PRO A C 1
ATOM 5137 O O . PRO A 1 703 ? -8.069 14.614 21.946 1.00 95.75 703 PRO A O 1
ATOM 5140 N N . THR A 1 704 ? -10.129 14.521 21.097 1.00 93.75 704 THR A N 1
ATOM 5141 C CA . THR A 1 704 ? -10.239 15.978 20.938 1.00 93.75 704 THR A CA 1
ATOM 5142 C C . THR A 1 704 ? -10.140 16.687 22.298 1.00 93.75 704 THR A C 1
ATOM 5144 O O . THR A 1 704 ? -10.393 16.079 23.347 1.00 93.75 704 THR A O 1
ATOM 5147 N N . PRO A 1 705 ? -9.819 17.995 22.342 1.00 89.88 705 PRO A N 1
ATOM 5148 C CA . PRO A 1 705 ? -9.781 18.747 23.601 1.00 89.88 705 PRO A CA 1
ATOM 5149 C C . PRO A 1 705 ? -11.092 18.679 24.409 1.00 89.88 705 PRO A C 1
ATOM 5151 O O . PRO A 1 705 ? -11.062 18.636 25.646 1.00 89.88 705 PRO A O 1
ATOM 5154 N N . ALA A 1 706 ? -12.238 18.630 23.719 1.00 89.88 706 ALA A N 1
ATOM 5155 C CA . ALA A 1 706 ? -13.555 18.484 24.335 1.00 89.88 706 ALA A CA 1
ATOM 5156 C C . ALA A 1 706 ? -13.694 17.133 25.054 1.00 89.88 706 ALA A C 1
ATOM 5158 O O . ALA A 1 706 ? -13.999 17.103 26.249 1.00 89.88 706 ALA A O 1
ATOM 5159 N N . LEU A 1 707 ? -13.385 16.027 24.368 1.00 93.00 707 LEU A N 1
ATOM 5160 C CA . LEU A 1 707 ? -13.435 14.690 24.958 1.00 93.00 707 LEU A CA 1
ATOM 5161 C C . LEU A 1 707 ? -12.386 14.522 26.065 1.00 93.00 707 LEU A C 1
ATOM 5163 O O . LEU A 1 707 ? -12.717 14.073 27.159 1.00 93.00 707 LEU A O 1
ATOM 5167 N N . SER A 1 708 ? -11.153 14.982 25.840 1.00 92.88 708 SER A N 1
ATOM 5168 C CA . SER A 1 708 ? -10.068 14.984 26.832 1.00 92.88 708 SER A CA 1
ATOM 5169 C C . SER A 1 708 ? -10.473 15.639 28.157 1.00 92.88 708 SER A C 1
ATOM 5171 O O . SER A 1 708 ? -10.066 15.202 29.234 1.00 92.88 708 SER A O 1
ATOM 5173 N N . THR A 1 709 ? -11.276 16.705 28.099 1.00 92.25 709 THR A N 1
ATOM 5174 C CA . THR A 1 709 ? -11.782 17.388 29.296 1.00 92.25 709 THR A CA 1
ATOM 5175 C C . THR A 1 709 ? -12.770 16.513 30.068 1.00 92.25 709 THR A C 1
ATOM 5177 O O . THR A 1 709 ? -12.732 16.490 31.300 1.00 92.25 709 THR A O 1
ATOM 5180 N N . LEU A 1 710 ? -13.634 15.776 29.366 1.00 92.38 710 LEU A N 1
ATOM 5181 C CA . LEU A 1 710 ? -14.568 14.835 29.985 1.00 92.38 710 LEU A CA 1
ATOM 5182 C C . LEU A 1 710 ? -13.843 13.625 30.578 1.00 92.38 710 LEU A C 1
ATOM 5184 O O . LEU A 1 710 ? -14.120 13.274 31.723 1.00 92.38 710 LEU A O 1
ATOM 5188 N N . LEU A 1 711 ? -12.871 13.053 29.861 1.00 91.38 711 LEU A N 1
ATOM 5189 C CA . LEU A 1 711 ? -12.069 11.925 30.347 1.00 91.38 711 LEU A CA 1
ATOM 5190 C C . LEU A 1 711 ? -11.354 12.282 31.660 1.00 91.38 711 LEU A C 1
ATOM 5192 O O . LEU A 1 711 ? -11.512 11.579 32.653 1.00 91.38 711 LEU A O 1
ATOM 5196 N N . LYS A 1 712 ? -10.703 13.452 31.736 1.00 89.88 712 LYS A N 1
ATOM 5197 C CA . LYS A 1 712 ? -10.057 13.939 32.974 1.00 89.88 712 LYS A CA 1
ATOM 5198 C C . LYS A 1 712 ? -11.028 14.099 34.149 1.00 89.88 712 LYS A C 1
ATOM 5200 O O . LYS A 1 712 ? -10.648 13.888 35.301 1.00 89.88 712 LYS A O 1
ATOM 5205 N N . ARG A 1 713 ? -12.281 14.491 33.886 1.00 89.44 713 ARG A N 1
ATOM 5206 C CA . ARG A 1 713 ? -13.333 14.576 34.917 1.00 89.44 713 ARG A CA 1
ATOM 5207 C C . ARG A 1 713 ? -13.748 13.187 35.398 1.00 89.44 713 ARG A C 1
ATOM 5209 O O . ARG A 1 713 ? -13.856 12.978 36.606 1.00 89.44 713 ARG A O 1
ATOM 5216 N N . MET A 1 714 ? -13.919 12.237 34.481 1.00 85.50 714 MET A N 1
ATOM 5217 C CA . MET A 1 714 ? -14.227 10.842 34.814 1.00 85.50 714 MET A CA 1
ATOM 5218 C C . MET A 1 714 ? -13.111 10.204 35.649 1.00 85.50 714 MET A C 1
ATOM 5220 O O . MET A 1 714 ? -13.387 9.582 36.671 1.00 85.50 714 MET A O 1
ATOM 5224 N N . GLU A 1 715 ? -11.848 10.430 35.283 1.00 84.12 715 GLU A N 1
ATOM 5225 C CA . GLU A 1 715 ? -10.675 9.977 36.045 1.00 84.12 715 GLU A CA 1
ATOM 5226 C C . GLU A 1 715 ? -10.597 10.606 37.444 1.00 84.12 715 GLU A C 1
ATOM 5228 O O . GLU A 1 715 ? -10.131 9.976 38.397 1.00 84.12 715 GLU A O 1
ATOM 5233 N N . ALA A 1 716 ? -11.097 11.835 37.600 1.00 83.62 716 ALA A N 1
ATOM 5234 C CA . ALA A 1 716 ? -11.261 12.485 38.898 1.00 83.62 716 ALA A CA 1
ATOM 5235 C C . ALA A 1 716 ? -12.455 11.937 39.714 1.00 83.62 716 ALA A C 1
ATOM 5237 O O . ALA A 1 716 ? -12.656 12.352 40.860 1.00 83.62 716 ALA A O 1
ATOM 5238 N N . GLY A 1 717 ? -13.223 10.993 39.160 1.00 75.00 717 GLY A N 1
ATOM 5239 C CA . GLY A 1 717 ? -14.376 10.349 39.788 1.00 75.00 717 GLY A CA 1
ATOM 5240 C C . GLY A 1 717 ? -15.700 11.091 39.592 1.00 75.00 717 GLY A C 1
ATOM 5241 O O . GLY A 1 717 ? -16.669 10.789 40.292 1.00 75.00 717 GLY A O 1
ATOM 5242 N N . GLU A 1 718 ? -15.759 12.070 38.686 1.00 81.69 718 GLU A N 1
ATOM 5243 C CA . GLU A 1 718 ? -17.014 12.730 38.325 1.00 81.69 718 GLU A CA 1
ATOM 5244 C C . GLU A 1 718 ? -17.838 11.856 37.372 1.00 81.69 718 GLU A C 1
ATOM 5246 O O . GLU A 1 718 ? -17.314 11.245 36.444 1.00 81.69 718 GLU A O 1
ATOM 5251 N N . VAL A 1 719 ? -19.156 11.836 37.575 1.00 78.00 719 VAL A N 1
ATOM 5252 C CA . VAL A 1 719 ? -20.083 11.215 36.624 1.00 78.00 719 VAL A CA 1
ATOM 5253 C C . VAL A 1 719 ? -20.289 12.179 35.462 1.00 78.00 719 VAL A C 1
ATOM 5255 O O . VAL A 1 719 ? -20.689 13.325 35.677 1.00 78.00 719 VAL A O 1
ATOM 5258 N N . VAL A 1 720 ? -20.037 11.708 34.245 1.00 83.56 720 VAL A N 1
ATOM 5259 C CA . VAL A 1 720 ? -20.334 12.430 33.005 1.00 83.56 720 VAL A CA 1
ATOM 5260 C C . VAL A 1 720 ? -21.574 11.812 32.374 1.00 83.56 720 VAL A C 1
ATOM 5262 O O . VAL A 1 720 ? -21.690 10.592 32.285 1.00 83.56 720 VAL A O 1
ATOM 5265 N N . SER A 1 721 ? -22.520 12.658 31.980 1.00 83.25 721 SER A N 1
ATOM 5266 C CA . SER A 1 721 ? -23.770 12.225 31.354 1.00 83.25 721 SER A CA 1
ATOM 5267 C C . SER A 1 721 ? -23.604 11.909 29.865 1.00 83.25 721 SER A C 1
ATOM 5269 O O . SER A 1 721 ? -22.728 12.461 29.199 1.00 83.25 721 SER A O 1
ATOM 5271 N N . ASP A 1 722 ? -24.509 11.096 29.312 1.00 82.38 722 ASP A N 1
ATOM 5272 C CA . ASP A 1 722 ? -24.544 10.828 27.866 1.00 82.38 722 ASP A CA 1
ATOM 5273 C C . ASP A 1 722 ? -24.714 12.101 27.039 1.00 82.38 722 ASP A C 1
ATOM 5275 O O . ASP A 1 722 ? -24.133 12.196 25.972 1.00 82.38 722 ASP A O 1
ATOM 5279 N N . ALA A 1 723 ? -25.454 13.097 27.536 1.00 86.38 723 ALA A N 1
ATOM 5280 C CA . ALA A 1 723 ? -25.637 14.368 26.837 1.00 86.38 723 ALA A CA 1
ATOM 5281 C C . ALA A 1 723 ? -24.342 15.197 26.778 1.00 86.38 723 ALA A C 1
ATOM 5283 O O . ALA A 1 723 ? -24.089 15.887 25.792 1.00 86.38 723 ALA A O 1
ATOM 5284 N N . GLU A 1 724 ? -23.515 15.145 27.829 1.00 90.38 724 GLU A N 1
ATOM 5285 C CA . GLU A 1 724 ? -22.189 15.772 27.810 1.00 90.38 724 GLU A CA 1
ATOM 5286 C C . GLU A 1 724 ? -21.257 15.045 26.839 1.00 90.38 724 GLU A C 1
ATOM 5288 O O . GLU A 1 724 ? -20.550 15.702 26.077 1.00 90.38 724 GLU A O 1
ATOM 5293 N N . LEU A 1 725 ? -21.277 13.708 26.844 1.00 89.31 725 LEU A N 1
ATOM 5294 C CA . LEU A 1 725 ? -20.465 12.902 25.937 1.00 89.31 725 LEU A CA 1
ATOM 5295 C C . LEU A 1 725 ? -20.910 13.091 24.479 1.00 89.31 725 LEU A C 1
ATOM 5297 O O . LEU A 1 725 ? -20.082 13.408 23.638 1.00 89.31 725 LEU A O 1
ATOM 5301 N N . GLU A 1 726 ? -22.209 13.019 24.191 1.00 91.06 726 GLU A N 1
ATOM 5302 C CA . GLU A 1 726 ? -22.798 13.302 22.876 1.00 91.06 726 GLU A CA 1
ATOM 5303 C C . GLU A 1 726 ? -22.457 14.714 22.392 1.00 91.06 726 GLU A C 1
ATOM 5305 O O . GLU A 1 726 ? -22.112 14.900 21.228 1.00 91.06 726 GLU A O 1
ATOM 5310 N N . GLY A 1 727 ? -22.459 15.706 23.288 1.00 88.81 727 GLY A N 1
ATOM 5311 C CA . GLY A 1 727 ? -22.002 17.057 22.967 1.00 88.81 727 GLY A CA 1
ATOM 5312 C C . GLY A 1 727 ? -20.523 17.127 22.568 1.00 88.81 727 GLY A C 1
ATOM 5313 O O . GLY A 1 727 ? -20.171 17.932 21.710 1.00 88.81 727 GLY A O 1
ATOM 5314 N N . ALA A 1 728 ? -19.660 16.292 23.156 1.00 89.75 728 ALA A N 1
ATOM 5315 C CA . ALA A 1 728 ? -18.236 16.230 22.818 1.00 89.75 728 ALA A CA 1
ATOM 5316 C C . ALA A 1 728 ? -17.933 15.382 21.569 1.00 89.75 728 ALA A C 1
ATOM 5318 O O . ALA A 1 728 ? -16.954 15.656 20.878 1.00 89.75 728 ALA A O 1
ATOM 5319 N N . LEU A 1 729 ? -18.745 14.361 21.284 1.00 90.69 729 LEU A N 1
ATOM 5320 C CA . LEU A 1 729 ? -18.599 13.496 20.108 1.00 90.69 729 LEU A CA 1
ATOM 5321 C C . LEU A 1 729 ? -19.296 14.080 18.864 1.00 90.69 729 LEU A C 1
ATOM 5323 O O . LEU A 1 729 ? -18.896 13.804 17.734 1.00 90.69 729 LEU A O 1
ATOM 5327 N N . GLY A 1 730 ? -20.355 14.870 19.058 1.00 87.69 730 GLY A N 1
ATOM 5328 C CA . GLY A 1 730 ? -21.263 15.309 17.996 1.00 87.69 730 GLY A CA 1
ATOM 5329 C C . GLY A 1 730 ? -22.230 14.217 17.516 1.00 87.69 730 GLY A C 1
ATOM 5330 O O . GLY A 1 730 ? -22.952 14.426 16.543 1.00 87.69 730 GLY A O 1
ATOM 5331 N N . GLU A 1 731 ? -22.240 13.057 18.174 1.00 89.12 731 GLU A N 1
ATOM 5332 C CA . GLU A 1 731 ? -23.139 11.929 17.924 1.00 89.12 731 GLU A CA 1
ATOM 5333 C C . GLU A 1 731 ? -23.361 11.123 19.209 1.00 89.12 731 GLU A C 1
ATOM 5335 O O . GLU A 1 731 ? -22.585 11.227 20.164 1.00 89.12 731 GLU A O 1
ATOM 5340 N N . SER A 1 732 ? -24.425 10.320 19.246 1.00 85.12 732 SER A N 1
ATOM 5341 C CA . SER A 1 732 ? -24.729 9.503 20.418 1.00 85.12 732 SER A CA 1
ATOM 5342 C C . SER A 1 732 ? -23.647 8.426 20.621 1.00 85.12 732 SER A C 1
ATOM 5344 O O . SER A 1 732 ? -23.299 7.727 19.666 1.00 85.12 732 SER A O 1
ATOM 5346 N N . PRO A 1 733 ? -23.117 8.254 21.846 1.00 82.69 733 PRO A N 1
ATOM 5347 C CA . PRO A 1 733 ? -22.050 7.295 22.106 1.00 82.69 733 PRO A CA 1
ATOM 5348 C C . PRO A 1 733 ? -22.546 5.856 21.930 1.00 82.69 733 PRO A C 1
ATOM 5350 O O . PRO A 1 733 ? -23.606 5.484 22.440 1.00 82.69 733 PRO A O 1
ATOM 5353 N N . ALA A 1 734 ? -21.752 5.021 21.260 1.00 80.31 734 ALA A N 1
ATOM 5354 C CA . ALA A 1 734 ? -22.036 3.594 21.171 1.00 80.31 734 ALA A CA 1
ATOM 5355 C C . ALA A 1 734 ? -21.923 2.934 22.555 1.00 80.31 734 ALA A C 1
ATOM 5357 O O . ALA A 1 734 ? -21.157 3.379 23.410 1.00 80.31 734 ALA A O 1
ATOM 5358 N N . SER A 1 735 ? -22.660 1.848 22.782 1.00 72.81 735 SER A N 1
ATOM 5359 C CA . SER A 1 735 ? -22.544 1.025 23.989 1.00 72.81 735 SER A CA 1
ATOM 5360 C C . SER A 1 735 ? -22.143 -0.390 23.603 1.00 72.81 735 SER A C 1
ATOM 5362 O O . SER A 1 735 ? -22.600 -0.900 22.586 1.00 72.81 735 SER A O 1
ATOM 5364 N N . ASN A 1 736 ? -21.303 -1.021 24.418 1.00 67.25 736 ASN A N 1
ATOM 5365 C CA . ASN A 1 736 ? -20.912 -2.421 24.247 1.00 67.25 736 ASN A CA 1
ATOM 5366 C C . ASN A 1 736 ? -21.808 -3.399 25.032 1.00 67.25 736 ASN A C 1
ATOM 5368 O O . ASN A 1 736 ? -21.468 -4.575 25.161 1.00 67.25 736 ASN A O 1
ATOM 5372 N N . GLY A 1 737 ? -22.904 -2.907 25.623 1.00 61.47 737 GLY A N 1
ATOM 5373 C CA . GLY A 1 737 ? -23.770 -3.659 26.539 1.00 61.47 737 GLY A CA 1
ATOM 5374 C C . GLY A 1 737 ? -23.159 -3.908 27.929 1.00 61.47 737 GLY A C 1
ATOM 5375 O O . GLY A 1 737 ? -23.885 -4.174 28.883 1.00 61.47 737 GLY A O 1
ATOM 5376 N N . LEU A 1 738 ? -21.834 -3.787 28.087 1.00 63.41 738 LEU A N 1
ATOM 5377 C CA . LEU A 1 738 ? -21.162 -3.748 29.390 1.00 63.41 738 LEU A CA 1
ATOM 5378 C C . LEU A 1 738 ? -21.350 -2.367 30.043 1.00 63.41 738 LEU A C 1
ATOM 5380 O O . LEU A 1 738 ? -22.033 -1.484 29.526 1.00 63.41 738 LEU A O 1
ATOM 5384 N N . ALA A 1 739 ? -20.708 -2.144 31.195 1.00 62.16 739 ALA A N 1
ATOM 5385 C CA . ALA A 1 739 ? -20.773 -0.890 31.947 1.00 62.16 739 ALA A CA 1
ATOM 5386 C C . ALA A 1 739 ? -20.022 0.258 31.233 1.00 62.16 739 ALA A C 1
ATOM 5388 O O . ALA A 1 739 ? -19.497 1.141 31.909 1.00 62.16 739 ALA A O 1
ATOM 5389 N N . GLY A 1 740 ? -19.935 0.246 29.894 1.00 75.38 740 GLY A N 1
ATOM 5390 C CA . GLY A 1 740 ? -19.132 1.145 29.076 1.00 75.38 740 GLY A CA 1
ATOM 5391 C C . GLY A 1 740 ? -19.855 1.743 27.855 1.00 75.38 740 GLY A C 1
ATOM 5392 O O . GLY A 1 740 ? -20.696 1.119 27.201 1.00 75.38 740 GLY A O 1
ATOM 5393 N N . ARG A 1 741 ? -19.493 2.985 27.530 1.00 84.75 741 ARG A N 1
ATOM 5394 C CA . ARG A 1 741 ? -19.626 3.610 26.210 1.00 84.75 741 ARG A CA 1
ATOM 5395 C C . ARG A 1 741 ? -18.335 3.404 25.424 1.00 84.75 741 ARG A C 1
ATOM 5397 O O . ARG A 1 741 ? -17.260 3.400 26.015 1.00 84.75 741 ARG A O 1
ATOM 5404 N N . LEU A 1 742 ? -18.435 3.263 24.110 1.00 88.25 742 LEU A N 1
ATOM 5405 C CA . LEU A 1 742 ? -17.288 3.127 23.218 1.00 88.25 742 LEU A CA 1
ATOM 5406 C C . LEU A 1 742 ? -17.053 4.426 22.446 1.00 88.25 742 LEU A C 1
ATOM 5408 O O . LEU A 1 742 ? -17.979 4.966 21.840 1.00 88.25 742 LEU A O 1
ATOM 5412 N N . VAL A 1 743 ? -15.805 4.896 22.450 1.00 93.44 743 VAL A N 1
ATOM 5413 C CA . VAL A 1 743 ? -15.320 5.962 21.563 1.00 93.44 743 VAL A CA 1
ATOM 5414 C C . VAL A 1 743 ? -14.234 5.386 20.672 1.00 93.44 743 VAL A C 1
ATOM 5416 O O . VAL A 1 743 ? -13.201 4.945 21.167 1.00 93.44 743 VAL A O 1
ATOM 5419 N N . TYR A 1 744 ? -14.471 5.358 19.366 1.00 95.88 744 TYR A N 1
ATOM 5420 C CA . TYR A 1 744 ? -13.624 4.632 18.425 1.00 95.88 744 TYR A CA 1
ATOM 5421 C C . TYR A 1 744 ? -12.476 5.484 17.893 1.00 95.88 744 TYR A C 1
ATOM 5423 O O . TYR A 1 744 ? -12.656 6.667 17.627 1.00 95.88 744 TYR A O 1
ATOM 5431 N N . ALA A 1 745 ? -11.324 4.854 17.668 1.00 97.25 745 ALA A N 1
ATOM 5432 C CA . ALA A 1 745 ? -10.181 5.430 16.966 1.00 97.25 745 ALA A CA 1
ATOM 5433 C C . ALA A 1 745 ? -10.567 5.853 15.537 1.00 97.25 745 ALA A C 1
ATOM 5435 O O . ALA A 1 745 ? -10.230 6.953 15.099 1.00 97.25 745 ALA A O 1
ATOM 5436 N N . SER A 1 746 ? -11.352 5.016 14.854 1.00 97.06 746 SER A N 1
ATOM 5437 C CA . SER A 1 746 ? -11.843 5.275 13.500 1.00 97.06 746 SER A CA 1
ATOM 5438 C C . SER A 1 746 ? -13.352 5.098 13.387 1.00 97.06 746 SER A C 1
ATOM 5440 O O . SER A 1 746 ? -13.961 4.275 14.076 1.00 97.06 746 SER A O 1
ATOM 5442 N N . ALA A 1 747 ? -13.960 5.856 12.483 1.00 95.69 747 ALA A N 1
ATOM 5443 C CA . ALA A 1 747 ? -15.384 5.815 12.213 1.00 95.69 747 ALA A CA 1
ATOM 5444 C C . ALA A 1 747 ? -15.793 4.529 11.479 1.00 95.69 747 ALA A C 1
ATOM 5446 O O . ALA A 1 747 ? -15.027 3.917 10.734 1.00 95.69 747 ALA A O 1
ATOM 5447 N N . PHE A 1 748 ? -17.050 4.148 11.664 1.00 94.44 748 PHE A N 1
ATOM 5448 C CA . PHE A 1 748 ? -17.751 3.127 10.893 1.00 94.44 748 PHE A CA 1
ATOM 5449 C C . PHE A 1 748 ? -19.245 3.469 10.899 1.00 94.44 748 PHE A C 1
ATOM 5451 O O . PHE A 1 748 ? -19.682 4.376 11.608 1.00 94.44 748 PHE A O 1
ATOM 5458 N N . THR A 1 749 ? -20.033 2.777 10.086 1.00 92.94 749 THR A N 1
ATOM 5459 C CA . THR A 1 749 ? -21.487 2.976 10.008 1.00 92.94 749 THR A CA 1
ATOM 5460 C C . THR A 1 749 ? -22.218 1.659 10.226 1.00 92.94 749 THR A C 1
ATOM 5462 O O . THR A 1 749 ? -21.639 0.601 10.013 1.00 92.94 749 THR A O 1
ATOM 5465 N N . GLY A 1 750 ? -23.486 1.709 10.638 1.00 87.94 750 GLY A N 1
ATOM 5466 C CA . GLY A 1 750 ? -24.283 0.506 10.912 1.00 87.94 750 GLY A CA 1
ATOM 5467 C C . GLY A 1 750 ? -23.938 -0.178 12.241 1.00 87.94 750 GLY A C 1
ATOM 5468 O O . GLY A 1 750 ? -23.229 0.378 13.076 1.00 87.94 750 GLY A O 1
ATOM 5469 N N . SER A 1 751 ? -24.483 -1.377 12.458 1.00 82.25 751 SER A N 1
ATOM 5470 C CA . SER A 1 751 ? -24.258 -2.182 13.668 1.00 82.25 751 SER A CA 1
ATOM 5471 C C . SER A 1 751 ? -24.326 -3.686 13.378 1.00 82.25 751 SER A C 1
ATOM 5473 O O . SER A 1 751 ? -24.925 -4.118 12.385 1.00 82.25 751 SER A O 1
ATOM 5475 N N . GLY A 1 752 ? -23.706 -4.494 14.245 1.00 81.00 752 GLY A N 1
ATOM 5476 C CA . GLY A 1 752 ? -23.663 -5.952 14.091 1.00 81.00 752 GLY A CA 1
ATOM 5477 C C . GLY A 1 752 ? -23.109 -6.376 12.724 1.00 81.00 752 GLY A C 1
ATOM 5478 O O . GLY A 1 752 ? -22.135 -5.811 12.231 1.00 81.00 752 GLY A O 1
ATOM 5479 N N . ASP A 1 753 ? -23.783 -7.321 12.067 1.00 81.81 753 ASP A N 1
ATOM 5480 C CA . ASP A 1 753 ? -23.359 -7.877 10.770 1.00 81.81 753 ASP A CA 1
ATOM 5481 C C . ASP A 1 753 ? -23.384 -6.870 9.604 1.00 81.81 753 ASP A C 1
ATOM 5483 O O . ASP A 1 753 ? -22.735 -7.077 8.573 1.00 81.81 753 ASP A O 1
ATOM 5487 N N . SER A 1 754 ? -24.146 -5.784 9.769 1.00 86.44 754 SER A N 1
ATOM 5488 C CA . SER A 1 754 ? -24.311 -4.706 8.787 1.00 86.44 754 SER A CA 1
ATOM 5489 C C . SER A 1 754 ? -23.304 -3.569 8.950 1.00 86.44 754 SER A C 1
ATOM 5491 O O . SER A 1 754 ? -23.347 -2.616 8.175 1.00 86.44 754 SER A O 1
ATOM 5493 N N . ALA A 1 755 ? -22.432 -3.640 9.961 1.00 90.38 755 ALA A N 1
ATOM 5494 C CA . ALA A 1 755 ? -21.451 -2.598 10.206 1.00 90.38 755 ALA A CA 1
ATOM 5495 C C . ALA A 1 755 ? -20.420 -2.522 9.065 1.00 90.38 755 ALA A C 1
ATOM 5497 O O . ALA A 1 755 ? -19.804 -3.526 8.700 1.00 90.38 755 ALA A O 1
ATOM 5498 N N . GLU A 1 756 ? -20.217 -1.318 8.530 1.00 94.62 756 GLU A N 1
ATOM 5499 C CA . GLU A 1 756 ? -19.286 -1.029 7.439 1.00 94.62 756 GLU A CA 1
ATOM 5500 C C . GLU A 1 756 ? -18.202 -0.057 7.893 1.00 94.62 756 GLU A C 1
ATOM 5502 O O . GLU A 1 756 ? -18.491 1.006 8.452 1.00 94.62 756 GLU A O 1
ATOM 5507 N N . ALA A 1 757 ? -16.948 -0.427 7.641 1.00 96.50 757 ALA A N 1
ATOM 5508 C CA . ALA A 1 757 ? -15.784 0.335 8.061 1.00 96.50 757 ALA A CA 1
ATOM 5509 C C . ALA A 1 757 ? -15.698 1.705 7.371 1.00 96.50 757 ALA A C 1
ATOM 5511 O O . ALA A 1 757 ? -15.972 1.831 6.180 1.00 96.50 757 ALA A O 1
ATOM 5512 N N . GLY A 1 758 ? -15.249 2.726 8.105 1.00 95.62 758 GLY A N 1
ATOM 5513 C CA . GLY A 1 758 ? -14.879 4.022 7.532 1.00 95.62 758 GLY A CA 1
ATOM 5514 C C . GLY A 1 758 ? -13.490 4.037 6.889 1.00 95.62 758 GLY A C 1
ATOM 5515 O O . GLY A 1 758 ? -13.136 5.040 6.277 1.00 95.62 758 GLY A O 1
ATOM 5516 N N . ALA A 1 759 ? -12.720 2.951 7.026 1.00 97.94 759 ALA A N 1
ATOM 5517 C CA . ALA A 1 759 ? -11.444 2.774 6.350 1.00 97.94 759 ALA A CA 1
ATOM 5518 C C . ALA A 1 759 ? -11.614 1.970 5.063 1.00 97.94 759 ALA A C 1
ATOM 5520 O O . ALA A 1 759 ? -12.201 0.881 5.072 1.00 97.94 759 ALA A O 1
ATOM 5521 N N . THR A 1 760 ? -11.070 2.489 3.967 1.00 97.06 760 THR A N 1
ATOM 5522 C CA . THR A 1 760 ? -11.194 1.876 2.643 1.00 97.06 760 THR A CA 1
ATOM 5523 C C . THR A 1 760 ? -9.865 1.860 1.908 1.00 97.06 760 THR A C 1
ATOM 5525 O O . THR A 1 760 ? -8.965 2.637 2.216 1.00 97.06 760 THR A O 1
ATOM 5528 N N . GLY A 1 761 ? -9.731 0.953 0.946 1.00 95.19 761 GLY A N 1
ATOM 5529 C CA . GLY A 1 761 ? -8.603 0.896 0.029 1.00 95.19 761 GLY A CA 1
ATOM 5530 C C . GLY A 1 761 ? -9.071 0.785 -1.413 1.00 95.19 761 GLY A C 1
ATOM 5531 O O . GLY A 1 761 ? -10.114 0.186 -1.672 1.00 95.19 761 GLY A O 1
ATOM 5532 N N . GLY A 1 762 ? -8.298 1.330 -2.346 1.00 91.44 762 GLY A N 1
ATOM 5533 C CA . GLY A 1 762 ? -8.622 1.321 -3.767 1.00 91.44 762 GLY A CA 1
ATOM 5534 C C . GLY A 1 762 ? -7.388 1.310 -4.662 1.00 91.44 762 GLY A C 1
ATOM 5535 O O . GLY A 1 762 ? -6.353 1.884 -4.317 1.00 91.44 762 GLY A O 1
ATOM 5536 N N . ALA A 1 763 ? -7.486 0.632 -5.805 1.00 90.44 763 ALA A N 1
ATOM 5537 C CA . ALA A 1 763 ? -6.464 0.653 -6.851 1.00 90.44 763 ALA A CA 1
ATOM 5538 C C . ALA A 1 763 ? -7.040 0.185 -8.192 1.00 90.44 763 ALA A C 1
ATOM 5540 O O . ALA A 1 763 ? -7.844 -0.747 -8.243 1.00 90.44 763 ALA A O 1
ATOM 5541 N N . TRP A 1 764 ? -6.565 0.755 -9.296 1.00 86.88 764 TRP A N 1
ATOM 5542 C CA . TRP A 1 764 ? -6.801 0.192 -10.625 1.00 86.88 764 TRP A CA 1
ATOM 5543 C C . TRP A 1 764 ? -5.780 -0.899 -10.901 1.00 86.88 764 TRP A C 1
ATOM 5545 O O . TRP A 1 764 ? -4.584 -0.649 -10.826 1.00 86.88 764 TRP A O 1
ATOM 5555 N N . ALA A 1 765 ? -6.217 -2.116 -11.215 1.00 85.81 765 ALA A N 1
ATOM 5556 C CA . ALA A 1 765 ? -5.291 -3.191 -11.535 1.00 85.81 765 ALA A CA 1
ATOM 5557 C C . ALA A 1 765 ? -4.638 -2.972 -12.905 1.00 85.81 765 ALA A C 1
ATOM 5559 O O . ALA A 1 765 ? -5.309 -2.642 -13.885 1.00 85.81 765 ALA A O 1
ATOM 5560 N N . SER A 1 766 ? -3.337 -3.249 -12.985 1.00 81.94 766 SER A N 1
ATOM 5561 C CA . SER A 1 766 ? -2.599 -3.198 -14.246 1.00 81.94 766 SER A CA 1
ATOM 5562 C C . SER A 1 766 ? -3.118 -4.240 -15.242 1.00 81.94 766 SER A C 1
ATOM 5564 O O . SER A 1 766 ? -3.402 -5.385 -14.882 1.00 81.94 766 SER A O 1
ATOM 5566 N N . GLN A 1 767 ? -3.165 -3.886 -16.528 1.00 78.31 767 GLN A N 1
ATOM 5567 C CA . GLN A 1 767 ? -3.478 -4.829 -17.612 1.00 78.31 767 GLN A CA 1
ATOM 5568 C C . GLN A 1 767 ? -2.396 -5.910 -17.791 1.00 78.31 767 GLN A C 1
ATOM 5570 O O . GLN A 1 767 ? -2.656 -6.968 -18.366 1.00 78.31 767 GLN A O 1
ATOM 5575 N N . ALA A 1 768 ? -1.196 -5.676 -17.251 1.00 78.12 768 ALA A N 1
ATOM 5576 C CA . ALA A 1 768 ? -0.115 -6.653 -17.183 1.00 78.12 768 ALA A CA 1
ATOM 5577 C C . ALA A 1 768 ? -0.165 -7.514 -15.904 1.00 78.12 768 ALA A C 1
ATOM 5579 O O . ALA A 1 768 ? 0.705 -8.359 -15.694 1.00 78.12 768 ALA A O 1
ATOM 5580 N N . ASN A 1 769 ? -1.179 -7.343 -15.049 1.00 84.25 769 ASN A N 1
ATOM 5581 C CA . ASN A 1 769 ? -1.321 -8.111 -13.820 1.00 84.25 769 ASN A CA 1
ATOM 5582 C C . ASN A 1 769 ? -1.963 -9.489 -14.091 1.00 84.25 769 ASN A C 1
ATOM 5584 O O . ASN A 1 769 ? -3.145 -9.555 -14.444 1.00 84.25 769 ASN A O 1
ATOM 5588 N N . PRO A 1 770 ? -1.250 -10.609 -13.868 1.00 83.38 770 PRO A N 1
ATOM 5589 C CA . PRO A 1 770 ? -1.745 -11.946 -14.191 1.00 83.38 770 PRO A CA 1
ATOM 5590 C C . PRO A 1 770 ? -2.888 -12.427 -13.296 1.00 83.38 770 PRO A C 1
ATOM 5592 O O . PRO A 1 770 ? -3.516 -13.431 -13.637 1.00 83.38 770 PRO A O 1
ATOM 5595 N N . TYR A 1 771 ? -3.189 -11.754 -12.184 1.00 87.69 771 TYR A N 1
ATOM 5596 C CA . TYR A 1 771 ? -4.356 -12.068 -11.364 1.00 87.69 771 TYR A CA 1
ATOM 5597 C C . TYR A 1 771 ? -5.638 -11.466 -11.956 1.00 87.69 771 TYR A C 1
ATOM 5599 O O . TYR A 1 771 ? -6.669 -12.141 -12.043 1.00 87.69 771 TYR A O 1
ATOM 5607 N N . TYR A 1 772 ? -5.562 -10.211 -12.407 1.00 85.94 772 TYR A N 1
ATOM 5608 C CA . TYR A 1 772 ? -6.720 -9.419 -12.832 1.00 85.94 772 TYR A CA 1
ATOM 5609 C C . TYR A 1 772 ? -6.920 -9.365 -14.352 1.00 85.94 772 TYR A C 1
ATOM 5611 O O . TYR A 1 772 ? -8.038 -9.099 -14.794 1.00 85.94 772 TYR A O 1
ATOM 5619 N N . ALA A 1 773 ? -5.900 -9.684 -15.154 1.00 85.69 773 ALA A N 1
ATOM 5620 C CA . ALA A 1 773 ? -5.935 -9.636 -16.614 1.00 85.69 773 ALA A CA 1
ATOM 5621 C C . ALA A 1 773 ? -5.231 -10.839 -17.275 1.00 85.69 773 ALA A C 1
ATOM 5623 O O . ALA A 1 773 ? -4.460 -11.586 -16.666 1.00 85.69 773 ALA A O 1
ATOM 5624 N N . PHE A 1 774 ? -5.537 -11.075 -18.550 1.00 86.88 774 PHE A N 1
ATOM 5625 C CA . PHE A 1 774 ? -4.777 -11.978 -19.408 1.00 86.88 774 PHE A CA 1
ATOM 5626 C C . PHE A 1 774 ? -3.518 -11.256 -19.888 1.00 86.88 774 PHE A C 1
ATOM 5628 O O . PHE A 1 774 ? -3.606 -10.336 -20.684 1.00 86.88 774 PHE A O 1
ATOM 5635 N N . THR A 1 775 ? -2.337 -11.670 -19.435 1.00 82.00 775 THR A N 1
ATOM 5636 C CA . THR A 1 775 ? -1.062 -10.992 -19.759 1.00 82.00 775 THR A CA 1
ATOM 5637 C C . THR A 1 775 ? -0.487 -11.360 -21.125 1.00 82.00 775 THR A C 1
ATOM 5639 O O . THR A 1 775 ? 0.496 -10.781 -21.570 1.00 82.00 775 THR A O 1
ATOM 5642 N N . ARG A 1 776 ? -1.097 -12.336 -21.796 1.00 84.81 776 ARG A N 1
ATOM 5643 C CA . ARG A 1 776 ? -0.757 -12.803 -23.141 1.00 84.81 776 ARG A CA 1
ATOM 5644 C C . ARG A 1 776 ? -2.003 -13.356 -23.816 1.00 84.81 776 ARG A C 1
ATOM 5646 O O . ARG A 1 776 ? -2.955 -13.727 -23.121 1.00 84.81 776 ARG A O 1
ATOM 5653 N N . ASP A 1 777 ? -1.952 -13.505 -25.136 1.00 90.38 777 ASP A N 1
ATOM 5654 C CA . ASP A 1 777 ? -2.989 -14.202 -25.898 1.00 90.38 777 ASP A CA 1
ATOM 5655 C C . ASP A 1 777 ? -3.224 -15.603 -25.305 1.00 90.38 777 ASP A C 1
ATOM 5657 O O . ASP A 1 777 ? -2.367 -16.488 -25.357 1.00 90.38 777 ASP A O 1
ATOM 5661 N N . THR A 1 778 ? -4.383 -15.788 -24.673 1.00 93.69 778 THR A N 1
ATOM 5662 C CA . THR A 1 778 ? -4.700 -16.960 -23.854 1.00 93.69 778 THR A CA 1
ATOM 5663 C C . THR A 1 778 ? -5.819 -17.771 -24.503 1.00 93.69 778 THR A C 1
ATOM 5665 O O . THR A 1 778 ? -6.932 -17.262 -24.651 1.00 93.69 778 THR A O 1
ATOM 5668 N N . PRO A 1 779 ? -5.579 -19.040 -24.877 1.00 95.88 779 PRO A N 1
ATOM 5669 C CA . PRO A 1 779 ? -6.592 -19.854 -25.533 1.00 95.88 779 PRO A CA 1
ATOM 5670 C C . PRO A 1 779 ? -7.805 -20.147 -24.644 1.00 95.88 779 PRO A C 1
ATOM 5672 O O . PRO A 1 779 ? -7.669 -20.520 -23.477 1.00 95.88 779 PRO A O 1
ATOM 5675 N N . LEU A 1 780 ? -8.999 -20.032 -25.229 1.00 95.62 780 LEU A N 1
ATOM 5676 C CA . LEU A 1 780 ? -10.269 -20.308 -24.565 1.00 95.62 780 LEU A CA 1
ATOM 5677 C C . LEU A 1 780 ? -10.837 -21.679 -24.948 1.00 95.62 780 LEU A C 1
ATOM 5679 O O . LEU A 1 780 ? -10.642 -22.196 -26.055 1.00 95.62 780 LEU A O 1
ATOM 5683 N N . PHE A 1 781 ? -11.586 -22.250 -24.011 1.00 96.19 781 PHE A N 1
ATOM 5684 C CA . PHE A 1 781 ? -12.183 -23.576 -24.080 1.00 96.19 781 PHE A CA 1
ATOM 5685 C C . PHE A 1 781 ? -13.652 -23.542 -23.644 1.00 96.19 781 PHE A C 1
ATOM 5687 O O . PHE A 1 781 ? -14.057 -22.782 -22.765 1.00 96.19 781 PHE A O 1
ATOM 5694 N N . GLU A 1 782 ? -14.459 -24.425 -24.224 1.00 95.44 782 GLU A N 1
ATOM 5695 C CA . GLU A 1 782 ? -15.802 -24.745 -23.748 1.00 95.44 782 GLU A CA 1
ATOM 5696 C C . GLU A 1 782 ? -15.778 -26.065 -22.980 1.00 95.44 782 GLU A C 1
ATOM 5698 O O . GLU A 1 782 ? -15.166 -27.046 -23.417 1.00 95.44 782 GLU A O 1
ATOM 5703 N N . ARG A 1 783 ? -16.521 -26.138 -21.874 1.00 94.44 783 ARG A N 1
ATOM 5704 C CA . ARG A 1 783 ? -16.735 -27.406 -21.174 1.00 94.44 783 ARG A CA 1
ATOM 5705 C C . ARG A 1 783 ? -17.840 -28.212 -21.857 1.00 94.44 783 ARG A C 1
ATOM 5707 O O . ARG A 1 783 ? -18.976 -27.755 -21.984 1.00 94.44 783 ARG A O 1
ATOM 5714 N N . ARG A 1 784 ? -17.524 -29.443 -22.266 1.00 92.50 784 ARG A N 1
ATOM 5715 C CA . ARG A 1 784 ? -18.465 -30.416 -22.848 1.00 92.50 784 ARG A CA 1
ATOM 5716 C C . ARG A 1 784 ? -18.418 -31.712 -22.043 1.00 92.50 784 ARG A C 1
ATOM 5718 O O . ARG A 1 784 ? -17.560 -32.564 -22.263 1.00 92.50 784 ARG A O 1
ATOM 5725 N N . GLY A 1 785 ? -19.350 -31.856 -21.099 1.00 89.94 785 GLY A N 1
ATOM 5726 C CA . GLY A 1 785 ? -19.286 -32.918 -20.090 1.00 89.94 785 GLY A CA 1
ATOM 5727 C C . GLY A 1 785 ? -18.088 -32.698 -19.163 1.00 89.94 785 GLY A C 1
ATOM 5728 O O . GLY A 1 785 ? -17.986 -31.642 -18.535 1.00 89.94 785 GLY A O 1
ATOM 5729 N N . ASP A 1 786 ? -17.172 -33.665 -19.129 1.00 88.00 786 ASP A N 1
ATOM 5730 C CA . ASP A 1 786 ? -15.934 -33.603 -18.335 1.00 88.00 786 ASP A CA 1
ATOM 5731 C C . ASP A 1 786 ? -14.709 -33.140 -19.143 1.00 88.00 786 ASP A C 1
ATOM 5733 O O . ASP A 1 786 ? -13.624 -32.997 -18.587 1.00 88.00 786 ASP A O 1
ATOM 5737 N N . ALA A 1 787 ? -14.863 -32.898 -20.450 1.00 92.75 787 ALA A N 1
ATOM 5738 C CA . ALA A 1 787 ? -13.776 -32.462 -21.322 1.00 92.75 787 ALA A CA 1
ATOM 5739 C C . ALA A 1 787 ? -13.813 -30.949 -21.585 1.00 92.75 787 ALA A C 1
ATOM 5741 O O . ALA A 1 787 ? -14.889 -30.358 -21.725 1.00 92.75 787 ALA A O 1
ATOM 5742 N N . TYR A 1 788 ? -12.631 -30.353 -21.738 1.00 94.88 788 TYR A N 1
ATOM 5743 C CA . TYR A 1 788 ? -12.439 -28.984 -22.216 1.00 94.88 788 TYR A CA 1
ATOM 5744 C C . TYR A 1 788 ? -12.042 -29.026 -23.689 1.00 94.88 788 TYR A C 1
ATOM 5746 O O . TYR A 1 788 ? -11.062 -29.670 -24.061 1.00 94.88 788 TYR A O 1
ATOM 5754 N N . VAL A 1 789 ? -12.843 -28.394 -24.544 1.00 95.19 789 VAL A N 1
ATOM 5755 C CA . VAL A 1 789 ? -12.660 -28.410 -26.001 1.00 95.19 789 VAL A CA 1
ATOM 5756 C C . VAL A 1 789 ? -12.340 -26.991 -26.472 1.00 95.19 789 VAL A C 1
ATOM 5758 O O . VAL A 1 789 ? -13.033 -26.075 -26.029 1.00 95.19 789 VAL A O 1
ATOM 5761 N N . PRO A 1 790 ? -11.343 -26.784 -27.355 1.00 96.25 790 PRO A N 1
ATOM 5762 C CA . PRO A 1 790 ? -11.020 -25.466 -27.899 1.00 96.25 790 PRO A CA 1
ATOM 5763 C C . PRO A 1 790 ? -12.252 -24.735 -28.437 1.00 96.25 790 PRO A C 1
ATOM 5765 O O . PRO A 1 790 ? -13.034 -25.299 -29.211 1.00 96.25 790 PRO A O 1
ATOM 5768 N N . LEU A 1 791 ? -12.425 -23.479 -28.028 1.00 95.62 791 LEU A N 1
ATOM 5769 C CA . LEU A 1 791 ? -13.461 -22.608 -28.567 1.00 95.62 791 LEU A CA 1
ATOM 5770 C C . LEU A 1 791 ? -13.029 -22.151 -29.965 1.00 95.62 791 LEU A C 1
ATOM 5772 O O . LEU A 1 791 ? -11.965 -21.571 -30.107 1.00 95.62 791 LEU A O 1
ATOM 5776 N N . ALA A 1 792 ? -13.835 -22.395 -31.000 1.00 94.12 792 ALA A N 1
ATOM 5777 C CA . ALA A 1 792 ? -13.478 -22.067 -32.391 1.00 94.12 792 ALA A CA 1
ATOM 5778 C C . ALA A 1 792 ? -14.148 -20.786 -32.927 1.00 94.12 792 ALA A C 1
ATOM 5780 O O . ALA A 1 792 ? -13.929 -20.395 -34.072 1.00 94.12 792 ALA A O 1
ATOM 5781 N N . THR A 1 793 ? -15.013 -20.158 -32.132 1.00 92.50 793 THR A N 1
ATOM 5782 C CA . THR A 1 793 ? -15.809 -18.983 -32.511 1.00 92.50 793 THR A CA 1
ATOM 5783 C C . THR A 1 793 ? -15.633 -17.874 -31.487 1.00 92.50 793 THR A C 1
ATOM 5785 O O . THR A 1 793 ? -15.222 -18.150 -30.365 1.00 92.50 793 THR A O 1
ATOM 5788 N N . MET A 1 794 ? -16.001 -16.642 -31.843 1.00 90.56 794 MET A N 1
ATOM 5789 C CA . MET A 1 794 ? -16.057 -15.548 -30.870 1.00 90.56 794 MET A CA 1
ATOM 5790 C C . MET A 1 794 ? -16.955 -15.924 -29.674 1.00 90.56 794 MET A C 1
ATOM 5792 O O . MET A 1 794 ? -17.967 -16.616 -29.867 1.00 90.56 794 MET A O 1
ATOM 5796 N N . PRO A 1 795 ? -16.574 -15.531 -28.448 1.00 89.44 795 PRO A N 1
ATOM 5797 C CA . PRO A 1 795 ? -17.332 -15.835 -27.247 1.00 89.44 795 PRO A CA 1
ATOM 5798 C C . PRO A 1 795 ? -18.593 -14.964 -27.160 1.00 89.44 795 PRO A C 1
ATOM 5800 O O . PRO A 1 795 ? -18.641 -13.877 -27.722 1.00 89.44 795 PRO A O 1
ATOM 5803 N N . VAL A 1 796 ? -19.620 -15.454 -26.461 1.00 87.69 796 VAL A N 1
ATOM 5804 C CA . VAL A 1 796 ? -20.927 -14.782 -26.332 1.00 87.69 796 VAL A CA 1
ATOM 5805 C C . VAL A 1 796 ? -21.116 -14.257 -24.911 1.00 87.69 796 VAL A C 1
ATOM 5807 O O . VAL A 1 796 ? -20.896 -15.006 -23.953 1.00 87.69 796 VAL A O 1
ATOM 5810 N N . ALA A 1 797 ? -21.587 -13.013 -24.782 1.00 85.06 797 ALA A N 1
ATOM 5811 C CA . ALA A 1 797 ? -21.918 -12.376 -23.506 1.00 85.06 797 ALA A CA 1
ATOM 5812 C C . ALA A 1 797 ? -22.824 -13.256 -22.616 1.00 85.06 797 ALA A C 1
ATOM 5814 O O . ALA A 1 797 ? -23.750 -13.926 -23.083 1.00 85.06 797 ALA A O 1
ATOM 5815 N N . GLY A 1 798 ? -22.547 -13.278 -21.314 1.00 82.69 798 GLY A N 1
ATOM 5816 C CA . GLY A 1 798 ? -23.257 -14.050 -20.292 1.00 82.69 798 GLY A CA 1
ATOM 5817 C C . GLY A 1 798 ? -22.926 -15.548 -20.238 1.00 82.69 798 GLY A C 1
ATOM 5818 O O . GLY A 1 798 ? -23.442 -16.245 -19.362 1.00 82.69 798 GLY A O 1
ATOM 5819 N N . ARG A 1 799 ? -22.094 -16.086 -21.144 1.00 89.19 799 ARG A N 1
ATOM 5820 C CA . ARG A 1 799 ? -21.683 -17.504 -21.119 1.00 89.19 799 ARG A CA 1
ATOM 5821 C C . ARG A 1 799 ? -20.360 -17.702 -20.378 1.00 89.19 799 ARG A C 1
ATOM 5823 O O . ARG A 1 799 ? -19.480 -16.849 -20.412 1.00 89.19 799 ARG A O 1
ATOM 5830 N N . THR A 1 800 ? -20.208 -18.865 -19.744 1.00 92.00 800 THR A N 1
ATOM 5831 C CA . THR A 1 800 ? -18.958 -19.285 -19.096 1.00 92.00 800 THR A CA 1
ATOM 5832 C C . THR A 1 800 ? -18.089 -20.088 -20.061 1.00 92.00 800 THR A C 1
ATOM 5834 O O . THR A 1 800 ? -18.517 -21.120 -20.583 1.00 92.00 800 THR A O 1
ATOM 5837 N N . TYR A 1 801 ? -16.858 -19.633 -20.243 1.00 93.81 801 TYR A N 1
ATOM 5838 C CA . TYR A 1 801 ? -15.770 -20.315 -20.935 1.00 93.81 801 TYR A CA 1
ATOM 5839 C C . TYR A 1 801 ? -14.674 -20.677 -19.934 1.00 93.81 801 TYR A C 1
ATOM 5841 O O . TYR A 1 801 ? -14.821 -20.441 -18.737 1.00 93.81 801 TYR A O 1
ATOM 5849 N N . TYR A 1 802 ? -13.601 -21.305 -20.401 1.00 95.00 802 TYR A N 1
ATOM 5850 C CA . TYR A 1 802 ? -12.510 -21.770 -19.553 1.00 95.00 802 TYR A CA 1
ATOM 5851 C C . TYR A 1 802 ? -11.159 -21.482 -20.193 1.00 95.00 802 TYR A C 1
ATOM 5853 O O . TYR A 1 802 ? -11.044 -21.507 -21.415 1.00 95.00 802 TYR A O 1
ATOM 5861 N N . PHE A 1 803 ? -10.135 -21.269 -19.379 1.00 94.38 803 PHE A N 1
ATOM 5862 C CA . PHE A 1 803 ? -8.747 -21.150 -19.822 1.00 94.38 803 PHE A CA 1
ATOM 5863 C C . PHE A 1 803 ? -7.841 -21.988 -18.923 1.00 94.38 803 PHE A C 1
ATOM 5865 O O . PHE A 1 803 ? -8.175 -22.248 -17.766 1.00 94.38 803 PHE A O 1
ATOM 5872 N N . GLU A 1 804 ? -6.712 -22.442 -19.458 1.00 93.75 804 GLU A N 1
ATOM 5873 C CA . GLU A 1 804 ? -5.730 -23.205 -18.688 1.00 93.75 804 GLU A CA 1
ATOM 5874 C C . GLU A 1 804 ? -4.884 -22.257 -17.826 1.00 93.75 804 GLU A C 1
ATOM 5876 O O . GLU A 1 804 ? -4.314 -21.284 -18.321 1.00 93.75 804 GLU A O 1
ATOM 5881 N N . ARG A 1 805 ? -4.807 -22.548 -16.528 1.00 90.38 805 ARG A N 1
ATOM 5882 C CA . ARG A 1 805 ? -3.969 -21.867 -15.544 1.00 90.38 805 ARG A CA 1
ATOM 5883 C C . ARG A 1 805 ? -2.959 -22.862 -14.986 1.00 90.38 805 ARG A C 1
ATOM 5885 O O . ARG A 1 805 ? -3.339 -23.960 -14.576 1.00 90.38 805 ARG A O 1
ATOM 5892 N N . THR A 1 806 ? -1.697 -22.450 -14.933 1.00 91.19 806 THR A N 1
ATOM 5893 C CA . THR A 1 806 ? -0.626 -23.195 -14.266 1.00 91.19 806 THR A CA 1
ATOM 5894 C C . THR A 1 806 ? -0.303 -22.513 -12.946 1.00 91.19 806 THR A C 1
ATOM 5896 O O . THR A 1 806 ? -0.053 -21.311 -12.932 1.00 91.19 806 THR A O 1
ATOM 5899 N N . VAL A 1 807 ? -0.325 -23.273 -11.855 1.00 92.25 807 VAL A N 1
ATOM 5900 C CA . VAL A 1 807 ? 0.060 -22.828 -10.516 1.00 92.25 807 VAL A CA 1
ATOM 5901 C C . VAL A 1 807 ? 1.310 -23.589 -10.101 1.00 92.25 807 VAL A C 1
ATOM 5903 O O . VAL A 1 807 ? 1.371 -24.817 -10.179 1.00 92.25 807 VAL A O 1
ATOM 5906 N N . TYR A 1 808 ? 2.303 -22.835 -9.660 1.00 93.31 808 TYR A N 1
ATOM 5907 C CA . TYR A 1 808 ? 3.516 -23.321 -9.024 1.00 93.31 808 TYR A CA 1
ATOM 5908 C C . TYR A 1 808 ? 3.428 -23.073 -7.520 1.00 93.31 808 TYR A C 1
ATOM 5910 O O . TYR A 1 808 ? 3.117 -21.949 -7.109 1.00 93.31 808 TYR A O 1
ATOM 5918 N N . SER A 1 809 ? 3.739 -24.096 -6.726 1.00 93.75 809 SER A N 1
ATOM 5919 C CA . SER A 1 809 ? 3.841 -23.988 -5.266 1.00 93.75 809 SER A CA 1
ATOM 5920 C C . SER A 1 809 ? 5.106 -24.672 -4.758 1.00 93.75 809 SER A C 1
ATOM 5922 O O . SER A 1 809 ? 5.517 -25.704 -5.301 1.00 93.75 809 SER A O 1
ATOM 5924 N N . ALA A 1 810 ? 5.716 -24.111 -3.721 1.00 92.56 810 ALA A N 1
ATOM 5925 C CA . ALA A 1 810 ? 6.913 -24.657 -3.094 1.00 92.56 810 ALA A CA 1
ATOM 5926 C C . ALA A 1 810 ? 6.972 -24.304 -1.602 1.00 92.56 810 ALA A C 1
ATOM 5928 O O . ALA A 1 810 ? 6.466 -23.263 -1.190 1.00 92.56 810 ALA A O 1
ATOM 5929 N N . SER A 1 811 ? 7.630 -25.160 -0.815 1.00 90.19 811 SER A N 1
ATOM 5930 C CA . SER A 1 811 ? 7.959 -24.896 0.591 1.00 90.19 811 SER A CA 1
ATOM 5931 C C . SER A 1 811 ? 9.450 -24.610 0.712 1.00 90.19 811 SER A C 1
ATOM 5933 O O . SER A 1 811 ? 10.268 -25.398 0.231 1.00 90.19 811 SER A O 1
ATOM 5935 N N . PHE A 1 812 ? 9.794 -23.502 1.362 1.00 86.69 812 PHE A N 1
ATOM 5936 C CA . PHE A 1 812 ? 11.158 -22.993 1.457 1.00 86.69 812 PHE A CA 1
ATOM 5937 C C . PHE A 1 812 ? 11.741 -23.293 2.846 1.00 86.69 812 PHE A C 1
ATOM 5939 O O . PHE A 1 812 ? 11.289 -22.707 3.829 1.00 86.69 812 PHE A O 1
ATOM 5946 N N . PRO A 1 813 ? 12.736 -24.198 2.970 1.00 83.25 813 PRO A N 1
ATOM 5947 C CA . PRO A 1 813 ? 13.429 -24.432 4.240 1.00 83.25 813 PRO A CA 1
ATOM 5948 C C . PRO A 1 813 ? 14.196 -23.192 4.710 1.00 83.25 813 PRO A C 1
ATOM 5950 O O . PRO A 1 813 ? 14.258 -22.920 5.908 1.00 83.25 813 PRO A O 1
ATOM 5953 N N . SER A 1 814 ? 14.769 -22.458 3.755 1.00 78.88 814 SER A N 1
ATOM 5954 C CA . SER A 1 814 ? 15.328 -21.123 3.921 1.00 78.88 814 SER A CA 1
ATOM 5955 C C . SER A 1 814 ? 14.790 -20.209 2.810 1.00 78.88 814 SER A C 1
ATOM 5957 O O . SER A 1 814 ? 14.640 -20.676 1.679 1.00 78.88 814 SER A O 1
ATOM 5959 N N . PRO A 1 815 ? 14.519 -18.920 3.079 1.00 68.62 815 PRO A N 1
ATOM 5960 C CA . PRO A 1 815 ? 13.944 -18.000 2.090 1.00 68.62 815 PRO A CA 1
ATOM 5961 C C . PRO A 1 815 ? 14.830 -17.734 0.864 1.00 68.62 815 PRO A C 1
ATOM 5963 O O . PRO A 1 815 ? 14.302 -17.397 -0.188 1.00 68.62 815 PRO A O 1
ATOM 5966 N N . ASP A 1 816 ? 16.146 -17.929 0.991 1.00 72.62 816 ASP A N 1
ATOM 5967 C CA . ASP A 1 816 ? 17.123 -17.723 -0.091 1.00 72.62 816 ASP A CA 1
ATOM 5968 C C . ASP A 1 816 ? 17.366 -18.991 -0.939 1.00 72.62 816 ASP A C 1
ATOM 5970 O O . ASP A 1 816 ? 18.166 -18.984 -1.878 1.00 72.62 816 ASP A O 1
ATOM 5974 N N . ASP A 1 817 ? 16.718 -20.113 -0.604 1.00 82.62 817 ASP A N 1
ATOM 5975 C CA . ASP A 1 817 ? 16.916 -21.370 -1.322 1.00 82.62 817 ASP A CA 1
ATOM 5976 C C . ASP A 1 817 ? 16.199 -21.356 -2.683 1.00 82.62 817 ASP A C 1
ATOM 5978 O O . ASP A 1 817 ? 15.040 -20.960 -2.811 1.00 82.62 817 ASP A O 1
ATOM 5982 N N . THR A 1 818 ? 16.852 -21.917 -3.703 1.00 87.19 818 THR A N 1
ATOM 5983 C CA . THR A 1 818 ? 16.158 -22.389 -4.909 1.00 87.19 818 THR A CA 1
ATOM 5984 C C . THR A 1 818 ? 15.702 -23.829 -4.685 1.00 87.19 818 THR A C 1
ATOM 5986 O O . THR A 1 818 ? 16.526 -24.728 -4.504 1.00 87.19 818 THR A O 1
ATOM 5989 N N . VAL A 1 819 ? 14.392 -24.073 -4.717 1.00 92.62 819 VAL A N 1
ATOM 5990 C CA . VAL A 1 819 ? 13.785 -25.369 -4.369 1.00 92.62 819 VAL A CA 1
ATOM 5991 C C . VAL A 1 819 ? 12.954 -25.952 -5.519 1.00 92.62 819 VAL A C 1
ATOM 5993 O O . VAL A 1 819 ? 12.498 -25.216 -6.394 1.00 92.62 819 VAL A O 1
ATOM 5996 N N . PRO A 1 820 ? 12.720 -27.277 -5.562 1.00 93.12 820 PRO A N 1
ATOM 5997 C CA . PRO A 1 820 ? 11.777 -27.871 -6.508 1.00 93.12 820 PRO A CA 1
ATOM 5998 C C . PRO A 1 820 ? 10.351 -27.342 -6.303 1.00 93.12 820 PRO A C 1
ATOM 6000 O O . PRO A 1 820 ? 9.844 -27.332 -5.182 1.00 93.12 820 PRO A O 1
ATOM 6003 N N . ALA A 1 821 ? 9.685 -26.971 -7.394 1.00 93.75 821 ALA A N 1
ATOM 6004 C CA . ALA A 1 821 ? 8.316 -26.478 -7.392 1.00 93.75 821 ALA A CA 1
ATOM 6005 C C . ALA A 1 821 ? 7.338 -27.544 -7.894 1.00 93.75 821 ALA A C 1
ATOM 6007 O O . ALA A 1 821 ? 7.565 -28.223 -8.901 1.00 93.75 821 ALA A O 1
ATOM 6008 N N . ARG A 1 822 ? 6.206 -27.671 -7.205 1.00 94.19 822 ARG A N 1
ATOM 6009 C CA . ARG A 1 822 ? 5.078 -28.485 -7.649 1.00 94.19 822 ARG A CA 1
ATOM 6010 C C . ARG A 1 822 ? 4.301 -27.720 -8.714 1.00 94.19 822 ARG A C 1
ATOM 6012 O O . ARG A 1 822 ? 3.908 -26.584 -8.479 1.00 94.19 822 ARG A O 1
ATOM 6019 N N . VAL A 1 823 ? 4.051 -28.366 -9.851 1.00 94.31 823 VAL A N 1
ATOM 6020 C CA . VAL A 1 823 ? 3.304 -27.793 -10.979 1.00 94.31 823 VAL A CA 1
ATOM 6021 C C . VAL A 1 823 ? 1.897 -28.382 -11.012 1.00 94.31 823 VAL A C 1
ATOM 6023 O O . VAL A 1 823 ? 1.727 -29.595 -11.145 1.00 94.31 823 VAL A O 1
ATOM 6026 N N . GLU A 1 824 ? 0.882 -27.531 -10.925 1.00 92.94 824 GLU A N 1
ATOM 6027 C CA . GLU A 1 824 ? -0.520 -27.896 -11.106 1.00 92.94 824 GLU A CA 1
ATOM 6028 C C . GLU A 1 824 ? -1.105 -27.160 -12.309 1.00 92.94 824 GLU A C 1
ATOM 6030 O O . GLU A 1 824 ? -0.933 -25.954 -12.454 1.00 92.94 824 GLU A O 1
ATOM 6035 N N . ARG A 1 825 ? -1.820 -27.880 -13.176 1.00 91.75 825 ARG A N 1
ATOM 6036 C CA . ARG A 1 825 ? -2.540 -27.297 -14.315 1.00 91.75 825 ARG A CA 1
ATOM 6037 C C . ARG A 1 825 ? -4.032 -27.522 -14.134 1.00 91.75 825 ARG A C 1
ATOM 6039 O O . ARG A 1 825 ? -4.462 -28.655 -13.913 1.00 91.75 825 ARG A O 1
ATOM 6046 N N . ALA A 1 826 ? -4.814 -26.456 -14.231 1.00 90.75 826 ALA A N 1
ATOM 6047 C CA . ALA A 1 826 ? -6.260 -26.489 -14.052 1.00 90.75 826 ALA A CA 1
ATOM 6048 C C . ALA A 1 826 ? -6.965 -25.577 -15.060 1.00 90.75 826 ALA A C 1
ATOM 6050 O O . ALA A 1 826 ? -6.400 -24.594 -15.527 1.00 90.75 826 ALA A O 1
ATOM 6051 N N . TYR A 1 827 ? -8.224 -25.885 -15.375 1.00 92.69 827 TYR A N 1
ATOM 6052 C CA . TYR A 1 827 ? -9.065 -25.017 -16.197 1.00 92.69 827 TYR A CA 1
ATOM 6053 C C . TYR A 1 827 ? -9.904 -24.106 -15.302 1.00 92.69 827 TYR A C 1
ATOM 6055 O O . TYR A 1 827 ? -10.793 -24.580 -14.592 1.00 92.69 827 TYR A O 1
ATOM 6063 N N . ALA A 1 828 ? -9.625 -22.805 -15.344 1.00 91.38 828 ALA A N 1
ATOM 6064 C CA . ALA A 1 828 ? -10.353 -21.793 -14.589 1.00 91.38 828 ALA A CA 1
ATOM 6065 C C . ALA A 1 828 ? -11.559 -21.281 -15.397 1.00 91.38 828 ALA A C 1
ATOM 6067 O O . ALA A 1 828 ? -11.433 -21.096 -16.611 1.00 91.38 828 ALA A O 1
ATOM 6068 N N . PRO A 1 829 ? -12.732 -21.071 -14.769 1.00 91.69 829 PRO A N 1
ATOM 6069 C CA . PRO A 1 829 ? -13.890 -20.495 -15.442 1.00 91.69 829 PRO A CA 1
ATOM 6070 C C . PRO A 1 829 ? -13.685 -19.001 -15.732 1.00 91.69 829 PRO A C 1
ATOM 6072 O O . PRO A 1 829 ? -13.074 -18.281 -14.948 1.00 91.69 829 PRO A O 1
ATOM 6075 N N . TYR A 1 830 ? -14.260 -18.534 -16.836 1.00 89.56 830 TYR A N 1
ATOM 6076 C CA . TYR A 1 830 ? -14.290 -17.140 -17.263 1.00 89.56 830 TYR A CA 1
ATOM 6077 C C . TYR A 1 830 ? -15.690 -16.798 -17.777 1.00 89.56 830 TYR A C 1
ATOM 6079 O O . TYR A 1 830 ? -16.159 -17.384 -18.755 1.00 89.56 830 TYR A O 1
ATOM 6087 N N . VAL A 1 831 ? -16.395 -15.900 -17.091 1.00 86.75 831 VAL A N 1
ATOM 6088 C CA . VAL A 1 831 ? -17.744 -15.467 -17.483 1.00 86.75 831 VAL A CA 1
ATOM 6089 C C . VAL A 1 831 ? -17.622 -14.269 -18.410 1.00 86.75 831 VAL A C 1
ATOM 6091 O O . VAL A 1 831 ? -17.073 -13.252 -18.011 1.00 86.75 831 VAL A O 1
ATOM 6094 N N . MET A 1 832 ? -18.159 -14.378 -19.622 1.00 82.75 832 MET A N 1
ATOM 6095 C CA . MET A 1 832 ? -18.198 -13.277 -20.583 1.00 82.75 832 MET A CA 1
ATOM 6096 C C . MET A 1 832 ? -19.203 -12.207 -20.170 1.00 82.75 832 MET A C 1
ATOM 6098 O O . MET A 1 832 ? -20.351 -12.532 -19.882 1.00 82.75 832 MET A O 1
ATOM 6102 N N . ALA A 1 833 ? -18.807 -10.940 -20.223 1.00 71.69 833 ALA A N 1
ATOM 6103 C CA . ALA A 1 833 ? -19.668 -9.786 -19.946 1.00 71.69 833 ALA A CA 1
ATOM 6104 C C . ALA A 1 833 ? -19.605 -8.700 -21.035 1.00 71.69 833 ALA A C 1
ATOM 6106 O O . ALA A 1 833 ? -20.511 -7.879 -21.100 1.00 71.69 833 ALA A O 1
ATOM 6107 N N . VAL A 1 834 ? -18.586 -8.727 -21.903 1.00 69.06 834 VAL A N 1
ATOM 6108 C CA . VAL A 1 834 ? -18.451 -7.804 -23.041 1.00 69.06 834 VAL A CA 1
ATOM 6109 C C . VAL A 1 834 ? -19.518 -8.119 -24.091 1.00 69.06 834 VAL A C 1
ATOM 6111 O O . VAL A 1 834 ? -19.765 -9.295 -24.374 1.00 69.06 834 VAL A O 1
ATOM 6114 N N . ASP A 1 835 ? -20.157 -7.088 -24.641 1.00 70.56 835 ASP A N 1
ATOM 6115 C CA . ASP A 1 835 ? -21.151 -7.236 -25.701 1.00 70.56 835 ASP A CA 1
ATOM 6116 C C . ASP A 1 835 ? -20.517 -7.592 -27.061 1.00 70.56 835 ASP A C 1
ATOM 6118 O O . ASP A 1 835 ? -19.295 -7.646 -27.228 1.00 70.56 835 ASP A O 1
ATOM 6122 N N . ASP A 1 836 ? -21.361 -7.901 -28.049 1.00 71.75 836 ASP A N 1
ATOM 6123 C CA . ASP A 1 836 ? -20.897 -8.344 -29.369 1.00 71.75 836 ASP A CA 1
ATOM 6124 C C . ASP A 1 836 ? -20.134 -7.238 -30.137 1.00 71.75 836 ASP A C 1
ATOM 6126 O O . ASP A 1 836 ? -19.388 -7.559 -31.067 1.00 71.75 836 ASP A O 1
ATOM 6130 N N . GLU A 1 837 ? -20.313 -5.958 -29.779 1.00 75.31 837 GLU A N 1
ATOM 6131 C CA . GLU A 1 837 ? -19.638 -4.824 -30.427 1.00 75.31 837 GLU A CA 1
ATOM 6132 C C . GLU A 1 837 ? -18.193 -4.666 -29.932 1.00 75.31 837 GLU A C 1
ATOM 6134 O O . GLU A 1 837 ? -17.298 -4.448 -30.753 1.00 75.31 837 GLU A O 1
ATOM 6139 N N . ASP A 1 838 ? -17.943 -4.864 -28.634 1.00 75.19 838 ASP A N 1
ATOM 6140 C CA . ASP A 1 838 ? -16.607 -4.740 -28.039 1.00 75.19 838 ASP A CA 1
ATOM 6141 C C . ASP A 1 838 ? -15.809 -6.059 -28.009 1.00 75.19 838 ASP A C 1
ATOM 6143 O O . ASP A 1 838 ? -14.581 -6.042 -27.871 1.00 75.19 838 ASP A O 1
ATOM 6147 N N . ALA A 1 839 ? -16.448 -7.217 -28.218 1.00 80.56 839 ALA A N 1
ATOM 6148 C CA . ALA A 1 839 ? -15.768 -8.518 -28.244 1.00 80.56 839 ALA A CA 1
ATOM 6149 C C . ALA A 1 839 ? -14.518 -8.581 -29.162 1.00 80.56 839 ALA A C 1
ATOM 6151 O O . ALA A 1 839 ? -13.516 -9.164 -28.741 1.00 80.56 839 ALA A O 1
ATOM 6152 N N . PRO A 1 840 ? -14.484 -7.979 -30.373 1.00 84.69 840 PRO A N 1
ATOM 6153 C CA . PRO A 1 840 ? -13.292 -7.987 -31.230 1.00 84.69 840 PRO A CA 1
ATOM 6154 C C . PRO A 1 840 ? -12.073 -7.240 -30.665 1.00 84.69 840 PRO A C 1
ATOM 6156 O O . PRO A 1 840 ? -10.971 -7.424 -31.177 1.00 84.69 840 PRO A O 1
ATOM 6159 N N . ARG A 1 841 ? -12.251 -6.392 -29.643 1.00 80.88 841 ARG A N 1
ATOM 6160 C CA . ARG A 1 841 ? -11.155 -5.666 -28.974 1.00 80.88 841 ARG A CA 1
ATOM 6161 C C . ARG A 1 841 ? -10.444 -6.528 -27.931 1.00 80.88 841 ARG A C 1
ATOM 6163 O O . ARG A 1 841 ? -9.286 -6.278 -27.628 1.00 80.88 841 ARG A O 1
ATOM 6170 N N . HIS A 1 842 ? -11.128 -7.552 -27.424 1.00 84.44 842 HIS A N 1
ATOM 6171 C CA . HIS A 1 842 ? -10.659 -8.413 -26.336 1.00 84.44 842 HIS A CA 1
ATOM 6172 C C . HIS A 1 842 ? -10.421 -9.863 -26.768 1.00 84.44 842 HIS A C 1
ATOM 6174 O O . HIS A 1 842 ? -9.725 -10.613 -26.091 1.00 84.44 842 HIS A O 1
ATOM 6180 N N . PHE A 1 843 ? -10.985 -10.289 -27.898 1.00 90.69 843 PHE A N 1
ATOM 6181 C CA . PHE A 1 843 ? -10.896 -11.669 -28.360 1.00 90.69 843 PHE A CA 1
ATOM 6182 C C . PHE A 1 843 ? -10.603 -11.737 -29.852 1.00 90.69 843 PHE A C 1
ATOM 6184 O O . PHE A 1 843 ? -11.094 -10.938 -30.648 1.00 90.69 843 PHE A O 1
ATOM 6191 N N . ALA A 1 844 ? -9.842 -12.753 -30.244 1.00 93.25 844 ALA A N 1
ATOM 6192 C CA . ALA A 1 844 ? -9.584 -13.057 -31.644 1.00 93.25 844 ALA A CA 1
ATOM 6193 C C . ALA A 1 844 ? -9.585 -14.565 -31.879 1.00 93.25 844 ALA A C 1
ATOM 6195 O O . ALA A 1 844 ? -9.265 -15.347 -30.989 1.00 93.25 844 ALA A O 1
ATOM 6196 N N . VAL A 1 845 ? -9.895 -14.988 -33.105 1.00 92.19 845 VAL A N 1
ATOM 6197 C CA . VAL A 1 845 ? -9.687 -16.378 -33.532 1.00 92.19 845 VAL A CA 1
ATOM 6198 C C . VAL A 1 845 ? -8.349 -16.464 -34.262 1.00 92.19 845 VAL A C 1
ATOM 6200 O O . VAL A 1 845 ? -8.204 -15.936 -35.365 1.00 92.19 845 VAL A O 1
ATOM 6203 N N . ARG A 1 846 ? -7.373 -17.133 -33.646 1.00 87.38 846 ARG A N 1
ATOM 6204 C CA . ARG A 1 846 ? -6.028 -17.394 -34.177 1.00 87.38 846 ARG A CA 1
ATOM 6205 C C . ARG A 1 846 ? -5.898 -18.890 -34.442 1.00 87.38 846 ARG A C 1
ATOM 6207 O O . ARG A 1 846 ? -6.267 -19.697 -33.598 1.00 87.38 846 ARG A O 1
ATOM 6214 N N . ASP A 1 847 ? -5.464 -19.269 -35.642 1.00 88.06 847 ASP A N 1
ATOM 6215 C CA . ASP A 1 847 ? -5.268 -20.677 -36.031 1.00 88.06 847 ASP A CA 1
ATOM 6216 C C . ASP A 1 847 ? -6.464 -21.611 -35.735 1.00 88.06 847 ASP A C 1
ATOM 6218 O O . ASP A 1 847 ? -6.316 -22.798 -35.451 1.00 88.06 847 ASP A O 1
ATOM 6222 N N . GLY A 1 848 ? -7.689 -21.078 -35.828 1.00 87.88 848 GLY A N 1
ATOM 6223 C CA . GLY A 1 848 ? -8.925 -21.827 -35.581 1.00 87.88 848 GLY A CA 1
ATOM 6224 C C . GLY A 1 848 ? -9.319 -21.978 -34.107 1.00 87.88 848 GLY A C 1
ATOM 6225 O O . GLY A 1 848 ? -10.306 -22.659 -33.830 1.00 87.88 848 GLY A O 1
ATOM 6226 N N . GLN A 1 849 ? -8.606 -21.330 -33.181 1.00 94.50 849 GLN A N 1
ATOM 6227 C CA . GLN A 1 849 ? -8.943 -21.260 -31.762 1.00 94.50 849 GLN A CA 1
ATOM 6228 C C . GLN A 1 849 ? -9.135 -19.806 -31.314 1.00 94.50 849 GLN A C 1
ATOM 6230 O O . GLN A 1 849 ? -8.378 -18.908 -31.672 1.00 94.50 849 GLN A O 1
ATOM 6235 N N . CYS A 1 850 ? -10.176 -19.563 -30.527 1.00 94.62 850 CYS A N 1
ATOM 6236 C CA . CYS A 1 850 ? -10.426 -18.285 -29.892 1.00 94.62 850 CYS A CA 1
ATOM 6237 C C . CYS A 1 850 ? -9.445 -18.082 -28.737 1.00 94.62 850 CYS A C 1
ATOM 6239 O O . CYS A 1 850 ? -9.295 -18.959 -27.882 1.00 94.62 850 CYS A O 1
ATOM 6241 N N . VAL A 1 851 ? -8.829 -16.909 -28.697 1.00 95.56 851 VAL A N 1
ATOM 6242 C CA . VAL A 1 851 ? -7.942 -16.451 -27.632 1.00 95.56 851 VAL A CA 1
ATOM 6243 C C . VAL A 1 851 ? -8.524 -15.190 -26.998 1.00 95.56 851 VAL A C 1
ATOM 6245 O O . VAL A 1 851 ? -9.112 -14.364 -27.699 1.00 95.56 851 VAL A O 1
ATOM 6248 N N . ALA A 1 852 ? -8.378 -15.055 -25.683 1.00 92.38 852 ALA A N 1
ATOM 6249 C CA . ALA A 1 852 ? -8.451 -13.764 -25.012 1.00 92.38 852 ALA A CA 1
ATOM 6250 C C . ALA A 1 852 ? -7.139 -13.030 -25.281 1.00 92.38 852 ALA A C 1
ATOM 6252 O O . ALA A 1 852 ? -6.078 -13.595 -25.028 1.00 92.38 852 ALA A O 1
ATOM 6253 N N . LEU A 1 853 ? -7.208 -11.826 -25.835 1.00 89.75 853 LEU A N 1
ATOM 6254 C CA . LEU A 1 853 ? -6.037 -11.026 -26.174 1.00 89.75 853 LEU A CA 1
ATOM 6255 C C . LEU A 1 853 ? -5.334 -10.542 -24.903 1.00 89.75 853 LEU A C 1
ATOM 6257 O O . LEU A 1 853 ? -5.983 -10.342 -23.869 1.00 89.75 853 LEU A O 1
ATOM 6261 N N . ALA A 1 854 ? -4.021 -10.331 -24.987 1.00 85.19 854 ALA A N 1
ATOM 6262 C CA . ALA A 1 854 ? -3.264 -9.681 -23.919 1.00 85.19 854 ALA A CA 1
ATOM 6263 C C . ALA A 1 854 ? -3.926 -8.352 -23.476 1.00 85.19 854 ALA A C 1
ATOM 6265 O O . ALA A 1 854 ? -4.469 -7.619 -24.299 1.00 85.19 854 ALA A O 1
ATOM 6266 N N . GLY A 1 855 ? -3.921 -8.069 -22.174 1.00 79.56 855 GLY A N 1
ATOM 6267 C CA . GLY A 1 855 ? -4.588 -6.925 -21.543 1.00 79.56 855 GLY A CA 1
ATOM 6268 C C . GLY A 1 855 ? -6.079 -7.124 -21.247 1.00 79.56 855 GLY A C 1
ATOM 6269 O O . GLY A 1 855 ? -6.669 -6.330 -20.518 1.00 79.56 855 GLY A O 1
ATOM 6270 N N . THR A 1 856 ? -6.706 -8.200 -21.740 1.00 85.44 856 THR A N 1
ATOM 6271 C CA . THR A 1 856 ? -8.134 -8.458 -21.489 1.00 85.44 856 THR A CA 1
ATOM 6272 C C . THR A 1 856 ? -8.397 -8.711 -19.998 1.00 85.44 856 THR A C 1
ATOM 6274 O O . THR A 1 856 ? -7.786 -9.621 -19.426 1.00 85.44 856 THR A O 1
ATOM 6277 N N . PRO A 1 857 ? -9.331 -7.989 -19.351 1.00 84.94 857 PRO A N 1
ATOM 6278 C CA . PRO A 1 857 ? -9.656 -8.225 -17.949 1.00 84.94 857 PRO A CA 1
ATOM 6279 C C . PRO A 1 857 ? -10.242 -9.623 -17.697 1.00 84.94 857 PRO A C 1
ATOM 6281 O O . PRO A 1 857 ? -11.111 -10.116 -18.426 1.00 84.94 857 PRO A O 1
ATOM 6284 N N . ARG A 1 858 ? -9.794 -10.263 -16.612 1.00 84.69 858 ARG A N 1
ATOM 6285 C CA . ARG A 1 858 ? -10.329 -11.543 -16.112 1.00 84.69 858 ARG A CA 1
ATOM 6286 C C . ARG A 1 858 ? -11.571 -11.362 -15.242 1.00 84.69 858 ARG A C 1
ATOM 6288 O O . ARG A 1 858 ? -12.351 -12.301 -15.099 1.00 84.69 858 ARG A O 1
ATOM 6295 N N . ARG A 1 859 ? -11.746 -10.167 -14.673 1.00 76.38 859 ARG A N 1
ATOM 6296 C CA . ARG A 1 859 ? -12.882 -9.756 -13.840 1.00 76.38 859 ARG A CA 1
ATOM 6297 C C . ARG A 1 859 ? -13.632 -8.659 -14.589 1.00 76.38 859 ARG A C 1
ATOM 6299 O O . ARG A 1 859 ? -13.121 -7.556 -14.714 1.00 76.38 859 ARG A O 1
ATOM 6306 N N . ILE A 1 860 ? -14.797 -8.984 -15.144 1.00 67.88 860 ILE A N 1
ATOM 6307 C CA . ILE A 1 860 ? -15.557 -8.072 -16.021 1.00 67.88 860 ILE A CA 1
ATOM 6308 C C . ILE A 1 860 ? -16.968 -7.749 -15.512 1.00 67.88 860 ILE A C 1
ATOM 6310 O O . ILE A 1 860 ? -17.816 -7.262 -16.253 1.00 67.88 860 ILE A O 1
ATOM 6314 N N . ALA A 1 861 ? -17.222 -8.028 -14.238 1.00 70.69 861 ALA A N 1
ATOM 6315 C CA . ALA A 1 861 ? -18.432 -7.653 -13.523 1.00 70.69 861 ALA A CA 1
ATOM 6316 C C . ALA A 1 861 ? -18.077 -7.390 -12.058 1.00 70.69 861 ALA A C 1
ATOM 6318 O O . ALA A 1 861 ? -17.064 -7.901 -11.575 1.00 70.69 861 ALA A O 1
ATOM 6319 N N . ALA A 1 862 ? -18.933 -6.641 -11.361 1.00 77.56 862 ALA A N 1
ATOM 6320 C CA . ALA A 1 862 ? -18.777 -6.438 -9.930 1.00 77.56 862 ALA A CA 1
ATOM 6321 C C . ALA A 1 862 ? -18.832 -7.789 -9.196 1.00 77.56 862 ALA A C 1
ATOM 6323 O O . ALA A 1 862 ? -19.776 -8.567 -9.369 1.00 77.56 862 ALA A O 1
ATOM 6324 N N . GLU A 1 863 ? -17.809 -8.080 -8.399 1.00 82.19 863 GLU A N 1
ATOM 6325 C CA . GLU A 1 863 ? -17.630 -9.377 -7.747 1.00 82.19 863 GLU A CA 1
ATOM 6326 C C . GLU A 1 863 ? -16.963 -9.191 -6.381 1.00 82.19 863 GLU A C 1
ATOM 6328 O O . GLU A 1 863 ? -15.957 -8.495 -6.260 1.00 82.19 863 GLU A O 1
ATOM 6333 N N . ALA A 1 864 ? -17.488 -9.856 -5.350 1.00 83.31 864 ALA A N 1
ATOM 6334 C CA . ALA A 1 864 ? -16.786 -9.994 -4.079 1.00 83.31 864 ALA A CA 1
ATOM 6335 C C . ALA A 1 864 ? -15.667 -11.035 -4.232 1.00 83.31 864 ALA A C 1
ATOM 6337 O O . ALA A 1 864 ? -15.937 -12.203 -4.512 1.00 83.31 864 ALA A O 1
ATOM 6338 N N . LEU A 1 865 ? -14.415 -10.619 -4.038 1.00 81.31 865 LEU A N 1
ATOM 6339 C CA . LEU A 1 865 ? -13.244 -11.493 -4.148 1.00 81.31 865 LEU A CA 1
ATOM 6340 C C . LEU A 1 865 ? -12.973 -12.268 -2.858 1.00 81.31 865 LEU A C 1
ATOM 6342 O O . LEU A 1 865 ? -12.381 -13.346 -2.896 1.00 81.31 865 LEU A O 1
ATOM 6346 N N . GLY A 1 866 ? -13.409 -11.737 -1.718 1.00 84.38 866 GLY A N 1
ATOM 6347 C CA . GLY A 1 866 ? -13.305 -12.417 -0.437 1.00 84.38 866 GLY A CA 1
ATOM 6348 C C . GLY A 1 866 ? -13.686 -11.522 0.732 1.00 84.38 866 GLY A C 1
ATOM 6349 O O . GLY A 1 866 ? -13.602 -10.299 0.658 1.00 84.38 866 GLY A O 1
ATOM 6350 N N . SER A 1 867 ? -14.090 -12.152 1.830 1.00 90.06 867 SER A N 1
ATOM 6351 C CA . SER A 1 867 ? -14.276 -11.495 3.118 1.00 90.06 867 SER A CA 1
ATOM 6352 C C . SER A 1 867 ? -13.641 -12.343 4.199 1.00 90.06 867 SER A C 1
ATOM 6354 O O . SER A 1 867 ? -13.627 -13.573 4.115 1.00 90.06 867 SER A O 1
ATOM 6356 N N . VAL A 1 868 ? -13.092 -11.670 5.198 1.00 91.06 868 VAL A N 1
ATOM 6357 C CA . VAL A 1 868 ? -12.373 -12.314 6.282 1.00 91.06 868 VAL A CA 1
ATOM 6358 C C . VAL A 1 868 ? -13.013 -11.855 7.568 1.00 91.06 868 VAL A C 1
ATOM 6360 O O . VAL A 1 868 ? -12.903 -10.684 7.916 1.00 91.06 868 VAL A O 1
ATOM 6363 N N . GLY A 1 869 ? -13.675 -12.788 8.248 1.00 89.94 869 GLY A N 1
ATOM 6364 C CA . GLY A 1 869 ? -14.283 -12.539 9.546 1.00 89.94 869 GLY A CA 1
ATOM 6365 C C . GLY A 1 869 ? -13.245 -12.140 10.588 1.00 89.94 869 GLY A C 1
ATOM 6366 O O . GLY A 1 869 ? -12.088 -12.564 10.534 1.00 89.94 869 GLY A O 1
ATOM 6367 N N . LYS A 1 870 ? -13.679 -11.307 11.524 1.00 87.81 870 LYS A N 1
ATOM 6368 C CA . LYS A 1 870 ? -12.891 -10.897 12.677 1.00 87.81 870 LYS A CA 1
ATOM 6369 C C . LYS A 1 870 ? -13.215 -11.819 13.852 1.00 87.81 870 LYS A C 1
ATOM 6371 O O . LYS A 1 870 ? -14.385 -11.977 14.188 1.00 87.81 870 LYS A O 1
ATOM 6376 N N . ASP A 1 871 ? -12.196 -12.422 14.458 1.00 81.50 871 ASP A N 1
ATOM 6377 C CA . ASP A 1 871 ? -12.366 -13.339 15.588 1.00 81.50 871 ASP A CA 1
ATOM 6378 C C . ASP A 1 871 ? -11.211 -13.189 16.601 1.00 81.50 871 ASP A C 1
ATOM 6380 O O . ASP A 1 871 ? -10.071 -13.534 16.269 1.00 81.50 871 ASP A O 1
ATOM 6384 N N . PRO A 1 872 ? -11.463 -12.656 17.814 1.00 83.50 872 PRO A N 1
ATOM 6385 C CA . PRO A 1 872 ? -12.711 -12.025 18.264 1.00 83.50 872 PRO A CA 1
ATOM 6386 C C . PRO A 1 872 ? -12.891 -10.606 17.684 1.00 83.50 872 PRO A C 1
ATOM 6388 O O . PRO A 1 872 ? -11.913 -9.908 17.412 1.00 83.50 872 PRO A O 1
ATOM 6391 N N . ASN A 1 873 ? -14.138 -10.132 17.560 1.00 85.19 873 ASN A N 1
ATOM 6392 C CA . ASN A 1 873 ? -14.450 -8.721 17.265 1.00 85.19 873 ASN A CA 1
ATOM 6393 C C . ASN A 1 873 ? -14.474 -7.889 18.558 1.00 85.19 873 ASN A C 1
ATOM 6395 O O . ASN A 1 873 ? -15.533 -7.477 19.030 1.00 85.19 873 ASN A O 1
ATOM 6399 N N . ALA A 1 874 ? -13.297 -7.677 19.151 1.00 84.56 874 ALA A N 1
ATOM 6400 C CA . ALA A 1 874 ? -13.163 -7.070 20.475 1.00 84.56 874 ALA A CA 1
ATOM 6401 C C . ALA A 1 874 ? -13.718 -5.637 20.554 1.00 84.56 874 ALA A C 1
ATOM 6403 O O . ALA A 1 874 ? -14.153 -5.212 21.622 1.00 84.56 874 ALA A O 1
ATOM 6404 N N . THR A 1 875 ? -13.729 -4.887 19.451 1.00 88.25 875 THR A N 1
ATOM 6405 C CA . THR A 1 875 ? -14.297 -3.529 19.417 1.00 88.25 875 THR A CA 1
ATOM 6406 C C . THR A 1 875 ? -15.792 -3.479 19.112 1.00 88.25 875 THR A C 1
ATOM 6408 O O . THR A 1 875 ? -16.369 -2.403 19.212 1.00 88.25 875 THR A O 1
ATOM 6411 N N . ALA A 1 876 ? -16.426 -4.592 18.721 1.00 84.62 876 ALA A N 1
ATOM 6412 C CA . ALA A 1 876 ? -17.797 -4.611 18.194 1.00 84.62 876 ALA A CA 1
ATOM 6413 C C . ALA A 1 876 ? -18.025 -3.652 17.003 1.00 84.62 876 ALA A C 1
ATOM 6415 O O . ALA A 1 876 ? -19.145 -3.209 16.743 1.00 84.62 876 ALA A O 1
ATOM 6416 N N . SER A 1 877 ? -16.953 -3.333 16.271 1.00 91.19 877 SER A N 1
ATOM 6417 C CA . SER A 1 877 ? -17.010 -2.565 15.026 1.00 91.19 877 SER A CA 1
ATOM 6418 C C . SER A 1 877 ? -17.355 -3.492 13.848 1.00 91.19 877 SER A C 1
ATOM 6420 O O . SER A 1 877 ? -17.993 -4.531 14.040 1.00 91.19 877 SER A O 1
ATOM 6422 N N . ALA A 1 878 ? -16.944 -3.153 12.622 1.00 93.44 878 ALA A N 1
ATOM 6423 C CA . ALA A 1 878 ? -17.186 -3.987 11.446 1.00 93.44 878 ALA A CA 1
ATOM 6424 C C . ALA A 1 878 ? -16.745 -5.455 11.685 1.00 93.44 878 ALA A C 1
ATOM 6426 O O . ALA A 1 878 ? -15.641 -5.687 12.190 1.00 93.44 878 ALA A O 1
ATOM 6427 N N . PRO A 1 879 ? -17.563 -6.465 11.324 1.00 92.25 879 PRO A N 1
ATOM 6428 C CA . PRO A 1 879 ? -17.355 -7.873 11.703 1.00 92.25 879 PRO A CA 1
ATOM 6429 C C . PRO A 1 879 ? -16.274 -8.585 10.870 1.00 92.25 879 PRO A C 1
ATOM 6431 O O . PRO A 1 879 ? -16.175 -9.813 10.859 1.00 92.25 879 PRO A O 1
ATOM 6434 N N . TYR A 1 880 ? -15.473 -7.829 10.127 1.00 94.31 880 TYR A N 1
ATOM 6435 C CA . TYR A 1 880 ? -14.474 -8.330 9.199 1.00 94.31 880 TYR A CA 1
ATOM 6436 C C . TYR A 1 880 ? -13.159 -7.569 9.353 1.00 94.31 880 TYR A C 1
ATOM 6438 O O . TYR A 1 880 ? -13.139 -6.403 9.732 1.00 94.31 880 TYR A O 1
ATOM 6446 N N . VAL A 1 881 ? -12.056 -8.236 9.031 1.00 94.75 881 VAL A N 1
ATOM 6447 C CA . VAL A 1 881 ? -10.739 -7.604 8.873 1.00 94.75 881 VAL A CA 1
ATOM 6448 C C . VAL A 1 881 ? -10.691 -6.883 7.529 1.00 94.75 881 VAL A C 1
ATOM 6450 O O . VAL A 1 881 ? -10.361 -5.706 7.453 1.00 94.75 881 VAL A O 1
ATOM 6453 N N . GLU A 1 882 ? -11.087 -7.594 6.472 1.00 94.38 882 GLU A N 1
ATOM 6454 C CA . GLU A 1 882 ? -11.049 -7.130 5.088 1.00 94.38 882 GLU A CA 1
ATOM 6455 C C . GLU A 1 882 ? -12.275 -7.660 4.327 1.00 94.38 882 GLU A C 1
ATOM 6457 O O . GLU A 1 882 ? -12.661 -8.832 4.469 1.00 94.38 882 GLU A O 1
ATOM 6462 N N . ARG A 1 883 ? -12.861 -6.811 3.483 1.00 93.81 883 ARG A N 1
ATOM 6463 C CA . ARG A 1 883 ? -13.780 -7.196 2.404 1.00 93.81 883 ARG A CA 1
ATOM 6464 C C . ARG A 1 883 ? -13.237 -6.659 1.092 1.00 93.81 883 ARG A C 1
ATOM 6466 O O . ARG A 1 883 ? -13.295 -5.460 0.869 1.00 93.81 883 ARG A O 1
ATOM 6473 N N . LEU A 1 884 ? -12.746 -7.549 0.234 1.00 91.44 884 LEU A N 1
ATOM 6474 C CA . LEU A 1 884 ? -12.196 -7.197 -1.071 1.00 91.44 884 LEU A CA 1
ATOM 6475 C C . LEU A 1 884 ? -13.232 -7.444 -2.166 1.00 91.44 884 LEU A C 1
ATOM 6477 O O . LEU A 1 884 ? -13.848 -8.514 -2.239 1.00 91.44 884 LEU A O 1
ATOM 6481 N N . SER A 1 885 ? -13.375 -6.478 -3.062 1.00 89.94 885 SER A N 1
ATOM 6482 C CA . SER A 1 885 ? -14.275 -6.545 -4.205 1.00 89.94 885 SER A CA 1
ATOM 6483 C C . SER A 1 885 ? -13.673 -5.887 -5.441 1.00 89.94 885 SER A C 1
ATOM 6485 O O . SER A 1 885 ? -12.701 -5.137 -5.368 1.00 89.94 885 SER A O 1
ATOM 6487 N N . VAL A 1 886 ? -14.253 -6.215 -6.588 1.00 86.62 886 VAL A N 1
ATOM 6488 C CA . VAL A 1 886 ? -14.041 -5.516 -7.853 1.00 86.62 886 VAL A CA 1
ATOM 6489 C C . VAL A 1 886 ? -15.312 -4.735 -8.148 1.00 86.62 886 VAL A C 1
ATOM 6491 O O . VAL A 1 886 ? -16.404 -5.306 -8.067 1.00 86.62 886 VAL A O 1
ATOM 6494 N N . GLU A 1 887 ? -15.186 -3.457 -8.483 1.00 83.94 887 GLU A N 1
ATOM 6495 C CA . GLU A 1 887 ? -16.310 -2.661 -8.978 1.00 83.94 887 GLU A CA 1
ATOM 6496 C C . GLU A 1 887 ? -16.607 -2.981 -10.449 1.00 83.94 887 GLU A C 1
ATOM 6498 O O . GLU A 1 887 ? -15.852 -3.676 -11.128 1.00 83.94 887 GLU A O 1
ATOM 6503 N N . ALA A 1 888 ? -17.749 -2.525 -10.968 1.00 67.44 888 ALA A N 1
ATOM 6504 C CA . ALA A 1 888 ? -18.035 -2.721 -12.385 1.00 67.44 888 ALA A CA 1
ATOM 6505 C C . ALA A 1 888 ? -16.937 -2.032 -13.228 1.00 67.44 888 ALA A C 1
ATOM 6507 O O . ALA A 1 888 ? -16.675 -0.855 -12.995 1.00 67.44 888 ALA A O 1
ATOM 6508 N N . PRO A 1 889 ? -16.301 -2.730 -14.189 1.00 61.53 889 PRO A N 1
ATOM 6509 C CA . PRO A 1 889 ? -15.287 -2.127 -15.049 1.00 61.53 889 PRO A CA 1
ATOM 6510 C C . PRO A 1 889 ? -15.859 -0.912 -15.788 1.00 61.53 889 PRO A C 1
ATOM 6512 O O . PRO A 1 889 ? -16.752 -1.066 -16.624 1.00 61.53 889 PRO A O 1
ATOM 6515 N N . GLU A 1 890 ? -15.337 0.282 -15.522 1.00 55.72 890 GLU A N 1
ATOM 6516 C CA . GLU A 1 890 ? -15.519 1.446 -16.392 1.00 55.72 890 GLU A CA 1
ATOM 6517 C C . GLU A 1 890 ? -14.338 1.500 -17.378 1.00 55.72 890 GLU A C 1
ATOM 6519 O O . GLU A 1 890 ? -13.209 1.150 -17.029 1.00 55.72 890 GLU A O 1
ATOM 6524 N N . SER A 1 891 ? -14.596 1.843 -18.646 1.00 58.53 891 SER A N 1
ATOM 6525 C CA . SER A 1 891 ? -13.560 2.025 -19.685 1.00 58.53 891 SER A CA 1
ATOM 6526 C C . SER A 1 891 ? -12.581 0.844 -19.907 1.00 58.53 891 SER A C 1
ATOM 6528 O O . SER A 1 891 ? -11.513 1.021 -20.484 1.00 58.53 891 SER A O 1
ATOM 6530 N N . GLY A 1 892 ? -12.929 -0.387 -19.502 1.00 60.28 892 GLY A N 1
ATOM 6531 C CA . GLY A 1 892 ? -12.128 -1.596 -19.764 1.00 60.28 892 GLY A CA 1
ATOM 6532 C C . GLY A 1 892 ? -11.022 -1.915 -18.744 1.00 60.28 892 GLY A C 1
ATOM 6533 O O . GLY A 1 892 ? -10.228 -2.821 -18.998 1.00 60.28 892 GLY A O 1
ATOM 6534 N N . GLY A 1 893 ? -10.971 -1.224 -17.596 1.00 72.94 893 GLY A N 1
ATOM 6535 C CA . GLY A 1 893 ? -10.044 -1.501 -16.484 1.00 72.94 893 GLY A CA 1
ATOM 6536 C C . GLY A 1 893 ? -10.694 -2.226 -15.294 1.00 72.94 893 GLY A C 1
ATOM 6537 O O . GLY A 1 893 ? -11.912 -2.240 -15.157 1.00 72.94 893 GLY A O 1
ATOM 6538 N N . VAL A 1 894 ? -9.893 -2.827 -14.407 1.00 81.44 894 VAL A N 1
ATOM 6539 C CA . VAL A 1 894 ? -10.380 -3.488 -13.176 1.00 81.44 894 VAL A CA 1
ATOM 6540 C C . VAL A 1 894 ? -10.141 -2.564 -11.983 1.00 81.44 894 VAL A C 1
ATOM 6542 O O . VAL A 1 894 ? -8.992 -2.392 -11.584 1.00 81.44 894 VAL A O 1
ATOM 6545 N N . HIS A 1 895 ? -11.199 -1.998 -11.399 1.00 86.38 895 HIS A N 1
ATOM 6546 C CA . HIS A 1 895 ? -11.098 -1.197 -10.175 1.00 86.38 895 HIS A CA 1
ATOM 6547 C C . HIS A 1 895 ? -11.311 -2.077 -8.938 1.00 86.38 895 HIS A C 1
ATOM 6549 O O . HIS A 1 895 ? -12.335 -2.752 -8.804 1.00 86.38 895 HIS A O 1
ATOM 6555 N N . LEU A 1 896 ? -10.312 -2.111 -8.061 1.00 90.06 896 LEU A N 1
ATOM 6556 C CA . LEU A 1 896 ? -10.319 -2.867 -6.814 1.00 90.06 896 LEU A CA 1
ATOM 6557 C C . LEU A 1 896 ? -10.753 -1.952 -5.684 1.00 90.06 896 LEU A C 1
ATOM 6559 O O . LEU A 1 896 ? -10.215 -0.855 -5.560 1.00 90.06 896 LEU A O 1
ATOM 6563 N N . VAL A 1 897 ? -11.650 -2.439 -4.830 1.00 92.25 897 VAL A N 1
ATOM 6564 C CA . VAL A 1 897 ? -12.087 -1.727 -3.626 1.00 92.25 897 VAL A CA 1
ATOM 6565 C C . VAL A 1 897 ? -12.087 -2.676 -2.438 1.00 92.25 897 VAL A C 1
ATOM 6567 O O . VAL A 1 897 ? -12.565 -3.812 -2.528 1.00 92.25 897 VAL A O 1
ATOM 6570 N N . SER A 1 898 ? -11.545 -2.202 -1.320 1.00 94.88 898 SER A N 1
ATOM 6571 C CA . SER A 1 898 ? -11.474 -2.926 -0.057 1.00 94.88 898 SER A CA 1
ATOM 6572 C C . SER A 1 898 ? -12.061 -2.107 1.092 1.00 94.88 898 SER A C 1
ATOM 6574 O O . SER A 1 898 ? -11.859 -0.896 1.158 1.00 94.88 898 SER A O 1
ATOM 6576 N N . SER A 1 899 ? -12.759 -2.766 2.015 1.00 96.38 899 SER A N 1
ATOM 6577 C CA . SER A 1 899 ? -13.182 -2.193 3.303 1.00 96.38 899 SER A CA 1
ATOM 6578 C C . SER A 1 899 ? -12.383 -2.834 4.437 1.00 96.38 899 SER A C 1
ATOM 6580 O O . SER A 1 899 ? -12.302 -4.064 4.509 1.00 96.38 899 SER A O 1
ATOM 6582 N N . LEU A 1 900 ? -11.812 -2.016 5.328 1.00 97.38 900 LEU A N 1
ATOM 6583 C CA . LEU A 1 900 ? -10.829 -2.435 6.338 1.00 97.38 900 LEU A CA 1
ATOM 6584 C C . LEU A 1 900 ? -11.381 -2.248 7.758 1.00 97.38 900 LEU A C 1
ATOM 6586 O O . LEU A 1 900 ? -11.435 -1.136 8.278 1.00 97.38 900 LEU A O 1
ATOM 6590 N N . GLY A 1 901 ? -11.826 -3.333 8.391 1.00 96.00 901 GLY A N 1
ATOM 6591 C CA . GLY A 1 901 ? -12.699 -3.249 9.566 1.00 96.00 901 GLY A CA 1
ATOM 6592 C C . GLY A 1 901 ? -12.023 -3.222 10.933 1.00 96.00 901 GLY A C 1
ATOM 6593 O O . GLY A 1 901 ? -12.712 -2.965 11.918 1.00 96.00 901 GLY A O 1
ATOM 6594 N N . ASN A 1 902 ? -10.718 -3.471 11.036 1.00 95.88 902 ASN A N 1
ATOM 6595 C CA . ASN A 1 902 ? -10.005 -3.414 12.316 1.00 95.88 902 ASN A CA 1
ATOM 6596 C C . ASN A 1 902 ? -10.007 -2.005 12.924 1.00 95.88 902 ASN A C 1
ATOM 6598 O O . ASN A 1 902 ? -9.785 -1.005 12.234 1.00 95.88 902 ASN A O 1
ATOM 6602 N N . ASN A 1 903 ? -10.239 -1.937 14.234 1.00 96.00 903 ASN A N 1
ATOM 6603 C CA . ASN A 1 903 ? -10.416 -0.689 14.961 1.00 96.00 903 ASN A CA 1
ATOM 6604 C C . ASN A 1 903 ? -9.820 -0.751 16.382 1.00 96.00 903 ASN A C 1
ATOM 6606 O O . ASN A 1 903 ? -9.395 -1.802 16.870 1.00 96.00 903 ASN A O 1
ATOM 6610 N N . GLY A 1 904 ? -9.819 0.399 17.054 1.00 95.50 904 GLY A N 1
ATOM 6611 C CA . GLY A 1 904 ? -9.596 0.543 18.490 1.00 95.50 904 GLY A CA 1
ATOM 6612 C C . GLY A 1 904 ? -10.717 1.365 19.117 1.00 95.50 904 GLY A C 1
ATOM 6613 O O . GLY A 1 904 ? -11.356 2.161 18.432 1.00 95.50 904 GLY A O 1
ATOM 6614 N N . ALA A 1 905 ? -10.981 1.177 20.406 1.00 94.06 905 ALA A N 1
ATOM 6615 C CA . ALA A 1 905 ? -11.968 1.960 21.136 1.00 94.06 905 ALA A CA 1
ATOM 6616 C C . ALA A 1 905 ? -11.542 2.231 22.582 1.00 94.06 905 ALA A C 1
ATOM 6618 O O . ALA A 1 905 ? -10.986 1.367 23.264 1.00 94.06 905 ALA A O 1
ATOM 6619 N N . LEU A 1 906 ? -11.839 3.437 23.060 1.00 92.69 906 LEU A N 1
ATOM 6620 C CA . LEU A 1 906 ? -11.865 3.761 24.479 1.00 92.69 906 LEU A CA 1
ATOM 6621 C C . LEU A 1 906 ? -13.172 3.245 25.069 1.00 92.69 906 LEU A C 1
ATOM 6623 O O . LEU A 1 906 ? -14.252 3.583 24.585 1.00 92.69 906 LEU A O 1
ATOM 6627 N N . VAL A 1 907 ? -13.068 2.463 26.137 1.00 87.81 907 VAL A N 1
ATOM 6628 C CA . VAL A 1 907 ? -14.196 2.033 26.956 1.00 87.81 907 VAL A CA 1
ATOM 6629 C C . VAL A 1 907 ? -14.343 3.022 28.105 1.00 87.81 907 VAL A C 1
ATOM 6631 O O . VAL A 1 907 ? -13.527 3.068 29.029 1.00 87.81 907 VAL A O 1
ATOM 6634 N N . VAL A 1 908 ? -15.390 3.832 28.019 1.00 85.38 908 VAL A N 1
ATOM 6635 C CA . VAL A 1 908 ? -15.719 4.911 28.945 1.00 85.38 908 VAL A CA 1
ATOM 6636 C C . VAL A 1 908 ? -16.814 4.439 29.905 1.00 85.38 908 VAL A C 1
ATOM 6638 O O . VAL A 1 908 ? -17.881 4.054 29.443 1.00 85.38 908 VAL A O 1
ATOM 6641 N N . PRO A 1 909 ? -16.621 4.466 31.229 1.00 75.38 909 PRO A N 1
ATOM 6642 C CA . PRO A 1 909 ? -17.573 3.886 32.178 1.00 75.38 909 PRO A CA 1
ATOM 6643 C C . PRO A 1 909 ? -18.929 4.619 32.223 1.00 75.38 909 PRO A C 1
ATOM 6645 O O . PRO A 1 909 ? -18.989 5.845 32.242 1.00 75.38 909 PRO A O 1
ATOM 6648 N N . LEU A 1 910 ? -20.023 3.860 32.347 1.00 65.31 910 LEU A N 1
ATOM 6649 C CA . LEU A 1 910 ? -21.412 4.352 32.415 1.00 65.31 910 LEU A CA 1
ATOM 6650 C C . LEU A 1 910 ? -21.822 4.921 33.781 1.00 65.31 910 LEU A C 1
ATOM 6652 O O . LEU A 1 910 ? -22.936 5.415 33.943 1.00 65.31 910 LEU A O 1
ATOM 6656 N N . GLY A 1 911 ? -20.975 4.783 34.804 1.00 60.81 911 GLY A N 1
ATOM 6657 C CA . GLY A 1 911 ? -21.347 5.113 36.185 1.00 60.81 911 GLY A CA 1
ATOM 6658 C C . GLY A 1 911 ? -22.456 4.219 36.768 1.00 60.81 911 GLY A C 1
ATOM 6659 O O . GLY A 1 911 ? -23.035 4.560 37.800 1.00 60.81 911 GLY A O 1
ATOM 6660 N N . VAL A 1 912 ? -22.764 3.083 36.129 1.00 62.62 912 VAL A N 1
ATOM 6661 C CA . VAL A 1 912 ? -23.707 2.073 36.639 1.00 62.62 912 VAL A CA 1
ATOM 6662 C C . VAL A 1 912 ? -23.086 1.256 37.769 1.00 62.62 912 VAL A C 1
ATOM 6664 O O . VAL A 1 912 ? -21.877 1.024 37.810 1.00 62.62 912 VAL A O 1
ATOM 6667 N N . ARG A 1 913 ? -23.929 0.809 38.707 1.00 67.62 913 ARG A N 1
ATOM 6668 C CA . ARG A 1 913 ? -23.501 -0.121 39.757 1.00 67.62 913 ARG A CA 1
ATOM 6669 C C . ARG A 1 913 ? -23.145 -1.461 39.121 1.00 67.62 913 ARG A C 1
ATOM 6671 O O . ARG A 1 913 ? -23.881 -1.952 38.267 1.00 67.62 913 ARG A O 1
ATOM 6678 N N . THR A 1 914 ? -22.032 -2.036 39.551 1.00 79.06 914 THR A N 1
ATOM 6679 C CA . THR A 1 914 ? -21.510 -3.303 39.038 1.00 79.06 914 THR A CA 1
ATOM 6680 C C . THR A 1 914 ? -21.551 -4.384 40.113 1.00 79.06 914 THR A C 1
ATOM 6682 O O . THR A 1 914 ? -21.670 -4.083 41.301 1.00 79.06 914 THR A O 1
ATOM 6685 N N . GLY A 1 915 ? -21.475 -5.642 39.695 1.00 82.38 915 GLY A N 1
ATOM 6686 C CA . GLY A 1 915 ? -21.284 -6.809 40.552 1.00 82.38 915 GLY A CA 1
ATOM 6687 C C . GLY A 1 915 ? -20.193 -7.726 39.994 1.00 82.38 915 GLY A C 1
ATOM 6688 O O . GLY A 1 915 ? -19.471 -7.363 39.057 1.00 82.38 915 GLY A O 1
ATOM 6689 N N . SER A 1 916 ? -20.048 -8.912 40.580 1.00 89.06 916 SER A N 1
ATOM 6690 C CA . SER A 1 916 ? -19.073 -9.924 40.153 1.00 89.06 916 SER A CA 1
ATOM 6691 C C . SER A 1 916 ? -19.702 -11.305 39.973 1.00 89.06 916 SER A C 1
ATOM 6693 O O . SER A 1 916 ? -20.704 -11.630 40.605 1.00 89.06 916 SER A O 1
ATOM 6695 N N . LEU A 1 917 ? -19.089 -12.129 39.122 1.00 93.69 917 LEU A N 1
ATOM 6696 C CA . LEU A 1 917 ? -19.388 -13.553 38.964 1.00 93.69 917 LEU A CA 1
ATOM 6697 C C . LEU A 1 917 ? -18.196 -14.377 39.453 1.00 93.69 917 LEU A C 1
ATOM 6699 O O . LEU A 1 917 ? -17.106 -14.272 38.896 1.00 93.69 917 LEU A O 1
ATOM 6703 N N . ARG A 1 918 ? -18.399 -15.229 40.456 1.00 93.62 918 ARG A N 1
ATOM 6704 C CA . ARG A 1 918 ? -17.421 -16.211 40.935 1.00 93.62 918 ARG A CA 1
ATOM 6705 C C . ARG A 1 918 ? -17.804 -17.603 40.437 1.00 93.62 918 ARG A C 1
ATOM 6707 O O . ARG A 1 918 ? -18.899 -18.073 40.709 1.00 93.62 918 ARG A O 1
ATOM 6714 N N . VAL A 1 919 ? -16.884 -18.282 39.763 1.00 93.75 919 VAL A N 1
ATOM 6715 C CA . VAL A 1 919 ? -16.983 -19.683 39.343 1.00 93.75 919 VAL A CA 1
ATOM 6716 C C . VAL A 1 919 ? -15.989 -20.507 40.154 1.00 93.75 919 VAL A C 1
ATOM 6718 O O . VAL A 1 919 ? -14.780 -20.355 40.004 1.00 93.75 919 VAL A O 1
ATOM 6721 N N . ARG A 1 920 ? -16.474 -21.383 41.029 1.00 91.06 920 ARG A N 1
ATOM 6722 C CA . ARG A 1 920 ? -15.649 -22.240 41.888 1.00 91.06 920 ARG A CA 1
ATOM 6723 C C . ARG A 1 920 ? -15.554 -23.649 41.315 1.00 91.06 920 ARG A C 1
ATOM 6725 O O . ARG A 1 920 ? -16.581 -24.239 40.988 1.00 91.06 920 ARG A O 1
ATOM 6732 N N . LYS A 1 921 ? -14.338 -24.206 41.258 1.00 91.56 921 LYS A N 1
ATOM 6733 C CA . LYS A 1 921 ? -14.094 -25.598 40.870 1.00 91.56 921 LYS A CA 1
ATOM 6734 C C . LYS A 1 921 ? -13.547 -26.432 42.025 1.00 91.56 921 LYS A C 1
ATOM 6736 O O . LYS A 1 921 ? -12.488 -26.128 42.570 1.00 91.56 921 LYS A O 1
ATOM 6741 N N . ASP A 1 922 ? -14.211 -27.541 42.327 1.00 88.12 922 ASP A N 1
ATOM 6742 C CA . ASP A 1 922 ? -13.698 -28.608 43.185 1.00 88.12 922 ASP A CA 1
ATOM 6743 C C . ASP A 1 922 ? -13.599 -29.952 42.440 1.00 88.12 922 ASP A C 1
ATOM 6745 O O . ASP A 1 922 ? -14.269 -30.190 41.428 1.00 88.12 922 ASP A O 1
ATOM 6749 N N . VAL A 1 923 ? -12.708 -30.824 42.911 1.00 87.12 923 VAL A N 1
ATOM 6750 C CA . VAL A 1 923 ? -12.463 -32.154 42.344 1.00 87.12 923 VAL A CA 1
ATOM 6751 C C . VAL A 1 923 ? -12.249 -33.144 43.479 1.00 87.12 923 VAL A C 1
ATOM 6753 O O . VAL A 1 923 ? -11.271 -33.042 44.220 1.00 87.12 923 VAL A O 1
ATOM 6756 N N . ASP A 1 924 ? -13.129 -34.135 43.574 1.00 81.25 924 ASP A N 1
ATOM 6757 C CA . ASP A 1 924 ? -13.033 -35.207 44.558 1.00 81.25 924 ASP A CA 1
ATOM 6758 C C . ASP A 1 924 ? -12.583 -36.514 43.888 1.00 81.25 924 ASP A C 1
ATOM 6760 O O . ASP A 1 924 ? -13.301 -37.111 43.087 1.00 81.25 924 ASP A O 1
ATOM 6764 N N . GLY A 1 925 ? -11.364 -36.961 44.192 1.00 77.25 925 GLY A N 1
ATOM 6765 C CA . GLY A 1 925 ? -10.733 -38.123 43.557 1.00 77.25 925 GLY A CA 1
ATOM 6766 C C . GLY A 1 925 ? -10.108 -37.845 42.178 1.00 77.25 925 GLY A C 1
ATOM 6767 O O . GLY A 1 925 ? -9.968 -36.707 41.739 1.00 77.25 925 GLY A O 1
ATOM 6768 N N . GLY A 1 926 ? -9.688 -38.911 41.488 1.00 77.56 926 GLY A N 1
ATOM 6769 C CA . GLY A 1 926 ? -9.142 -38.839 40.127 1.00 77.56 926 GLY A CA 1
ATOM 6770 C C . GLY A 1 926 ? -7.649 -38.494 40.035 1.00 77.56 926 GLY A C 1
ATOM 6771 O O . GLY A 1 926 ? -6.959 -38.360 41.052 1.00 77.56 926 GLY A O 1
ATOM 6772 N N . PRO A 1 927 ? -7.100 -38.420 38.809 1.00 75.19 927 PRO A N 1
ATOM 6773 C CA . PRO A 1 927 ? -5.700 -38.072 38.579 1.00 75.19 927 PRO A CA 1
ATOM 6774 C C . PRO A 1 927 ? -5.351 -36.670 39.102 1.00 75.19 927 PRO A C 1
ATOM 6776 O O . PRO A 1 927 ? -6.036 -35.683 38.832 1.00 75.19 927 PRO A O 1
ATOM 6779 N N . THR A 1 928 ? -4.230 -36.565 39.821 1.00 78.88 928 THR A N 1
ATOM 6780 C CA . THR A 1 928 ? -3.709 -35.287 40.330 1.00 78.88 928 THR A CA 1
ATOM 6781 C C . THR A 1 928 ? -3.391 -34.324 39.189 1.00 78.88 928 THR A C 1
ATOM 6783 O O . THR A 1 928 ? -2.639 -34.683 38.283 1.00 78.88 928 THR A O 1
ATOM 6786 N N . GLY A 1 929 ? -3.891 -33.089 39.278 1.00 78.56 929 GLY A N 1
ATOM 6787 C CA . GLY A 1 929 ? -3.658 -32.047 38.272 1.00 78.56 929 GLY A CA 1
ATOM 6788 C C . GLY A 1 929 ? -4.653 -32.046 37.108 1.00 78.56 929 GLY A C 1
ATOM 6789 O O . GLY A 1 929 ? -4.387 -31.388 36.106 1.00 78.56 929 GLY A O 1
ATOM 6790 N N . ALA A 1 930 ? -5.777 -32.763 37.222 1.00 85.31 930 ALA A N 1
ATOM 6791 C CA . ALA A 1 930 ? -6.874 -32.653 36.265 1.00 85.31 930 ALA A CA 1
ATOM 6792 C C . ALA A 1 930 ? -7.353 -31.194 36.136 1.00 85.31 930 ALA A C 1
ATOM 6794 O O . ALA A 1 930 ? -7.506 -30.484 37.133 1.00 85.31 930 ALA A O 1
ATOM 6795 N N . SER A 1 931 ? -7.565 -30.760 34.894 1.00 89.00 931 SER A N 1
ATOM 6796 C CA . SER A 1 931 ? -8.000 -29.413 34.530 1.00 89.00 931 SER A CA 1
ATOM 6797 C C . SER A 1 931 ? -9.191 -29.518 33.587 1.00 89.00 931 SER A C 1
ATOM 6799 O O . SER A 1 931 ? -9.178 -30.337 32.667 1.00 89.00 931 SER A O 1
ATOM 6801 N N . PHE A 1 932 ? -10.193 -28.684 33.834 1.00 90.94 932 PHE A N 1
ATOM 6802 C CA . PHE A 1 932 ? -11.501 -28.719 33.198 1.00 90.94 932 PHE A CA 1
ATOM 6803 C C . PHE A 1 932 ? -11.748 -27.404 32.462 1.00 90.94 932 PHE A C 1
ATOM 6805 O O . PHE A 1 932 ? -11.343 -26.338 32.940 1.00 90.94 932 PHE A O 1
ATOM 6812 N N . SER A 1 933 ? -12.341 -27.492 31.275 1.00 92.12 933 SER A N 1
ATOM 6813 C CA . SER A 1 933 ? -12.644 -26.334 30.435 1.00 92.12 933 SER A CA 1
ATOM 6814 C C . SER A 1 933 ? -14.002 -25.748 30.804 1.00 92.12 933 SER A C 1
ATOM 6816 O O . SER A 1 933 ? -14.966 -26.492 30.967 1.00 92.12 933 SER A O 1
ATOM 6818 N N . PHE A 1 934 ? -14.052 -24.424 30.916 1.00 92.12 934 PHE A N 1
ATOM 6819 C CA . PHE A 1 934 ? -15.240 -23.639 31.208 1.00 92.12 934 PHE A CA 1
ATOM 6820 C C . PHE A 1 934 ? -15.515 -22.636 30.090 1.00 92.12 934 PHE A C 1
ATOM 6822 O O . PHE A 1 934 ? -14.586 -21.988 29.611 1.00 92.12 934 PHE A O 1
ATOM 6829 N N . SER A 1 935 ? -16.787 -22.455 29.745 1.00 91.25 935 SER A N 1
ATOM 6830 C CA . SER A 1 935 ? -17.290 -21.378 28.890 1.00 91.25 935 SER A CA 1
ATOM 6831 C C . SER A 1 935 ? -18.222 -20.483 29.708 1.00 91.25 935 SER A C 1
ATOM 6833 O O . SER A 1 935 ? -19.091 -20.986 30.420 1.00 91.25 935 SER A O 1
ATOM 6835 N N . VAL A 1 936 ? -18.019 -19.168 29.650 1.00 92.81 936 VAL A N 1
ATOM 6836 C CA . VAL A 1 936 ? -18.830 -18.159 30.343 1.00 92.81 936 VAL A CA 1
ATOM 6837 C C . VAL A 1 936 ? -19.444 -17.239 29.296 1.00 92.81 936 VAL A C 1
ATOM 6839 O O . VAL A 1 936 ? -18.711 -16.530 28.614 1.00 92.81 936 VAL A O 1
ATOM 6842 N N . THR A 1 937 ? -20.769 -17.237 29.198 1.00 90.69 937 THR A N 1
ATOM 6843 C CA . THR A 1 937 ? -21.565 -16.379 28.312 1.00 90.69 937 THR A CA 1
ATOM 6844 C C . THR A 1 937 ? -22.207 -15.257 29.119 1.00 90.69 937 THR A C 1
ATOM 6846 O O . THR A 1 937 ? -22.790 -15.511 30.175 1.00 90.69 937 THR A O 1
ATOM 6849 N N . LEU A 1 938 ? -22.125 -14.025 28.619 1.00 89.44 938 LEU A N 1
ATOM 6850 C CA . LEU A 1 938 ? -22.652 -12.821 29.256 1.00 89.44 938 LEU A CA 1
ATOM 6851 C C . LEU A 1 938 ? -23.613 -12.097 28.307 1.00 89.44 938 LEU A C 1
ATOM 6853 O O . LEU A 1 938 ? -23.283 -11.844 27.149 1.00 89.44 938 LEU A O 1
ATOM 6857 N N . ARG A 1 939 ? -24.800 -11.752 28.808 1.00 85.06 939 ARG A N 1
ATOM 6858 C CA . ARG A 1 939 ? -25.859 -11.040 28.076 1.00 85.06 939 ARG A CA 1
ATOM 6859 C C . ARG A 1 939 ? -26.406 -9.885 28.906 1.00 85.06 939 ARG A C 1
ATOM 6861 O O . ARG A 1 939 ? -26.331 -9.925 30.135 1.00 85.06 939 ARG A O 1
ATOM 6868 N N . ASP A 1 940 ? -26.950 -8.866 28.257 1.00 79.94 940 ASP A N 1
ATOM 6869 C CA . ASP A 1 940 ? -27.615 -7.763 28.955 1.00 79.94 940 ASP A CA 1
ATOM 6870 C C . ASP A 1 940 ? -28.994 -8.169 29.527 1.00 79.94 940 ASP A C 1
ATOM 6872 O O . ASP A 1 940 ? -29.392 -9.341 29.501 1.00 79.94 940 ASP A O 1
ATOM 6876 N N . GLU A 1 941 ? -29.715 -7.204 30.114 1.00 79.25 941 GLU A N 1
ATOM 6877 C CA . GLU A 1 941 ? -31.047 -7.439 30.693 1.00 79.25 941 GLU A CA 1
ATOM 6878 C C . GLU A 1 941 ? -32.087 -7.866 29.643 1.00 79.25 941 GLU A C 1
ATOM 6880 O O . GLU A 1 941 ? -32.992 -8.645 29.980 1.00 79.25 941 GLU A O 1
ATOM 6885 N N . ASP A 1 942 ? -31.927 -7.405 28.399 1.00 75.31 942 ASP A N 1
ATOM 6886 C CA . ASP A 1 942 ? -32.811 -7.661 27.259 1.00 75.31 942 ASP A CA 1
ATOM 6887 C C . ASP A 1 942 ? -32.479 -8.989 26.548 1.00 75.31 942 ASP A C 1
ATOM 6889 O O . ASP A 1 942 ? -33.312 -9.543 25.830 1.00 75.31 942 ASP A O 1
ATOM 6893 N N . GLY A 1 943 ? -31.312 -9.572 26.835 1.00 72.75 943 GLY A N 1
ATOM 6894 C CA . GLY A 1 943 ? -30.872 -10.874 26.335 1.00 72.75 943 GLY A CA 1
ATOM 6895 C C . GLY A 1 943 ? -29.909 -10.803 25.149 1.00 72.75 943 GLY A C 1
ATOM 6896 O O . GLY A 1 943 ? -29.549 -11.861 24.612 1.00 72.75 943 GLY A O 1
ATOM 6897 N N . GLU A 1 944 ? -29.458 -9.608 24.772 1.00 74.06 944 GLU A N 1
ATOM 6898 C CA . GLU A 1 944 ? -28.462 -9.407 23.724 1.00 74.06 944 GLU A CA 1
ATOM 6899 C C . GLU A 1 944 ? -27.050 -9.755 24.237 1.00 74.06 944 GLU A C 1
ATOM 6901 O O . GLU A 1 944 ? -26.733 -9.517 25.410 1.00 74.06 944 GLU A O 1
ATOM 6906 N N . PRO A 1 945 ? -26.186 -10.364 23.401 1.00 79.25 945 PRO A N 1
ATOM 6907 C CA . PRO A 1 945 ? -24.803 -10.665 23.764 1.00 79.25 945 PRO A CA 1
ATOM 6908 C C . PRO A 1 945 ? -24.009 -9.424 24.181 1.00 79.25 945 PRO A C 1
ATOM 6910 O O . PRO A 1 945 ? -24.015 -8.406 23.489 1.00 79.25 945 PRO A O 1
ATOM 6913 N N . LEU A 1 946 ? -23.262 -9.526 25.284 1.00 81.06 946 LEU A N 1
ATOM 6914 C CA . LEU A 1 946 ? -22.292 -8.491 25.640 1.00 81.06 946 LEU A CA 1
ATOM 6915 C C . LEU A 1 946 ? -21.074 -8.560 24.719 1.00 81.06 946 LEU A C 1
ATOM 6917 O O . LEU A 1 946 ? -20.669 -9.635 24.293 1.00 81.06 946 LEU A O 1
ATOM 6921 N N . SER A 1 947 ? -20.444 -7.420 24.451 1.00 75.38 947 SER A N 1
ATOM 6922 C CA . SER A 1 947 ? -19.255 -7.340 23.596 1.00 75.38 947 SER A CA 1
ATOM 6923 C C . SER A 1 947 ? -18.125 -6.578 24.286 1.00 75.38 947 SER A C 1
ATOM 6925 O O . SER A 1 947 ? -18.354 -5.833 25.239 1.00 75.38 947 SER A O 1
ATOM 6927 N N . GLY A 1 948 ? -16.884 -6.763 23.834 1.00 75.06 948 GLY A N 1
ATOM 6928 C CA . GLY A 1 948 ? -15.712 -6.124 24.435 1.00 75.06 948 GLY A CA 1
ATOM 6929 C C . GLY A 1 948 ? -14.793 -7.097 25.164 1.00 75.06 948 GLY A C 1
ATOM 6930 O O . GLY A 1 948 ? -14.732 -8.282 24.844 1.00 75.06 948 GLY A O 1
ATOM 6931 N N . GLN A 1 949 ? -14.049 -6.583 26.144 1.00 78.38 949 GLN A N 1
ATOM 6932 C CA . GLN A 1 949 ? -13.151 -7.374 26.981 1.00 78.38 949 GLN A CA 1
ATOM 6933 C C . GLN A 1 949 ? -13.623 -7.406 28.433 1.00 78.38 949 GLN A C 1
ATOM 6935 O O . GLN A 1 949 ? -14.041 -6.391 28.990 1.00 78.38 949 GLN A O 1
ATOM 6940 N N . VAL A 1 950 ? -13.488 -8.569 29.064 1.00 83.38 950 VAL A N 1
ATOM 6941 C CA . VAL A 1 950 ? -13.752 -8.779 30.488 1.00 83.38 950 VAL A CA 1
ATOM 6942 C C . VAL A 1 950 ? -12.464 -9.114 31.223 1.00 83.38 950 VAL A C 1
ATOM 6944 O O . VAL A 1 950 ? -11.631 -9.886 30.745 1.00 83.38 950 VAL A O 1
ATOM 6947 N N . THR A 1 951 ? -12.296 -8.532 32.409 1.00 83.06 951 THR A N 1
ATOM 6948 C CA . THR A 1 951 ? -11.196 -8.884 33.311 1.00 83.06 951 THR A CA 1
ATOM 6949 C C . THR A 1 951 ? -11.672 -9.956 34.277 1.00 83.06 951 THR A C 1
ATOM 6951 O O . THR A 1 951 ? -12.717 -9.814 34.913 1.00 83.06 951 THR A O 1
ATOM 6954 N N . TYR A 1 952 ? -10.888 -11.021 34.405 1.00 88.94 952 TYR A N 1
ATOM 6955 C CA . TYR A 1 952 ? -11.160 -12.103 35.335 1.00 88.94 952 TYR A CA 1
ATOM 6956 C C . TYR A 1 952 ? -9.894 -12.538 36.074 1.00 88.94 952 TYR A C 1
ATOM 6958 O O . TYR A 1 952 ? -8.768 -12.252 35.666 1.00 88.94 952 TYR A O 1
ATOM 6966 N N . ARG A 1 953 ? -10.056 -13.227 37.201 1.00 90.75 953 ARG A N 1
ATOM 6967 C CA . ARG A 1 953 ? -8.943 -13.753 38.001 1.00 90.75 953 ARG A CA 1
ATOM 6968 C C . ARG A 1 953 ? -9.099 -15.243 38.187 1.00 90.75 953 ARG A C 1
ATOM 6970 O O . ARG A 1 953 ? -10.190 -15.670 38.527 1.00 90.75 953 ARG A O 1
ATOM 6977 N N . VAL A 1 954 ? -8.020 -16.005 38.023 1.00 88.81 954 VAL A N 1
ATOM 6978 C CA . VAL A 1 954 ? -7.948 -17.415 38.424 1.00 88.81 954 VAL A CA 1
ATOM 6979 C C . VAL A 1 954 ? -6.954 -17.537 39.578 1.00 88.81 954 VAL A C 1
ATOM 6981 O O . VAL A 1 954 ? -5.740 -17.407 39.393 1.00 88.81 954 VAL A O 1
ATOM 6984 N N . GLY A 1 955 ? -7.464 -17.730 40.796 1.00 79.00 955 GLY A N 1
ATOM 6985 C CA . GLY A 1 955 ? -6.664 -17.566 42.017 1.00 79.00 955 GLY A CA 1
ATOM 6986 C C . GLY A 1 955 ? -6.088 -16.144 42.139 1.00 79.00 955 GLY A C 1
ATOM 6987 O O . GLY A 1 955 ? -6.812 -15.165 41.987 1.00 79.00 955 GLY A O 1
ATOM 6988 N N . ASP A 1 956 ? -4.777 -16.015 42.380 1.00 73.56 956 ASP A N 1
ATOM 6989 C CA . ASP A 1 956 ? -4.094 -14.707 42.469 1.00 73.56 956 ASP A CA 1
ATOM 6990 C C . ASP A 1 956 ? -3.744 -14.091 41.096 1.00 73.56 956 ASP A C 1
ATOM 6992 O O . ASP A 1 956 ? -3.301 -12.940 41.023 1.00 73.56 956 ASP A O 1
ATOM 6996 N N . SER A 1 957 ? -3.927 -14.836 40.000 1.00 77.31 957 SER A N 1
ATOM 6997 C CA . SER A 1 957 ? -3.544 -14.403 38.649 1.00 77.31 957 SER A CA 1
ATOM 6998 C C . SER A 1 957 ? -4.705 -13.683 37.969 1.00 77.31 957 SER A C 1
ATOM 7000 O O . SER A 1 957 ? -5.767 -14.271 37.800 1.00 77.31 957 SER A O 1
ATOM 7002 N N . ALA A 1 958 ? -4.511 -12.424 37.573 1.00 82.88 958 ALA A N 1
ATOM 7003 C CA . ALA A 1 958 ? -5.473 -11.676 36.762 1.00 82.88 958 ALA A CA 1
ATOM 7004 C C . ALA A 1 958 ? -5.190 -11.870 35.264 1.00 82.88 958 ALA A C 1
ATOM 7006 O O . ALA A 1 958 ? -4.028 -11.930 34.860 1.00 82.88 958 ALA A O 1
ATOM 7007 N N . ALA A 1 959 ? -6.247 -11.953 34.464 1.00 80.06 959 ALA A N 1
ATOM 7008 C CA . ALA A 1 959 ? -6.224 -12.081 33.015 1.00 80.06 959 ALA A CA 1
ATOM 7009 C C . ALA A 1 959 ? -7.389 -11.289 32.396 1.00 80.06 959 ALA A C 1
ATOM 7011 O O . ALA A 1 959 ? -8.350 -10.930 33.078 1.00 80.06 959 ALA A O 1
ATOM 7012 N N . THR A 1 960 ? -7.313 -11.044 31.094 1.00 80.19 960 THR A N 1
ATOM 7013 C CA . THR A 1 960 ? -8.367 -10.381 30.319 1.00 80.19 960 THR A CA 1
ATOM 7014 C C . THR A 1 960 ? -8.735 -11.281 29.144 1.00 80.19 960 THR A C 1
ATOM 7016 O O . THR A 1 960 ? -7.854 -11.916 28.563 1.00 80.19 960 THR A O 1
ATOM 7019 N N . ALA A 1 961 ? -10.021 -11.375 28.812 1.00 82.19 961 ALA A N 1
ATOM 7020 C CA . ALA A 1 961 ? -10.510 -12.103 27.644 1.00 82.19 961 ALA A CA 1
ATOM 7021 C C . ALA A 1 961 ? -11.459 -11.222 26.832 1.00 82.19 961 ALA A C 1
ATOM 7023 O O . ALA A 1 961 ? -12.301 -10.533 27.403 1.00 82.19 961 ALA A O 1
ATOM 7024 N N . ALA A 1 962 ? -11.323 -11.256 25.509 1.00 78.69 962 ALA A N 1
ATOM 7025 C CA . ALA A 1 962 ? -12.331 -10.712 24.609 1.00 78.69 962 ALA A CA 1
ATOM 7026 C C . ALA A 1 962 ? -13.526 -11.667 24.533 1.00 78.69 962 ALA A C 1
ATOM 7028 O O . ALA A 1 962 ? -13.343 -12.886 24.534 1.00 78.69 962 ALA A O 1
ATOM 7029 N N . LEU A 1 963 ? -14.725 -11.096 24.486 1.00 82.94 963 LEU A N 1
ATOM 7030 C CA . LEU A 1 963 ? -15.961 -11.823 24.244 1.00 82.94 963 LEU A CA 1
ATOM 7031 C C . LEU A 1 963 ? -16.110 -12.088 22.741 1.00 82.94 963 LEU A C 1
ATOM 7033 O O . LEU A 1 963 ? -15.811 -11.218 21.919 1.00 82.94 963 LEU A O 1
ATOM 7037 N N . ASP A 1 964 ? -16.547 -13.293 22.391 1.00 79.44 964 ASP A N 1
ATOM 7038 C CA . ASP A 1 964 ? -16.916 -13.652 21.022 1.00 79.44 964 ASP A CA 1
ATOM 7039 C C . ASP A 1 964 ? -18.274 -13.042 20.612 1.00 79.44 964 ASP A C 1
ATOM 7041 O O . ASP A 1 964 ? -18.905 -12.303 21.371 1.00 79.44 964 ASP A O 1
ATOM 7045 N N . GLY A 1 965 ? -18.734 -13.333 19.390 1.00 69.38 965 GLY A N 1
ATOM 7046 C CA . GLY A 1 965 ? -20.009 -12.819 18.869 1.00 69.38 965 GLY A CA 1
ATOM 7047 C C . GLY A 1 965 ? -21.252 -13.268 19.651 1.00 69.38 965 GLY A C 1
ATOM 7048 O O . GLY A 1 965 ? -22.297 -12.634 19.533 1.00 69.38 965 GLY A O 1
ATOM 7049 N N . ASP A 1 966 ? -21.137 -14.313 20.475 1.00 77.56 966 ASP A N 1
ATOM 7050 C CA . ASP A 1 966 ? -22.196 -14.795 21.365 1.00 77.56 966 ASP A CA 1
ATOM 7051 C C . ASP A 1 966 ? -22.056 -14.241 22.794 1.00 77.56 966 ASP A C 1
ATOM 7053 O O . ASP A 1 966 ? -22.821 -14.618 23.687 1.00 77.56 966 ASP A O 1
ATOM 7057 N N . GLY A 1 967 ? -21.094 -13.341 23.024 1.00 81.69 967 GLY A N 1
ATOM 7058 C CA . GLY A 1 967 ? -20.806 -12.747 24.323 1.00 81.69 967 GLY A CA 1
ATOM 7059 C C . GLY A 1 967 ? -20.096 -13.702 25.273 1.00 81.69 967 GLY A C 1
ATOM 7060 O O . GLY A 1 967 ? -20.277 -13.614 26.490 1.00 81.69 967 GLY A O 1
ATOM 7061 N N . SER A 1 968 ? -19.326 -14.650 24.736 1.00 88.06 968 SER A N 1
ATOM 7062 C CA . SER A 1 968 ? -18.709 -15.728 25.506 1.00 88.06 968 SER A CA 1
ATOM 7063 C C . SER A 1 968 ? -17.185 -15.656 25.537 1.00 88.06 968 SER A C 1
ATOM 7065 O O . SER A 1 968 ? -16.536 -15.166 24.619 1.00 88.06 968 SER A O 1
ATOM 7067 N N . PHE A 1 969 ? -16.592 -16.177 26.611 1.00 90.12 969 PHE A N 1
ATOM 7068 C CA . PHE A 1 969 ? -15.158 -16.457 26.697 1.00 90.12 969 PHE A CA 1
ATOM 7069 C C . PHE A 1 969 ? -14.912 -17.798 27.393 1.00 90.12 969 PHE A C 1
ATOM 7071 O O . PHE A 1 969 ? -15.783 -18.326 28.085 1.00 90.12 969 PHE A O 1
ATOM 7078 N N . SER A 1 970 ? -13.716 -18.364 27.215 1.00 90.94 970 SER A N 1
ATOM 7079 C CA . SER A 1 970 ? -13.345 -19.653 27.813 1.00 90.94 970 SER A CA 1
ATOM 7080 C C . SER A 1 970 ? -12.201 -19.527 28.818 1.00 90.94 970 SER A C 1
ATOM 7082 O O . SER A 1 970 ? -11.283 -18.727 28.641 1.00 90.94 970 SER A O 1
ATOM 7084 N N . ALA A 1 971 ? -12.225 -20.363 29.855 1.00 91.19 971 ALA A N 1
ATOM 7085 C CA . ALA A 1 971 ? -11.181 -20.467 30.871 1.00 91.19 971 ALA A CA 1
ATOM 7086 C C . ALA A 1 971 ? -10.991 -21.924 31.316 1.00 91.19 971 ALA A C 1
ATOM 7088 O O . ALA A 1 971 ? -11.846 -22.771 31.088 1.00 91.19 971 ALA A O 1
ATOM 7089 N N . ARG A 1 972 ? -9.865 -22.244 31.964 1.00 91.88 972 ARG A N 1
ATOM 7090 C CA . ARG A 1 972 ? -9.618 -23.581 32.527 1.00 91.88 972 ARG A CA 1
ATOM 7091 C C . ARG A 1 972 ? -9.400 -23.512 34.027 1.00 91.88 972 ARG A C 1
ATOM 7093 O O . ARG A 1 972 ? -8.621 -22.681 34.488 1.00 91.88 972 ARG A O 1
ATOM 7100 N N . LEU A 1 973 ? -10.030 -24.425 34.763 1.00 91.75 973 LEU A N 1
ATOM 7101 C CA . LEU A 1 973 ? -9.906 -24.537 36.217 1.00 91.75 973 LEU A CA 1
ATOM 7102 C C . LEU A 1 973 ? -9.510 -25.958 36.623 1.00 91.75 973 LEU A C 1
ATOM 7104 O O . LEU A 1 973 ? -9.979 -26.941 36.055 1.00 91.75 973 LEU A O 1
ATOM 7108 N N . ALA A 1 974 ? -8.624 -26.073 37.605 1.00 90.62 974 ALA A N 1
ATOM 7109 C CA . ALA A 1 974 ? -8.300 -27.313 38.305 1.00 90.62 974 ALA A CA 1
ATOM 7110 C C . ALA A 1 974 ? -9.003 -27.361 39.673 1.00 90.62 974 ALA A C 1
ATOM 7112 O O . ALA A 1 974 ? -9.557 -26.364 40.136 1.00 90.62 974 ALA A O 1
ATOM 7113 N N . GLY A 1 975 ? -8.957 -28.516 40.343 1.00 88.06 975 GLY A N 1
ATOM 7114 C CA . GLY A 1 975 ? -9.546 -28.671 41.678 1.00 88.06 975 GLY A CA 1
ATOM 7115 C C . GLY A 1 975 ? -8.996 -27.664 42.691 1.00 88.06 975 GLY A C 1
ATOM 7116 O O . GLY A 1 975 ? -7.780 -27.513 42.831 1.00 88.06 975 GLY A O 1
ATOM 7117 N N . GLY A 1 976 ? -9.901 -26.971 43.382 1.00 86.25 976 GLY A N 1
ATOM 7118 C CA . GLY A 1 976 ? -9.595 -25.923 44.353 1.00 86.25 976 GLY A CA 1
ATOM 7119 C C . GLY A 1 976 ? -9.311 -24.545 43.744 1.00 86.25 976 GLY A C 1
ATOM 7120 O O . GLY A 1 976 ? -8.924 -23.642 44.485 1.00 86.25 976 GLY A O 1
ATOM 7121 N N . GLN A 1 977 ? -9.460 -24.367 42.426 1.00 92.06 977 GLN A N 1
ATOM 7122 C CA . GLN A 1 977 ? -9.341 -23.058 41.779 1.00 92.06 977 GLN A CA 1
ATOM 7123 C C . GLN A 1 977 ? -10.698 -22.365 41.651 1.00 92.06 977 GLN A C 1
ATOM 7125 O O . GLN A 1 977 ? -11.746 -22.997 41.542 1.00 92.06 977 GLN A O 1
ATOM 7130 N N . GLU A 1 978 ? -10.659 -21.038 41.621 1.00 92.81 978 GLU A N 1
ATOM 7131 C CA . GLU A 1 978 ? -11.825 -20.190 41.393 1.00 92.81 978 GLU A CA 1
ATOM 7132 C C . GLU A 1 978 ? -11.502 -19.186 40.291 1.00 92.81 978 GLU A C 1
ATOM 7134 O O . GLU A 1 978 ? -10.385 -18.660 40.258 1.00 92.81 978 GLU A O 1
ATOM 7139 N N . LEU A 1 979 ? -12.479 -18.922 39.426 1.00 94.31 979 LEU A N 1
ATOM 7140 C CA . LEU A 1 979 ? -12.502 -17.822 38.474 1.00 94.31 979 LEU A CA 1
ATOM 7141 C C . LEU A 1 979 ? -13.409 -16.708 39.006 1.00 94.31 979 LEU A C 1
ATOM 7143 O O . LEU A 1 979 ? -14.519 -16.987 39.435 1.00 94.31 979 LEU A O 1
ATOM 7147 N N . VAL A 1 980 ? -12.973 -15.452 38.976 1.00 93.00 980 VAL A N 1
ATOM 7148 C CA . VAL A 1 980 ? -13.798 -14.294 39.366 1.00 93.00 980 VAL A CA 1
ATOM 7149 C C . VAL A 1 980 ? -13.805 -13.282 38.232 1.00 93.00 980 VAL A C 1
ATOM 7151 O O . VAL A 1 980 ? -12.743 -12.766 37.899 1.00 93.00 980 VAL A O 1
ATOM 7154 N N . VAL A 1 981 ? -14.972 -12.990 37.659 1.00 90.31 981 VAL A N 1
ATOM 7155 C CA . VAL A 1 981 ? -15.202 -11.893 36.706 1.00 90.31 981 VAL A CA 1
ATOM 7156 C C . VAL A 1 981 ? -15.725 -10.693 37.486 1.00 90.31 981 VAL A C 1
ATOM 7158 O O . VAL A 1 981 ? -16.762 -10.786 38.142 1.00 90.31 981 VAL A O 1
ATOM 7161 N N . GLU A 1 982 ? -15.010 -9.574 37.457 1.00 83.56 982 GLU A N 1
ATOM 7162 C CA . GLU A 1 982 ? -15.369 -8.362 38.206 1.00 83.56 982 GLU A CA 1
ATOM 7163 C C . GLU A 1 982 ? -15.928 -7.284 37.267 1.00 83.56 982 GLU A C 1
ATOM 7165 O O . GLU A 1 982 ? -15.591 -7.238 36.085 1.00 83.56 982 GLU A O 1
ATOM 7170 N N . GLY A 1 983 ? -16.747 -6.372 37.800 1.00 76.81 983 GLY A N 1
ATOM 7171 C CA . GLY A 1 983 ? -17.149 -5.162 37.078 1.00 76.81 983 GLY A CA 1
ATOM 7172 C C . GLY A 1 983 ? -18.267 -5.356 36.053 1.00 76.81 983 GLY A C 1
ATOM 7173 O O . GLY A 1 983 ? -18.404 -4.524 35.158 1.00 76.81 983 GLY A O 1
ATOM 7174 N N . LEU A 1 984 ? -19.069 -6.416 36.183 1.00 83.75 984 LEU A N 1
ATOM 7175 C CA . LEU A 1 984 ? -20.220 -6.658 35.314 1.00 83.75 984 LEU A CA 1
ATOM 7176 C C . LEU A 1 984 ? -21.372 -5.710 35.690 1.00 83.75 984 LEU A C 1
ATOM 7178 O O . LEU A 1 984 ? -21.624 -5.542 36.886 1.00 83.75 984 LEU A O 1
ATOM 7182 N N . PRO A 1 985 ? -22.083 -5.090 34.730 1.00 80.75 985 PRO A N 1
ATOM 7183 C CA . PRO A 1 985 ? -23.289 -4.313 35.020 1.00 80.75 985 PRO A CA 1
ATOM 7184 C C . PRO A 1 985 ? -24.287 -5.088 35.873 1.00 80.75 985 PRO A C 1
ATOM 7186 O O . PRO A 1 985 ? -24.531 -6.271 35.622 1.00 80.75 985 PRO A O 1
ATOM 7189 N N . ALA A 1 986 ? -24.918 -4.411 36.832 1.00 81.00 986 ALA A N 1
ATOM 7190 C CA . ALA A 1 986 ? -26.129 -4.943 37.445 1.00 81.00 986 ALA A CA 1
ATOM 7191 C C . ALA A 1 986 ? -27.167 -5.262 36.353 1.00 81.00 986 ALA A C 1
ATOM 7193 O O . ALA A 1 986 ? -27.336 -4.467 35.432 1.00 81.00 986 ALA A O 1
ATOM 7194 N N . GLY A 1 987 ? -27.811 -6.425 36.450 1.00 79.75 987 GLY A N 1
ATOM 7195 C CA . GLY A 1 987 ? -28.744 -6.935 35.445 1.00 79.75 987 GLY A CA 1
ATOM 7196 C C . GLY A 1 987 ? -28.127 -7.881 34.410 1.00 79.75 987 GLY A C 1
ATOM 7197 O O . GLY A 1 987 ? -28.867 -8.621 33.765 1.00 79.75 987 GLY A O 1
ATOM 7198 N N . THR A 1 988 ? -26.790 -7.930 34.294 1.00 85.62 988 THR A N 1
ATOM 7199 C CA . THR A 1 988 ? -26.095 -8.852 33.372 1.00 85.62 988 THR A CA 1
ATOM 7200 C C . THR A 1 988 ? -26.533 -10.286 33.634 1.00 85.62 988 THR A C 1
ATOM 7202 O O . THR A 1 988 ? -26.363 -10.788 34.746 1.00 85.62 988 THR A O 1
ATOM 7205 N N . ARG A 1 989 ? -27.054 -10.967 32.618 1.00 87.88 989 ARG A N 1
ATOM 7206 C CA . ARG A 1 989 ? -27.374 -12.392 32.676 1.00 87.88 989 ARG A CA 1
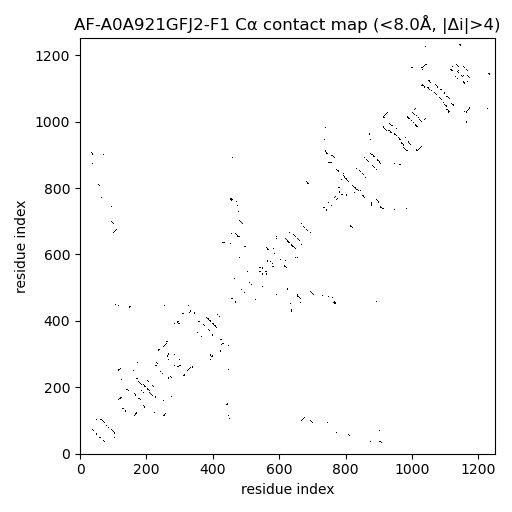ATOM 7207 C C . ARG A 1 989 ? -26.127 -13.193 32.336 1.00 87.88 989 ARG A C 1
ATOM 7209 O O . ARG A 1 989 ? -25.457 -12.903 31.347 1.00 87.88 989 ARG A O 1
ATOM 7216 N N . TYR A 1 990 ? -25.812 -14.196 33.144 1.00 89.31 990 TYR A N 1
ATOM 7217 C CA . TYR A 1 990 ? -24.651 -15.051 32.927 1.00 89.31 990 TYR A CA 1
ATOM 7218 C C . TYR A 1 990 ? -25.056 -16.515 32.770 1.00 89.31 990 TYR A C 1
ATOM 7220 O O . TYR A 1 990 ? -26.032 -16.972 33.366 1.00 89.31 990 TYR A O 1
ATOM 7228 N N . LEU A 1 991 ? -24.257 -17.251 32.001 1.00 87.50 991 LEU A N 1
ATOM 7229 C CA . LEU A 1 991 ? -24.324 -18.701 31.866 1.00 87.50 991 LEU A CA 1
ATOM 7230 C C . LEU A 1 991 ? -22.903 -19.269 31.879 1.00 87.50 991 LEU A C 1
ATOM 7232 O O . LEU A 1 991 ? -22.063 -18.867 31.082 1.00 87.50 991 LEU A O 1
ATOM 7236 N N . VAL A 1 992 ? -22.632 -20.205 32.782 1.00 89.62 992 VAL A N 1
ATOM 7237 C CA . VAL A 1 992 ? -21.345 -20.879 32.959 1.00 89.62 992 VAL A CA 1
ATOM 7238 C C . VAL A 1 992 ? -21.522 -22.355 32.637 1.00 89.62 992 VAL A C 1
ATOM 7240 O O . VAL A 1 992 ? -22.396 -23.018 33.192 1.00 89.62 992 VAL A O 1
ATOM 7243 N N . ARG A 1 993 ? -20.676 -22.880 31.754 1.00 83.19 993 ARG A N 1
ATOM 7244 C CA . ARG A 1 993 ? -20.686 -24.278 31.310 1.00 83.19 993 ARG A CA 1
ATOM 7245 C C . ARG A 1 993 ? -19.330 -24.920 31.542 1.00 83.19 993 ARG A C 1
ATOM 7247 O O . ARG A 1 993 ? -18.318 -24.276 31.292 1.00 83.19 993 ARG A O 1
ATOM 7254 N N . GLU A 1 994 ? -19.322 -26.177 31.972 1.00 88.19 994 GLU A N 1
ATOM 7255 C CA . GLU A 1 994 ? -18.140 -27.045 31.999 1.00 88.19 994 GLU A CA 1
ATOM 7256 C C . GLU A 1 994 ? -18.274 -28.130 30.917 1.00 88.19 994 GLU A C 1
ATOM 7258 O O . GLU A 1 994 ? -19.372 -28.645 30.707 1.00 88.19 994 GLU A O 1
ATOM 7263 N N . ASP A 1 995 ? -17.176 -28.493 30.249 1.00 80.38 995 ASP A N 1
ATOM 7264 C CA . ASP A 1 995 ? -17.153 -29.636 29.318 1.00 80.38 995 ASP A CA 1
ATOM 7265 C C . ASP A 1 995 ? -17.502 -30.970 30.037 1.00 80.38 995 ASP A C 1
ATOM 7267 O O . ASP A 1 995 ? -17.288 -31.111 31.240 1.00 80.38 995 ASP A O 1
ATOM 7271 N N . ASP A 1 996 ? -18.007 -31.993 29.326 1.00 77.00 996 ASP A N 1
ATOM 7272 C CA . ASP A 1 996 ? -18.318 -33.309 29.930 1.00 77.00 996 ASP A CA 1
ATOM 7273 C C . ASP A 1 996 ? -17.068 -34.179 30.054 1.00 77.00 996 ASP A C 1
ATOM 7275 O O . ASP A 1 996 ? -16.301 -34.374 29.107 1.00 77.00 996 ASP A O 1
ATOM 7279 N N . TYR A 1 997 ? -16.925 -34.776 31.233 1.00 76.38 997 TYR A N 1
ATOM 7280 C CA . TYR A 1 997 ? -15.846 -35.688 31.585 1.00 76.38 997 TYR A CA 1
ATOM 7281 C C . TYR A 1 997 ? -16.361 -37.034 32.131 1.00 76.38 997 TYR A C 1
ATOM 7283 O O . TYR A 1 997 ? -15.581 -37.804 32.699 1.00 76.38 997 TYR A O 1
ATOM 7291 N N . SER A 1 998 ? -17.639 -37.370 31.919 1.00 72.31 998 SER A N 1
ATOM 7292 C CA . SER A 1 998 ? -18.262 -38.643 32.314 1.00 72.31 998 SER A CA 1
ATOM 7293 C C . SER A 1 998 ? -17.561 -39.866 31.709 1.00 72.31 998 SER A C 1
ATOM 7295 O O . SER A 1 998 ? -17.263 -40.835 32.415 1.00 72.31 998 SER A O 1
ATOM 7297 N N . GLY A 1 999 ? -17.158 -39.779 30.436 1.00 69.06 999 GLY A N 1
ATOM 7298 C CA . GLY A 1 999 ? -16.338 -40.791 29.756 1.00 69.06 999 GLY A CA 1
ATOM 7299 C C . GLY A 1 999 ? -14.918 -40.942 30.321 1.00 69.06 999 GLY A C 1
ATOM 7300 O O . GLY A 1 999 ? -14.256 -41.941 30.052 1.00 69.06 999 GLY A O 1
ATOM 7301 N N . SER A 1 1000 ? -14.459 -39.977 31.126 1.00 73.75 1000 SER A N 1
ATOM 7302 C CA . SER A 1 1000 ? -13.198 -40.030 31.884 1.00 73.75 1000 SER A CA 1
ATOM 7303 C C . SER A 1 1000 ? -13.403 -40.418 33.360 1.00 73.75 1000 SER A C 1
ATOM 7305 O O . SER A 1 1000 ? -12.465 -40.338 34.156 1.00 73.75 1000 SER A O 1
ATOM 7307 N N . GLY A 1 1001 ? -14.622 -40.825 33.735 1.00 74.38 1001 GLY A N 1
ATOM 7308 C CA . GLY A 1 1001 ? -14.961 -41.326 35.068 1.00 74.38 1001 GLY A CA 1
ATOM 7309 C C . GLY A 1 1001 ? -15.400 -40.266 36.075 1.00 74.38 1001 GLY A C 1
ATOM 7310 O O . GLY A 1 1001 ? -15.432 -40.567 37.268 1.00 74.38 1001 GLY A O 1
ATOM 7311 N N . TYR A 1 1002 ? -15.717 -39.044 35.632 1.00 82.31 1002 TYR A N 1
ATOM 7312 C CA . TYR A 1 1002 ? -16.165 -37.956 36.505 1.00 82.31 1002 TYR A CA 1
ATOM 7313 C C . TYR A 1 1002 ? -17.691 -37.793 36.506 1.00 82.31 1002 TYR A C 1
ATOM 7315 O O . TYR A 1 1002 ? -18.311 -37.669 35.457 1.00 82.31 1002 TYR A O 1
ATOM 7323 N N . LEU A 1 1003 ? -18.288 -37.709 37.692 1.00 81.81 1003 LEU A N 1
ATOM 7324 C CA . LEU A 1 1003 ? -19.629 -37.175 37.909 1.00 81.81 1003 LEU A CA 1
ATOM 7325 C C . LEU A 1 1003 ? -19.515 -35.669 38.170 1.00 81.81 1003 LEU A C 1
ATOM 7327 O O . LEU A 1 1003 ? -18.975 -35.274 39.205 1.00 81.81 1003 LEU A O 1
ATOM 7331 N N . SER A 1 1004 ? -20.008 -34.844 37.243 1.00 82.44 1004 SER A N 1
ATOM 7332 C CA . SER A 1 1004 ? -20.074 -33.387 37.429 1.00 82.44 1004 SER A CA 1
ATOM 7333 C C . SER A 1 1004 ? -21.327 -32.989 38.211 1.00 82.44 1004 SER A C 1
ATOM 7335 O O . SER A 1 1004 ? -22.432 -33.441 37.907 1.00 82.44 1004 SER A O 1
ATOM 7337 N N . LEU A 1 1005 ? -21.144 -32.165 39.239 1.00 82.19 1005 LEU A N 1
ATOM 7338 C CA . LEU A 1 1005 ? -22.188 -31.582 40.075 1.00 82.19 1005 LEU A CA 1
ATOM 7339 C C . LEU A 1 1005 ? -22.097 -30.063 39.964 1.00 82.19 1005 LEU A C 1
ATOM 7341 O O . LEU A 1 1005 ? -21.000 -29.520 40.081 1.00 82.19 1005 LEU A O 1
ATOM 7345 N N . GLN A 1 1006 ? -23.226 -29.378 39.781 1.00 81.38 1006 GLN A N 1
ATOM 7346 C CA . GLN A 1 1006 ? -23.231 -27.927 39.586 1.00 81.38 1006 GLN A CA 1
ATOM 7347 C C . GLN A 1 1006 ? -24.361 -27.212 40.333 1.00 81.38 1006 GLN A C 1
ATOM 7349 O O . GLN A 1 1006 ? -25.481 -27.722 40.421 1.00 81.38 1006 GLN A O 1
ATOM 7354 N N . THR A 1 1007 ? -24.076 -26.003 40.820 1.00 78.69 1007 THR A N 1
ATOM 7355 C CA . THR A 1 1007 ? -25.055 -25.036 41.345 1.00 78.69 1007 THR A CA 1
ATOM 7356 C C . THR A 1 1007 ? -24.790 -23.642 40.794 1.00 78.69 1007 THR A C 1
ATOM 7358 O O . THR A 1 1007 ? -23.640 -23.264 40.578 1.00 78.69 1007 THR A O 1
ATOM 7361 N N . GLY A 1 1008 ? -25.853 -22.858 40.584 1.00 74.38 1008 GLY A N 1
ATOM 7362 C CA . GLY A 1 1008 ? -25.732 -21.444 40.206 1.00 74.38 1008 GLY A CA 1
ATOM 7363 C C . GLY A 1 1008 ? -25.059 -21.203 38.853 1.00 74.38 1008 GLY A C 1
ATOM 7364 O O . GLY A 1 1008 ? -24.505 -20.128 38.644 1.00 74.38 1008 GLY A O 1
ATOM 7365 N N . GLY A 1 1009 ? -25.080 -22.196 37.953 1.00 77.12 1009 GLY A N 1
ATOM 7366 C CA . GLY A 1 1009 ? -24.477 -22.122 36.617 1.00 77.12 1009 GLY A CA 1
ATOM 7367 C C . GLY A 1 1009 ? -25.115 -21.075 35.699 1.00 77.12 1009 GLY A C 1
ATOM 7368 O O . GLY A 1 1009 ? -24.534 -20.734 34.680 1.00 77.12 1009 GLY A O 1
ATOM 7369 N N . GLU A 1 1010 ? -26.262 -20.516 36.068 1.00 81.62 1010 GLU A N 1
ATOM 7370 C CA . GLU A 1 1010 ? -26.897 -19.386 35.395 1.00 81.62 1010 GLU A CA 1
ATOM 7371 C C . GLU A 1 1010 ? -27.517 -18.438 36.426 1.00 81.62 1010 GLU A C 1
ATOM 7373 O O . GLU A 1 1010 ? -27.820 -18.846 37.552 1.00 81.62 1010 GLU A O 1
ATOM 7378 N N . GLY A 1 1011 ? -27.692 -17.172 36.056 1.00 82.00 1011 GLY A N 1
ATOM 7379 C CA . GLY A 1 1011 ? -28.284 -16.167 36.933 1.00 82.00 1011 GLY A CA 1
ATOM 7380 C C . GLY A 1 1011 ? -28.142 -14.749 36.391 1.00 82.00 1011 GLY A C 1
ATOM 7381 O O . GLY A 1 1011 ? -27.780 -14.545 35.232 1.00 82.00 1011 GLY A O 1
ATOM 7382 N N . ALA A 1 1012 ? -28.420 -13.763 37.243 1.00 84.94 1012 ALA A N 1
ATOM 7383 C CA . ALA A 1 1012 ? -28.229 -12.347 36.944 1.00 84.94 1012 ALA A CA 1
ATOM 7384 C C . ALA A 1 1012 ? -27.309 -11.690 37.981 1.00 84.94 1012 ALA A C 1
ATOM 7386 O O . ALA A 1 1012 ? -27.318 -12.052 39.159 1.00 84.94 1012 ALA A O 1
ATOM 7387 N N . ILE A 1 1013 ? -26.511 -10.720 37.545 1.00 86.44 1013 ILE A N 1
ATOM 7388 C CA . ILE A 1 1013 ? -25.604 -9.968 38.409 1.00 86.44 1013 ILE A CA 1
ATOM 7389 C C . ILE A 1 1013 ? -26.391 -8.915 39.186 1.00 86.44 1013 ILE A C 1
ATOM 7391 O O . ILE A 1 1013 ? -26.997 -8.016 38.607 1.00 86.44 1013 ILE A O 1
ATOM 7395 N N . GLU A 1 1014 ? -26.350 -8.989 40.512 1.00 81.50 1014 GLU A N 1
ATOM 7396 C CA . GLU A 1 1014 ? -26.923 -7.955 41.372 1.00 81.50 1014 GLU A CA 1
ATOM 7397 C C . GLU A 1 1014 ? -25.955 -6.781 41.566 1.00 81.50 1014 GLU A C 1
ATOM 7399 O O . GLU A 1 1014 ? -24.733 -6.940 41.618 1.00 81.50 1014 GLU A O 1
ATOM 7404 N N . ALA A 1 1015 ? -26.507 -5.579 41.733 1.00 76.81 1015 ALA A N 1
ATOM 7405 C CA . ALA A 1 1015 ? -25.719 -4.392 42.043 1.00 76.81 1015 ALA A CA 1
ATOM 7406 C C . ALA A 1 1015 ? -24.969 -4.549 43.375 1.00 76.81 1015 ALA A C 1
ATOM 7408 O O . ALA A 1 1015 ? -25.591 -4.808 44.406 1.00 76.81 1015 ALA A O 1
ATOM 7409 N N . ASP A 1 1016 ? -23.651 -4.331 43.354 1.00 78.88 1016 ASP A N 1
ATOM 7410 C CA . ASP A 1 1016 ? -22.738 -4.503 44.492 1.00 78.88 1016 ASP A CA 1
ATOM 7411 C C . ASP A 1 1016 ? -22.710 -5.941 45.068 1.00 78.88 1016 ASP A C 1
ATOM 7413 O O . ASP A 1 1016 ? -22.183 -6.162 46.165 1.00 78.88 1016 ASP A O 1
ATOM 7417 N N . GLY A 1 1017 ? -23.287 -6.909 44.344 1.00 79.44 1017 GLY A N 1
ATOM 7418 C CA . GLY A 1 1017 ? -23.387 -8.318 44.718 1.00 79.44 1017 GLY A CA 1
ATOM 7419 C C . GLY A 1 1017 ? -22.350 -9.203 44.023 1.00 79.44 1017 GLY A C 1
ATOM 7420 O O . GLY A 1 1017 ? -21.738 -8.817 43.028 1.00 79.44 1017 GLY A O 1
ATOM 7421 N N . GLU A 1 1018 ? -22.164 -10.412 44.554 1.00 87.81 1018 GLU A N 1
ATOM 7422 C CA . GLU A 1 1018 ? -21.357 -11.472 43.940 1.00 87.81 1018 GLU A CA 1
ATOM 7423 C C . GLU A 1 1018 ? -22.267 -12.669 43.641 1.00 87.81 1018 GLU A C 1
ATOM 7425 O O . GLU A 1 1018 ? -22.826 -13.271 44.560 1.00 87.81 1018 GLU A O 1
ATOM 7430 N N . ALA A 1 1019 ? -22.417 -13.003 42.361 1.00 87.56 1019 ALA A N 1
ATOM 7431 C CA . ALA A 1 1019 ? -23.057 -14.232 41.919 1.00 87.56 1019 ALA A CA 1
ATOM 7432 C C . ALA A 1 1019 ? -22.064 -15.400 42.012 1.00 87.56 1019 ALA A C 1
ATOM 7434 O O . ALA A 1 1019 ? -20.885 -15.235 41.696 1.00 87.56 1019 ALA A O 1
ATOM 7435 N N . LEU A 1 1020 ? -22.526 -16.579 42.435 1.00 88.19 1020 LEU A N 1
ATOM 7436 C CA . LEU A 1 1020 ? -21.685 -17.762 42.634 1.00 88.19 1020 LEU A CA 1
ATOM 7437 C C . LEU A 1 1020 ? -22.189 -18.940 41.794 1.00 88.19 1020 LEU A C 1
ATOM 7439 O O . LEU A 1 1020 ? -23.287 -19.439 42.026 1.00 88.19 1020 LEU A O 1
ATOM 7443 N N . ALA A 1 1021 ? -21.333 -19.434 40.905 1.00 87.69 1021 ALA A N 1
ATOM 7444 C CA . ALA A 1 1021 ? -21.467 -20.720 40.236 1.00 87.69 1021 ALA A CA 1
ATOM 7445 C C . ALA A 1 1021 ? -20.450 -21.702 40.835 1.00 87.69 1021 ALA A C 1
ATOM 7447 O O . ALA A 1 1021 ? -19.268 -21.379 40.947 1.00 87.69 1021 ALA A O 1
ATOM 7448 N N . SER A 1 1022 ? -20.873 -22.893 41.250 1.00 86.38 1022 SER A N 1
ATOM 7449 C CA . SER A 1 1022 ? -19.978 -23.908 41.827 1.00 86.38 1022 SER A CA 1
ATOM 7450 C C . SER A 1 1022 ? -20.082 -25.214 41.060 1.00 86.38 1022 SER A C 1
ATOM 7452 O O . SER A 1 1022 ? -21.183 -25.684 40.792 1.00 86.38 1022 SER A O 1
ATOM 7454 N N . PHE A 1 1023 ? -18.931 -25.803 40.747 1.00 88.31 1023 PHE A N 1
ATOM 7455 C CA . PHE A 1 1023 ? -18.806 -27.052 40.007 1.00 88.31 1023 PHE A CA 1
ATOM 7456 C C . PHE A 1 1023 ? -17.909 -28.020 40.776 1.00 88.31 1023 PHE A C 1
ATOM 7458 O O . PHE A 1 1023 ? -16.779 -27.676 41.117 1.00 88.31 1023 PHE A O 1
ATOM 7465 N N . THR A 1 1024 ? -18.360 -29.254 40.979 1.00 87.00 1024 THR A N 1
ATOM 7466 C CA . THR A 1 1024 ? -17.619 -30.305 41.689 1.00 87.00 1024 THR A CA 1
ATOM 7467 C C . THR A 1 1024 ? -17.569 -31.564 40.837 1.00 87.00 1024 THR A C 1
ATOM 7469 O O . THR A 1 1024 ? -18.610 -32.137 40.534 1.00 87.00 1024 THR A O 1
ATOM 7472 N N . ASN A 1 1025 ? -16.365 -32.021 40.479 1.00 87.12 1025 ASN A N 1
ATOM 7473 C CA . ASN A 1 1025 ? -16.188 -33.272 39.732 1.00 87.12 1025 ASN A CA 1
ATOM 7474 C C . ASN A 1 1025 ? -15.733 -34.394 40.656 1.00 87.12 1025 ASN A C 1
ATOM 7476 O O . ASN A 1 1025 ? -14.608 -34.371 41.147 1.00 87.12 1025 ASN A O 1
ATOM 7480 N N . ALA A 1 1026 ? -16.585 -35.396 40.855 1.00 83.25 1026 ALA A N 1
ATOM 7481 C CA . ALA A 1 1026 ? -16.271 -36.578 41.650 1.00 83.25 1026 ALA A CA 1
ATOM 7482 C C . ALA A 1 1026 ? -15.849 -37.744 40.744 1.00 83.25 1026 ALA A C 1
ATOM 7484 O O . ALA A 1 1026 ? -16.600 -38.139 39.858 1.00 83.25 1026 ALA A O 1
ATOM 7485 N N . TRP A 1 1027 ? -14.658 -38.308 40.943 1.00 78.75 1027 TRP A N 1
ATOM 7486 C CA . TRP A 1 1027 ? -14.136 -39.405 40.123 1.00 78.75 1027 TRP A CA 1
ATOM 7487 C C . TRP A 1 1027 ? -14.277 -40.759 40.813 1.00 78.75 1027 TRP A C 1
ATOM 7489 O O . TRP A 1 1027 ? -13.607 -40.986 41.824 1.00 78.75 1027 TRP A O 1
ATOM 7499 N N . ARG A 1 1028 ? -15.067 -41.681 40.238 1.00 73.19 1028 ARG A N 1
ATOM 7500 C CA . ARG A 1 1028 ? -15.102 -43.109 40.622 1.00 73.19 1028 ARG A CA 1
ATOM 7501 C C . ARG A 1 1028 ? -15.569 -44.024 39.487 1.00 73.19 1028 ARG A C 1
ATOM 7503 O O . ARG A 1 1028 ? -16.754 -44.260 39.300 1.00 73.19 1028 ARG A O 1
ATOM 7510 N N . ALA A 1 1029 ? -14.610 -44.592 38.771 1.00 66.81 1029 ALA A N 1
ATOM 7511 C CA . ALA A 1 1029 ? -14.817 -45.593 37.727 1.00 66.81 1029 ALA A CA 1
ATOM 7512 C C . ALA A 1 1029 ? -15.709 -46.785 38.162 1.00 66.81 1029 ALA A C 1
ATOM 7514 O O . ALA A 1 1029 ? -15.430 -47.422 39.179 1.00 66.81 1029 ALA A O 1
ATOM 7515 N N . GLY A 1 1030 ? -16.737 -47.112 37.367 1.00 70.12 1030 GLY A N 1
ATOM 7516 C CA . GLY A 1 1030 ? -17.626 -48.268 37.567 1.00 70.12 1030 GLY A CA 1
ATOM 7517 C C . GLY A 1 1030 ? -18.832 -48.044 38.493 1.00 70.12 1030 GLY A C 1
ATOM 7518 O O . GLY A 1 1030 ? -19.588 -48.987 38.736 1.00 70.12 1030 GLY A O 1
ATOM 7519 N N . ASP A 1 1031 ? -19.031 -46.824 38.999 1.00 86.06 1031 ASP A N 1
ATOM 7520 C CA . ASP A 1 1031 ? -20.128 -46.483 39.913 1.00 86.06 1031 ASP A CA 1
ATOM 7521 C C . ASP A 1 1031 ? -21.385 -45.973 39.171 1.00 86.06 1031 ASP A C 1
ATOM 7523 O O . ASP A 1 1031 ? -21.317 -45.467 38.044 1.00 86.06 1031 ASP A O 1
ATOM 7527 N N . LEU A 1 1032 ? -22.550 -46.082 39.830 1.00 87.62 1032 LEU A N 1
ATOM 7528 C CA . LEU A 1 1032 ? -23.785 -45.396 39.424 1.00 87.62 1032 LEU A CA 1
ATOM 7529 C C . LEU A 1 1032 ? -23.866 -44.034 40.115 1.00 87.62 1032 LEU A C 1
ATOM 7531 O O . LEU A 1 1032 ? -24.068 -43.972 41.326 1.00 87.62 1032 LEU A O 1
ATOM 7535 N N . GLY A 1 1033 ? -23.746 -42.957 39.349 1.00 88.69 1033 GLY A N 1
ATOM 7536 C CA . GLY A 1 1033 ? -23.996 -41.594 39.794 1.00 88.69 1033 GLY A CA 1
ATOM 7537 C C . GLY A 1 1033 ? -25.468 -41.213 39.665 1.00 88.69 1033 GLY A C 1
ATOM 7538 O O . GLY A 1 1033 ? -26.098 -41.473 38.643 1.00 88.69 1033 GLY A O 1
ATOM 7539 N N . ILE A 1 1034 ? -26.016 -40.560 40.683 1.00 90.62 1034 ILE A N 1
ATOM 7540 C CA . ILE A 1 1034 ? -27.316 -39.884 40.621 1.00 90.62 1034 ILE A CA 1
ATOM 7541 C C . ILE A 1 1034 ? -27.074 -38.443 41.036 1.00 90.62 1034 ILE A C 1
ATOM 7543 O O . ILE A 1 1034 ? -26.596 -38.212 42.145 1.00 90.62 1034 ILE A O 1
ATOM 7547 N N . ALA A 1 1035 ? -27.380 -37.494 40.158 1.00 89.19 1035 ALA A N 1
ATOM 7548 C CA . ALA A 1 1035 ? -27.136 -36.075 40.386 1.00 89.19 1035 ALA A CA 1
ATOM 7549 C C . ALA A 1 1035 ? -28.418 -35.266 40.196 1.00 89.19 1035 ALA A C 1
ATOM 7551 O O . ALA A 1 1035 ? -29.164 -35.484 39.241 1.00 89.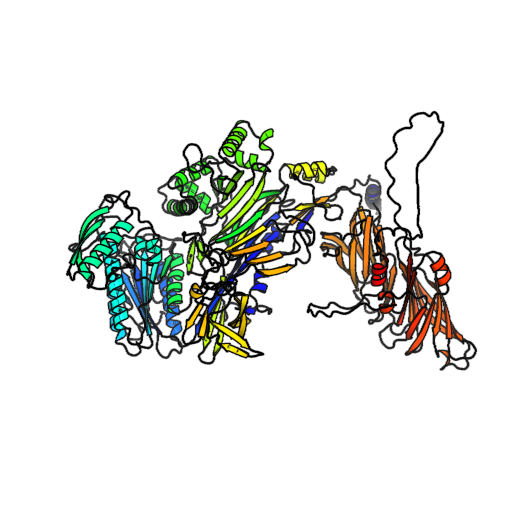19 1035 ALA A O 1
ATOM 7552 N N . SER A 1 1036 ? -28.646 -34.320 41.106 1.00 87.94 1036 SER A N 1
ATOM 7553 C CA . SER A 1 1036 ? -29.759 -33.376 41.050 1.00 87.94 1036 SER A CA 1
ATOM 7554 C C . SER A 1 1036 ? -29.237 -31.963 40.813 1.00 87.94 1036 SER A C 1
ATOM 7556 O O . SER A 1 1036 ? -28.288 -31.529 41.467 1.00 87.94 1036 SER A O 1
ATOM 7558 N N . VAL A 1 1037 ? -29.858 -31.233 39.890 1.00 84.62 1037 VAL A N 1
ATOM 7559 C CA . VAL A 1 1037 ? -29.543 -29.841 39.547 1.00 84.62 1037 VAL A CA 1
ATOM 7560 C C . VAL A 1 1037 ? -30.825 -29.013 39.620 1.00 84.62 1037 VAL A C 1
ATOM 7562 O O . VAL A 1 1037 ? -31.883 -29.450 39.168 1.00 84.62 1037 VAL A O 1
ATOM 7565 N N . MET A 1 1038 ? -30.723 -27.815 40.195 1.00 83.38 1038 MET A N 1
ATOM 7566 C CA . MET A 1 1038 ? -31.795 -26.815 40.234 1.00 83.38 1038 MET A CA 1
ATOM 7567 C C . MET A 1 1038 ? -31.370 -25.633 39.355 1.00 83.38 1038 MET A C 1
ATOM 7569 O O . MET A 1 1038 ? -30.261 -25.126 39.532 1.00 83.38 1038 MET A O 1
ATOM 7573 N N . ALA A 1 1039 ? -32.220 -25.239 38.408 1.00 73.50 1039 ALA A N 1
ATOM 7574 C CA . ALA A 1 1039 ? -31.943 -24.248 37.365 1.00 73.50 1039 ALA A CA 1
ATOM 7575 C C . ALA A 1 1039 ? -33.152 -23.310 37.139 1.00 73.50 1039 ALA A C 1
ATOM 7577 O O . ALA A 1 1039 ? -34.272 -23.610 37.562 1.00 73.50 1039 ALA A O 1
ATOM 7578 N N . GLY A 1 1040 ? -32.931 -22.174 36.480 1.00 68.94 1040 GLY A N 1
ATOM 7579 C CA . GLY A 1 1040 ? -33.903 -21.097 36.282 1.00 68.94 1040 GLY A CA 1
ATOM 7580 C C . GLY A 1 1040 ? -33.814 -19.965 37.315 1.00 68.94 1040 GLY A C 1
ATOM 7581 O O . GLY A 1 1040 ? -33.292 -20.125 38.422 1.00 68.94 1040 GLY A O 1
ATOM 7582 N N . ASN A 1 1041 ? -34.332 -18.789 36.945 1.00 68.94 1041 ASN A N 1
ATOM 7583 C CA . ASN A 1 1041 ? -34.171 -17.548 37.717 1.00 68.94 1041 ASN A CA 1
ATOM 7584 C C . ASN A 1 1041 ? -34.939 -17.503 39.059 1.00 68.94 1041 ASN A C 1
ATOM 7586 O O . ASN A 1 1041 ? -34.714 -16.596 39.860 1.00 68.94 1041 ASN A O 1
ATOM 7590 N N . ASP A 1 1042 ? -35.833 -18.465 39.309 1.00 76.81 1042 ASP A N 1
ATOM 7591 C CA . ASP A 1 1042 ? -36.628 -18.591 40.538 1.00 76.81 1042 ASP A CA 1
ATOM 7592 C C . ASP A 1 1042 ? -36.428 -19.965 41.204 1.00 76.81 1042 ASP A C 1
ATOM 7594 O O . ASP A 1 1042 ? -37.286 -20.442 41.949 1.00 76.81 1042 ASP A O 1
ATOM 7598 N N . ALA A 1 1043 ? -35.308 -20.633 40.919 1.00 73.19 1043 ALA A N 1
ATOM 7599 C CA . ALA A 1 1043 ? -34.988 -21.943 41.472 1.00 73.19 1043 ALA A CA 1
ATOM 7600 C C . ALA A 1 1043 ? -34.763 -21.915 42.997 1.00 73.19 1043 ALA A C 1
ATOM 7602 O O . ALA A 1 1043 ? -34.220 -20.964 43.558 1.00 73.19 1043 ALA A O 1
ATOM 7603 N N . GLU A 1 1044 ? -35.119 -23.011 43.675 1.00 83.69 1044 GLU A N 1
ATOM 7604 C CA . GLU A 1 1044 ? -34.849 -23.231 45.102 1.00 83.69 1044 GLU A CA 1
ATOM 7605 C C . GLU A 1 1044 ? -33.691 -24.238 45.273 1.00 83.69 1044 GLU A C 1
ATOM 7607 O O . GLU A 1 1044 ? -33.943 -25.438 45.401 1.00 83.69 1044 GLU A O 1
ATOM 7612 N N . PRO A 1 1045 ? -32.413 -23.803 45.288 1.00 76.62 1045 PRO A N 1
ATOM 7613 C CA . PRO A 1 1045 ? -31.260 -24.713 45.274 1.00 76.62 1045 PRO A CA 1
ATOM 7614 C C . PRO A 1 1045 ? -31.181 -25.638 46.498 1.00 76.62 1045 PRO A C 1
ATOM 7616 O O . PRO A 1 1045 ? -30.705 -26.764 46.382 1.00 76.62 1045 PRO A O 1
ATOM 7619 N N . ASP A 1 1046 ? -31.707 -25.216 47.650 1.00 83.38 1046 ASP A N 1
ATOM 7620 C CA . ASP A 1 1046 ? -31.732 -26.017 48.883 1.00 83.38 1046 ASP A CA 1
ATOM 7621 C C . ASP A 1 1046 ? -32.917 -27.001 48.954 1.00 83.38 1046 ASP A C 1
ATOM 7623 O O . ASP A 1 1046 ? -33.084 -27.718 49.949 1.00 83.38 1046 ASP A O 1
ATOM 7627 N N . ARG A 1 1047 ? -33.775 -27.048 47.925 1.00 87.62 1047 ARG A N 1
ATOM 7628 C CA . ARG A 1 1047 ? -34.931 -27.947 47.895 1.00 87.62 1047 ARG A CA 1
ATOM 7629 C C . ARG A 1 1047 ? -34.472 -29.395 47.762 1.00 87.62 1047 ARG A C 1
ATOM 7631 O O . ARG A 1 1047 ? -33.833 -29.773 46.786 1.00 87.62 1047 ARG A O 1
ATOM 7638 N N . ALA A 1 1048 ? -34.825 -30.211 48.750 1.00 89.19 1048 ALA A N 1
ATOM 7639 C CA . ALA A 1 1048 ? -34.511 -31.632 48.764 1.00 89.19 1048 ALA A CA 1
ATOM 7640 C C . ALA A 1 1048 ? -35.480 -32.435 47.884 1.00 89.19 1048 ALA A C 1
ATOM 7642 O O . ALA A 1 1048 ? -36.696 -32.282 48.001 1.00 89.19 1048 ALA A O 1
ATOM 7643 N N . VAL A 1 1049 ? -34.922 -33.333 47.078 1.00 92.62 1049 VAL A N 1
ATOM 7644 C CA . VAL A 1 1049 ? -35.618 -34.299 46.227 1.00 92.62 1049 VAL A CA 1
ATOM 7645 C C . VAL A 1 1049 ? -35.160 -35.726 46.529 1.00 92.62 1049 VAL A C 1
ATOM 7647 O O . VAL A 1 1049 ? -34.094 -35.967 47.115 1.00 92.62 1049 VAL A O 1
ATOM 7650 N N . SER A 1 1050 ? -36.005 -36.684 46.164 1.00 94.06 1050 SER A N 1
ATOM 7651 C CA . SER A 1 1050 ? -35.836 -38.103 46.450 1.00 94.06 1050 SER A CA 1
ATOM 7652 C C . SER A 1 1050 ? -36.021 -38.951 45.197 1.00 94.06 1050 SER A C 1
ATOM 7654 O O . SER A 1 1050 ? -36.938 -38.736 44.406 1.00 94.06 1050 SER A O 1
ATOM 7656 N N . PHE A 1 1051 ? -35.209 -39.997 45.078 1.00 95.69 1051 PHE A N 1
ATOM 7657 C CA . PHE A 1 1051 ? -35.196 -40.908 43.942 1.00 95.69 1051 PHE A CA 1
ATOM 7658 C C . PHE A 1 1051 ? -35.411 -42.357 44.375 1.00 95.69 1051 PHE A C 1
ATOM 7660 O O . PHE A 1 1051 ? -34.874 -42.817 45.386 1.00 95.69 1051 PHE A O 1
ATOM 7667 N N . GLU A 1 1052 ? -36.175 -43.099 43.583 1.00 95.62 1052 GLU A N 1
ATOM 7668 C CA . GLU A 1 1052 ? -36.244 -44.556 43.643 1.00 95.62 1052 GLU A CA 1
ATOM 7669 C C . GLU A 1 1052 ? -35.293 -45.144 42.599 1.00 95.62 1052 GLU A C 1
ATOM 7671 O O . GLU A 1 1052 ? -35.356 -44.787 41.426 1.00 95.62 1052 GLU A O 1
ATOM 7676 N N . VAL A 1 1053 ? -34.409 -46.047 43.023 1.00 95.44 1053 VAL A N 1
ATOM 7677 C CA . VAL A 1 1053 ? -33.392 -46.684 42.180 1.00 95.44 1053 VAL A CA 1
ATOM 7678 C C . VAL A 1 1053 ? -33.701 -48.166 42.067 1.00 95.44 1053 VAL A C 1
ATOM 7680 O O . VAL A 1 1053 ? -33.681 -48.886 43.065 1.00 95.44 1053 VAL A O 1
ATOM 7683 N N . VAL A 1 1054 ? -33.936 -48.641 40.849 1.00 94.19 1054 VAL A N 1
ATOM 7684 C CA . VAL A 1 1054 ? -34.165 -50.051 40.531 1.00 94.19 1054 VAL A CA 1
ATOM 7685 C C . VAL A 1 1054 ? -32.979 -50.583 39.739 1.00 94.19 1054 VAL A C 1
ATOM 7687 O O . VAL A 1 1054 ? -32.677 -50.063 38.672 1.00 94.19 1054 VAL A O 1
ATOM 7690 N N . VAL A 1 1055 ? -32.340 -51.653 40.214 1.00 92.81 1055 VAL A N 1
ATOM 7691 C CA . VAL A 1 1055 ? -31.281 -52.370 39.483 1.00 92.81 1055 VAL A CA 1
ATOM 7692 C C . VAL A 1 1055 ? -31.779 -53.766 39.124 1.00 92.81 1055 VAL A C 1
ATOM 7694 O O . VAL A 1 1055 ? -32.083 -54.590 39.997 1.00 92.81 1055 VAL A O 1
ATOM 7697 N N . ARG A 1 1056 ? -31.882 -54.037 37.820 1.00 92.50 1056 ARG A N 1
ATOM 7698 C CA . ARG A 1 1056 ? -32.422 -55.294 37.291 1.00 92.50 1056 ARG A CA 1
ATOM 7699 C C . ARG A 1 1056 ? -31.424 -56.431 37.483 1.00 92.50 1056 ARG A C 1
ATOM 7701 O O . ARG A 1 1056 ? -30.242 -56.294 37.185 1.00 92.50 1056 ARG A O 1
ATOM 7708 N N . GLY A 1 1057 ? -31.904 -57.574 37.969 1.00 88.94 1057 GLY A N 1
ATOM 7709 C CA . GLY A 1 1057 ? -31.082 -58.768 38.179 1.00 88.94 1057 GLY A CA 1
ATOM 7710 C C . GLY A 1 1057 ? -30.072 -58.692 39.333 1.00 88.94 1057 GLY A C 1
ATOM 7711 O O . GLY A 1 1057 ? -29.259 -59.607 39.460 1.00 88.94 1057 GLY A O 1
ATOM 7712 N N . LEU A 1 1058 ? -30.124 -57.666 40.192 1.00 90.56 1058 LEU A N 1
ATOM 7713 C CA . LEU A 1 1058 ? -29.181 -57.456 41.301 1.00 90.56 1058 LEU A CA 1
ATOM 7714 C C . LEU A 1 1058 ? -29.022 -58.680 42.227 1.00 90.56 1058 LEU A C 1
ATOM 7716 O O . LEU A 1 1058 ? -27.918 -59.021 42.639 1.00 90.56 1058 LEU A O 1
ATOM 7720 N N . PHE A 1 1059 ? -30.119 -59.385 42.514 1.00 89.69 1059 PHE A N 1
ATOM 7721 C CA . PHE A 1 1059 ? -30.148 -60.561 43.390 1.00 89.69 1059 PHE A CA 1
ATOM 7722 C C . PHE A 1 1059 ? -29.905 -61.891 42.657 1.00 89.69 1059 PHE A C 1
ATOM 7724 O O . PHE A 1 1059 ? -29.962 -62.951 43.281 1.00 89.69 1059 PHE A O 1
ATOM 7731 N N . ALA A 1 1060 ? -29.627 -61.887 41.346 1.00 85.62 1060 ALA A N 1
ATOM 7732 C CA . ALA A 1 1060 ? -29.435 -63.122 40.575 1.00 85.62 1060 ALA A CA 1
ATOM 7733 C C . ALA A 1 1060 ? -28.250 -63.967 41.083 1.00 85.62 1060 ALA A C 1
ATOM 7735 O O . ALA A 1 1060 ? -28.321 -65.196 41.076 1.00 85.62 1060 ALA A O 1
ATOM 7736 N N . ALA A 1 1061 ? -27.186 -63.312 41.563 1.00 83.25 1061 ALA A N 1
ATOM 7737 C CA . ALA A 1 1061 ? -26.026 -63.961 42.180 1.00 83.25 1061 ALA A CA 1
ATOM 7738 C C . ALA A 1 1061 ? -26.202 -64.240 43.689 1.00 83.25 1061 ALA A C 1
ATOM 7740 O O . ALA A 1 1061 ? -25.429 -65.009 44.259 1.00 83.25 1061 ALA A O 1
ATOM 7741 N N . HIS A 1 1062 ? -27.233 -63.664 44.317 1.00 85.88 1062 HIS A N 1
ATOM 7742 C CA . HIS A 1 1062 ? -27.509 -63.724 45.758 1.00 85.88 1062 HIS A CA 1
ATOM 7743 C C . HIS A 1 1062 ? -28.949 -64.206 46.032 1.00 85.88 1062 HIS A C 1
ATOM 7745 O O . HIS A 1 1062 ? -29.752 -63.481 46.624 1.00 85.88 1062 HIS A O 1
ATOM 7751 N N . PRO A 1 1063 ? -29.326 -65.425 45.595 1.00 79.25 1063 PRO A N 1
ATOM 7752 C CA . PRO A 1 1063 ? -30.716 -65.879 45.608 1.00 79.25 1063 PRO A CA 1
ATOM 7753 C C . PRO A 1 1063 ? -31.313 -66.037 47.013 1.00 79.25 1063 PRO A C 1
ATOM 7755 O O . PRO A 1 1063 ? -32.534 -65.962 47.125 1.00 79.25 1063 PRO A O 1
ATOM 7758 N N . ASP A 1 1064 ? -30.487 -66.183 48.054 1.00 85.38 1064 ASP A N 1
ATOM 7759 C CA . ASP A 1 1064 ? -30.914 -66.371 49.449 1.00 85.38 1064 ASP A CA 1
ATOM 7760 C C . ASP A 1 1064 ? -30.976 -65.062 50.267 1.00 85.38 1064 ASP A C 1
ATOM 7762 O O . ASP A 1 1064 ? -31.330 -65.088 51.446 1.00 85.38 1064 ASP A O 1
ATOM 7766 N N . GLU A 1 1065 ? -30.622 -63.917 49.672 1.00 87.38 1065 GLU A N 1
ATOM 7767 C CA . GLU A 1 1065 ? -30.611 -62.615 50.350 1.00 87.38 1065 GLU A CA 1
ATOM 7768 C C . GLU A 1 1065 ? -31.847 -61.783 49.965 1.00 87.38 1065 GLU A C 1
ATOM 7770 O O . GLU A 1 1065 ? -32.210 -61.699 48.790 1.00 87.38 1065 GLU A O 1
ATOM 7775 N N . ASP A 1 1066 ? -32.499 -61.149 50.945 1.00 85.62 1066 ASP A N 1
ATOM 7776 C CA . ASP A 1 1066 ? -33.645 -60.248 50.714 1.00 85.62 1066 ASP A CA 1
ATOM 7777 C C . ASP A 1 1066 ? -33.237 -58.763 50.661 1.00 85.62 1066 ASP A C 1
ATOM 7779 O O . ASP A 1 1066 ? -34.029 -57.915 50.240 1.00 85.62 1066 ASP A O 1
ATOM 7783 N N . ALA A 1 1067 ? -31.999 -58.448 51.059 1.00 89.50 1067 ALA A N 1
ATOM 7784 C CA . ALA A 1 1067 ? -31.425 -57.109 51.016 1.00 89.50 1067 ALA A CA 1
ATOM 7785 C C . ALA A 1 1067 ? -29.910 -57.159 50.756 1.00 89.50 1067 ALA A C 1
ATOM 7787 O O . ALA A 1 1067 ? -29.212 -57.946 51.389 1.00 89.50 1067 ALA A O 1
ATOM 7788 N N . LEU A 1 1068 ? -29.409 -56.291 49.875 1.00 90.81 1068 LEU A N 1
ATOM 7789 C CA . LEU A 1 1068 ? -27.983 -56.103 49.590 1.00 90.81 1068 LEU A CA 1
ATOM 7790 C C . LEU A 1 1068 ? -27.604 -54.648 49.869 1.00 90.81 1068 LEU A C 1
ATOM 7792 O O . LEU A 1 1068 ? -28.287 -53.732 49.418 1.00 90.81 1068 LEU A O 1
ATOM 7796 N N . ALA A 1 1069 ? -26.527 -54.430 50.621 1.00 90.25 1069 ALA A N 1
ATOM 7797 C CA . ALA A 1 1069 ? -26.069 -53.094 50.989 1.00 90.25 1069 ALA A CA 1
ATOM 7798 C C . ALA A 1 1069 ? -24.789 -52.740 50.231 1.00 90.25 1069 ALA A C 1
ATOM 7800 O O . ALA A 1 1069 ? -23.767 -53.401 50.429 1.00 90.25 1069 ALA A O 1
ATOM 7801 N N . PHE A 1 1070 ? -24.828 -51.671 49.448 1.00 91.69 1070 PHE A N 1
ATOM 7802 C CA . PHE A 1 1070 ? -23.698 -51.159 48.676 1.00 91.69 1070 PHE A CA 1
ATOM 7803 C C . PHE A 1 1070 ? -23.146 -49.901 49.337 1.00 91.69 1070 PHE A C 1
ATOM 7805 O O . PHE A 1 1070 ? -23.902 -49.148 49.954 1.00 91.69 1070 PHE A O 1
ATOM 7812 N N . GLU A 1 1071 ? -21.831 -49.711 49.256 1.00 90.50 1071 GLU A N 1
ATOM 7813 C CA . GLU A 1 1071 ? -21.219 -48.455 49.691 1.00 90.50 1071 GLU A CA 1
ATOM 7814 C C . GLU A 1 1071 ? -21.644 -47.350 48.729 1.00 90.50 1071 GLU A C 1
ATOM 7816 O O . GLU A 1 1071 ? -21.737 -47.571 47.520 1.00 90.50 1071 GLU A O 1
ATOM 7821 N N . ALA A 1 1072 ? -21.911 -46.172 49.267 1.00 89.25 1072 ALA A N 1
ATOM 7822 C CA . ALA A 1 1072 ? -22.248 -45.007 48.485 1.00 89.25 1072 ALA A CA 1
ATOM 7823 C C . ALA A 1 1072 ? -21.544 -43.773 49.046 1.00 89.25 1072 ALA A C 1
ATOM 7825 O O . ALA A 1 1072 ? -21.388 -43.622 50.256 1.00 89.25 1072 ALA A O 1
ATOM 7826 N N . THR A 1 1073 ? -21.107 -42.891 48.157 1.00 88.00 1073 THR A N 1
ATOM 7827 C CA . THR A 1 1073 ? -20.497 -41.613 48.525 1.00 88.00 1073 THR A CA 1
ATOM 7828 C C . THR A 1 1073 ? -21.447 -40.504 48.119 1.00 88.00 1073 THR A C 1
ATOM 7830 O O . THR A 1 1073 ? -21.763 -40.360 46.941 1.00 88.00 1073 THR A O 1
ATOM 7833 N N . ARG A 1 1074 ? -21.933 -39.740 49.093 1.00 88.50 1074 ARG A N 1
ATOM 7834 C CA . ARG A 1 1074 ? -22.796 -38.585 48.865 1.00 88.50 1074 ARG A CA 1
ATOM 7835 C C . ARG A 1 1074 ? -21.973 -37.310 48.874 1.00 88.50 1074 ARG A C 1
ATOM 7837 O O . ARG A 1 1074 ? -21.218 -37.074 49.816 1.00 88.50 1074 ARG A O 1
ATOM 7844 N N . HIS A 1 1075 ? -22.217 -36.476 47.875 1.00 83.38 1075 HIS A N 1
ATOM 7845 C CA . HIS A 1 1075 ? -21.641 -35.153 47.705 1.00 83.38 1075 HIS A CA 1
ATOM 7846 C C . HIS A 1 1075 ? -22.771 -34.127 47.790 1.00 83.38 1075 HIS A C 1
ATOM 7848 O O . HIS A 1 1075 ? -23.705 -34.170 46.993 1.00 83.38 1075 HIS A O 1
ATOM 7854 N N . ALA A 1 1076 ? -22.709 -33.224 48.763 1.00 80.25 1076 ALA A N 1
ATOM 7855 C CA . ALA A 1 1076 ? -23.663 -32.132 48.931 1.00 80.25 1076 ALA A CA 1
ATOM 7856 C C . ALA A 1 1076 ? -22.889 -30.831 49.173 1.00 80.25 1076 ALA A C 1
ATOM 7858 O O . ALA A 1 1076 ? -22.430 -30.568 50.289 1.00 80.25 1076 ALA A O 1
ATOM 7859 N N . GLY A 1 1077 ? -22.694 -30.045 48.109 1.00 69.12 1077 GLY A N 1
ATOM 7860 C CA . GLY A 1 1077 ? -21.775 -28.905 48.128 1.00 69.12 1077 GLY A CA 1
ATOM 7861 C C . GLY A 1 1077 ? -20.361 -29.340 48.533 1.00 69.12 1077 GLY A C 1
ATOM 7862 O O . GLY A 1 1077 ? -19.823 -30.294 47.978 1.00 69.12 1077 GLY A O 1
ATOM 7863 N N . ASP A 1 1078 ? -19.801 -28.685 49.553 1.00 64.38 1078 ASP A N 1
ATOM 7864 C CA . ASP A 1 1078 ? -18.465 -28.976 50.103 1.00 64.38 1078 ASP A CA 1
ATOM 7865 C C . ASP A 1 1078 ? -18.435 -30.200 51.051 1.00 64.38 1078 ASP A C 1
ATOM 7867 O O . ASP A 1 1078 ? -17.389 -30.532 51.617 1.00 64.38 1078 ASP A O 1
ATOM 7871 N N . GLN A 1 1079 ? -19.575 -30.856 51.308 1.00 74.50 1079 GLN A N 1
ATOM 7872 C CA . GLN A 1 1079 ? -19.649 -32.001 52.219 1.00 74.50 1079 GLN A CA 1
ATOM 7873 C C . GLN A 1 1079 ? -19.659 -33.330 51.467 1.00 74.50 1079 GLN A C 1
ATOM 7875 O O . GLN A 1 1079 ? -20.563 -33.612 50.683 1.00 74.50 1079 GLN A O 1
ATOM 7880 N N . VAL A 1 1080 ? -18.687 -34.181 51.797 1.00 81.50 1080 VAL A N 1
ATOM 7881 C CA . VAL A 1 1080 ? -18.617 -35.574 51.345 1.00 81.50 1080 VAL A CA 1
ATOM 7882 C C . VAL A 1 1080 ? -18.905 -36.490 52.529 1.00 81.50 1080 VAL A C 1
ATOM 7884 O O . VAL A 1 1080 ? -18.305 -36.350 53.599 1.00 81.50 1080 VAL A O 1
ATOM 7887 N N . SER A 1 1081 ? -19.835 -37.425 52.355 1.00 85.81 1081 SER A N 1
ATOM 7888 C CA . SER A 1 1081 ? -20.179 -38.414 53.379 1.00 85.81 1081 SER A CA 1
ATOM 7889 C C . SER A 1 1081 ? -20.296 -39.810 52.781 1.00 85.81 1081 SER A C 1
ATOM 7891 O O . SER A 1 1081 ? -20.855 -39.988 51.702 1.00 85.81 1081 SER A O 1
ATOM 7893 N N . GLU A 1 1082 ? -19.763 -40.801 53.491 1.00 86.69 1082 GLU A N 1
ATOM 7894 C CA . GLU A 1 1082 ? -19.961 -42.209 53.154 1.00 86.69 1082 GLU A CA 1
ATOM 7895 C C . GLU A 1 1082 ? -21.267 -42.705 53.784 1.00 86.69 1082 GLU A C 1
ATOM 7897 O O . GLU A 1 1082 ? -21.522 -42.508 54.977 1.00 86.69 1082 GLU A O 1
ATOM 7902 N N . GLU A 1 1083 ? -22.090 -43.372 52.985 1.00 90.88 1083 GLU A N 1
ATOM 7903 C CA . GLU A 1 1083 ? -23.327 -44.013 53.407 1.00 90.88 1083 GLU A CA 1
ATOM 7904 C C . GLU A 1 1083 ? -23.463 -45.408 52.784 1.00 90.88 1083 GLU A C 1
ATOM 7906 O O . GLU A 1 1083 ? -22.676 -45.814 51.934 1.00 90.88 1083 GLU A O 1
ATOM 7911 N N . ARG A 1 1084 ? -24.461 -46.181 53.225 1.00 90.12 1084 ARG A N 1
ATOM 7912 C CA . ARG A 1 1084 ? -24.783 -47.474 52.609 1.00 90.12 1084 ARG A CA 1
ATOM 7913 C C . ARG A 1 1084 ? -26.191 -47.454 52.060 1.00 90.12 1084 ARG A C 1
ATOM 7915 O O . ARG A 1 1084 ? -27.144 -47.300 52.823 1.00 90.12 1084 ARG A O 1
ATOM 7922 N N . ILE A 1 1085 ? -26.319 -47.699 50.763 1.00 92.38 1085 ILE A N 1
ATOM 7923 C CA . ILE A 1 1085 ? -27.617 -47.831 50.107 1.00 92.38 1085 ILE A CA 1
ATOM 7924 C C . ILE A 1 1085 ? -28.019 -49.300 50.131 1.00 92.38 1085 ILE A C 1
ATOM 7926 O O . ILE A 1 1085 ? -27.316 -50.176 49.622 1.00 92.38 1085 ILE A O 1
ATOM 7930 N N . VAL A 1 1086 ? -29.158 -49.575 50.764 1.00 92.19 1086 VAL A N 1
ATOM 7931 C CA . VAL A 1 1086 ? -29.700 -50.927 50.900 1.00 92.19 1086 VAL A CA 1
ATOM 7932 C C . VAL A 1 1086 ? -30.758 -51.152 49.830 1.00 92.19 1086 VAL A C 1
ATOM 7934 O O . VAL A 1 1086 ? -31.845 -50.582 49.889 1.00 92.19 1086 VAL A O 1
ATOM 7937 N N . PHE A 1 1087 ? -30.451 -52.024 48.876 1.00 93.62 1087 PHE A N 1
ATOM 7938 C CA . PHE A 1 1087 ? -31.408 -52.505 47.892 1.00 93.62 1087 PHE A CA 1
ATOM 7939 C C . PHE A 1 1087 ? -32.191 -53.668 48.482 1.00 93.62 1087 PHE A C 1
ATOM 7941 O O . PHE A 1 1087 ? -31.602 -54.641 48.946 1.00 93.62 1087 PHE A O 1
ATOM 7948 N N . SER A 1 1088 ? -33.516 -53.577 48.454 1.00 91.94 1088 SER A N 1
ATOM 7949 C CA . SER A 1 1088 ? -34.435 -54.639 48.865 1.00 91.94 1088 SER A CA 1
ATOM 7950 C C . SER A 1 1088 ? -34.965 -55.379 47.643 1.00 91.94 1088 SER A C 1
ATOM 7952 O O . SER A 1 1088 ? -35.195 -54.777 46.594 1.00 91.94 1088 SER A O 1
ATOM 7954 N N . ARG A 1 1089 ? -35.182 -56.689 47.761 1.00 90.69 1089 ARG A N 1
ATOM 7955 C CA . ARG A 1 1089 ? -35.701 -57.502 46.657 1.00 90.69 1089 ARG A CA 1
ATOM 7956 C C . ARG A 1 1089 ? -37.156 -57.154 46.327 1.00 90.69 1089 ARG A C 1
ATOM 7958 O O . ARG A 1 1089 ? -38.025 -57.173 47.199 1.00 90.69 1089 ARG A O 1
ATOM 7965 N N . VAL A 1 1090 ? -37.455 -56.952 45.045 1.00 87.25 1090 VAL A N 1
ATOM 7966 C CA . VAL A 1 1090 ? -38.827 -56.713 44.568 1.00 87.25 1090 VAL A CA 1
ATOM 7967 C C . VAL A 1 1090 ? -39.573 -58.043 44.383 1.00 87.25 1090 VAL A C 1
ATOM 7969 O O . VAL A 1 1090 ? -39.234 -58.849 43.518 1.00 87.25 1090 VAL A O 1
ATOM 7972 N N . GLY A 1 1091 ? -40.611 -58.293 45.191 1.00 74.50 1091 GLY A N 1
ATOM 7973 C CA . GLY A 1 1091 ? -41.648 -59.306 44.920 1.00 74.50 1091 GLY A CA 1
ATOM 7974 C C . GLY A 1 1091 ? -41.178 -60.754 44.688 1.00 74.50 1091 GLY A C 1
ATOM 7975 O O . GLY A 1 1091 ? -41.786 -61.460 43.888 1.00 74.50 1091 GLY A O 1
ATOM 7976 N N . GLY A 1 1092 ? -40.102 -61.206 45.344 1.00 71.38 1092 GLY A N 1
ATOM 7977 C CA . GLY A 1 1092 ? -39.526 -62.549 45.145 1.00 71.38 1092 GLY A CA 1
ATOM 7978 C C . GLY A 1 1092 ? -38.778 -62.745 43.816 1.00 71.38 1092 GLY A C 1
ATOM 7979 O O . GLY A 1 1092 ? -38.348 -63.859 43.522 1.00 71.38 1092 GLY A O 1
ATOM 7980 N N . GLY A 1 1093 ? -38.619 -61.684 43.018 1.00 83.88 1093 GLY A N 1
ATOM 7981 C CA . GLY A 1 1093 ? -37.834 -61.671 41.785 1.00 83.88 1093 GLY A CA 1
ATOM 7982 C C . GLY A 1 1093 ? -36.331 -61.515 42.032 1.00 83.88 1093 GLY A C 1
ATOM 7983 O O . GLY A 1 1093 ? -35.826 -61.787 43.123 1.00 83.88 1093 GLY A O 1
ATOM 7984 N N . THR A 1 1094 ? -35.608 -61.087 40.998 1.00 88.62 1094 THR A N 1
ATOM 7985 C CA . THR A 1 1094 ? -34.153 -60.848 41.039 1.00 88.62 1094 THR A CA 1
ATOM 7986 C C . THR A 1 1094 ? -33.774 -59.368 41.066 1.00 88.62 1094 THR A C 1
ATOM 7988 O O . THR A 1 1094 ? -32.591 -59.062 41.147 1.00 88.62 1094 THR A O 1
ATOM 7991 N N . ASP A 1 1095 ? -34.740 -58.456 40.991 1.00 91.81 1095 ASP A N 1
ATOM 7992 C CA . ASP A 1 1095 ? -34.488 -57.014 40.922 1.00 91.81 1095 ASP A CA 1
ATOM 7993 C C . ASP A 1 1095 ? -34.389 -56.416 42.326 1.00 91.81 1095 ASP A C 1
ATOM 7995 O O . ASP A 1 1095 ? -35.093 -56.846 43.248 1.00 91.81 1095 ASP A O 1
ATOM 7999 N N . GLY A 1 1096 ? -33.506 -55.433 42.484 1.00 92.38 1096 GLY A N 1
ATOM 8000 C CA . GLY A 1 1096 ? -33.357 -54.680 43.722 1.00 92.38 1096 GLY A CA 1
ATOM 8001 C C . GLY A 1 1096 ? -33.891 -53.266 43.588 1.00 92.38 1096 GLY A C 1
ATOM 8002 O O . GLY A 1 1096 ? -33.652 -52.626 42.571 1.00 92.38 1096 GLY A O 1
ATOM 8003 N N . VAL A 1 1097 ? -34.571 -52.781 44.626 1.00 93.19 1097 VAL A N 1
ATOM 8004 C CA . VAL A 1 1097 ? -35.040 -51.396 44.741 1.00 93.19 1097 VAL A CA 1
ATOM 8005 C C . VAL A 1 1097 ? -34.451 -50.731 45.981 1.00 93.19 1097 VAL A C 1
ATOM 8007 O O . VAL A 1 1097 ? -34.443 -51.323 47.062 1.00 93.19 1097 VAL A O 1
ATOM 8010 N N . ALA A 1 1098 ? -33.962 -49.507 45.834 1.00 94.94 1098 ALA A N 1
ATOM 8011 C CA . ALA A 1 1098 ? -33.494 -48.660 46.921 1.00 94.94 1098 ALA A CA 1
ATOM 8012 C C . ALA A 1 1098 ? -34.058 -47.245 46.779 1.00 94.94 1098 ALA A C 1
ATOM 8014 O O . ALA A 1 1098 ? -34.542 -46.860 45.717 1.00 94.94 1098 ALA A O 1
ATOM 8015 N N . ARG A 1 1099 ? -33.976 -46.463 47.855 1.00 92.69 1099 ARG A N 1
ATOM 8016 C CA . ARG A 1 1099 ? -34.396 -45.063 47.872 1.00 92.69 1099 ARG A CA 1
ATOM 8017 C C . ARG A 1 1099 ? -33.208 -44.188 48.246 1.00 92.69 1099 ARG A C 1
ATOM 8019 O O . ARG A 1 1099 ? -32.521 -44.475 49.225 1.00 92.69 1099 ARG A O 1
ATOM 8026 N N . VAL A 1 1100 ? -32.980 -43.146 47.459 1.00 93.19 1100 VAL A N 1
ATOM 8027 C CA . VAL A 1 1100 ? -31.985 -42.104 47.705 1.00 93.19 1100 VAL A CA 1
ATOM 8028 C C . VAL A 1 1100 ? -32.752 -40.844 48.056 1.00 93.19 1100 VAL A C 1
ATOM 8030 O O . VAL A 1 1100 ? -33.482 -40.316 47.229 1.00 93.19 1100 VAL A O 1
ATOM 8033 N N . GLU A 1 1101 ? -32.626 -40.376 49.290 1.00 91.00 1101 GLU A N 1
ATOM 8034 C CA . GLU A 1 1101 ? -33.364 -39.204 49.772 1.00 91.00 1101 GLU A CA 1
ATOM 8035 C C . GLU A 1 1101 ? -32.428 -38.016 49.974 1.00 91.00 1101 GLU A C 1
ATOM 8037 O O . GLU A 1 1101 ? -31.221 -38.192 50.155 1.00 91.00 1101 GLU A O 1
ATOM 8042 N N . GLY A 1 1102 ? -32.992 -36.809 49.987 1.00 86.94 1102 GLY A N 1
ATOM 8043 C CA . GLY A 1 1102 ? -32.296 -35.616 50.462 1.00 86.94 1102 GLY A CA 1
ATOM 8044 C C . GLY A 1 1102 ? -31.208 -35.096 49.526 1.00 86.94 1102 GLY A C 1
ATOM 8045 O O . GLY A 1 1102 ? -30.220 -34.555 50.017 1.00 86.94 1102 GLY A O 1
ATOM 8046 N N . LEU A 1 1103 ? -31.342 -35.294 48.212 1.00 89.31 1103 LEU A N 1
ATOM 8047 C CA . LEU A 1 1103 ? -30.484 -34.606 47.247 1.00 89.31 1103 LEU A CA 1
ATOM 8048 C C . LEU A 1 1103 ? -31.050 -33.206 46.989 1.00 89.31 1103 LEU A C 1
ATOM 8050 O O . LEU A 1 1103 ? -32.217 -33.067 46.663 1.00 89.31 1103 LEU A O 1
ATOM 8054 N N . THR A 1 1104 ? -30.247 -32.169 47.172 1.00 88.31 1104 THR A N 1
ATOM 8055 C CA . THR A 1 1104 ? -30.543 -30.771 46.824 1.00 88.31 1104 THR A CA 1
ATOM 8056 C C . THR A 1 1104 ? -29.893 -30.389 45.488 1.00 88.31 1104 THR A C 1
ATOM 8058 O O . THR A 1 1104 ? -29.162 -31.194 44.901 1.00 88.31 1104 THR A O 1
ATOM 8061 N N . GLY A 1 1105 ? -30.121 -29.168 44.997 1.00 80.81 1105 GLY A N 1
ATOM 8062 C CA . GLY A 1 1105 ? -29.467 -28.662 43.789 1.00 80.81 1105 GLY A CA 1
ATOM 8063 C C . GLY A 1 1105 ? -27.940 -28.727 43.900 1.00 80.81 1105 GLY A C 1
ATOM 8064 O O . GLY A 1 1105 ? -27.363 -28.248 44.875 1.00 80.81 1105 GLY A O 1
ATOM 8065 N N . GLY A 1 1106 ? -27.301 -29.366 42.917 1.00 76.69 1106 GLY A N 1
ATOM 8066 C CA . GLY A 1 1106 ? -25.857 -29.611 42.831 1.00 76.69 1106 GLY A CA 1
ATOM 8067 C C . GLY A 1 1106 ? -25.310 -30.637 43.817 1.00 76.69 1106 GLY A C 1
ATOM 8068 O O . GLY A 1 1106 ? -24.116 -30.640 44.111 1.00 76.69 1106 GLY A O 1
ATOM 8069 N N . SER A 1 1107 ? -26.171 -31.512 44.332 1.00 88.19 1107 SER A N 1
ATOM 8070 C CA . SER A 1 1107 ? -25.757 -32.677 45.109 1.00 88.19 1107 SER A CA 1
ATOM 8071 C C . SER A 1 1107 ? -25.936 -33.964 44.307 1.00 88.19 1107 SER A C 1
ATOM 8073 O O . SER A 1 1107 ? -26.764 -34.054 43.396 1.00 88.19 1107 SER A O 1
ATOM 8075 N N . GLY A 1 1108 ? -25.162 -34.984 44.658 1.00 88.62 1108 GLY A N 1
ATOM 8076 C CA . GLY A 1 1108 ? -25.263 -36.292 44.034 1.00 88.62 1108 GLY A CA 1
ATOM 8077 C C . GLY A 1 1108 ? -24.762 -37.417 44.921 1.00 88.62 1108 GLY A C 1
ATOM 8078 O O . GLY A 1 1108 ? -24.145 -37.198 45.964 1.00 88.62 1108 GLY A O 1
ATOM 8079 N N . VAL A 1 1109 ? -25.044 -38.644 44.504 1.00 89.62 1109 VAL A N 1
ATOM 8080 C CA . VAL A 1 1109 ? -24.562 -39.856 45.163 1.00 89.62 1109 VAL A CA 1
ATOM 8081 C C . VAL A 1 1109 ? -23.939 -40.799 44.141 1.00 89.62 1109 VAL A C 1
ATOM 8083 O O . VAL A 1 1109 ? -24.497 -41.012 43.068 1.00 89.62 1109 VAL A O 1
ATOM 8086 N N . LEU A 1 1110 ? -22.783 -41.360 44.482 1.00 88.62 1110 LEU A N 1
ATOM 8087 C CA . LEU A 1 1110 ? -22.098 -42.411 43.735 1.00 88.62 1110 LEU A CA 1
ATOM 8088 C C . LEU A 1 1110 ? -22.301 -43.734 44.463 1.00 88.62 1110 LEU A C 1
ATOM 8090 O O . LEU A 1 1110 ? -21.889 -43.862 45.613 1.00 88.62 1110 LEU A O 1
ATOM 8094 N N . VAL A 1 1111 ? -22.943 -44.704 43.819 1.00 89.75 1111 VAL A N 1
ATOM 8095 C CA . VAL A 1 1111 ? -23.205 -46.033 44.385 1.00 89.75 1111 VAL A CA 1
ATOM 8096 C C . VAL A 1 1111 ? -22.200 -47.027 43.826 1.00 89.75 1111 VAL A C 1
ATOM 8098 O O . VAL A 1 1111 ? -22.221 -47.328 42.630 1.00 89.75 1111 VAL A O 1
ATOM 8101 N N . SER A 1 1112 ? -21.343 -47.556 44.698 1.00 87.38 1112 SER A N 1
ATOM 8102 C CA . SER A 1 1112 ? -20.222 -48.403 44.304 1.00 87.38 1112 SER A CA 1
ATOM 8103 C C . SER A 1 1112 ? -20.537 -49.896 44.377 1.00 87.38 1112 SER A C 1
ATOM 8105 O O . SER A 1 1112 ? -21.254 -50.374 45.258 1.00 87.38 1112 SER A O 1
ATOM 8107 N N . GLY A 1 1113 ? -19.915 -50.669 43.484 1.00 84.19 1113 GLY A N 1
ATOM 8108 C CA . GLY A 1 1113 ? -19.943 -52.136 43.519 1.00 84.19 1113 GLY A CA 1
ATOM 8109 C C . GLY A 1 1113 ? -21.208 -52.779 42.945 1.00 84.19 1113 GLY A C 1
ATOM 8110 O O . GLY A 1 1113 ? -21.438 -53.967 43.179 1.00 84.19 1113 GLY A O 1
ATOM 8111 N N . LEU A 1 1114 ? -22.018 -52.025 42.198 1.00 89.00 1114 LEU A N 1
ATOM 8112 C CA . LEU A 1 1114 ? -23.129 -52.583 41.427 1.00 89.00 1114 LEU A CA 1
ATOM 8113 C C . LEU A 1 1114 ? -22.602 -53.456 40.265 1.00 89.00 1114 LEU A C 1
ATOM 8115 O O . LEU A 1 1114 ? -21.511 -53.199 39.755 1.00 89.00 1114 LEU A O 1
ATOM 8119 N N . PRO A 1 1115 ? -23.334 -54.502 39.832 1.00 86.81 1115 PRO A N 1
ATOM 8120 C CA . PRO A 1 1115 ? -22.860 -55.379 38.764 1.00 86.81 1115 PRO A CA 1
ATOM 8121 C C . PRO A 1 1115 ? -22.731 -54.649 37.419 1.00 86.81 1115 PRO A C 1
ATOM 8123 O O . PRO A 1 1115 ? -23.704 -54.087 36.917 1.00 86.81 1115 PRO A O 1
ATOM 8126 N N . GLU A 1 1116 ? -21.548 -54.727 36.806 1.00 86.25 1116 GLU A N 1
ATOM 8127 C CA . GLU A 1 1116 ? -21.288 -54.219 35.454 1.00 86.25 1116 GLU A CA 1
ATOM 8128 C C . GLU A 1 1116 ? -22.286 -54.803 34.436 1.00 86.25 1116 GLU A C 1
ATOM 8130 O O . GLU A 1 1116 ? -22.587 -56.001 34.437 1.00 86.25 1116 GLU A O 1
ATOM 8135 N N . GLY A 1 1117 ? -22.814 -53.948 33.561 1.00 83.81 1117 GLY A N 1
ATOM 8136 C CA . GLY A 1 1117 ? -23.794 -54.294 32.534 1.00 83.81 1117 GLY A CA 1
ATOM 8137 C C . GLY A 1 1117 ? -25.227 -54.481 33.045 1.00 83.81 1117 GLY A C 1
ATOM 8138 O O . GLY A 1 1117 ? -26.128 -54.696 32.230 1.00 83.81 1117 GLY A O 1
ATOM 8139 N N . ALA A 1 1118 ? -25.479 -54.395 34.358 1.00 89.06 1118 ALA A N 1
ATOM 8140 C CA . ALA A 1 1118 ? -26.837 -54.436 34.892 1.00 89.06 1118 ALA A CA 1
ATOM 8141 C C . ALA A 1 1118 ? -27.618 -53.185 34.474 1.00 89.06 1118 ALA A C 1
ATOM 8143 O O . ALA A 1 1118 ? -27.121 -52.067 34.583 1.00 89.06 1118 ALA A O 1
ATOM 8144 N N . SER A 1 1119 ? -28.858 -53.359 34.013 1.00 91.06 1119 SER A N 1
ATOM 8145 C CA . SER A 1 1119 ? -29.724 -52.222 33.698 1.00 91.06 1119 SER A CA 1
ATOM 8146 C C . SER A 1 1119 ? -30.275 -51.588 34.972 1.00 91.06 1119 SER A C 1
ATOM 8148 O O . SER A 1 1119 ? -30.735 -52.306 35.865 1.00 91.06 1119 SER A O 1
ATOM 8150 N N . TYR A 1 1120 ? -30.296 -50.262 35.027 1.00 93.69 1120 TYR A N 1
ATOM 8151 C CA . TYR A 1 1120 ? -30.896 -49.494 36.110 1.00 93.69 1120 TYR A CA 1
ATOM 8152 C C . TYR A 1 1120 ? -32.034 -48.601 35.603 1.00 93.69 1120 TYR A C 1
ATOM 8154 O O . TYR A 1 1120 ? -32.080 -48.239 34.427 1.00 93.69 1120 TYR A O 1
ATOM 8162 N N . ALA A 1 1121 ? -32.937 -48.238 36.508 1.00 93.56 1121 ALA A N 1
ATOM 8163 C CA . ALA A 1 1121 ? -33.919 -47.177 36.334 1.00 93.56 1121 ALA A CA 1
ATOM 8164 C C . ALA A 1 1121 ? -33.950 -46.325 37.608 1.00 93.56 1121 ALA A C 1
ATOM 8166 O O . ALA A 1 1121 ? -34.089 -46.866 38.703 1.00 93.56 1121 ALA A O 1
ATOM 8167 N N . VAL A 1 1122 ? -33.809 -45.011 37.471 1.00 95.94 1122 VAL A N 1
ATOM 8168 C CA . VAL A 1 1122 ? -33.938 -44.034 38.555 1.00 95.94 1122 VAL A CA 1
ATOM 8169 C C . VAL A 1 1122 ? -35.190 -43.217 38.281 1.00 95.94 1122 VAL A C 1
ATOM 8171 O O . VAL A 1 1122 ? -35.343 -42.699 37.182 1.00 95.94 1122 VAL A O 1
ATOM 8174 N N . SER A 1 1123 ? -36.106 -43.124 39.238 1.00 94.75 1123 SER A N 1
ATOM 8175 C CA . SER A 1 1123 ? -37.341 -42.342 39.108 1.00 94.75 1123 SER A CA 1
ATOM 8176 C C . SER A 1 1123 ? -37.427 -41.307 40.213 1.00 94.75 1123 SER A C 1
ATOM 8178 O O . SER A 1 1123 ? -37.186 -41.627 41.377 1.00 94.75 1123 SER A O 1
ATOM 8180 N N . GLU A 1 1124 ? -37.785 -40.080 39.858 1.00 95.19 1124 GLU A N 1
ATOM 8181 C CA . GLU A 1 1124 ? -37.996 -39.022 40.830 1.00 95.19 1124 GLU A CA 1
ATOM 8182 C C . GLU A 1 1124 ? -39.337 -39.199 41.539 1.00 95.19 1124 GLU A C 1
ATOM 8184 O O . GLU A 1 1124 ? -40.404 -39.232 40.925 1.00 95.19 1124 GLU A O 1
ATOM 8189 N N . VAL A 1 1125 ? -39.275 -39.320 42.862 1.00 94.50 1125 VAL A N 1
ATOM 8190 C CA . VAL A 1 1125 ? -40.453 -39.564 43.695 1.00 94.50 1125 VAL A CA 1
ATOM 8191 C C . VAL A 1 1125 ? -41.271 -38.288 43.887 1.00 94.50 1125 VAL A C 1
ATOM 8193 O O . VAL A 1 1125 ? -42.491 -38.356 44.025 1.00 94.50 1125 VAL A O 1
ATOM 8196 N N . ASP A 1 1126 ? -40.606 -37.134 43.886 1.00 92.62 1126 ASP A N 1
ATOM 8197 C CA . ASP A 1 1126 ? -41.202 -35.829 44.181 1.00 92.62 1126 ASP A CA 1
ATOM 8198 C C . ASP A 1 1126 ? -41.727 -35.102 42.923 1.00 92.62 1126 ASP A C 1
ATOM 8200 O O . ASP A 1 1126 ? -42.221 -33.975 43.015 1.00 92.62 1126 ASP A O 1
ATOM 8204 N N . ALA A 1 1127 ? -41.677 -35.756 41.757 1.00 90.50 1127 ALA A N 1
ATOM 8205 C CA . ALA A 1 1127 ? -41.937 -35.148 40.454 1.00 90.50 1127 ALA A CA 1
ATOM 8206 C C . ALA A 1 1127 ? -43.305 -34.451 40.349 1.00 90.50 1127 ALA A C 1
ATOM 8208 O O . ALA A 1 1127 ? -43.380 -33.298 39.931 1.00 90.50 1127 ALA A O 1
ATOM 8209 N N . ASP A 1 1128 ? -44.389 -35.105 40.782 1.00 90.06 1128 ASP A N 1
ATOM 8210 C CA . ASP A 1 1128 ? -45.743 -34.527 40.721 1.00 90.06 1128 ASP A CA 1
ATOM 8211 C C . ASP A 1 1128 ? -45.861 -33.232 41.549 1.00 90.06 1128 ASP A C 1
ATOM 8213 O O . ASP A 1 1128 ? -46.574 -32.303 41.164 1.00 90.06 1128 ASP A O 1
ATOM 8217 N N . ALA A 1 1129 ? -45.164 -33.159 42.689 1.00 89.94 1129 ALA A N 1
ATOM 8218 C CA . ALA A 1 1129 ? -45.171 -31.985 43.560 1.00 89.94 1129 ALA A CA 1
ATOM 8219 C C . ALA A 1 1129 ? -44.324 -30.845 42.979 1.00 89.94 1129 ALA A C 1
ATOM 8221 O O . ALA A 1 1129 ? -44.733 -29.689 43.029 1.00 89.94 1129 ALA A O 1
ATOM 8222 N N . LEU A 1 1130 ? -43.169 -31.167 42.397 1.00 89.75 1130 LEU A N 1
ATOM 8223 C CA . LEU A 1 1130 ? -42.304 -30.199 41.719 1.00 89.75 1130 LEU A CA 1
ATOM 8224 C C . LEU A 1 1130 ? -42.997 -29.576 40.505 1.00 89.75 1130 LEU A C 1
ATOM 8226 O O . LEU A 1 1130 ? -43.012 -28.354 40.370 1.00 89.75 1130 LEU A O 1
ATOM 8230 N N . ILE A 1 1131 ? -43.648 -30.393 39.674 1.00 90.25 1131 ILE A N 1
ATOM 8231 C CA . ILE A 1 1131 ? -44.405 -29.914 38.510 1.00 90.25 1131 ILE A CA 1
ATOM 8232 C C . ILE A 1 1131 ? -45.555 -28.995 38.945 1.00 90.25 1131 ILE A C 1
ATOM 8234 O O . ILE A 1 1131 ? -45.792 -27.957 38.327 1.00 90.25 1131 ILE A O 1
ATOM 8238 N N . ALA A 1 1132 ? -46.248 -29.325 40.040 1.00 88.38 1132 ALA A N 1
ATOM 8239 C CA . ALA A 1 1132 ? -47.296 -28.468 40.597 1.00 88.38 1132 ALA A CA 1
ATOM 8240 C C . ALA A 1 1132 ? -46.764 -27.115 41.110 1.00 88.38 1132 ALA A C 1
ATOM 8242 O O . ALA A 1 1132 ? -47.477 -26.114 41.028 1.00 88.38 1132 ALA A O 1
ATOM 8243 N N . ASP A 1 1133 ? -45.518 -27.080 41.585 1.00 88.44 1133 ASP A N 1
ATOM 8244 C CA . ASP A 1 1133 ? -44.820 -25.871 42.035 1.00 88.44 1133 ASP A CA 1
ATOM 8245 C C . ASP A 1 1133 ? -44.152 -25.089 40.884 1.00 88.44 1133 ASP A C 1
ATOM 8247 O O . ASP A 1 1133 ? -43.418 -24.129 41.131 1.00 88.44 1133 ASP A O 1
ATOM 8251 N N . GLY A 1 1134 ? -44.419 -25.476 39.632 1.00 87.19 1134 GLY A N 1
ATOM 8252 C CA . GLY A 1 1134 ? -43.974 -24.769 38.432 1.00 87.19 1134 GLY A CA 1
ATOM 8253 C C . GLY A 1 1134 ? -42.636 -25.234 37.858 1.00 87.19 1134 GLY A C 1
ATOM 8254 O O . GLY A 1 1134 ? -42.101 -24.544 36.994 1.00 87.19 1134 GLY A O 1
ATOM 8255 N N . TYR A 1 1135 ? -42.093 -26.371 38.308 1.00 87.88 1135 TYR A N 1
ATOM 8256 C CA . TYR A 1 1135 ? -40.867 -26.932 37.737 1.00 87.88 1135 TYR A CA 1
ATOM 8257 C C . TYR A 1 1135 ? -41.134 -27.756 36.471 1.00 87.88 1135 TYR A C 1
ATOM 8259 O O . TYR A 1 1135 ? -42.086 -28.534 36.404 1.00 87.88 1135 TYR A O 1
ATOM 8267 N N . VAL A 1 1136 ? -40.229 -27.659 35.498 1.00 89.44 1136 VAL A N 1
ATOM 8268 C CA . VAL A 1 1136 ? -40.077 -28.641 34.414 1.00 89.44 1136 VAL A CA 1
ATOM 8269 C C . VAL A 1 1136 ? -38.892 -29.544 34.745 1.00 89.44 1136 VAL A C 1
ATOM 8271 O O . VAL A 1 1136 ? -37.851 -29.053 35.179 1.00 89.44 1136 VAL A O 1
ATOM 8274 N N . ILE A 1 1137 ? -39.056 -30.858 34.575 1.00 90.00 1137 ILE A N 1
ATOM 8275 C CA . ILE A 1 1137 ? -38.069 -31.866 34.984 1.00 90.00 1137 ILE A CA 1
ATOM 8276 C C . ILE A 1 1137 ? -37.509 -32.561 33.748 1.00 90.00 1137 ILE A C 1
ATOM 8278 O O . ILE A 1 1137 ? -38.258 -33.094 32.923 1.00 90.00 1137 ILE A O 1
ATOM 8282 N N . TYR A 1 1138 ? -36.186 -32.590 33.658 1.00 87.81 1138 TYR A N 1
ATOM 8283 C CA . TYR A 1 1138 ? -35.443 -33.273 32.611 1.00 87.81 1138 TYR A CA 1
ATOM 8284 C C . TYR A 1 1138 ? -34.577 -34.361 33.234 1.00 87.81 1138 TYR A C 1
ATOM 8286 O O . TYR A 1 1138 ? -33.822 -34.087 34.167 1.00 87.81 1138 TYR A O 1
ATOM 8294 N N . ALA A 1 1139 ? -34.683 -35.591 32.727 1.00 88.38 1139 ALA A N 1
ATOM 8295 C CA . ALA A 1 1139 ? -33.990 -36.739 33.305 1.00 88.38 1139 ALA A CA 1
ATOM 8296 C C . ALA A 1 1139 ? -33.408 -37.681 32.244 1.00 88.38 1139 ALA A C 1
ATOM 8298 O O . ALA A 1 1139 ? -34.067 -37.994 31.248 1.00 88.38 1139 ALA A O 1
ATOM 8299 N N . GLY A 1 1140 ? -32.187 -38.168 32.477 1.00 87.38 1140 GLY A N 1
ATOM 8300 C CA . GLY A 1 1140 ? -31.488 -39.077 31.563 1.00 87.38 1140 GLY A CA 1
ATOM 8301 C C . GLY A 1 1140 ? -29.978 -39.145 31.796 1.00 87.38 1140 GLY A C 1
ATOM 8302 O O . GLY A 1 1140 ? -29.476 -38.697 32.830 1.00 87.38 1140 GLY A O 1
ATOM 8303 N N . SER A 1 1141 ? -29.246 -39.704 30.829 1.00 83.75 1141 SER A N 1
ATOM 8304 C CA . SER A 1 1141 ? -27.800 -39.458 30.709 1.00 83.75 1141 SER A CA 1
ATOM 8305 C C . SER A 1 1141 ? -27.525 -37.975 30.415 1.00 83.75 1141 SER A C 1
ATOM 8307 O O . SER A 1 1141 ? -28.439 -37.250 30.027 1.00 83.75 1141 SER A O 1
ATOM 8309 N N . ALA A 1 1142 ? -26.273 -37.518 30.544 1.00 72.75 1142 ALA A N 1
ATOM 8310 C CA . ALA A 1 1142 ? -25.909 -36.140 30.194 1.00 72.75 1142 ALA A CA 1
ATOM 8311 C C . ALA A 1 1142 ? -26.399 -35.769 28.778 1.00 72.75 1142 ALA A C 1
ATOM 8313 O O . ALA A 1 1142 ? -27.144 -34.809 28.611 1.00 72.75 1142 ALA A O 1
ATOM 8314 N N . GLU A 1 1143 ? -26.104 -36.601 27.773 1.00 74.75 1143 GLU A N 1
ATOM 8315 C CA . GLU A 1 1143 ? -26.557 -36.403 26.386 1.00 74.75 1143 GLU A CA 1
ATOM 8316 C C . GLU A 1 1143 ? -28.089 -36.343 26.244 1.00 74.75 1143 GLU A C 1
ATOM 8318 O O . GLU A 1 1143 ? -28.622 -35.569 25.448 1.00 74.75 1143 GLU A O 1
ATOM 8323 N N . GLU A 1 1144 ? -28.829 -37.157 26.999 1.00 77.75 1144 GLU A N 1
ATOM 8324 C CA . GLU A 1 1144 ? -30.290 -37.164 26.927 1.00 77.75 1144 GLU A CA 1
ATOM 8325 C C . GLU A 1 1144 ? -30.893 -35.901 27.539 1.00 77.75 1144 GLU A C 1
ATOM 8327 O O . GLU A 1 1144 ? -31.804 -35.315 26.948 1.00 77.75 1144 GLU A O 1
ATOM 8332 N N . VAL A 1 1145 ? -30.376 -35.449 28.683 1.00 74.81 1145 VAL A N 1
ATOM 8333 C CA . VAL A 1 1145 ? -30.843 -34.210 29.315 1.00 74.81 1145 VAL A CA 1
ATOM 8334 C C . VAL A 1 1145 ? -30.493 -33.003 28.435 1.00 74.81 1145 VAL A C 1
ATOM 8336 O O . VAL A 1 1145 ? -31.352 -32.150 28.221 1.00 74.81 1145 VAL A O 1
ATOM 8339 N N . ALA A 1 1146 ? -29.318 -33.003 27.792 1.00 65.69 1146 ALA A N 1
ATOM 8340 C CA . ALA A 1 1146 ? -28.943 -32.033 26.754 1.00 65.69 1146 ALA A CA 1
ATOM 8341 C C . ALA A 1 1146 ? -29.961 -31.871 25.636 1.00 65.69 1146 ALA A C 1
ATOM 8343 O O . ALA A 1 1146 ? -30.164 -30.792 25.084 1.00 65.69 1146 ALA A O 1
ATOM 8344 N N . SER A 1 1147 ? -30.513 -33.011 25.218 1.00 71.56 1147 SER A N 1
ATOM 8345 C CA . SER A 1 1147 ? -31.318 -33.108 24.010 1.00 71.56 1147 SER A CA 1
ATOM 8346 C C . SER A 1 1147 ? -32.726 -32.558 24.196 1.00 71.56 1147 SER A C 1
ATOM 8348 O O . SER A 1 1147 ? -33.515 -32.572 23.252 1.00 71.56 1147 SER A O 1
ATOM 8350 N N . GLY A 1 1148 ? -33.060 -32.081 25.397 1.00 72.00 1148 GLY A N 1
ATOM 8351 C CA . GLY A 1 1148 ? -34.390 -31.572 25.668 1.00 72.00 1148 GLY A CA 1
ATOM 8352 C C . GLY A 1 1148 ? -35.312 -32.546 26.395 1.00 72.00 1148 GLY A C 1
ATOM 8353 O O . GLY A 1 1148 ? -36.523 -32.336 26.384 1.00 72.00 1148 GLY A O 1
ATOM 8354 N N . ARG A 1 1149 ? -34.806 -33.671 26.920 1.00 80.06 1149 ARG A N 1
ATOM 8355 C CA . ARG A 1 1149 ? -35.666 -34.796 27.316 1.00 80.06 1149 ARG A CA 1
ATOM 8356 C C . ARG A 1 1149 ? -36.438 -34.515 28.610 1.00 80.06 1149 ARG A C 1
ATOM 8358 O O . ARG A 1 1149 ? -35.965 -34.827 29.700 1.00 80.06 1149 ARG A O 1
ATOM 8365 N N . GLU A 1 1150 ? -37.656 -33.989 28.478 1.00 88.38 1150 GLU A N 1
ATOM 8366 C CA . GLU A 1 1150 ? -38.622 -33.891 29.581 1.00 88.38 1150 GLU A CA 1
ATOM 8367 C C . GLU A 1 1150 ? -38.990 -35.296 30.069 1.00 88.38 1150 GLU A C 1
ATOM 8369 O O . GLU A 1 1150 ? -39.642 -36.079 29.369 1.00 88.38 1150 GLU A O 1
ATOM 8374 N N . ALA A 1 1151 ? -38.529 -35.647 31.265 1.00 89.50 1151 ALA A N 1
ATOM 8375 C CA . ALA A 1 1151 ? -38.750 -36.951 31.865 1.00 89.50 1151 ALA A CA 1
ATOM 8376 C C . ALA A 1 1151 ? -38.592 -36.865 33.382 1.00 89.50 1151 ALA A C 1
ATOM 8378 O O . ALA A 1 1151 ? -37.778 -36.112 33.895 1.00 89.50 1151 ALA A O 1
ATOM 8379 N N . THR A 1 1152 ? -39.335 -37.705 34.096 1.00 92.19 1152 THR A N 1
ATOM 8380 C CA . THR A 1 1152 ? -39.249 -37.850 35.560 1.00 92.19 1152 THR A CA 1
ATOM 8381 C C . THR A 1 1152 ? -38.485 -39.113 35.969 1.00 92.19 1152 THR A C 1
ATOM 8383 O O . THR A 1 1152 ? -38.470 -39.508 37.133 1.00 92.19 1152 THR A O 1
ATOM 8386 N N . SER A 1 1153 ? -37.872 -39.799 34.999 1.00 91.88 1153 SER A N 1
ATOM 8387 C CA . SER A 1 1153 ? -37.076 -41.006 35.215 1.00 91.88 1153 SER A CA 1
ATOM 8388 C C . SER A 1 1153 ? -35.985 -41.158 34.157 1.00 91.88 1153 SER A C 1
ATOM 8390 O O . SER A 1 1153 ? -36.165 -40.765 33.002 1.00 91.88 1153 SER A O 1
ATOM 8392 N N . ALA A 1 1154 ? -34.873 -41.763 34.564 1.00 92.06 1154 ALA A N 1
ATOM 8393 C CA . ALA A 1 1154 ? -33.706 -42.058 33.746 1.00 92.06 1154 ALA A CA 1
ATOM 8394 C C . ALA A 1 1154 ? -33.424 -43.567 33.775 1.00 92.06 1154 ALA A C 1
ATOM 8396 O O . ALA A 1 1154 ? -33.426 -44.182 34.842 1.00 92.06 1154 ALA A O 1
ATOM 8397 N N . GLU A 1 1155 ? -33.155 -44.174 32.620 1.00 92.00 1155 GLU A N 1
ATOM 8398 C CA . GLU A 1 1155 ? -32.802 -45.594 32.512 1.00 92.00 1155 GLU A CA 1
ATOM 8399 C C . GLU A 1 1155 ? -31.440 -45.752 31.833 1.00 92.00 1155 GLU A C 1
ATOM 8401 O O . GLU A 1 1155 ? -31.092 -44.983 30.944 1.00 92.00 1155 GLU A O 1
ATOM 8406 N N . GLY A 1 1156 ? -30.675 -46.772 32.219 1.00 89.62 1156 GLY A N 1
ATOM 8407 C CA . GLY A 1 1156 ? -29.357 -47.029 31.640 1.00 89.62 1156 GLY A CA 1
ATOM 8408 C C . GLY A 1 1156 ? -28.808 -48.403 32.004 1.00 89.62 1156 GLY A C 1
ATOM 8409 O O . GLY A 1 1156 ? -29.536 -49.270 32.491 1.00 89.62 1156 GLY A O 1
ATOM 8410 N N . ALA A 1 1157 ? -27.518 -48.621 31.760 1.00 88.44 1157 ALA A N 1
ATOM 8411 C CA . ALA A 1 1157 ? -26.790 -49.803 32.213 1.00 88.44 1157 ALA A CA 1
ATOM 8412 C C . ALA A 1 1157 ? -25.489 -49.387 32.900 1.00 88.44 1157 ALA A C 1
ATOM 8414 O O . ALA A 1 1157 ? -24.852 -48.441 32.454 1.00 88.44 1157 ALA A O 1
ATOM 8415 N N . ILE A 1 1158 ? -25.107 -50.097 33.964 1.00 87.00 1158 ILE A N 1
ATOM 8416 C CA . ILE A 1 1158 ? -23.868 -49.839 34.707 1.00 87.00 1158 ILE A CA 1
ATOM 8417 C C . ILE A 1 1158 ? -22.664 -50.093 33.794 1.00 87.00 1158 ILE A C 1
ATOM 8419 O O . ILE A 1 1158 ? -22.478 -51.201 33.290 1.00 87.00 1158 ILE A O 1
ATOM 8423 N N . ALA A 1 1159 ? -21.860 -49.063 33.573 1.00 79.56 1159 ALA A N 1
ATOM 8424 C CA . ALA A 1 1159 ? -20.670 -49.100 32.742 1.00 79.56 1159 ALA A CA 1
ATOM 8425 C C . ALA A 1 1159 ? -19.540 -49.889 33.419 1.00 79.56 1159 ALA A C 1
ATOM 8427 O O . ALA A 1 1159 ? -19.427 -49.930 34.643 1.00 79.56 1159 ALA A O 1
ATOM 8428 N N . GLY A 1 1160 ? -18.698 -50.514 32.598 1.00 71.25 1160 GLY A N 1
ATOM 8429 C CA . GLY A 1 1160 ? -17.452 -51.148 33.026 1.00 71.25 1160 GLY A CA 1
ATOM 8430 C C . GLY A 1 1160 ? -16.233 -50.265 32.790 1.00 71.25 1160 GLY A C 1
ATOM 8431 O O . GLY A 1 1160 ? -16.271 -49.344 31.974 1.00 71.25 1160 GLY A O 1
ATOM 8432 N N . GLY A 1 1161 ? -15.118 -50.594 33.445 1.00 69.56 1161 GLY A N 1
ATOM 8433 C CA . GLY A 1 1161 ? -13.844 -49.890 33.260 1.00 69.56 1161 GLY A CA 1
ATOM 8434 C C . GLY A 1 1161 ? -13.820 -48.505 33.915 1.00 69.56 1161 GLY A C 1
ATOM 8435 O O . GLY A 1 1161 ? -14.339 -48.351 35.013 1.00 69.56 1161 GLY A O 1
ATOM 8436 N N . ASP A 1 1162 ? -13.206 -47.520 33.250 1.00 66.94 1162 ASP A N 1
ATOM 8437 C CA . ASP A 1 1162 ? -12.911 -46.182 33.799 1.00 66.94 1162 ASP A CA 1
ATOM 8438 C C . ASP A 1 1162 ? -14.090 -45.177 33.742 1.00 66.94 1162 ASP A C 1
ATOM 8440 O O . ASP A 1 1162 ? -13.906 -44.006 34.064 1.00 66.94 1162 ASP A O 1
ATOM 8444 N N . ALA A 1 1163 ? -15.296 -45.599 33.340 1.00 70.75 1163 ALA A N 1
ATOM 8445 C CA . ALA A 1 1163 ? -16.457 -44.719 33.142 1.00 70.75 1163 ALA A CA 1
ATOM 8446 C C . ALA A 1 1163 ? -17.464 -44.776 34.308 1.00 70.75 1163 ALA A C 1
ATOM 8448 O O . ALA A 1 1163 ? -17.643 -45.822 34.933 1.00 70.75 1163 ALA A O 1
ATOM 8449 N N . VAL A 1 1164 ? -18.161 -43.665 34.570 1.00 79.00 1164 VAL A N 1
ATOM 8450 C CA . VAL A 1 1164 ? -19.308 -43.586 35.499 1.00 79.00 1164 VAL A CA 1
ATOM 8451 C C . VAL A 1 1164 ? -20.603 -43.652 34.695 1.00 79.00 1164 VAL A C 1
ATOM 8453 O O . VAL A 1 1164 ? -20.734 -42.982 33.674 1.00 79.00 1164 VAL A O 1
ATOM 8456 N N . SER A 1 1165 ? -21.585 -44.429 35.156 1.00 84.12 1165 SER A N 1
ATOM 8457 C CA . SER A 1 1165 ? -22.958 -44.325 34.640 1.00 84.12 1165 SER A CA 1
ATOM 8458 C C . SER A 1 1165 ? -23.718 -43.306 35.460 1.00 84.12 1165 SER A C 1
ATOM 8460 O O . SER A 1 1165 ? -23.889 -43.520 36.652 1.00 84.12 1165 SER A O 1
ATOM 8462 N N . ALA A 1 1166 ? -24.160 -42.207 34.857 1.00 84.81 1166 ALA A N 1
ATOM 8463 C CA . ALA A 1 1166 ? -24.826 -41.129 35.577 1.00 84.81 1166 ALA A CA 1
ATOM 8464 C C . ALA A 1 1166 ? -26.289 -40.971 35.142 1.00 84.81 1166 ALA A C 1
ATOM 8466 O O . ALA A 1 1166 ? -26.606 -41.009 33.953 1.00 84.81 1166 ALA A O 1
ATOM 8467 N N . ALA A 1 1167 ? -27.171 -40.784 36.121 1.00 88.62 1167 ALA A N 1
ATOM 8468 C CA . ALA A 1 1167 ? -28.539 -40.324 35.944 1.00 88.62 1167 ALA A CA 1
ATOM 8469 C C . ALA A 1 1167 ? -28.640 -38.883 36.458 1.00 88.62 1167 ALA A C 1
ATOM 8471 O O . ALA A 1 1167 ? -28.530 -38.639 37.663 1.00 88.62 1167 ALA A O 1
ATOM 8472 N N . TYR A 1 1168 ? -28.834 -37.944 35.539 1.00 87.75 1168 TYR A N 1
ATOM 8473 C CA . TYR A 1 1168 ? -29.007 -36.529 35.838 1.00 87.75 1168 TYR A CA 1
ATOM 8474 C C . TYR A 1 1168 ? -30.489 -36.185 35.914 1.00 87.75 1168 TYR A C 1
ATOM 8476 O O . TYR A 1 1168 ? -31.269 -36.658 35.089 1.00 87.75 1168 TYR A O 1
ATOM 8484 N N . PHE A 1 1169 ? -30.849 -35.350 36.886 1.00 90.44 1169 PHE A N 1
ATOM 8485 C CA . PHE A 1 1169 ? -32.178 -34.772 37.053 1.00 90.44 1169 PHE A CA 1
ATOM 8486 C C . PHE A 1 1169 ? -32.044 -33.253 37.166 1.00 90.44 1169 PHE A C 1
ATOM 8488 O O . PHE A 1 1169 ? -31.453 -32.753 38.124 1.00 90.44 1169 PHE A O 1
ATOM 8495 N N . VAL A 1 1170 ? -32.557 -32.524 36.176 1.00 86.12 1170 VAL A N 1
ATOM 8496 C CA . VAL A 1 1170 ? -32.514 -31.058 36.106 1.00 86.12 1170 VAL A CA 1
ATOM 8497 C C . VAL A 1 1170 ? -33.924 -30.517 36.276 1.00 86.12 1170 VAL A C 1
ATOM 8499 O O . VAL A 1 1170 ? -34.813 -30.832 35.486 1.00 86.12 1170 VAL A O 1
ATOM 8502 N N . HIS A 1 1171 ? -34.115 -29.685 37.294 1.00 89.69 1171 HIS A N 1
ATOM 8503 C CA . HIS A 1 1171 ? -35.397 -29.075 37.629 1.00 89.69 1171 HIS A CA 1
ATOM 8504 C C . HIS A 1 1171 ? -35.314 -27.584 37.315 1.00 89.69 1171 HIS A C 1
ATOM 8506 O O . HIS A 1 1171 ? -34.505 -26.875 37.913 1.00 89.69 1171 HIS A O 1
ATOM 8512 N N . VAL A 1 1172 ? -36.143 -27.113 36.386 1.00 83.06 1172 VAL A N 1
ATOM 8513 C CA . VAL A 1 1172 ? -36.117 -25.730 35.891 1.00 83.06 1172 VAL A CA 1
ATOM 8514 C C . VAL A 1 1172 ? -37.362 -24.974 36.341 1.00 83.06 1172 VAL A C 1
ATOM 8516 O O . VAL A 1 1172 ? -38.467 -25.440 36.062 1.00 83.06 1172 VAL A O 1
ATOM 8519 N N . ARG A 1 1173 ? -37.204 -23.803 36.979 1.00 84.75 1173 ARG A N 1
ATOM 8520 C CA . ARG A 1 1173 ? -38.316 -22.885 37.300 1.00 84.75 1173 ARG A CA 1
ATOM 8521 C C . ARG A 1 1173 ? -37.995 -21.432 36.931 1.00 84.75 1173 ARG A C 1
ATOM 8523 O O . ARG A 1 1173 ? -37.004 -20.877 37.393 1.00 84.75 1173 ARG A O 1
ATOM 8530 N N . GLU A 1 1174 ? -38.887 -20.812 36.158 1.00 76.00 1174 GLU A N 1
ATOM 8531 C CA . GLU A 1 1174 ? -38.760 -19.437 35.648 1.00 76.00 1174 GLU A CA 1
ATOM 8532 C C . GLU A 1 1174 ? -39.883 -18.522 36.168 1.00 76.00 1174 GLU A C 1
ATOM 8534 O O . GLU A 1 1174 ? -41.051 -18.921 36.230 1.00 76.00 1174 GLU A O 1
ATOM 8539 N N . ARG A 1 1175 ? -39.559 -17.259 36.463 1.00 66.06 1175 ARG A N 1
ATOM 8540 C CA . ARG A 1 1175 ? -40.503 -16.176 36.776 1.00 66.06 1175 ARG A CA 1
ATOM 8541 C C . ARG A 1 1175 ? -40.450 -15.107 35.682 1.00 66.06 1175 ARG A C 1
ATOM 8543 O O . ARG A 1 1175 ? -39.383 -14.580 35.378 1.00 66.06 1175 ARG A O 1
ATOM 8550 N N . GLY A 1 1176 ? -41.606 -14.771 35.105 1.00 49.72 1176 GLY A N 1
ATOM 8551 C CA . GLY A 1 1176 ? -41.724 -13.685 34.123 1.00 49.72 1176 GLY A CA 1
ATOM 8552 C C . GLY A 1 1176 ? -41.426 -12.310 34.732 1.00 49.72 1176 GLY A C 1
ATOM 8553 O O . GLY A 1 1176 ? -41.737 -12.068 35.900 1.00 49.72 1176 GLY A O 1
ATOM 8554 N N . SER A 1 1177 ? -40.835 -11.413 33.942 1.00 41.59 1177 SER A N 1
ATOM 8555 C CA . SER A 1 1177 ? -40.561 -10.022 34.313 1.00 41.59 1177 SER A CA 1
ATOM 8556 C C . SER A 1 1177 ? -41.864 -9.252 34.583 1.00 41.59 1177 SER A C 1
ATOM 8558 O O . SER A 1 1177 ? -42.799 -9.283 33.782 1.00 41.59 1177 SER A O 1
ATOM 8560 N N . GLU A 1 1178 ? -41.948 -8.551 35.720 1.00 35.09 1178 GLU A N 1
ATOM 8561 C CA . GLU A 1 1178 ? -43.021 -7.573 35.940 1.00 35.09 1178 GLU A CA 1
ATOM 8562 C C . GLU A 1 1178 ? -42.832 -6.386 34.979 1.00 35.09 1178 GLU A C 1
ATOM 8564 O O . GLU A 1 1178 ? -41.707 -5.903 34.821 1.00 35.09 1178 GLU A O 1
ATOM 8569 N N . PRO A 1 1179 ? -43.902 -5.875 34.342 1.00 31.12 1179 PRO A N 1
ATOM 8570 C CA . PRO A 1 1179 ? -43.796 -4.684 33.514 1.00 31.12 1179 PRO A CA 1
ATOM 8571 C C . PRO A 1 1179 ? -43.434 -3.476 34.388 1.00 31.12 1179 PRO A C 1
ATOM 8573 O O . PRO A 1 1179 ? -43.994 -3.289 35.470 1.00 31.12 1179 PRO A O 1
ATOM 8576 N N . ALA A 1 1180 ? -42.503 -2.653 33.898 1.00 34.00 1180 ALA A N 1
ATOM 8577 C CA . ALA A 1 1180 ? -42.033 -1.442 34.564 1.00 34.00 1180 ALA A CA 1
ATOM 8578 C C . ALA A 1 1180 ? -43.197 -0.553 35.062 1.00 34.00 1180 ALA A C 1
ATOM 8580 O O . ALA A 1 1180 ? -44.231 -0.449 34.389 1.00 34.00 1180 ALA A O 1
ATOM 8581 N N . PRO A 1 1181 ? -43.054 0.126 36.218 1.00 34.47 1181 PRO A N 1
ATOM 8582 C CA . PRO A 1 1181 ? -44.094 1.009 36.727 1.00 34.47 1181 PRO A CA 1
ATOM 8583 C C . PRO A 1 1181 ? -44.331 2.155 35.737 1.00 34.47 1181 PRO A C 1
ATOM 8585 O O . PRO A 1 1181 ? -43.419 2.911 35.402 1.00 34.47 1181 PRO A O 1
ATOM 8588 N N . GLY A 1 1182 ? -45.572 2.273 35.259 1.00 33.53 1182 GLY A N 1
ATOM 8589 C CA . GLY A 1 1182 ? -46.004 3.378 34.405 1.00 33.53 1182 GLY A CA 1
ATOM 8590 C C . GLY A 1 1182 ? -45.834 4.745 35.089 1.00 33.53 1182 GLY A C 1
ATOM 8591 O O . GLY A 1 1182 ? -45.755 4.818 36.318 1.00 33.53 1182 GLY A O 1
ATOM 8592 N N . PRO A 1 1183 ? -45.781 5.839 34.309 1.00 36.44 1183 PRO A N 1
ATOM 8593 C CA . PRO A 1 1183 ? -45.471 7.166 34.823 1.00 36.44 1183 PRO A CA 1
ATOM 8594 C C . PRO A 1 1183 ? -46.520 7.639 35.838 1.00 36.44 1183 PRO A C 1
ATOM 8596 O O . PRO A 1 1183 ? -47.726 7.501 35.628 1.00 36.44 1183 PRO A O 1
ATOM 8599 N N . ASP A 1 1184 ? -46.021 8.219 36.928 1.00 35.41 1184 ASP A N 1
ATOM 8600 C CA . ASP A 1 1184 ? -46.777 8.798 38.039 1.00 35.41 1184 ASP A CA 1
ATOM 8601 C C . ASP A 1 1184 ? -47.846 9.797 37.530 1.00 35.41 1184 ASP A C 1
ATOM 8603 O O . ASP A 1 1184 ? -47.502 10.764 36.835 1.00 35.41 1184 ASP A O 1
ATOM 8607 N N . PRO A 1 1185 ? -49.148 9.603 37.818 1.00 37.59 1185 PRO A N 1
ATOM 8608 C CA . PRO A 1 1185 ? -50.170 10.553 37.410 1.00 37.59 1185 PRO A CA 1
ATOM 8609 C C . PRO A 1 1185 ? -50.129 11.788 38.322 1.00 37.59 1185 PRO A C 1
ATOM 8611 O O . PRO A 1 1185 ? -50.359 11.714 39.529 1.00 37.59 1185 PRO A O 1
ATOM 8614 N N . GLY A 1 1186 ? -49.870 12.953 37.721 1.00 38.25 1186 GLY A N 1
ATOM 8615 C CA . GLY A 1 1186 ? -50.004 14.262 38.368 1.00 38.25 1186 GLY A CA 1
ATOM 8616 C C . GLY A 1 1186 ? -51.413 14.525 38.941 1.00 38.25 1186 GLY A C 1
ATOM 8617 O O . GLY A 1 1186 ? -52.365 13.806 38.638 1.00 38.25 1186 GLY A O 1
ATOM 8618 N N . PRO A 1 1187 ? -51.567 15.561 39.789 1.00 41.38 1187 PRO A N 1
ATOM 8619 C CA . PRO A 1 1187 ? -52.616 15.613 40.799 1.00 41.38 1187 PRO A CA 1
ATOM 8620 C C . PRO A 1 1187 ? -54.026 15.863 40.244 1.00 41.38 1187 PRO A C 1
ATOM 8622 O O . PRO A 1 1187 ? -54.254 16.680 39.353 1.00 41.38 1187 PRO A O 1
ATOM 8625 N N . ASP A 1 1188 ? -54.952 15.161 40.889 1.00 35.44 1188 ASP A N 1
ATOM 8626 C CA . ASP A 1 1188 ? -56.406 15.078 40.742 1.00 35.44 1188 ASP A CA 1
ATOM 8627 C C . ASP A 1 1188 ? -57.147 16.428 40.552 1.00 35.44 1188 ASP A C 1
ATOM 8629 O O . ASP A 1 1188 ? -56.987 17.344 41.371 1.00 35.44 1188 ASP A O 1
ATOM 8633 N N . PRO A 1 1189 ? -58.025 16.574 39.536 1.00 37.84 1189 PRO A N 1
ATOM 8634 C CA . PRO A 1 1189 ? -59.023 17.633 39.489 1.00 37.84 1189 PRO A CA 1
ATOM 8635 C C . PRO A 1 1189 ? -60.379 17.162 40.055 1.00 37.84 1189 PRO A C 1
ATOM 8637 O O . PRO A 1 1189 ? -60.909 16.105 39.738 1.00 37.84 1189 PRO A O 1
ATOM 8640 N N . THR A 1 1190 ? -60.972 18.025 40.879 1.00 36.81 1190 THR A N 1
ATOM 8641 C CA . THR A 1 1190 ? -62.235 17.863 41.631 1.00 36.81 1190 THR A CA 1
ATOM 8642 C C . THR A 1 1190 ? -63.474 17.409 40.835 1.00 36.81 1190 THR A C 1
ATOM 8644 O O . THR A 1 1190 ? -63.589 17.731 39.653 1.00 36.81 1190 THR A O 1
ATOM 8647 N N . PRO A 1 1191 ? -64.481 16.795 41.501 1.00 48.84 1191 PRO A N 1
ATOM 8648 C CA . PRO A 1 1191 ? -65.580 16.104 40.830 1.00 48.84 1191 PRO A CA 1
ATOM 8649 C C . PRO A 1 1191 ? -66.861 16.932 40.619 1.00 48.84 1191 PRO A C 1
ATOM 8651 O O . PRO A 1 1191 ? -67.261 17.737 41.465 1.00 48.84 1191 PRO A O 1
ATOM 8654 N N . GLY A 1 1192 ? -67.581 16.578 39.546 1.00 29.64 1192 GLY A N 1
ATOM 8655 C CA . GLY A 1 1192 ? -69.047 16.654 39.425 1.00 29.64 1192 GLY A CA 1
ATOM 8656 C C . GLY A 1 1192 ? -69.559 17.130 38.053 1.00 29.64 1192 GLY A C 1
ATOM 8657 O O . GLY A 1 1192 ? -68.850 17.866 37.372 1.00 29.64 1192 GLY A O 1
ATOM 8658 N N . PRO A 1 1193 ? -70.838 16.890 37.694 1.00 38.28 1193 PRO A N 1
ATOM 8659 C CA . PRO A 1 1193 ? -71.667 15.693 37.891 1.00 38.28 1193 PRO A CA 1
ATOM 8660 C C . PRO A 1 1193 ? -72.323 15.187 36.570 1.00 38.28 1193 PRO A C 1
ATOM 8662 O O . PRO A 1 1193 ? -72.531 15.947 35.628 1.00 38.28 1193 PRO A O 1
ATOM 8665 N N . GLU A 1 1194 ? -72.708 13.907 36.531 1.00 41.88 1194 GLU A N 1
ATOM 8666 C CA . GLU A 1 1194 ? -73.676 13.304 35.578 1.00 41.88 1194 GLU A CA 1
ATOM 8667 C C . GLU A 1 1194 ? -75.102 13.893 35.759 1.00 41.88 1194 GLU A C 1
ATOM 8669 O O . GLU A 1 1194 ? -75.347 14.440 36.844 1.00 41.88 1194 GLU A O 1
ATOM 8674 N N . PRO A 1 1195 ? -76.077 13.793 34.804 1.00 45.66 1195 PRO A N 1
ATOM 8675 C CA . PRO A 1 1195 ? -76.430 12.560 34.053 1.00 45.66 1195 PRO A CA 1
ATOM 8676 C C . PRO A 1 1195 ? -77.003 12.691 32.599 1.00 45.66 1195 PRO A C 1
ATOM 8678 O O . PRO A 1 1195 ? -77.419 13.767 32.184 1.00 45.66 1195 PRO A O 1
ATOM 8681 N N . ASP A 1 1196 ? -77.009 11.547 31.879 1.00 34.34 1196 ASP A N 1
ATOM 8682 C CA . ASP A 1 1196 ? -77.984 10.902 30.931 1.00 34.34 1196 ASP A CA 1
ATOM 8683 C C . ASP A 1 1196 ? -79.095 11.732 30.198 1.00 34.34 1196 ASP A C 1
ATOM 8685 O O . ASP A 1 1196 ? -79.522 12.752 30.736 1.00 34.34 1196 ASP A O 1
ATOM 8689 N N . PRO A 1 1197 ? -79.738 11.291 29.070 1.00 44.22 1197 PRO A N 1
ATOM 8690 C CA . PRO A 1 1197 ? -79.660 10.003 28.358 1.00 44.22 1197 PRO A CA 1
ATOM 8691 C C . PRO A 1 1197 ? -79.670 10.055 26.799 1.00 44.22 1197 PRO A C 1
ATOM 8693 O O . PRO A 1 1197 ? -79.773 11.097 26.152 1.00 44.22 1197 PRO A O 1
ATOM 8696 N N . THR A 1 1198 ? -79.601 8.862 26.202 1.00 39.16 1198 THR A N 1
ATOM 8697 C CA . THR A 1 1198 ? -79.772 8.468 24.781 1.00 39.16 1198 THR A CA 1
ATOM 8698 C C . THR A 1 1198 ? -81.098 8.949 24.135 1.00 39.16 1198 THR A C 1
ATOM 8700 O O . THR A 1 1198 ? -82.059 9.207 24.866 1.00 39.16 1198 THR A O 1
ATOM 8703 N N . PRO A 1 1199 ? -81.222 9.042 22.780 1.00 38.25 1199 PRO A N 1
ATOM 8704 C CA . PRO A 1 1199 ? -81.620 7.866 21.975 1.00 38.25 1199 PRO A CA 1
ATOM 8705 C C . PRO A 1 1199 ? -81.099 7.767 20.510 1.00 38.25 1199 PRO A C 1
ATOM 8707 O O . PRO A 1 1199 ? -80.802 8.746 19.833 1.00 38.25 1199 PRO A O 1
ATOM 8710 N N . THR A 1 1200 ? -81.073 6.513 20.049 1.00 32.03 1200 THR A N 1
ATOM 8711 C CA . THR A 1 1200 ? -80.966 5.896 18.698 1.00 32.03 1200 THR A CA 1
ATOM 8712 C C . THR A 1 1200 ? -82.142 6.281 17.748 1.00 32.03 1200 THR A C 1
ATOM 8714 O O . THR A 1 1200 ? -82.989 7.060 18.188 1.00 32.03 1200 THR A O 1
ATOM 8717 N N . PRO A 1 1201 ? -82.399 5.671 16.548 1.00 56.06 1201 PRO A N 1
ATOM 8718 C CA . PRO A 1 1201 ? -81.612 4.885 15.554 1.00 56.06 1201 PRO A CA 1
ATOM 8719 C C . PRO A 1 1201 ? -81.965 5.183 14.053 1.00 56.06 1201 PRO A C 1
ATOM 8721 O O . PRO A 1 1201 ? -82.873 5.958 13.766 1.00 56.06 1201 PRO A O 1
ATOM 8724 N N . ALA A 1 1202 ? -81.309 4.492 13.099 1.00 29.95 1202 ALA A N 1
ATOM 8725 C CA . ALA A 1 1202 ? -81.894 3.767 11.932 1.00 29.95 1202 ALA A CA 1
ATOM 8726 C C . ALA A 1 1202 ? -80.760 3.365 10.956 1.00 29.95 1202 ALA A C 1
ATOM 8728 O O . ALA A 1 1202 ? -79.915 4.204 10.672 1.00 29.95 1202 ALA A O 1
ATOM 8729 N N . GLY A 1 1203 ? -80.634 2.170 10.371 1.00 29.14 1203 GLY A N 1
ATOM 8730 C CA . GLY A 1 1203 ? -81.359 0.891 10.360 1.00 29.14 1203 GLY A CA 1
ATOM 8731 C C . GLY A 1 1203 ? -80.459 -0.134 9.623 1.00 29.14 1203 GLY A C 1
ATOM 8732 O O . GLY A 1 1203 ? -79.634 0.278 8.815 1.00 29.14 1203 GLY A O 1
ATOM 8733 N N . GLU A 1 1204 ? -80.394 -1.388 10.090 1.00 32.09 1204 GLU A N 1
ATOM 8734 C CA . GLU A 1 1204 ? -80.931 -2.613 9.435 1.00 32.09 1204 GLU A CA 1
ATOM 8735 C C . GLU A 1 1204 ? -80.152 -3.084 8.170 1.00 32.09 1204 GLU A C 1
ATOM 8737 O O . GLU A 1 1204 ? -79.896 -2.276 7.291 1.00 32.09 1204 GLU A O 1
ATOM 8742 N N . VAL A 1 1205 ? -79.774 -4.355 7.925 1.00 32.91 1205 VAL A N 1
ATOM 8743 C CA . VAL A 1 1205 ? -80.151 -5.677 8.481 1.00 32.91 1205 VAL A CA 1
ATOM 8744 C C . VAL A 1 1205 ? -79.274 -6.797 7.836 1.00 32.91 1205 VAL A C 1
ATOM 8746 O O . VAL A 1 1205 ? -78.964 -6.693 6.651 1.00 32.91 1205 VAL A O 1
ATOM 8749 N N . THR A 1 1206 ? -78.972 -7.861 8.619 1.00 30.31 1206 THR A N 1
ATOM 8750 C CA . THR A 1 1206 ? -78.601 -9.291 8.302 1.00 30.31 1206 THR A CA 1
ATOM 8751 C C . THR A 1 1206 ? -77.351 -9.605 7.471 1.00 30.31 1206 THR A C 1
ATOM 8753 O O . THR A 1 1206 ? -77.063 -8.898 6.519 1.00 30.31 1206 THR A O 1
ATOM 8756 N N . ASP A 1 1207 ? -76.575 -10.680 7.654 1.00 30.03 1207 ASP A N 1
ATOM 8757 C CA . ASP A 1 1207 ? -76.525 -11.941 8.442 1.00 30.03 1207 ASP A CA 1
ATOM 8758 C C . ASP A 1 1207 ? -75.032 -12.381 8.329 1.00 30.03 1207 ASP A C 1
ATOM 8760 O O . ASP A 1 1207 ? -74.377 -12.000 7.363 1.00 30.03 1207 ASP A O 1
ATOM 8764 N N . GLY A 1 1208 ? -74.350 -13.173 9.154 1.00 28.03 1208 GLY A N 1
ATOM 8765 C CA . GLY A 1 1208 ? -74.667 -14.051 10.267 1.00 28.03 1208 GLY A CA 1
ATOM 8766 C C . GLY A 1 1208 ? -73.489 -15.040 10.413 1.00 28.03 1208 GLY A C 1
ATOM 8767 O O . GLY A 1 1208 ? -73.151 -15.711 9.443 1.00 28.03 1208 GLY A O 1
ATOM 8768 N N . GLN A 1 1209 ? -72.933 -15.118 11.634 1.00 30.80 1209 GLN A N 1
ATOM 8769 C CA . GLN A 1 1209 ? -72.159 -16.223 12.252 1.00 30.80 1209 GLN A CA 1
ATOM 8770 C C . GLN A 1 1209 ? -70.732 -16.539 11.735 1.00 30.80 1209 GLN A C 1
ATOM 8772 O O . GLN A 1 1209 ? -70.520 -16.681 10.540 1.00 30.80 1209 GLN A O 1
ATOM 8777 N N . THR A 1 1210 ? -69.698 -16.762 12.562 1.00 28.22 1210 THR A N 1
ATOM 8778 C CA . THR A 1 1210 ? -69.503 -16.723 14.034 1.00 28.22 1210 THR A CA 1
ATOM 8779 C C . THR A 1 1210 ? -67.993 -16.811 14.316 1.00 28.22 1210 THR A C 1
ATOM 8781 O O . THR A 1 1210 ? -67.334 -17.686 13.760 1.00 28.22 1210 THR A O 1
ATOM 8784 N N . ASP A 1 1211 ? -67.511 -15.917 15.179 1.00 26.16 1211 ASP A N 1
ATOM 8785 C CA . ASP A 1 1211 ? -66.519 -16.053 16.261 1.00 26.16 1211 ASP A CA 1
ATOM 8786 C C . ASP A 1 1211 ? -65.280 -16.960 16.103 1.00 26.16 1211 ASP A C 1
ATOM 8788 O O . ASP A 1 1211 ? -65.356 -18.181 16.231 1.00 26.16 1211 ASP A O 1
ATOM 8792 N N . ALA A 1 1212 ? -64.109 -16.319 16.014 1.00 28.12 1212 ALA A N 1
ATOM 8793 C CA . ALA A 1 1212 ? -62.927 -16.656 16.813 1.00 28.12 1212 ALA A CA 1
ATOM 8794 C C . ALA A 1 1212 ? -62.034 -15.406 16.945 1.00 28.12 1212 ALA A C 1
ATOM 8796 O O . ALA A 1 1212 ? -61.853 -14.661 15.983 1.00 28.12 1212 ALA A O 1
ATOM 8797 N N . GLU A 1 1213 ? -61.550 -15.169 18.161 1.00 29.83 1213 GLU A N 1
ATOM 8798 C CA . GLU A 1 1213 ? -60.755 -14.021 18.610 1.00 29.83 1213 GLU A CA 1
ATOM 8799 C C . GLU A 1 1213 ? -59.488 -13.757 17.769 1.00 29.83 1213 GLU A C 1
ATOM 8801 O O . GLU A 1 1213 ? -58.901 -14.694 17.220 1.00 29.83 1213 GLU A O 1
ATOM 8806 N N . PRO A 1 1214 ? -59.016 -12.496 17.693 1.00 29.70 1214 PRO A N 1
ATOM 8807 C CA . PRO A 1 1214 ? -57.692 -12.195 17.169 1.00 29.70 1214 PRO A CA 1
ATOM 8808 C C . PRO A 1 1214 ? -56.621 -12.700 18.145 1.00 29.70 1214 PRO A C 1
ATOM 8810 O O . PRO A 1 1214 ? -56.537 -12.254 19.288 1.00 29.70 1214 PRO A O 1
ATOM 8813 N N . LEU A 1 1215 ? -55.810 -13.644 17.665 1.00 27.00 1215 LEU A N 1
ATOM 8814 C CA . LEU A 1 1215 ? -54.575 -14.090 18.305 1.00 27.00 1215 LEU A CA 1
ATOM 8815 C C . LEU A 1 1215 ? -53.642 -12.885 18.535 1.00 27.00 1215 LEU A C 1
ATOM 8817 O O . LEU A 1 1215 ? -53.402 -12.141 17.579 1.00 27.00 1215 LEU A O 1
ATOM 8821 N N . PRO A 1 1216 ? -53.106 -12.691 19.751 1.00 29.84 1216 PRO A N 1
ATOM 8822 C CA . PRO A 1 1216 ? -52.008 -11.767 19.973 1.00 29.84 1216 PRO A CA 1
ATOM 8823 C C . PRO A 1 1216 ? -50.725 -12.293 19.320 1.00 29.84 1216 PRO A C 1
ATOM 8825 O O . PRO A 1 1216 ? -50.516 -13.500 19.173 1.00 29.84 1216 PRO A O 1
ATOM 8828 N N . GLU A 1 1217 ? -49.902 -11.335 18.908 1.00 27.97 1217 GLU A N 1
ATOM 8829 C CA . GLU A 1 1217 ? -48.558 -11.492 18.369 1.00 27.97 1217 GLU A CA 1
ATOM 8830 C C . GLU A 1 1217 ? -47.731 -12.468 19.217 1.00 27.97 1217 GLU A C 1
ATOM 8832 O O . GLU A 1 1217 ? -47.731 -12.408 20.447 1.00 27.97 1217 GLU A O 1
ATOM 8837 N N . SER A 1 1218 ? -47.046 -13.395 18.546 1.00 26.80 1218 SER A N 1
ATOM 8838 C CA . SER A 1 1218 ? -46.097 -14.314 19.166 1.00 26.80 1218 SER A CA 1
ATOM 8839 C C . SER A 1 1218 ? -44.879 -13.530 19.649 1.00 26.80 1218 SER A C 1
ATOM 8841 O O . SER A 1 1218 ? -43.931 -13.331 18.890 1.00 26.80 1218 SER A O 1
ATOM 8843 N N . GLY A 1 1219 ? -44.952 -13.063 20.893 1.00 25.97 1219 GLY A N 1
ATOM 8844 C CA . GLY A 1 1219 ? -43.798 -12.700 21.703 1.00 25.97 1219 GLY A CA 1
ATOM 8845 C C . GLY A 1 1219 ? -42.991 -13.938 22.095 1.00 25.97 1219 GLY A C 1
ATOM 8846 O O . GLY A 1 1219 ? -43.502 -15.061 22.105 1.00 25.97 1219 GLY A O 1
ATOM 8847 N N . ASP A 1 1220 ? -41.719 -13.685 22.364 1.00 31.55 1220 ASP A N 1
ATOM 8848 C CA . ASP A 1 1220 ? -40.625 -14.618 22.586 1.00 31.55 1220 ASP A CA 1
ATOM 8849 C C . ASP A 1 1220 ? -40.929 -15.859 23.429 1.00 31.55 1220 ASP A C 1
ATOM 8851 O O . ASP A 1 1220 ? -41.474 -15.805 24.531 1.00 31.55 1220 ASP A O 1
ATOM 8855 N N . ALA A 1 1221 ? -40.441 -16.992 22.928 1.00 29.47 1221 ALA A N 1
ATOM 8856 C CA . ALA A 1 1221 ? -40.178 -18.192 23.707 1.00 29.47 1221 ALA A CA 1
ATOM 8857 C C . ALA A 1 1221 ? -38.814 -18.752 23.277 1.00 29.47 1221 ALA A C 1
ATOM 8859 O O . ALA A 1 1221 ? -38.733 -19.715 22.517 1.00 29.47 1221 ALA A O 1
ATOM 8860 N N . THR A 1 1222 ? -37.733 -18.107 23.717 1.00 36.28 1222 THR A N 1
ATOM 8861 C CA . THR A 1 1222 ? -36.343 -18.544 23.472 1.00 36.28 1222 THR A CA 1
ATOM 8862 C C . THR A 1 1222 ? -35.607 -18.989 24.738 1.00 36.28 1222 THR A C 1
ATOM 8864 O O . THR A 1 1222 ? -34.508 -19.528 24.638 1.00 36.28 1222 THR A O 1
ATOM 8867 N N . SER A 1 1223 ? -36.206 -18.882 25.926 1.00 42.59 1223 SER A N 1
ATOM 8868 C CA . SER A 1 1223 ? -35.542 -19.244 27.186 1.00 42.59 1223 SER A CA 1
ATOM 8869 C C . SER A 1 1223 ? -35.505 -20.753 27.480 1.00 42.59 1223 SER A C 1
ATOM 8871 O O . SER A 1 1223 ? -34.499 -21.239 27.986 1.00 42.59 1223 SER A O 1
ATOM 8873 N N . SER A 1 1224 ? -36.522 -21.543 27.112 1.00 40.09 1224 SER A N 1
ATOM 8874 C CA . SER A 1 1224 ? -36.573 -22.963 27.520 1.00 40.09 1224 SER A CA 1
ATOM 8875 C C . SER A 1 1224 ? -35.587 -23.877 26.780 1.00 40.09 1224 SER A C 1
ATOM 8877 O O . SER A 1 1224 ? -35.103 -24.851 27.353 1.00 40.09 1224 SER A O 1
ATOM 8879 N N . LEU A 1 1225 ? -35.239 -23.566 25.525 1.00 38.16 1225 LEU A N 1
ATOM 8880 C CA . LEU A 1 1225 ? -34.323 -24.390 24.724 1.00 38.16 1225 LEU A CA 1
ATOM 8881 C C . LEU A 1 1225 ? -32.842 -24.158 25.093 1.00 38.16 1225 LEU A C 1
ATOM 8883 O O . LEU A 1 1225 ? -32.024 -25.067 24.967 1.00 38.16 1225 LEU A O 1
ATOM 8887 N N . ALA A 1 1226 ? -32.498 -22.957 25.574 1.00 41.84 1226 ALA A N 1
ATOM 8888 C CA . ALA A 1 1226 ? -31.138 -22.596 25.984 1.00 41.84 1226 ALA A CA 1
ATOM 8889 C C . ALA A 1 1226 ? -30.729 -23.244 27.322 1.00 41.84 1226 ALA A C 1
ATOM 8891 O O . ALA A 1 1226 ? -29.582 -23.678 27.461 1.00 41.84 1226 ALA A O 1
ATOM 8892 N N . VAL A 1 1227 ? -31.687 -23.384 28.250 1.00 41.97 1227 VAL A N 1
ATOM 8893 C CA . VAL A 1 1227 ? -31.537 -24.116 29.524 1.00 41.97 1227 VAL A CA 1
ATOM 8894 C C . VAL A 1 1227 ? -31.367 -25.621 29.276 1.00 41.97 1227 VAL A C 1
ATOM 8896 O O . VAL A 1 1227 ? -30.568 -26.283 29.932 1.00 41.97 1227 VAL A O 1
ATOM 8899 N N . LEU A 1 1228 ? -32.047 -26.165 28.262 1.00 39.66 1228 LEU A N 1
ATOM 8900 C CA . LEU A 1 1228 ? -31.929 -27.571 27.863 1.00 39.66 1228 LEU A CA 1
ATOM 8901 C C . LEU A 1 1228 ? -30.567 -27.925 27.257 1.00 39.66 1228 LEU A C 1
ATOM 8903 O O . LEU A 1 1228 ? -29.987 -28.955 27.592 1.00 39.66 1228 LEU A O 1
ATOM 8907 N N . LEU A 1 1229 ? -30.002 -27.025 26.449 1.00 40.25 1229 LEU A N 1
ATOM 8908 C CA . LEU A 1 1229 ? -28.639 -27.161 25.926 1.00 40.25 1229 LEU A CA 1
ATOM 8909 C C . LEU A 1 1229 ? -27.565 -27.136 27.035 1.00 40.25 1229 LEU A C 1
ATOM 8911 O O . LEU A 1 1229 ? -26.474 -27.668 26.830 1.00 40.25 1229 LEU A O 1
ATOM 8915 N N . ALA A 1 1230 ? -27.860 -26.560 28.209 1.00 40.09 1230 ALA A N 1
ATOM 8916 C CA . ALA A 1 1230 ? -26.937 -26.458 29.343 1.00 40.09 1230 ALA A CA 1
ATOM 8917 C C . ALA A 1 1230 ? -26.719 -27.782 30.105 1.00 40.09 1230 ALA A C 1
ATOM 8919 O O . ALA A 1 1230 ? -25.799 -27.866 30.914 1.00 40.09 1230 ALA A O 1
ATOM 8920 N N . ALA A 1 1231 ? -27.521 -28.820 29.840 1.00 39.75 1231 ALA A N 1
ATOM 8921 C CA . ALA A 1 1231 ? -27.451 -30.087 30.568 1.00 39.75 1231 ALA A CA 1
ATOM 8922 C C . ALA A 1 1231 ? -26.802 -31.255 29.801 1.00 39.75 1231 ALA A C 1
ATOM 8924 O O . ALA A 1 1231 ? -26.648 -32.332 30.374 1.00 39.75 1231 ALA A O 1
ATOM 8925 N N . GLY A 1 1232 ? -26.345 -31.056 28.558 1.00 35.59 1232 GLY A N 1
ATOM 8926 C CA . GLY A 1 1232 ? -25.375 -32.007 27.994 1.00 35.59 1232 GLY A CA 1
ATOM 8927 C C . GLY A 1 1232 ? -24.916 -31.822 26.551 1.00 35.59 1232 GLY A C 1
ATOM 8928 O O . GLY A 1 1232 ? -24.716 -32.799 25.827 1.00 35.59 1232 GLY A O 1
ATOM 8929 N N . ALA A 1 1233 ? -24.738 -30.586 26.100 1.00 31.14 1233 ALA A N 1
ATOM 8930 C CA . ALA A 1 1233 ? -23.947 -30.360 24.902 1.00 31.14 1233 ALA A CA 1
ATOM 8931 C C . ALA A 1 1233 ? -22.459 -30.486 25.258 1.00 31.14 1233 ALA A C 1
ATOM 8933 O O . ALA A 1 1233 ? -21.797 -29.487 25.519 1.00 31.14 1233 ALA A O 1
ATOM 8934 N N . CYS A 1 1234 ? -21.936 -31.712 25.255 1.00 38.12 1234 CYS A N 1
ATOM 8935 C CA . CYS A 1 1234 ? -20.511 -31.956 25.428 1.00 38.12 1234 CYS A CA 1
ATOM 8936 C C . CYS A 1 1234 ? -19.976 -32.871 24.326 1.00 38.12 1234 CYS A C 1
ATOM 8938 O O . CYS A 1 1234 ? -20.135 -34.087 24.359 1.00 38.12 1234 CYS A O 1
ATOM 8940 N N . GLY A 1 1235 ? -19.327 -32.250 23.337 1.00 24.14 1235 GLY A N 1
ATOM 8941 C CA . GLY A 1 1235 ? -18.533 -32.928 22.312 1.00 24.14 1235 GLY A CA 1
ATOM 8942 C C . GLY A 1 1235 ? -18.864 -32.533 20.871 1.00 24.14 1235 GLY A C 1
ATOM 8943 O O . GLY A 1 1235 ? -19.669 -33.184 20.217 1.00 24.14 1235 GLY A O 1
ATOM 8944 N N . THR A 1 1236 ? -18.189 -31.506 20.340 1.00 25.56 1236 THR A N 1
ATOM 8945 C CA . THR A 1 1236 ? -17.302 -31.547 19.148 1.00 25.56 1236 THR A CA 1
ATOM 8946 C C . THR A 1 1236 ? -17.093 -30.145 18.569 1.00 25.56 1236 THR A C 1
ATOM 8948 O O . THR A 1 1236 ? -18.028 -29.480 18.140 1.00 25.56 1236 THR A O 1
ATOM 8951 N N . ALA A 1 1237 ? -15.826 -29.736 18.473 1.00 28.20 1237 ALA A N 1
ATOM 8952 C CA . ALA A 1 1237 ? -15.387 -28.801 17.448 1.00 28.20 1237 ALA A CA 1
ATOM 8953 C C . ALA A 1 1237 ? -15.475 -29.511 16.086 1.00 28.20 1237 ALA A C 1
ATOM 8955 O O . ALA A 1 1237 ? -14.922 -30.603 15.926 1.00 28.20 1237 ALA A O 1
ATOM 8956 N N . LEU A 1 1238 ? -16.159 -28.912 15.109 1.00 23.77 1238 LEU A N 1
ATOM 8957 C CA . LEU A 1 1238 ? -16.198 -29.411 13.736 1.00 23.77 1238 LEU A CA 1
ATOM 8958 C C . LEU A 1 1238 ? -16.044 -28.252 12.753 1.00 23.77 1238 LEU A C 1
ATOM 8960 O O . LEU A 1 1238 ? -16.855 -27.332 12.690 1.00 23.77 1238 LEU A O 1
ATOM 8964 N N . ALA A 1 1239 ? -14.947 -28.338 12.007 1.00 22.59 1239 ALA A N 1
ATOM 8965 C CA . ALA A 1 1239 ? -14.577 -27.472 10.909 1.00 22.59 1239 ALA A CA 1
ATOM 8966 C C . ALA A 1 1239 ? -15.609 -27.499 9.769 1.00 22.59 1239 ALA A C 1
ATOM 8968 O O . ALA A 1 1239 ? -16.282 -28.500 9.514 1.00 22.59 1239 ALA A O 1
ATOM 8969 N N . ALA A 1 1240 ? -15.668 -26.375 9.058 1.00 25.39 1240 ALA A N 1
ATOM 8970 C CA . ALA A 1 1240 ? -16.494 -26.114 7.893 1.00 25.39 1240 ALA A CA 1
ATOM 8971 C C . ALA A 1 1240 ? -16.393 -27.180 6.785 1.00 25.39 1240 ALA A C 1
ATOM 8973 O O . ALA A 1 1240 ? -15.297 -27.584 6.401 1.00 25.39 1240 ALA A O 1
ATOM 8974 N N . SER A 1 1241 ? -17.540 -27.548 6.199 1.00 23.64 1241 SER A N 1
ATOM 8975 C CA . SER A 1 1241 ? -17.734 -27.846 4.765 1.00 23.64 1241 SER A CA 1
ATOM 8976 C C . SER A 1 1241 ? -19.227 -28.054 4.481 1.00 23.64 1241 SER A C 1
ATOM 8978 O O . SER A 1 1241 ? -19.879 -28.887 5.106 1.00 23.64 1241 SER A O 1
ATOM 8980 N N . GLY A 1 1242 ? -19.783 -27.272 3.553 1.00 28.70 1242 GLY A N 1
ATOM 8981 C CA . GLY A 1 1242 ? -21.212 -27.267 3.240 1.00 28.70 1242 GLY A CA 1
ATOM 8982 C C . GLY A 1 1242 ? -21.718 -28.515 2.513 1.00 28.70 1242 GLY A C 1
ATOM 8983 O O . GLY A 1 1242 ? -20.966 -29.171 1.805 1.00 28.70 1242 GLY A O 1
ATOM 8984 N N . ILE A 1 1243 ? -23.023 -28.782 2.653 1.00 22.36 1243 ILE A N 1
ATOM 8985 C CA . ILE A 1 1243 ? -23.928 -29.387 1.658 1.00 22.36 1243 ILE A CA 1
ATOM 8986 C C . ILE A 1 1243 ? -25.371 -29.096 2.115 1.00 22.36 1243 ILE A C 1
ATOM 8988 O O . ILE A 1 1243 ? -25.779 -29.435 3.223 1.00 22.36 1243 ILE A O 1
ATOM 8992 N N . ALA A 1 1244 ? -26.156 -28.471 1.237 1.00 27.55 1244 ALA A N 1
ATOM 8993 C CA . ALA A 1 1244 ? -27.584 -28.239 1.417 1.00 27.55 1244 ALA A CA 1
ATOM 8994 C C . ALA A 1 1244 ? -28.391 -29.538 1.253 1.00 27.55 1244 ALA A C 1
ATOM 8996 O O . ALA A 1 1244 ? -28.234 -30.226 0.243 1.00 27.55 1244 ALA A O 1
ATOM 8997 N N . ILE A 1 1245 ? -29.336 -29.826 2.160 1.00 22.09 1245 ILE A N 1
ATOM 8998 C CA . ILE A 1 1245 ? -30.443 -30.760 1.891 1.00 22.09 1245 ILE A CA 1
ATOM 8999 C C . ILE A 1 1245 ? -31.775 -30.184 2.395 1.00 22.09 1245 ILE A C 1
ATOM 9001 O O . ILE A 1 1245 ? -32.070 -30.115 3.581 1.00 22.09 1245 ILE A O 1
ATOM 9005 N N . VAL A 1 1246 ? -32.615 -29.829 1.425 1.00 28.02 1246 VAL A N 1
ATOM 9006 C CA . VAL A 1 1246 ? -34.054 -29.557 1.536 1.00 28.02 1246 VAL A CA 1
ATOM 9007 C C . VAL A 1 1246 ? -34.809 -30.813 2.000 1.00 28.02 1246 VAL A C 1
ATOM 9009 O O . VAL A 1 1246 ? -34.668 -31.841 1.338 1.00 28.02 1246 VAL A O 1
ATOM 9012 N N . ARG A 1 1247 ? -35.731 -30.724 2.985 1.00 22.80 1247 ARG A N 1
ATOM 9013 C CA . ARG A 1 1247 ? -37.098 -31.309 2.871 1.00 22.80 1247 ARG A CA 1
ATOM 9014 C C . ARG A 1 1247 ? -38.077 -31.058 4.037 1.00 22.80 1247 ARG A C 1
ATOM 9016 O O . ARG A 1 1247 ? -37.927 -31.577 5.128 1.00 22.80 1247 ARG A O 1
ATOM 9023 N N . ARG A 1 1248 ? -39.196 -30.439 3.633 1.00 23.77 1248 ARG A N 1
ATOM 9024 C CA . ARG A 1 1248 ? -40.621 -30.809 3.825 1.00 23.77 1248 ARG A CA 1
ATOM 9025 C C . ARG A 1 1248 ? -41.198 -31.058 5.231 1.00 23.77 1248 ARG A C 1
ATOM 9027 O O . ARG A 1 1248 ? -41.044 -32.122 5.813 1.00 23.77 1248 ARG A O 1
ATOM 9034 N N . ARG A 1 1249 ? -42.131 -30.152 5.561 1.00 26.41 1249 ARG A N 1
ATOM 9035 C CA . ARG A 1 1249 ? -43.356 -30.346 6.360 1.00 26.41 1249 ARG A CA 1
ATOM 9036 C C . ARG A 1 1249 ? -44.050 -31.703 6.149 1.00 26.41 1249 ARG A C 1
ATOM 9038 O O . ARG A 1 1249 ? -44.390 -32.075 5.025 1.00 26.41 1249 ARG A O 1
ATOM 9045 N N . GLY A 1 1250 ? -44.408 -32.302 7.277 1.00 24.58 1250 GLY A N 1
ATOM 9046 C CA . GLY A 1 1250 ? -45.437 -33.318 7.502 1.00 24.58 1250 GLY A CA 1
ATOM 9047 C C . GLY A 1 1250 ? -45.213 -33.803 8.934 1.00 24.58 1250 GLY A C 1
ATOM 9048 O O . GLY A 1 1250 ? -44.149 -34.318 9.217 1.00 24.58 1250 GLY A O 1
ATOM 9049 N N . GLY A 1 1251 ? -46.061 -33.575 9.924 1.00 27.69 1251 GLY A N 1
ATOM 9050 C CA . GLY A 1 1251 ? -47.504 -33.471 9.922 1.00 27.69 1251 GLY A CA 1
ATOM 9051 C C . GLY A 1 1251 ? -47.997 -34.502 10.926 1.00 27.69 1251 GLY A C 1
ATOM 9052 O O . GLY A 1 1251 ? -48.116 -35.668 10.559 1.00 27.69 1251 GLY A O 1
ATOM 9053 N N . ARG A 1 1252 ? -48.255 -34.075 12.161 1.00 25.38 1252 ARG A N 1
ATOM 9054 C CA . ARG A 1 1252 ? -49.426 -34.413 12.976 1.00 25.38 1252 ARG A CA 1
ATOM 9055 C C . ARG A 1 1252 ? -49.365 -33.699 14.307 1.00 25.38 1252 ARG A C 1
ATOM 9057 O O . ARG A 1 1252 ? -48.246 -33.629 14.850 1.00 25.38 1252 ARG A O 1
#

Mean predicted aligned error: 16.47 Å

Nearest PDB structures (foldseek):
  8f70-assembly1_A  TM=2.430E-01  e=3.843E-11  Streptococcus pyogenes
  6n0a-assembly1_A  TM=3.614E-01  e=4.849E-08  Streptococcus pyogenes
  6bbw-assembly2_B  TM=3.584E-01  e=3.784E-08  Streptococcus pyogenes
  8f5n-assembly1_A  TM=3.114E-01  e=1.550E-08  Streptococcus pyogenes
  6n0a-assembly2_B  TM=3.211E-01  e=5.627E-08  Streptococcus pyogenes

pLDDT: mean 82.17, std 17.82, range [22.09, 98.69]

InterPro domains:
  IPR055382 Domain of unknown function DUF7601 [PF24547] (915-1026)

Solvent-accessible surface area (backbone atoms only — not comparable to full-atom values): 65259 Å² total; per-residue (Å²): 140,80,90,84,96,71,69,68,68,61,54,56,53,50,54,53,49,52,59,52,54,73,73,67,56,81,80,68,77,73,53,68,69,73,43,75,40,44,26,76,81,51,87,69,48,62,58,68,65,44,22,64,85,51,90,60,20,35,27,52,79,46,26,23,42,78,45,74,49,43,30,33,26,64,38,40,66,55,31,38,75,74,69,40,92,53,76,60,92,44,62,84,72,24,36,43,40,37,44,32,33,30,33,26,31,60,30,73,41,63,56,87,60,72,23,38,44,36,35,40,35,36,65,26,33,34,62,32,64,73,45,64,54,97,90,38,39,31,42,48,35,51,25,54,13,50,26,54,37,50,50,59,49,50,62,62,35,73,89,43,96,59,66,37,28,41,23,32,34,37,22,7,48,58,71,41,63,28,34,58,80,37,45,68,43,53,38,98,87,64,35,36,43,41,55,44,81,42,64,98,83,47,60,27,31,47,36,63,57,41,47,46,76,88,67,63,78,67,38,65,41,65,28,31,59,40,33,26,57,40,46,39,52,48,56,53,34,51,53,52,37,58,46,42,75,43,93,65,28,62,49,24,34,46,34,39,40,43,37,48,48,68,55,50,46,22,24,37,48,44,51,94,67,49,76,84,68,84,81,68,64,81,64,50,34,32,36,55,75,92,54,74,38,40,51,76,19,54,45,11,49,52,37,25,36,56,22,50,33,52,38,46,51,53,31,18,67,54,24,64,88,56,14,51,61,56,47,31,31,24,32,28,41,57,38,54,63,68,44,33,51,74,43,28,24,37,70,54,46,70,72,55,77,33,81,31,42,54,72,38,54,91,38,54,47,52,60,51,51,37,54,44,40,41,54,43,22,52,35,14,74,70,66,42,69,55,44,78,38,82,35,30,26,35,21,76,78,28,29,34,80,35,81,44,67,37,70,42,54,70,81,69,44,48,84,91,42,49,63,56,48,45,64,33,75,43,57,27,52,7,72,41,53,81,17,37,36,33,17,48,34,33,49,52,27,49,75,72,63,42,58,50,56,47,45,34,26,36,47,76,85,38,92,48,89,84,44,25,31,43,35,37,38,37,28,39,5,60,31,31,37,79,73,45,72,59,30,42,35,42,64,95,44,75,49,58,14,42,59,32,13,42,16,48,54,47,23,76,76,39,71,80,43,70,68,33,35,57,57,34,49,52,51,50,50,44,48,30,72,74,69,65,50,66,75,54,47,58,56,51,54,50,50,20,43,74,71,50,41,26,32,63,82,47,87,92,44,60,30,35,31,43,40,27,30,17,23,92,81,74,42,65,24,51,42,98,91,41,78,45,31,80,46,50,67,73,47,51,56,28,30,54,66,39,46,28,89,82,71,38,57,71,72,50,37,54,48,53,53,50,40,41,75,59,50,31,41,25,42,35,39,37,43,42,34,56,51,76,43,77,17,64,44,64,18,23,43,27,60,43,37,59,44,43,40,35,42,34,25,29,62,80,67,18,49,37,36,38,38,40,37,39,44,36,53,63,46,33,50,56,30,37,46,33,43,30,40,89,88,69,52,34,33,33,31,37,59,61,51,89,60,63,44,54,30,26,42,38,32,30,33,28,56,29,75,62,34,48,54,50,51,56,39,35,75,72,55,44,87,77,52,70,68,59,50,20,68,38,34,76,45,82,70,46,65,39,65,49,46,28,32,45,44,33,54,45,32,64,44,80,56,60,92,66,20,41,42,40,21,38,35,39,32,22,44,17,44,58,8,63,59,52,11,32,62,42,74,38,61,32,21,37,76,59,89,93,44,77,41,76,26,62,54,87,85,55,58,76,40,72,33,28,33,81,45,78,34,46,35,40,68,44,97,46,56,84,46,75,38,73,29,49,80,44,78,46,75,46,80,39,68,36,61,58,49,87,83,55,38,72,81,35,37,48,72,55,98,68,33,16,22,40,30,53,42,28,57,63,55,63,50,62,42,81,78,46,73,37,74,42,84,51,42,22,54,64,51,25,52,25,44,39,39,36,30,34,47,64,45,61,85,76,30,40,39,36,40,33,37,31,19,45,36,30,25,40,38,39,58,63,80,64,59,32,12,27,43,34,42,38,30,40,54,47,68,67,70,90,85,54,70,44,52,32,40,42,33,34,21,31,77,90,64,52,54,23,43,22,74,47,49,32,24,56,66,93,47,74,50,73,44,54,17,34,94,70,10,29,42,74,52,75,43,35,59,78,32,37,39,38,37,58,67,42,29,43,46,30,29,40,40,52,45,69,66,73,44,35,84,73,6,29,50,75,31,43,31,46,43,55,48,58,24,41,63,78,32,75,36,60,22,41,37,38,35,36,39,48,53,31,17,44,34,40,35,31,32,40,36,56,85,62,44,63,47,82,50,65,41,35,34,40,39,36,34,50,52,63,31,66,89,41,79,90,55,65,63,50,75,32,51,26,44,36,38,50,73,97,46,76,47,83,48,71,50,55,25,34,52,48,90,88,57,33,31,24,39,32,76,51,70,71,37,22,34,20,9,34,37,37,38,41,83,60,64,67,67,31,40,36,38,40,34,48,71,49,44,73,60,42,44,74,74,56,33,48,46,23,18,12,39,48,60,42,22,17,73,55,34,73,28,60,45,23,70,52,50,33,32,63,66,58,20,36,26,51,35,40,37,40,37,35,21,77,70,82,83,78,79,77,85,73,83,82,81,76,85,86,82,87,90,85,82,87,81,90,84,87,85,88,89,87,80,91,80,90,86,82,89,81,91,79,82,86,78,77,79,90,70,88,86,68,66,72,65,58,60,23,42,72,47,31,77,56,87,78,94,78,81,91,79,89,81,93,79,92,81,81,94,81,89,132